Protein 7P4I (pdb70)

B-factor: mean 267.57, std 84.01, range [119.11, 592.54]

Solvent-accessible surface area: 69125 Å² total; per-residue (Å²): 120,50,134,127,217,164,124,35,105,83,112,86,34,73,44,14,46,116,42,0,43,41,124,15,78,60,142,187,28,141,73,103,42,173,66,74,63,90,123,105,32,53,21,3,66,24,14,39,35,29,48,69,25,16,25,51,32,47,22,57,6,40,33,6,18,43,10,9,89,110,83,65,91,60,125,35,192,97,32,45,91,9,101,61,32,44,39,92,17,9,89,48,2,0,43,35,3,28,48,50,3,114,119,63,119,4,7,58,77,98,189,141,83,33,134,88,28,100,49,17,56,28,25,34,56,59,10,31,23,57,40,29,4,12,17,58,23,45,38,26,57,63,94,82,62,81,74,61,16,105,102,70,53,98,127,89,8,71,26,68,80,18,67,90,85,100,34,45,16,22,23,0,34,31,38,54,5,77,63,47,0,65,2,4,93,146,62,28,90,134,3,70,67,14,28,121,70,49,51,9,54,32,95,1,16,114,42,22,26,47,97,33,101,195,70,33,21,80,0,20,53,86,22,34,6,35,43,57,50,83,98,150,90,134,125,64,62,84,77,13,50,23,81,9,31,130,12,1,48,93,4,2,100,70,14,12,57,85,36,10,32,111,55,10,112,73,104,5,174,117,73,39,143,169,25,85,96,36,6,128,62,16,38,62,59,2,98,68,50,31,25,30,64,67,18,48,57,25,13,20,129,16,15,70,128,67,26,58,28,44,113,203,34,0,110,108,53,12,62,112,9,44,80,75,8,11,8,1,25,1,3,20,3,9,9,0,12,22,5,11,38,25,74,48,116,64,91,104,58,48,14,52,55,115,16,26,34,69,17,2,28,46,20,11,90,44,49,34,46,101,85,47,14,14,27,57,10,4,16,37,2,12,25,29,45,60,29,70,23,74,19,30,26,45,5,67,66,26,30,161,66,8,24,83,20,14,20,32,22,30,18,39,11,11,18,11,2,3,2,20,23,1,26,67,48,104,118,129,120,50,135,129,217,166,125,34,106,82,110,84,34,74,42,14,46,117,42,0,43,43,125,15,79,61,145,188,29,142,73,103,42,172,61,71,62,88,127,104,32,52,23,2,65,25,15,39,38,30,48,71,27,16,26,54,36,48,22,58,5,40,32,5,18,42,10,9,88,112,82,64,91,60,124,36,195,98,33,47,90,8,102,62,31,43,38,92,16,10,89,48,1,0,44,35,3,29,49,50,3,112,118,65,119,4,7,58,78,100,190,140,84,34,134,88,27,97,45,16,57,28,23,34,57,56,9,30,16,52,39,28,4,14,17,55,25,41,39,25,56,63,94,83,60,82,72,59,16,105,102,69,52,97,127,89,7,72,25,65,80,17,68,88,86,104,34,47,15,23,22,0,35,31,37,52,5,77,60,42,0,64,1,3,94,148,65,29,90,134,2,70,67,12,29,124,70,49,51,11,58,32,97,2,18,112,45,24,25,47,97,34,100,196,72,34,20,80,0,22,53,86,20,35,6,33,42,57,50,85,96,153,89,133,126,62,61,85,78,13,50,22,81,9,31,131,13,0,46,94,3,2,101,72,13,12,56,84,36,8,32,110,57,11,111,73,104,4,172,116,73,39,142,169,24,84,97,36,5,128,61,16,39,62,59,2,98,67,49,32,26,29,62,69,19,49,58,24,12,18,130,15,15,72,127,69,25,58,29,44,114,201,34,1,110,106,54,12,62,112,9,45,80,75,9,11,9,1,23,2,3,21,3,9,9,1,13,21,5,11,37,26,75,48,116,65,93,105,56,48,14,52,55,115,17,25,31,70,18,2,28,44,20,11,88,42,49,34,47,101,85,47,14,13,28,56,9,4,16,38,4,12,25,29,47,61,31,70,25,74,19,29,26,48,6,67,67,25,31,165,67,8,24,84,20,15,20,33,23,30,18,40,12,11,19,12,2,3,3,20,21,1,26,68,47,104,118,130,120,50,138,129,216,166,124,32,106,83,110,86,35,73,42,14,46,116,42,0,43,42,125,14,79,61,144,185,30,142,74,103,39,169,60,73,64,85,121,106,33,50,22,2,65,24,14,39,36,28,47,69,24,16,24,50,33,50,21,57,5,40,32,5,18,44,9,9,89,113,83,63,92,61,123,35,194,95,34,46,90,10,100,60,32,44,40,93,15,10,88,48,1,0,43,35,3,28,48,49,3,112,118,65,122,4,7,58,76,99,190,141,85,32,135,89,27,98,49,16,57,26,24,33,55,54,10,33,17,52,38,27,4,12,15,55,23,44,38,26,56,63,94,80,62,82,74,62,15,105,103,69,52,97,128,90,8,73,26,68,80,18,68,90,88,100,35,47,16,23,23,0,34,31,38,52,4,76,61,41,0,63,1,3,95,144,58,29,91,131,2,69,66,12,28,124,69,48,50,12,55,32,97,1,16,113,41,20,28,47,94,34,103,195,71,34,20,78,0,21,54,84,21,35,6,32,45,55,49,84,96,151,88,132,124,64,62,86,78,13,50,22,83,10,32,132,13,1,48,95,4,2,102,72,13,12,57,85,36,10,33,110,56,10,112,72,104,4,175,120,73,39,141,170,24,83,99,37,5,127,62,16,39,61,59,1,98,67,48,32,24,30,65,69,18,48,58,24,12,20,128,15,14,69,128,66,26,57,28,45,112,202,34,1,110,110,52,13,62,114,10,43,79,75,9,11,9,1,24,2,3,19,3,8,10,0,14,23,5,12,37,26,74,48,116,66,94,105,56,47,14,50,57,113,17,24,32,69,18,2,27,46,19,12,90,43,51,34,46,101,83,46,14,13,28,57,10,4,16,38,3,12,26,29,46,60,31,70,23,76,21,30,27,47,5,67,66,25,30,162,67,8,24,83,20,16,21,32,23,30,18,40,13,12,17,11,2,3,2,20,21,1,25,70,50,102,117,129

Foldseek 3Di:
DVVCPPPVLVVLQVVLQVVLVVVLVPPQFPDDPVVVLVVLQVVLVVLVVVLVVCLPLQLLQVLLLLLLPPPVVCPPVCVVVLVVVLLVLQLVLLVLLLVLCVVLLFQLPPVDDDPPQLVVVVVLLADPDDVLLPWKGKGKDFDDDCPCLVPPQNPDDRDIDMDIDTAHASSNRSVVSSVVSVVLNVVHCVSVVVSVVRVVVNVVPVVVVVVSSVCNSVNNSSVVSSVCSVVVDDVSVVVSVVSLVVSLLVSLCCSLVPDVVVVLCVLVVDDVVLVCPQVPVLLVVLLVVLFVVVSLVVLLVRCVPSPPFDDCLSPPCLVVLQQQRFHSLLSLLSSVVVNVCSNVVDDDPVSLVVVLSVLSSSCSRDDDRDQPRCLSVNVSSCSNVPDDCSVSPVSPVPSVNSSSSRSSSRSSVVSSVSVSVRSVVVVD/DVVCPPPVLVVLQVVLQVVLVVVLVPPQFPDDPVVVLVVLQVVLVVLVVVLVVCLPLQLLQVLLLLLLPPPVVCPPVCVVVLVVVLLVLQLVLLVLLLVLCVVLLFQLPPVDDDPPQLVVVVVLLADPDDVLLPWKGKGKDFDDDCPCLVPPQNPDDRDIDMDIDTAHASSNRSVVSSVVSVVLNVVHCVSVVVSVVRVVVNVVPVVVVVVSSVCNSVNNSSVVSSVCSVVVDDVSVVVSVVSLVVSLLVSLCCSLVPDVVVVLCVLVVDDVVLVCPQVPVLLVVLLVVLFVVVSLVVLLVRCVPSPPFDDCLSPPCLVVLQQQRFHSLLSLLSSVVVNVCSNVVDDDPVSLVVVLSVLSSSCSRDDDRDQPRCLSSNVSSCSNVPDDCSVSPVSPVPSVNSSSSRSSSRSSVVSSVSVSVRSVVVVD/DVVCPPPVLVVLQVVLQVVLVVVLVPPQFPDDPVVVLVVLQVVLVVLVVVLVVCLPLQLLQVLLLLLLPPPVVCPPVCVVVLVVVLLVLQLVLLVLLLVLCVVLLFQLPPVDDDPPQLVVVVVLLADPDDVLLPWKGKGKDFDDDCPCLVPPQNPDDRDIDMDIDTAHASSNRSVVSSVVSVVLNVVHCVSVVVSVVRVVVNVVPVVVVVVSSVCNSVNNSSVVSSVCSVVVDDVSVVVSVVSLVVSLLVSLCCSLVPDVVVVLCVLVVDDVVLVCPQVPVLLVVLLVVLFVVVSLVVLLVRCVPSPPFDDCLSPPCLVVLQQQRFHSLLSLLSSVVVNVCSNVVDDDPVSLVVVLSVLSSSCSRDDDRDQPRCLSSNVSSCSNVPDDCSVSPVSPVPSVNSSSSRSSSRSSVVSSVSVSVRSVVVVD

GO terms:
  GO:0016020 membrane (C, IDA)
  GO:0005886 plasma membrane (C, IMP)
  GO:1903812 L-serine import across plasma membrane (P, IMP)
  GO:0015180 L-alanine transmembrane transporter activity (F, IMP)
  GO:0015194 L-serine transmembrane transporter activity (F, IMP)
  GO:1904273 L-alanine import across plasma membrane (P, IMP)
  GO:0033162 melanosome membrane (C, EXP)
  GO:0005886 plasma membrane (C, TAS)
  GO:0015171 amino acid transmembrane transporter activity (F, TAS)
  GO:0006865 amino acid transport (P, TAS)
  GO:0005515 protein binding (F, IPI)
  GO:0005313 L-glutamate transmembrane transporter activity (F, TAS)
  GO:0090461 intracellular glutamate homeostasis (P, TAS)
  GO:0098712 L-glutamate import across plasma membrane (P, TAS)
  GO:0005813 centrosome (C, IDA)
  GO:0005254 chloride channel activity (F, IDA)
  GO:0034589 hydroxyproline transport (P, IDA)
  GO:0034590 L-hydroxyproline transmembrane transporter activity (F, IDA)
  GO:0015808 L-alanine transport (P, IDA)
  GO:0015811 L-cystine transport (P, IDA)

Radius of gyration: 36.61 Å; Cα contacts (8 Å, |Δi|>4): 1399; chains: 3; bounding box: 102×101×70 Å

Nearest PDB structures (foldseek):
  7p4i-assembly1_C  TM=1.002E+00  e=1.380E-57  Homo sapiens
  6gct-assembly1_A  TM=9.381E-01  e=8.057E-36  Homo sapiens
  6rvx-assembly1_A  TM=9.464E-01  e=3.150E-34  Homo sapiens
  8oud-assembly1_C  TM=9.391E-01  e=3.369E-33  Homo sapiens
  7xr4-assembly1_A  TM=9.338E-01  e=6.296E-27  Homo sapiens

Secondary structure (DSSP, 8-state):
-TGGGTSHHHHHHHHHHHHHHHHHTSSS-----HHHHHGGGHHHHHHHHHHHHTHHHHHHHHHHHHHHH-S-TT--TTHHHHHHHHHHHHHHHHHHHHHHHHHH-TT-------GGGHHHHHHHHS-S-TTGGGTEEEEEEEE---SSTTTT-TT---EEEEEEEES--SHHHHHHHHHHHHHHHHT-GGGHHHHHHHHHHHHHHHHHHHHHHHHHHHHHHHHHHHHHHHH---HHHHHHHHHHHHHHHHHHHHIIIIIHHHHHHHHH-S-SHHHHGGGHHHHHHHHHHS-TTTTHHHHHHHHHHHS---STGGGTTHHHHHHH--SHHHHHHHHHHHHHHHHHT----HHHHHHHHHHHHHGGGSS-SSTTTTHHHHHHHHHHHT--GGG-HHHHSSHHHHHHHHHHHHHHHHHHHHHHHHHHHHT-/-TGGGTSHHHHHHHHHHHHHHHHHTSSS-----HHHHHGGGHHHHHHHHHHHHTHHHHHHHHHHHHHHH-S-TT--TTHHHHHHHHHHHHHHHHHHHHHHHHHH-TT-------GGGHHHHHHHHS-S-TTGGGTEEEEEEEE---SSTTTT-TT---EEEEEEEES--SHHHHHHHHHHHHHHHHT-GGGHHHHHHHHHHHHHHHHHHHHHHHHHHHHHHHHHHHHHHHH---HHHHHHHHHHHHHHHHHHHHIIIIIHHHHHHHHH-S-SHHHHGGGHHHHHHHHHHS-TTTTHHHHHHHHHHHS---STGGGTTHHHHHHH--SHHHHHHHHHHHHHHHHHT----HHHHHHHHHHHHHGGGSS-SSTTTTHHHHHHHHHHHT--GGG-HHHHSSHHHHHHHHHHHHHHHHHHHHHHHHHHHHT-/-TGGGTSHHHHHHHHHHHHHHHHHTSSS-----HHHHHGGGHHHHHHHHHHHHTHHHHHHHHHHHHHHH-S-TT--TTHHHHHHHHHHHHHHHHHHHHHHHHHH-TT-------GGGHHHHHHHHS-S-TTGGGTEEEEEEEE---SSTTTT-TT---EEEEEEEES--SHHHHHHHHHHHHHHHHT-GGGHHHHHHHHHHHHHHHHHHHHHHHHHHHHHHHHHHHHHHHH---HHHHHHHHHHHHHHHHHHHHIIIIIHHHHHHHHH-S-SHHHHGGGHHHHHHHHHHS-TTTTHHHHHHHHHHHS---STGGGTTHHHHHHH--SHHHHHHHHHHHHHHHHHT----HHHHHHHHHHHHHGGGSS-SSTTTTHHHHHHHHHHHT--GGG-HHHHSSHHHHHHHHHHHHHHHHHHHHHHHHHHHHT-

Sequence (1284 aa):
AGFLRRQALVLLTVSGVLAGAGLGAALRGLSLSRTQVTYLAFPGEMLLRMLRMIILPLVVCSLVSGAASLDASCLGRLGGIAVAYFGLTTLSASALAVALAFIIKPGSGAPKETVDSFLDLARNLFPSNLVVAAFRTYATDYKVVTQNSSSGNVTHEKIPIGTEIEGMNILGLVLFALVLGVALKKLGSEGEDLIRFFNSLNEATMVLVSWIMWYVPVGIMFLVGSKIVEMKDIIVLVTSLGKYIFASILGHVIHGGIVLPLIYFVFTRKNPFRFLLGLLAPFATAFATCSSSATLPSMMKCIEENNGVDKRISRFILPIGATVNMDGAAIFQCVAAVFIAQLNNVELNAGQIFTILVTATASSVGAAGVPAGGVLTIAIILEAIGLPTHDLPLILAVDWIVDRTTTVVNVEGDALGAGILHHLNQKAAGFLRRQALVLLTVSGVLAGAGLGAALRGLSLSRTQVTYLAFPGEMLLRMLRMIILPLVVCSLVSGAASLDASCLGRLGGIAVAYFGLTTLSASALAVALAFIIKPGSGAPKETVDSFLDLARNLFPSNLVVAAFRTYATDYKVVTQNSSSGNVTHEKIPIGTEIEGMNILGLVLFALVLGVALKKLGSEGEDLIRFFNSLNEATMVLVSWIMWYVPVGIMFLVGSKIVEMKDIIVLVTSLGKYIFASILGHVIHGGIVLPLIYFVFTRKNPFRFLLGLLAPFATAFATCSSSATLPSMMKCIEENNGVDKRISRFILPIGATVNMDGAAIFQCVAAVFIAQLNNVELNAGQIFTILVTATASSVGAAGVPAGGVLTIAIILEAIGLPTHDLPLILAVDWIVDRTTTVVNVEGDALGAGILHHLNQKAAGFLRRQALVLLTVSGVLAGAGLGAALRGLSLSRTQVTYLAFPGEMLLRMLRMIILPLVVCSLVSGAASLDASCLGRLGGIAVAYFGLTTLSASALAVALAFIIKPGSGAPKETVDSFLDLARNLFPSNLVVAAFRTYATDYKVVTQNSSSGNVTHEKIPIGTEIEGMNILGLVLFALVLGVALKKLGSEGEDLIRFFNSLNEATMVLVSWIMWYVPVGIMFLVGSKIVEMKDIIVLVTSLGKYIFASILGHVIHGGIVLPLIYFVFTRKNPFRFLLGLLAPFATAFATCSSSATLPSMMKCIEENNGVDKRISRFILPIGATVNMDGAAIFQCVAAVFIAQLNNVELNAGQIFTILVTATASSVGAAGVPAGGVLTIAIILEAIGLPTHDLPLILAVDWIVDRTTTVVNVEGDALGAGILHHLNQKA

InterPro domains:
  IPR001991 Sodium:dicarboxylate symporter [PF00375] (44-476)
  IPR018107 Sodium:dicarboxylate symporter, conserved site [PS00713] (78-92)
  IPR018107 Sodium:dicarboxylate symporter, conserved site [PS00714] (372-395)
  IPR036458 Sodium:dicarboxylate symporter superfamily [G3DSA:1.10.3860.10] (34-486)
  IPR036458 Sodium:dicarboxylate symporter superfamily [SSF118215] (44-476)
  IPR050746 Dicarboxylate/Amino Acid:Cation Symporter [PTHR11958] (30-504)

Structure (mmCIF, N/CA/C/O backbone):
data_7P4I
#
_entry.id   7P4I
#
_cell.length_a   1.00
_cell.length_b   1.00
_cell.length_c   1.00
_cell.angle_alpha   90.00
_cell.angle_beta   90.00
_cell.angle_gamma   90.00
#
_symmetry.space_group_name_H-M   'P 1'
#
loop_
_atom_site.group_PDB
_atom_site.id
_atom_site.type_symbol
_atom_site.label_atom_id
_atom_site.label_alt_id
_atom_site.label_comp_id
_atom_site.label_asym_id
_atom_site.label_entity_id
_atom_site.label_seq_id
_atom_site.pdbx_PDB_ins_code
_atom_site.Cartn_x
_atom_site.Cartn_y
_atom_site.Cartn_z
_atom_site.occupancy
_atom_site.B_iso_or_equiv
_atom_site.auth_seq_id
_atom_site.auth_comp_id
_atom_site.auth_asym_id
_atom_site.auth_atom_id
_atom_site.pdbx_PDB_model_num
ATOM 1 N N . ALA A 1 36 ? 89.622 133.795 116.303 1.00 228.77 36 ALA A N 1
ATOM 2 C CA . ALA A 1 36 ? 90.831 132.980 116.299 1.00 228.77 36 ALA A CA 1
ATOM 3 C C . ALA A 1 36 ? 92.056 133.820 115.953 1.00 228.77 36 ALA A C 1
ATOM 4 O O . ALA A 1 36 ? 93.136 133.615 116.506 1.00 228.77 36 ALA A O 1
ATOM 6 N N . GLY A 1 37 ? 91.879 134.767 115.035 1.00 236.52 37 GLY A N 1
ATOM 7 C CA . GLY A 1 37 ? 92.962 135.643 114.633 1.00 236.52 37 GLY A CA 1
ATOM 8 C C . GLY A 1 37 ? 93.387 136.586 115.739 1.00 236.52 37 GLY A C 1
ATOM 9 O O . GLY A 1 37 ? 94.577 136.873 115.900 1.00 236.52 37 GLY A O 1
ATOM 10 N N . PHE A 1 38 ? 92.415 137.076 116.511 1.00 224.58 38 PHE A N 1
ATOM 11 C CA . PHE A 1 38 ? 92.715 137.943 117.644 1.00 224.58 38 PHE A CA 1
ATOM 12 C C . PHE A 1 38 ? 93.363 137.191 118.799 1.00 224.58 38 PHE A C 1
ATOM 13 O O . PHE A 1 38 ? 93.926 137.829 119.696 1.00 224.58 38 PHE A O 1
ATOM 21 N N . LEU A 1 39 ? 93.308 135.858 118.791 1.00 226.28 39 LEU A N 1
ATOM 22 C CA . LEU A 1 39 ? 93.868 135.077 119.889 1.00 226.28 39 LEU A CA 1
ATOM 23 C C . LEU A 1 39 ? 95.374 135.281 120.004 1.00 226.28 39 LEU A C 1
ATOM 24 O O . LEU A 1 39 ? 95.913 135.399 121.108 1.00 226.28 39 LEU A O 1
ATOM 29 N N . ARG A 1 40 ? 96.069 135.329 118.869 1.00 241.81 40 ARG A N 1
ATOM 30 C CA . ARG A 1 40 ? 97.522 135.423 118.846 1.00 241.81 40 ARG A CA 1
ATOM 31 C C . ARG A 1 40 ? 98.026 136.847 118.656 1.00 241.81 40 ARG A C 1
ATOM 32 O O . ARG A 1 40 ? 99.231 137.044 118.466 1.00 241.81 40 ARG A O 1
ATOM 40 N N . ARG A 1 41 ? 97.143 137.844 118.704 1.00 218.20 41 ARG A N 1
ATOM 41 C CA . ARG A 1 41 ? 97.579 139.218 118.475 1.00 218.20 41 ARG A CA 1
ATOM 42 C C . ARG A 1 41 ? 98.226 139.814 119.719 1.00 218.20 41 ARG A C 1
ATOM 43 O O . ARG A 1 41 ? 99.401 140.196 119.693 1.00 218.20 41 ARG A O 1
ATOM 51 N N . GLN A 1 42 ? 97.478 139.899 120.817 1.00 230.83 42 GLN A N 1
ATOM 52 C CA . GLN A 1 42 ? 98.005 140.465 122.053 1.00 230.83 42 GLN A CA 1
ATOM 53 C C . GLN A 1 42 ? 97.720 139.537 123.225 1.00 230.83 42 GLN A C 1
ATOM 54 O O . GLN A 1 42 ? 97.245 139.979 124.277 1.00 230.83 42 GLN A O 1
ATOM 60 N N . ALA A 1 43 ? 98.008 138.246 123.050 1.00 217.56 43 ALA A N 1
ATOM 61 C CA . ALA A 1 43 ? 97.688 137.266 124.079 1.00 217.56 43 ALA A CA 1
ATOM 62 C C . ALA A 1 43 ? 98.561 137.406 125.317 1.00 217.56 43 ALA A C 1
ATOM 63 O O . ALA A 1 43 ? 98.078 137.157 126.425 1.00 217.56 43 ALA A O 1
ATOM 65 N N . LEU A 1 44 ? 99.829 137.791 125.159 1.00 231.38 44 LEU A N 1
ATOM 66 C CA . LEU A 1 44 ? 100.746 137.801 126.295 1.00 231.38 44 LEU A CA 1
ATOM 67 C C . LEU A 1 44 ? 100.312 138.812 127.352 1.00 231.38 44 LEU A C 1
ATOM 68 O O . LEU A 1 44 ? 100.337 138.519 128.553 1.00 231.38 44 LEU A O 1
ATOM 73 N N . VAL A 1 45 ? 99.900 140.007 126.923 1.00 240.93 45 VAL A N 1
ATOM 74 C CA . VAL A 1 45 ? 99.466 141.021 127.878 1.00 240.93 45 VAL A CA 1
ATOM 75 C C . VAL A 1 45 ? 98.197 140.575 128.589 1.00 240.93 45 VAL A C 1
ATOM 76 O O . VAL A 1 45 ? 98.044 140.788 129.800 1.00 240.93 45 VAL A O 1
ATOM 80 N N . LEU A 1 46 ? 97.271 139.954 127.855 1.00 245.51 46 LEU A N 1
ATOM 81 C CA . LEU A 1 46 ? 96.060 139.433 128.475 1.00 245.51 46 LEU A CA 1
ATOM 82 C C . LEU A 1 46 ? 96.392 138.368 129.509 1.00 245.51 46 LEU A C 1
ATOM 83 O O . LEU A 1 46 ? 95.807 138.344 130.597 1.00 245.51 46 LEU A O 1
ATOM 88 N N . LEU A 1 47 ? 97.333 137.478 129.189 1.00 241.87 47 LEU A N 1
ATOM 89 C CA . LEU A 1 47 ? 97.728 136.452 130.146 1.00 241.87 47 LEU A CA 1
ATOM 90 C C . LEU A 1 47 ? 98.358 137.069 131.387 1.00 241.87 47 LEU A C 1
ATOM 91 O O . LEU A 1 47 ? 98.071 136.642 132.509 1.00 241.87 47 LEU A O 1
ATOM 96 N N . THR A 1 48 ? 99.213 138.078 131.208 1.00 243.31 48 THR A N 1
ATOM 97 C CA . THR A 1 48 ? 99.846 138.717 132.359 1.00 243.31 48 THR A CA 1
ATOM 98 C C . THR A 1 48 ? 98.819 139.398 133.256 1.00 243.31 48 THR A C 1
ATOM 99 O O . THR A 1 48 ? 98.861 139.260 134.486 1.00 243.31 48 THR A O 1
ATOM 103 N N . VAL A 1 49 ? 97.884 140.140 132.660 1.00 258.89 49 VAL A N 1
ATOM 104 C CA . VAL A 1 49 ? 96.902 140.833 133.488 1.00 258.89 49 VAL A CA 1
ATOM 105 C C . VAL A 1 49 ? 95.948 139.841 134.150 1.00 258.89 49 VAL A C 1
ATOM 106 O O . VAL A 1 49 ? 95.570 140.022 135.315 1.00 258.89 49 VAL A O 1
ATOM 110 N N . SER A 1 50 ? 95.561 138.774 133.445 1.00 267.94 50 SER A N 1
ATOM 111 C CA . SER A 1 50 ? 94.732 137.749 134.065 1.00 267.94 50 SER A CA 1
ATOM 112 C C . SER A 1 50 ? 95.464 137.090 135.223 1.00 267.94 50 SER A C 1
ATOM 113 O O . SER A 1 50 ? 94.873 136.839 136.278 1.00 267.94 50 SER A O 1
ATOM 116 N N . GLY A 1 51 ? 96.758 136.820 135.051 1.00 278.50 51 GLY A N 1
ATOM 117 C CA . GLY A 1 51 ? 97.528 136.226 136.128 1.00 278.50 51 GLY A CA 1
ATOM 118 C C . GLY A 1 51 ? 97.622 137.130 137.340 1.00 278.50 51 GLY A C 1
ATOM 119 O O . GLY A 1 51 ? 97.468 136.679 138.476 1.00 278.50 51 GLY A O 1
ATOM 120 N N . VAL A 1 52 ? 97.870 138.422 137.118 1.00 287.08 52 VAL A N 1
ATOM 121 C CA . VAL A 1 52 ? 98.024 139.320 138.259 1.00 287.08 52 VAL A CA 1
ATOM 122 C C . VAL A 1 52 ? 96.691 139.507 138.979 1.00 287.08 52 VAL A C 1
ATOM 123 O O . VAL A 1 52 ? 96.644 139.552 140.216 1.00 287.08 52 VAL A O 1
ATOM 127 N N . LEU A 1 53 ? 95.582 139.579 138.234 1.00 312.40 53 LEU A N 1
ATOM 128 C CA . LEU A 1 53 ? 94.291 139.708 138.905 1.00 312.40 53 LEU A CA 1
ATOM 129 C C . LEU A 1 53 ? 93.916 138.419 139.626 1.00 312.40 53 LEU A C 1
ATOM 130 O O . LEU A 1 53 ? 93.297 138.458 140.694 1.00 312.40 53 LEU A O 1
ATOM 135 N N . ALA A 1 54 ? 94.293 137.265 139.069 1.00 336.60 54 ALA A N 1
ATOM 136 C CA . ALA A 1 54 ? 94.052 136.002 139.758 1.00 336.60 54 ALA A CA 1
ATOM 137 C C . ALA A 1 54 ? 94.871 135.909 141.037 1.00 336.60 54 ALA A C 1
ATOM 138 O O . ALA A 1 54 ? 94.386 135.407 142.056 1.00 336.60 54 ALA A O 1
ATOM 140 N N . GLY A 1 55 ? 96.119 136.377 141.001 1.00 338.49 55 GLY A N 1
ATOM 141 C CA . GLY A 1 55 ? 96.918 136.415 142.214 1.00 338.49 55 GLY A CA 1
ATOM 142 C C . GLY A 1 55 ? 96.329 137.341 143.259 1.00 338.49 55 GLY A C 1
ATOM 143 O O . GLY A 1 55 ? 96.335 137.032 144.453 1.00 338.49 55 GLY A O 1
ATOM 144 N N . ALA A 1 56 ? 95.808 138.490 142.821 1.00 352.93 56 ALA A N 1
ATOM 145 C CA . ALA A 1 56 ? 95.124 139.387 143.746 1.00 352.93 56 ALA A CA 1
ATOM 146 C C . ALA A 1 56 ? 93.899 138.715 144.356 1.00 352.93 56 ALA A C 1
ATOM 147 O O . ALA A 1 56 ? 93.646 138.841 145.560 1.00 352.93 56 ALA A O 1
ATOM 149 N N . GLY A 1 57 ? 93.127 137.995 143.538 1.00 360.64 57 GLY A N 1
ATOM 150 C CA . GLY A 1 57 ? 91.965 137.290 144.052 1.00 360.64 57 GLY A CA 1
ATOM 151 C C . GLY A 1 57 ? 92.321 136.185 145.026 1.00 360.64 57 GLY A C 1
ATOM 152 O O . GLY A 1 57 ? 91.614 135.972 146.015 1.00 360.64 57 GLY A O 1
ATOM 153 N N . LEU A 1 58 ? 93.407 135.462 144.761 1.00 345.84 58 LEU A N 1
ATOM 154 C CA . LEU A 1 58 ? 93.910 134.469 145.699 1.00 345.84 58 LEU A CA 1
ATOM 155 C C . LEU A 1 58 ? 94.394 135.090 146.998 1.00 345.84 58 LEU A C 1
ATOM 156 O O . LEU A 1 58 ? 94.195 134.498 148.065 1.00 345.84 58 LEU A O 1
ATOM 161 N N . GLY A 1 59 ? 95.020 136.266 146.934 1.00 341.16 59 GLY A N 1
ATOM 162 C CA . GLY A 1 59 ? 95.297 137.013 148.145 1.00 341.16 59 GLY A CA 1
ATOM 163 C C . GLY A 1 59 ? 94.059 137.616 148.771 1.00 341.16 59 GLY A C 1
ATOM 164 O O . GLY A 1 59 ? 94.082 137.968 149.955 1.00 341.16 59 GLY A O 1
ATOM 165 N N . ALA A 1 60 ? 92.975 137.736 148.002 1.00 365.88 60 ALA A N 1
ATOM 166 C CA . ALA A 1 60 ? 91.705 138.239 148.511 1.00 365.88 60 ALA A CA 1
ATOM 167 C C . ALA A 1 60 ? 90.915 137.188 149.277 1.00 365.88 60 ALA A C 1
ATOM 168 O O . ALA A 1 60 ? 89.740 137.424 149.577 1.00 365.88 60 ALA A O 1
ATOM 170 N N . ALA A 1 61 ? 91.519 136.042 149.592 1.00 341.70 61 ALA A N 1
ATOM 171 C CA . ALA A 1 61 ? 90.873 135.036 150.424 1.00 341.70 61 ALA A CA 1
ATOM 172 C C . ALA A 1 61 ? 90.696 135.563 151.842 1.00 341.70 61 ALA A C 1
ATOM 173 O O . ALA A 1 61 ? 91.066 136.705 152.132 1.00 341.70 61 ALA A O 1
ATOM 175 N N . LEU A 1 62 ? 90.126 134.748 152.728 1.00 303.45 62 LEU A N 1
ATOM 176 C CA . LEU A 1 62 ? 89.962 135.161 154.115 1.00 303.45 62 LEU A CA 1
ATOM 177 C C . LEU A 1 62 ? 91.324 135.518 154.706 1.00 303.45 62 LEU A C 1
ATOM 178 O O . LEU A 1 62 ? 92.366 135.031 154.258 1.00 303.45 62 LEU A O 1
ATOM 183 N N . ARG A 1 63 ? 91.299 136.366 155.737 1.00 293.64 63 ARG A N 1
ATOM 184 C CA . ARG A 1 63 ? 92.389 137.285 156.056 1.00 293.64 63 ARG A CA 1
ATOM 185 C C . ARG A 1 63 ? 93.793 136.694 155.961 1.00 293.64 63 ARG A C 1
ATOM 186 O O . ARG A 1 63 ? 94.571 137.112 155.097 1.00 293.64 63 ARG A O 1
ATOM 194 N N . GLY A 1 64 ? 94.145 135.736 156.816 1.00 279.28 64 GLY A N 1
ATOM 195 C CA . GLY A 1 64 ? 95.490 135.205 156.699 1.00 279.28 64 GLY A CA 1
ATOM 196 C C . GLY A 1 64 ? 95.643 133.724 156.420 1.00 279.28 64 GLY A C 1
ATOM 197 O O . GLY A 1 64 ? 96.496 133.343 155.611 1.00 279.28 64 GLY A O 1
ATOM 198 N N . LEU A 1 65 ? 94.803 132.889 157.039 1.00 279.69 65 LEU A N 1
ATOM 199 C CA . LEU A 1 65 ? 94.873 131.434 156.904 1.00 279.69 65 LEU A CA 1
ATOM 200 C C . LEU A 1 65 ? 96.304 130.909 156.895 1.00 279.69 65 LEU A C 1
ATOM 201 O O . LEU A 1 65 ? 96.616 129.971 156.156 1.00 279.69 65 LEU A O 1
ATOM 206 N N . SER A 1 66 ? 97.178 131.497 157.703 1.00 268.75 66 SER A N 1
ATOM 207 C CA . SER A 1 66 ? 98.607 131.259 157.582 1.00 268.75 66 SER A CA 1
ATOM 208 C C . SER A 1 66 ? 99.202 130.781 158.898 1.00 268.75 66 SER A C 1
ATOM 209 O O . SER A 1 66 ? 98.743 131.125 159.991 1.00 268.75 66 SER A O 1
ATOM 212 N N . LEU A 1 67 ? 100.247 129.971 158.767 1.00 249.42 67 LEU A N 1
ATOM 213 C CA . LEU A 1 67 ? 101.059 129.541 159.894 1.00 249.42 67 LEU A CA 1
ATOM 214 C C . LEU A 1 67 ? 102.211 130.541 160.034 1.00 249.42 67 LEU A C 1
ATOM 215 O O . LEU A 1 67 ? 102.190 131.627 159.448 1.00 249.42 67 LEU A O 1
ATOM 220 N N . SER A 1 68 ? 103.230 130.194 160.813 1.00 238.28 68 SER A N 1
ATOM 221 C CA . SER A 1 68 ? 104.358 131.083 161.037 1.00 238.28 68 SER A CA 1
ATOM 222 C C . SER A 1 68 ? 105.165 131.258 159.749 1.00 238.28 68 SER A C 1
ATOM 223 O O . SER A 1 68 ? 104.827 130.729 158.686 1.00 238.28 68 SER A O 1
ATOM 226 N N . ARG A 1 69 ? 106.254 132.018 159.858 1.00 230.62 69 ARG A N 1
ATOM 227 C CA . ARG A 1 69 ? 107.075 132.388 158.711 1.00 230.62 69 ARG A CA 1
ATOM 228 C C . ARG A 1 69 ? 107.628 131.167 157.989 1.00 230.62 69 ARG A C 1
ATOM 229 O O . ARG A 1 69 ? 107.980 131.249 156.809 1.00 230.62 69 ARG A O 1
ATOM 237 N N . THR A 1 70 ? 107.711 130.036 158.686 1.00 241.99 70 THR A N 1
ATOM 238 C CA . THR A 1 70 ? 108.216 128.806 158.090 1.00 241.99 70 THR A CA 1
ATOM 239 C C . THR A 1 70 ? 107.389 128.423 156.871 1.00 241.99 70 THR A C 1
ATOM 240 O O . THR A 1 70 ? 107.934 127.966 155.861 1.00 241.99 70 THR A O 1
ATOM 244 N N . GLN A 1 71 ? 106.073 128.613 156.954 1.00 233.61 71 GLN A N 1
ATOM 245 C CA . GLN A 1 71 ? 105.210 128.299 155.822 1.00 233.61 71 GLN A CA 1
ATOM 246 C C . GLN A 1 71 ? 105.190 129.429 154.802 1.00 233.61 71 GLN A C 1
ATOM 247 O O . GLN A 1 71 ? 105.104 129.179 153.595 1.00 233.61 71 GLN A O 1
ATOM 253 N N . VAL A 1 72 ? 105.269 130.676 155.269 1.00 227.21 72 VAL A N 1
ATOM 254 C CA . VAL A 1 72 ? 105.139 131.818 154.369 1.00 227.21 72 VAL A CA 1
ATOM 255 C C . VAL A 1 72 ? 106.348 131.922 153.449 1.00 227.21 72 VAL A C 1
ATOM 256 O O . VAL A 1 72 ? 106.213 132.196 152.250 1.00 227.21 72 VAL A O 1
ATOM 260 N N . THR A 1 73 ? 107.546 131.701 153.992 1.00 215.29 73 THR A N 1
ATOM 261 C CA . THR A 1 73 ? 108.774 131.942 153.242 1.00 215.29 73 THR A CA 1
ATOM 262 C C . THR A 1 73 ? 108.870 131.047 152.013 1.00 215.29 73 THR A C 1
ATOM 263 O O . THR A 1 73 ? 109.215 131.505 150.919 1.00 215.29 73 THR A O 1
ATOM 267 N N . TYR A 1 74 ? 108.561 129.760 152.172 1.00 226.11 74 TYR A N 1
ATOM 268 C CA . TYR A 1 74 ? 108.710 128.848 151.046 1.00 226.11 74 TYR A CA 1
ATOM 269 C C . TYR A 1 74 ? 107.527 128.899 150.090 1.00 226.11 74 TYR A C 1
ATOM 270 O O . TYR A 1 74 ? 107.558 128.221 149.058 1.00 226.11 74 TYR A O 1
ATOM 279 N N . LEU A 1 75 ? 106.498 129.687 150.396 1.00 198.74 75 LEU A N 1
ATOM 280 C CA . LEU A 1 75 ? 105.371 129.882 149.497 1.00 198.74 75 LEU A CA 1
ATOM 281 C C . LEU A 1 75 ? 105.587 131.044 148.536 1.00 198.74 75 LEU A C 1
ATOM 282 O O . LEU A 1 75 ? 104.716 131.319 147.705 1.00 198.74 75 LEU A O 1
ATOM 287 N N . ALA A 1 76 ? 106.723 131.730 148.634 1.00 179.72 76 ALA A N 1
ATOM 288 C CA . ALA A 1 76 ? 107.076 132.803 147.716 1.00 179.72 76 ALA A CA 1
ATOM 289 C C . ALA A 1 76 ? 108.300 132.472 146.877 1.00 179.72 76 ALA A C 1
ATOM 290 O O . ALA A 1 76 ? 108.965 133.388 146.382 1.00 179.72 76 ALA A O 1
ATOM 292 N N . PHE A 1 77 ? 108.611 131.192 146.707 1.00 160.05 77 PHE A N 1
ATOM 293 C CA . PHE A 1 77 ? 109.809 130.716 146.026 1.00 160.05 77 PHE A CA 1
ATOM 294 C C . PHE A 1 77 ? 109.935 131.220 144.587 1.00 160.05 77 PHE A C 1
ATOM 295 O O . PHE A 1 77 ? 111.008 131.713 144.211 1.00 160.05 77 PHE A O 1
ATOM 303 N N . PRO A 1 78 ? 108.887 131.119 143.737 1.00 151.87 78 PRO A N 1
ATOM 304 C CA . PRO A 1 78 ? 109.059 131.528 142.334 1.00 151.87 78 PRO A CA 1
ATOM 305 C C . PRO A 1 78 ? 109.366 133.007 142.156 1.00 151.87 78 PRO A C 1
ATOM 306 O O . PRO A 1 78 ? 109.979 133.394 141.155 1.00 151.87 78 PRO A O 1
ATOM 310 N N . GLY A 1 79 ? 108.946 133.843 143.103 1.00 182.78 79 GLY A N 1
ATOM 311 C CA . GLY A 1 79 ? 109.267 135.256 143.036 1.00 182.78 79 GLY A CA 1
ATOM 312 C C . GLY A 1 79 ? 110.758 135.489 143.155 1.00 182.78 79 GLY A C 1
ATOM 313 O O . GLY A 1 79 ? 111.352 136.247 142.377 1.00 182.78 79 GLY A O 1
ATOM 314 N N . GLU A 1 80 ? 111.376 134.817 144.127 1.00 186.55 80 GLU A N 1
ATOM 315 C CA . GLU A 1 80 ? 112.830 134.832 144.218 1.00 186.55 80 GLU A CA 1
ATOM 316 C C . GLU A 1 80 ? 113.444 134.220 142.968 1.00 186.55 80 GLU A C 1
ATOM 317 O O . GLU A 1 80 ? 114.470 134.698 142.470 1.00 186.55 80 GLU A O 1
ATOM 323 N N . MET A 1 81 ? 112.814 133.172 142.433 1.00 168.09 81 MET A N 1
ATOM 324 C CA . MET A 1 81 ? 113.262 132.602 141.169 1.00 168.09 81 MET A CA 1
ATOM 325 C C . MET A 1 81 ? 113.188 133.597 140.019 1.00 168.09 81 MET A C 1
ATOM 326 O O . MET A 1 81 ? 114.140 133.682 139.236 1.00 168.09 81 MET A O 1
ATOM 331 N N . LEU A 1 82 ? 112.100 134.359 139.905 1.00 171.45 82 LEU A N 1
ATOM 332 C CA . LEU A 1 82 ? 111.976 135.361 138.852 1.00 171.45 82 LEU A CA 1
ATOM 333 C C . LEU A 1 82 ? 113.019 136.462 138.996 1.00 171.45 82 LEU A C 1
ATOM 334 O O . LEU A 1 82 ? 113.621 136.889 138.003 1.00 171.45 82 LEU A O 1
ATOM 339 N N . LEU A 1 83 ? 113.253 136.920 140.226 1.00 183.11 83 LEU A N 1
ATOM 340 C CA . LEU A 1 83 ? 114.295 137.918 140.438 1.00 183.11 83 LEU A CA 1
ATOM 341 C C . LEU A 1 83 ? 115.671 137.366 140.087 1.00 183.11 83 LEU A C 1
ATOM 342 O O . LEU A 1 83 ? 116.514 138.092 139.545 1.00 183.11 83 LEU A O 1
ATOM 347 N N . ARG A 1 84 ? 115.915 136.089 140.380 1.00 158.07 84 ARG A N 1
ATOM 348 C CA . ARG A 1 84 ? 117.193 135.477 140.040 1.00 158.07 84 ARG A CA 1
ATOM 349 C C . ARG A 1 84 ? 117.400 135.447 138.531 1.00 158.07 84 ARG A C 1
ATOM 350 O O . ARG A 1 84 ? 118.478 135.781 138.027 1.00 158.07 84 ARG A O 1
ATOM 358 N N . MET A 1 85 ? 116.369 135.046 137.788 1.00 181.90 85 MET A N 1
ATOM 359 C CA . MET A 1 85 ? 116.471 135.027 136.336 1.00 181.90 85 MET A CA 1
ATOM 360 C C . MET A 1 85 ? 116.573 136.423 135.740 1.00 181.90 85 MET A C 1
ATOM 361 O O . MET A 1 85 ? 117.145 136.572 134.657 1.00 181.90 85 MET A O 1
ATOM 366 N N . LEU A 1 86 ? 116.026 137.441 136.407 1.00 180.56 86 LEU A N 1
ATOM 367 C CA . LEU A 1 86 ? 116.231 138.807 135.937 1.00 180.56 86 LEU A CA 1
ATOM 368 C C . LEU A 1 86 ? 117.662 139.266 136.192 1.00 180.56 86 LEU A C 1
ATOM 369 O O . LEU A 1 86 ? 118.253 139.974 135.370 1.00 180.56 86 LEU A O 1
ATOM 374 N N . ARG A 1 87 ? 118.232 138.869 137.332 1.00 166.59 87 ARG A N 1
ATOM 375 C CA . ARG A 1 87 ? 119.617 139.222 137.629 1.00 166.59 87 ARG A CA 1
ATOM 376 C C . ARG A 1 87 ? 120.589 138.415 136.774 1.00 166.59 87 ARG A C 1
ATOM 377 O O . ARG A 1 87 ? 121.761 138.787 136.644 1.00 166.59 87 ARG A O 1
ATOM 385 N N . MET A 1 88 ? 120.113 137.310 136.191 1.00 173.37 88 MET A N 1
ATOM 386 C CA . MET A 1 88 ? 120.935 136.479 135.311 1.00 173.37 88 MET A CA 1
ATOM 387 C C . MET A 1 88 ? 121.753 137.303 134.323 1.00 173.37 88 MET A C 1
ATOM 388 O O . MET A 1 88 ? 122.985 137.210 134.298 1.00 173.37 88 MET A O 1
ATOM 393 N N . ILE A 1 89 ? 121.089 138.116 133.504 1.00 190.45 89 ILE A N 1
ATOM 394 C CA . ILE A 1 89 ? 121.716 138.726 132.337 1.00 190.45 89 ILE A CA 1
ATOM 395 C C . ILE A 1 89 ? 121.980 140.210 132.512 1.00 190.45 89 ILE A C 1
ATOM 396 O O . ILE A 1 89 ? 122.056 140.931 131.506 1.00 190.45 89 ILE A O 1
ATOM 401 N N . ILE A 1 90 ? 122.118 140.699 133.745 1.00 213.92 90 ILE A N 1
ATOM 402 C CA . ILE A 1 90 ? 122.416 142.116 133.923 1.00 213.92 90 ILE A CA 1
ATOM 403 C C . ILE A 1 90 ? 123.811 142.446 133.408 1.00 213.92 90 ILE A C 1
ATOM 404 O O . ILE A 1 90 ? 124.022 143.502 132.801 1.00 213.92 90 ILE A O 1
ATOM 409 N N . LEU A 1 91 ? 124.782 141.558 133.632 1.00 220.58 91 LEU A N 1
ATOM 410 C CA . LEU A 1 91 ? 126.162 141.846 133.242 1.00 220.58 91 LEU A CA 1
ATOM 411 C C . LEU A 1 91 ? 126.380 141.784 131.734 1.00 220.58 91 LEU A C 1
ATOM 412 O O . LEU A 1 91 ? 126.865 142.775 131.159 1.00 220.58 91 LEU A O 1
ATOM 417 N N . PRO A 1 92 ? 126.082 140.676 131.041 1.00 220.68 92 PRO A N 1
ATOM 418 C CA . PRO A 1 92 ? 126.416 140.616 129.607 1.00 220.68 92 PRO A CA 1
ATOM 419 C C . PRO A 1 92 ? 125.755 141.704 128.785 1.00 220.68 92 PRO A C 1
ATOM 420 O O . PRO A 1 92 ? 126.396 142.265 127.887 1.00 220.68 92 PRO A O 1
ATOM 424 N N . LEU A 1 93 ? 124.499 142.040 129.080 1.00 223.05 93 LEU A N 1
ATOM 425 C CA . LEU A 1 93 ? 123.815 143.081 128.324 1.00 223.05 93 LEU A CA 1
ATOM 426 C C . LEU A 1 93 ? 124.517 144.422 128.495 1.00 223.05 93 LEU A C 1
ATOM 427 O O . LEU A 1 93 ? 124.855 145.094 127.513 1.00 223.05 93 LEU A O 1
ATOM 432 N N . VAL A 1 94 ? 124.764 144.819 129.745 1.00 227.01 94 VAL A N 1
ATOM 433 C CA . VAL A 1 94 ? 125.353 146.129 130.003 1.00 227.01 94 VAL A CA 1
ATOM 434 C C . VAL A 1 94 ? 126.782 146.199 129.487 1.00 227.01 94 VAL A C 1
ATOM 435 O O . VAL A 1 94 ? 127.276 147.283 129.154 1.00 227.01 94 VAL A O 1
ATOM 439 N N . VAL A 1 95 ? 127.468 145.062 129.401 1.00 222.49 95 VAL A N 1
ATOM 440 C CA . VAL A 1 95 ? 128.859 145.091 128.959 1.00 222.49 95 VAL A CA 1
ATOM 441 C C . VAL A 1 95 ? 128.967 144.973 127.443 1.00 222.49 95 VAL A C 1
ATOM 442 O O . VAL A 1 95 ? 129.988 145.343 126.860 1.00 222.49 95 VAL A O 1
ATOM 446 N N . CYS A 1 96 ? 127.930 144.472 126.771 1.00 211.90 96 CYS A N 1
ATOM 447 C CA . CYS A 1 96 ? 128.030 144.284 125.329 1.00 211.90 96 CYS A CA 1
ATOM 448 C C . CYS A 1 96 ? 127.260 145.338 124.540 1.00 211.90 96 CYS A C 1
ATOM 449 O O . CYS A 1 96 ? 127.812 145.945 123.614 1.00 211.90 96 CYS A O 1
ATOM 452 N N . SER A 1 97 ? 125.983 145.546 124.872 1.00 206.87 97 SER A N 1
ATOM 453 C CA . SER A 1 97 ? 125.163 146.471 124.100 1.00 206.87 97 SER A CA 1
ATOM 454 C C . SER A 1 97 ? 125.688 147.895 124.190 1.00 206.87 97 SER A C 1
ATOM 455 O O . SER A 1 97 ? 125.649 148.632 123.200 1.00 206.87 97 SER A O 1
ATOM 458 N N . LEU A 1 98 ? 126.171 148.303 125.365 1.00 192.72 98 LEU A N 1
ATOM 459 C CA . LEU A 1 98 ? 126.708 149.650 125.516 1.00 192.72 98 LEU A CA 1
ATOM 460 C C . LEU A 1 98 ? 127.921 149.859 124.618 1.00 192.72 98 LEU A C 1
ATOM 461 O O . LEU A 1 98 ? 128.040 150.891 123.948 1.00 192.72 98 LEU A O 1
ATOM 466 N N . VAL A 1 99 ? 128.833 148.885 124.591 1.00 168.66 99 VAL A N 1
ATOM 467 C CA . VAL A 1 99 ? 130.009 148.994 123.733 1.00 168.66 99 VAL A CA 1
ATOM 468 C C . VAL A 1 99 ? 129.600 149.020 122.267 1.00 168.66 99 VAL A C 1
ATOM 469 O O . VAL A 1 99 ? 130.120 149.817 121.476 1.00 168.66 99 VAL A O 1
ATOM 473 N N . SER A 1 100 ? 128.657 148.156 121.883 1.00 178.57 100 SER A N 1
ATOM 474 C CA . SER A 1 100 ? 128.209 148.131 120.495 1.00 178.57 100 SER A CA 1
ATOM 475 C C . SER A 1 100 ? 127.587 149.459 120.086 1.00 178.57 100 SER A C 1
ATOM 476 O O . SER A 1 100 ? 127.839 149.947 118.979 1.00 178.57 100 SER A O 1
ATOM 479 N N . GLY A 1 101 ? 126.780 150.056 120.959 1.00 169.13 101 GLY A N 1
ATOM 480 C CA . GLY A 1 101 ? 126.190 151.349 120.685 1.00 169.13 101 GLY A CA 1
ATOM 481 C C . GLY A 1 101 ? 127.222 152.452 120.589 1.00 169.13 101 GLY A C 1
ATOM 482 O O . GLY A 1 101 ? 127.139 153.314 119.709 1.00 169.13 101 GLY A O 1
ATOM 483 N N . ALA A 1 102 ? 128.206 152.433 121.489 1.00 163.36 102 ALA A N 1
ATOM 484 C CA . ALA A 1 102 ? 129.272 153.424 121.445 1.00 163.36 102 ALA A CA 1
ATOM 485 C C . ALA A 1 102 ? 130.166 153.270 120.226 1.00 163.36 102 ALA A C 1
ATOM 486 O O . ALA A 1 102 ? 130.806 154.248 119.824 1.00 163.36 102 ALA A O 1
ATOM 488 N N . ALA A 1 103 ? 130.225 152.080 119.630 1.00 165.12 103 ALA A N 1
ATOM 489 C CA . ALA A 1 103 ? 131.010 151.883 118.419 1.00 165.12 103 ALA A CA 1
ATOM 490 C C . ALA A 1 103 ? 130.452 152.665 117.236 1.00 165.12 103 ALA A C 1
ATOM 491 O O . ALA A 1 103 ? 131.221 153.211 116.438 1.00 165.12 103 ALA A O 1
ATOM 493 N N . SER A 1 104 ? 129.128 152.733 117.108 1.00 170.16 104 SER A N 1
ATOM 494 C CA . SER A 1 104 ? 128.496 153.446 116.006 1.00 170.16 104 SER A CA 1
ATOM 495 C C . SER A 1 104 ? 128.362 154.940 116.262 1.00 170.16 104 SER A C 1
ATOM 496 O O . SER A 1 104 ? 127.956 155.674 115.355 1.00 170.16 104 SER A O 1
ATOM 499 N N . LEU A 1 105 ? 128.690 155.405 117.463 1.00 167.93 105 LEU A N 1
ATOM 500 C CA . LEU A 1 105 ? 128.582 156.815 117.795 1.00 167.93 105 LEU A CA 1
ATOM 501 C C . LEU A 1 105 ? 129.686 157.607 117.097 1.00 167.93 105 LEU A C 1
ATOM 502 O O . LEU A 1 105 ? 130.723 157.063 116.707 1.00 167.93 105 LEU A O 1
ATOM 507 N N . ASP A 1 106 ? 129.440 158.909 116.933 1.00 166.38 106 ASP A N 1
ATOM 508 C CA . ASP A 1 106 ? 130.389 159.838 116.317 1.00 166.38 106 ASP A CA 1
ATOM 509 C C . ASP A 1 106 ? 130.719 159.406 114.885 1.00 166.38 106 ASP A C 1
ATOM 510 O O . ASP A 1 106 ? 131.840 159.013 114.555 1.00 166.38 106 ASP A O 1
ATOM 515 N N . ALA A 1 107 ? 129.695 159.491 114.038 1.00 162.42 107 ALA A N 1
ATOM 516 C CA . ALA A 1 107 ? 129.825 159.080 112.646 1.00 162.42 107 ALA A CA 1
ATOM 517 C C . ALA A 1 107 ? 130.662 160.082 111.862 1.00 162.42 107 ALA A C 1
ATOM 518 O O . ALA A 1 107 ? 130.138 160.819 111.020 1.00 162.42 107 ALA A O 1
ATOM 520 N N . SER A 1 108 ? 131.964 160.123 112.153 1.00 156.94 108 SER A N 1
ATOM 521 C CA . SER A 1 108 ? 132.944 160.962 111.463 1.00 156.94 108 SER A CA 1
ATOM 522 C C . SER A 1 108 ? 132.657 162.453 111.612 1.00 156.94 108 SER A C 1
ATOM 523 O O . SER A 1 108 ? 133.301 163.274 110.950 1.00 156.94 108 SER A O 1
ATOM 526 N N . CYS A 1 109 ? 131.713 162.818 112.480 1.00 169.54 109 CYS A N 1
ATOM 527 C CA . CYS A 1 109 ? 131.316 164.211 112.684 1.00 169.54 109 CYS A CA 1
ATOM 528 C C . CYS A 1 109 ? 130.987 164.884 111.353 1.00 169.54 109 CYS A C 1
ATOM 529 O O . CYS A 1 109 ? 131.429 165.997 111.061 1.00 169.54 109 CYS A O 1
ATOM 532 N N . LEU A 1 110 ? 130.203 164.179 110.531 1.00 178.64 110 LEU A N 1
ATOM 533 C CA . LEU A 1 110 ? 129.852 164.698 109.213 1.00 178.64 110 LEU A CA 1
ATOM 534 C C . LEU A 1 110 ? 129.086 166.009 109.314 1.00 178.64 110 LEU A C 1
ATOM 535 O O . LEU A 1 110 ? 129.190 166.859 108.422 1.00 178.64 110 LEU A O 1
ATOM 540 N N . GLY A 1 111 ? 128.318 166.192 110.383 1.00 178.59 111 GLY A N 1
ATOM 541 C CA . GLY A 1 111 ? 127.702 167.474 110.655 1.00 178.59 111 GLY A CA 1
ATOM 542 C C . GLY A 1 111 ? 128.413 168.186 111.786 1.00 178.59 111 GLY A C 1
ATOM 543 O O . GLY A 1 111 ? 128.249 167.821 112.954 1.00 178.59 111 GLY A O 1
ATOM 544 N N . ARG A 1 112 ? 129.213 169.202 111.450 1.00 202.60 112 ARG A N 1
ATOM 545 C CA . ARG A 1 112 ? 129.974 169.911 112.474 1.00 202.60 112 ARG A CA 1
ATOM 546 C C . ARG A 1 112 ? 129.058 170.614 113.466 1.00 202.60 112 ARG A C 1
ATOM 547 O O . ARG A 1 112 ? 129.448 170.849 114.615 1.00 202.60 112 ARG A O 1
ATOM 555 N N . LEU A 1 113 ? 127.838 170.946 113.048 1.00 234.63 113 LEU A N 1
ATOM 556 C CA . LEU A 1 113 ? 126.835 171.514 113.935 1.00 234.63 113 LEU A CA 1
ATOM 557 C C . LEU A 1 113 ? 125.964 170.446 114.584 1.00 234.63 113 LEU A C 1
ATOM 558 O O . LEU A 1 113 ? 124.997 170.781 115.278 1.00 234.63 113 LEU A O 1
ATOM 563 N N . GLY A 1 114 ? 126.288 169.171 114.378 1.00 235.61 114 GLY A N 1
ATOM 564 C CA . GLY A 1 114 ? 125.498 168.083 114.918 1.00 235.61 114 GLY A CA 1
ATOM 565 C C . GLY A 1 114 ? 125.816 167.759 116.363 1.00 235.61 114 GLY A C 1
ATOM 566 O O . GLY A 1 114 ? 124.933 167.341 117.118 1.00 235.61 114 GLY A O 1
ATOM 567 N N . GLY A 1 115 ? 127.077 167.942 116.760 1.00 246.17 115 GLY A N 1
ATOM 568 C CA . GLY A 1 115 ? 127.439 167.724 118.150 1.00 246.17 115 GLY A CA 1
ATOM 569 C C . GLY A 1 115 ? 126.730 168.674 119.092 1.00 246.17 115 GLY A C 1
ATOM 570 O O . GLY A 1 115 ? 126.522 168.355 120.268 1.00 246.17 115 GLY A O 1
ATOM 571 N N . ILE A 1 116 ? 126.347 169.851 118.592 1.00 259.73 116 ILE A N 1
ATOM 572 C CA . ILE A 1 116 ? 125.535 170.769 119.381 1.00 259.73 116 ILE A CA 1
ATOM 573 C C . ILE A 1 116 ? 124.214 170.112 119.755 1.00 259.73 116 ILE A C 1
ATOM 574 O O . ILE A 1 116 ? 123.728 170.259 120.881 1.00 259.73 116 ILE A O 1
ATOM 579 N N . ALA A 1 117 ? 123.617 169.370 118.819 1.00 277.36 117 ALA A N 1
ATOM 580 C CA . ALA A 1 117 ? 122.390 168.642 119.123 1.00 277.36 117 ALA A CA 1
ATOM 581 C C . ALA A 1 117 ? 122.620 167.558 120.168 1.00 277.36 117 ALA A C 1
ATOM 582 O O . ALA A 1 117 ? 121.757 167.333 121.024 1.00 277.36 117 ALA A O 1
ATOM 584 N N . VAL A 1 118 ? 123.764 166.873 120.111 1.00 267.38 118 VAL A N 1
ATOM 585 C CA . VAL A 1 118 ? 124.071 165.857 121.113 1.00 267.38 118 VAL A CA 1
ATOM 586 C C . VAL A 1 118 ? 124.191 166.490 122.494 1.00 267.38 118 VAL A C 1
ATOM 587 O O . VAL A 1 118 ? 123.652 165.972 123.482 1.00 267.38 118 VAL A O 1
ATOM 591 N N . ALA A 1 119 ? 124.899 167.619 122.584 1.00 280.70 119 ALA A N 1
ATOM 592 C CA . ALA A 1 119 ? 124.999 168.326 123.856 1.00 280.70 119 ALA A CA 1
ATOM 593 C C . ALA A 1 119 ? 123.637 168.814 124.327 1.00 280.70 119 ALA A C 1
ATOM 594 O O . ALA A 1 119 ? 123.349 168.787 125.529 1.00 280.70 119 ALA A O 1
ATOM 596 N N . TYR A 1 120 ? 122.793 169.267 123.398 1.00 301.53 120 TYR A N 1
ATOM 597 C CA . TYR A 1 120 ? 121.443 169.690 123.750 1.00 301.53 120 TYR A CA 1
ATOM 598 C C . TYR A 1 120 ? 120.643 168.540 124.343 1.00 301.53 120 TYR A C 1
ATOM 599 O O . TYR A 1 120 ? 119.956 168.708 125.357 1.00 301.53 120 TYR A O 1
ATOM 608 N N . PHE A 1 121 ? 120.718 167.363 123.720 1.00 302.54 121 PHE A N 1
ATOM 609 C CA . PHE A 1 121 ? 120.018 166.197 124.247 1.00 302.54 121 PHE A CA 1
ATOM 610 C C . PHE A 1 121 ? 120.535 165.834 125.632 1.00 302.54 121 PHE A C 1
ATOM 611 O O . PHE A 1 121 ? 119.750 165.557 126.549 1.00 302.54 121 PHE A O 1
ATOM 619 N N . GLY A 1 122 ? 121.857 165.841 125.803 1.00 303.42 122 GLY A N 1
ATOM 620 C CA . GLY A 1 122 ? 122.420 165.537 127.109 1.00 303.42 122 GLY A CA 1
ATOM 621 C C . GLY A 1 122 ? 121.949 166.497 128.181 1.00 303.42 122 GLY A C 1
ATOM 622 O O . GLY A 1 122 ? 121.526 166.085 129.264 1.00 303.42 122 GLY A O 1
ATOM 623 N N . LEU A 1 123 ? 121.990 167.798 127.883 1.00 308.72 123 LEU A N 1
ATOM 624 C CA . LEU A 1 123 ? 121.620 168.788 128.888 1.00 308.72 123 LEU A CA 1
ATOM 625 C C . LEU A 1 123 ? 120.128 168.745 129.190 1.00 308.72 123 LEU A C 1
ATOM 626 O O . LEU A 1 123 ? 119.724 168.921 130.345 1.00 308.72 123 LEU A O 1
ATOM 631 N N . THR A 1 124 ? 119.286 168.513 128.178 1.00 327.27 124 THR A N 1
ATOM 632 C CA . THR A 1 124 ? 117.854 168.461 128.449 1.00 327.27 124 THR A CA 1
ATOM 633 C C . THR A 1 124 ? 117.498 167.215 129.252 1.00 327.27 124 THR A C 1
ATOM 634 O O . THR A 1 124 ? 116.644 167.272 130.143 1.00 327.27 124 THR A O 1
ATOM 638 N N . THR A 1 125 ? 118.165 166.089 128.982 1.00 315.26 125 THR A N 1
ATOM 639 C CA . THR A 1 125 ? 117.948 164.900 129.800 1.00 315.26 125 THR A CA 1
ATOM 640 C C . THR A 1 125 ? 118.405 165.139 131.235 1.00 315.26 125 THR A C 1
ATOM 641 O O . THR A 1 125 ? 117.733 164.733 132.193 1.00 315.26 125 THR A O 1
ATOM 645 N N . LEU A 1 126 ? 119.550 165.806 131.398 1.00 314.28 126 LEU A N 1
ATOM 646 C CA . LEU A 1 126 ? 120.051 166.119 132.731 1.00 314.28 126 LEU A CA 1
ATOM 647 C C . LEU A 1 126 ? 119.065 166.994 133.496 1.00 314.28 126 LEU A C 1
ATOM 648 O O . LEU A 1 126 ? 118.740 166.720 134.659 1.00 314.28 126 LEU A O 1
ATOM 653 N N . SER A 1 127 ? 118.575 168.053 132.848 1.00 315.54 127 SER A N 1
ATOM 654 C CA . SER A 1 127 ? 117.626 168.954 133.492 1.00 315.54 127 SER A CA 1
ATOM 655 C C . SER A 1 127 ? 116.330 168.231 133.827 1.00 315.54 127 SER A C 1
ATOM 656 O O . SER A 1 127 ? 115.740 168.449 134.892 1.00 315.54 127 SER A O 1
ATOM 659 N N . ALA A 1 128 ? 115.865 167.372 132.917 1.00 323.63 128 ALA A N 1
ATOM 660 C CA . ALA A 1 128 ? 114.658 166.596 133.166 1.00 323.63 128 ALA A CA 1
ATOM 661 C C . ALA A 1 128 ? 114.813 165.731 134.408 1.00 323.63 128 ALA A C 1
ATOM 662 O O . ALA A 1 128 ? 113.951 165.730 135.293 1.00 323.63 128 ALA A O 1
ATOM 664 N N . SER A 1 129 ? 115.924 164.995 134.492 1.00 310.57 129 SER A N 1
ATOM 665 C CA . SER A 1 129 ? 116.155 164.142 135.652 1.00 310.57 129 SER A CA 1
ATOM 666 C C . SER A 1 129 ? 116.234 164.962 136.932 1.00 310.57 129 SER A C 1
ATOM 667 O O . SER A 1 129 ? 115.665 164.579 137.964 1.00 310.57 129 SER A O 1
ATOM 670 N N . ALA A 1 130 ? 116.930 166.100 136.881 1.00 300.44 130 ALA A N 1
ATOM 671 C CA . ALA A 1 130 ? 117.085 166.932 138.069 1.00 300.44 130 ALA A CA 1
ATOM 672 C C . ALA A 1 130 ? 115.737 167.447 138.560 1.00 300.44 130 ALA A C 1
ATOM 673 O O . ALA A 1 130 ? 115.410 167.341 139.748 1.00 300.44 130 ALA A O 1
ATOM 675 N N . LEU A 1 131 ? 114.934 168.008 137.652 1.00 295.95 131 LEU A N 1
ATOM 676 C CA . LEU A 1 131 ? 113.637 168.530 138.064 1.00 295.95 131 LEU A CA 1
ATOM 677 C C . LEU A 1 131 ? 112.722 167.415 138.547 1.00 295.95 131 LEU A C 1
ATOM 678 O O . LEU A 1 131 ? 111.973 167.605 139.512 1.00 295.95 131 LEU A O 1
ATOM 683 N N . ALA A 1 132 ? 112.778 166.246 137.907 1.00 295.54 132 ALA A N 1
ATOM 684 C CA . ALA A 1 132 ? 111.938 165.132 138.325 1.00 295.54 132 ALA A CA 1
ATOM 685 C C . ALA A 1 132 ? 112.275 164.697 139.744 1.00 295.54 132 ALA A C 1
ATOM 686 O O . ALA A 1 132 ? 111.385 164.540 140.589 1.00 295.54 132 ALA A O 1
ATOM 688 N N . VAL A 1 133 ? 113.566 164.503 140.030 1.00 271.63 133 VAL A N 1
ATOM 689 C CA . VAL A 1 133 ? 113.940 164.045 141.364 1.00 271.63 133 VAL A CA 1
ATOM 690 C C . VAL A 1 133 ? 113.650 165.122 142.402 1.00 271.63 133 VAL A C 1
ATOM 691 O O . VAL A 1 133 ? 113.219 164.813 143.520 1.00 271.63 133 VAL A O 1
ATOM 695 N N . ALA A 1 134 ? 113.849 166.397 142.052 1.00 266.88 134 ALA A N 1
ATOM 696 C CA . ALA A 1 134 ? 113.554 167.470 142.995 1.00 266.88 134 ALA A CA 1
ATOM 697 C C . ALA A 1 134 ? 112.069 167.511 143.334 1.00 266.88 134 ALA A C 1
ATOM 698 O O . ALA A 1 134 ? 111.689 167.595 144.508 1.00 266.88 134 ALA A O 1
ATOM 700 N N . LEU A 1 135 ? 111.210 167.441 142.314 1.00 253.54 135 LEU A N 1
ATOM 701 C CA . LEU A 1 135 ? 109.774 167.457 142.563 1.00 253.54 135 LEU A CA 1
ATOM 702 C C . LEU A 1 135 ? 109.326 166.230 143.343 1.00 253.54 135 LEU A C 1
ATOM 703 O O . LEU A 1 135 ? 108.466 166.338 144.224 1.00 253.54 135 LEU A O 1
ATOM 708 N N . ALA A 1 136 ? 109.891 165.061 143.035 1.00 247.65 136 ALA A N 1
ATOM 709 C CA . ALA A 1 136 ? 109.534 163.854 143.770 1.00 247.65 136 ALA A CA 1
ATOM 710 C C . ALA A 1 136 ? 109.925 163.972 145.237 1.00 247.65 136 ALA A C 1
ATOM 711 O O . ALA A 1 136 ? 109.160 163.587 146.129 1.00 247.65 136 ALA A O 1
ATOM 713 N N . PHE A 1 137 ? 111.117 164.508 145.507 1.00 221.03 137 PHE A N 1
ATOM 714 C CA . PHE A 1 137 ? 111.526 164.718 146.891 1.00 221.03 137 PHE A CA 1
ATOM 715 C C . PHE A 1 137 ? 110.640 165.746 147.581 1.00 221.03 137 PHE A C 1
ATOM 716 O O . PHE A 1 137 ? 110.400 165.646 148.789 1.00 221.03 137 PHE A O 1
ATOM 724 N N . ILE A 1 138 ? 110.158 166.741 146.838 1.00 230.79 138 ILE A N 1
ATOM 725 C CA . ILE A 1 138 ? 109.264 167.738 147.419 1.00 230.79 138 ILE A CA 1
ATOM 726 C C . ILE A 1 138 ? 107.934 167.107 147.812 1.00 230.79 138 ILE A C 1
ATOM 727 O O . ILE A 1 138 ? 107.438 167.312 148.926 1.00 230.79 138 ILE A O 1
ATOM 732 N N . ILE A 1 139 ? 107.342 166.324 146.909 1.00 238.42 139 ILE A N 1
ATOM 733 C CA . ILE A 1 139 ? 106.030 165.741 147.175 1.00 238.42 139 ILE A CA 1
ATOM 734 C C . ILE A 1 139 ? 106.102 164.569 148.147 1.00 238.42 139 ILE A C 1
ATOM 735 O O . ILE A 1 139 ? 105.142 164.334 148.894 1.00 238.42 139 ILE A O 1
ATOM 740 N N . LYS A 1 140 ? 107.220 163.841 148.173 1.00 237.92 140 LYS A N 1
ATOM 741 C CA . LYS A 1 140 ? 107.448 162.705 149.063 1.00 237.92 140 LYS A CA 1
ATOM 742 C C . LYS A 1 140 ? 106.388 161.621 148.890 1.00 237.92 140 LYS A C 1
ATOM 743 O O . LYS A 1 140 ? 105.577 161.400 149.799 1.00 237.92 140 LYS A O 1
ATOM 749 N N . PRO A 1 141 ? 106.357 160.922 147.750 1.00 250.16 141 PRO A N 1
ATOM 750 C CA . PRO A 1 141 ? 105.395 159.823 147.593 1.00 250.16 141 PRO A CA 1
ATOM 751 C C . PRO A 1 141 ? 105.874 158.540 148.251 1.00 250.16 141 PRO A C 1
ATOM 752 O O . PRO A 1 141 ? 107.050 158.182 148.139 1.00 250.16 141 PRO A O 1
ATOM 756 N N . GLY A 1 142 ? 104.971 157.836 148.935 1.00 240.12 142 GLY A N 1
ATOM 757 C CA . GLY A 1 142 ? 105.267 156.567 149.551 1.00 240.12 142 GLY A CA 1
ATOM 758 C C . GLY A 1 142 ? 105.825 156.669 150.956 1.00 240.12 142 GLY A C 1
ATOM 759 O O . GLY A 1 142 ? 106.066 155.638 151.594 1.00 240.12 142 GLY A O 1
ATOM 760 N N . SER A 1 143 ? 106.038 157.886 151.451 1.00 223.64 143 SER A N 1
ATOM 761 C CA . SER A 1 143 ? 106.579 158.101 152.785 1.00 223.64 143 SER A CA 1
ATOM 762 C C . SER A 1 143 ? 105.498 158.223 153.851 1.00 223.64 143 SER A C 1
ATOM 763 O O . SER A 1 143 ? 105.820 158.490 155.015 1.00 223.64 143 SER A O 1
ATOM 766 N N . GLY A 1 144 ? 104.232 158.038 153.483 1.00 204.45 144 GLY A N 1
ATOM 767 C CA . GLY A 1 144 ? 103.140 158.152 154.429 1.00 204.45 144 GLY A CA 1
ATOM 768 C C . GLY A 1 144 ? 103.201 157.135 155.550 1.00 204.45 144 GLY A C 1
ATOM 769 O O . GLY A 1 144 ? 102.991 157.476 156.718 1.00 204.45 144 GLY A O 1
ATOM 770 N N . ALA A 1 145 ? 103.489 155.884 155.208 1.00 177.64 145 ALA A N 1
ATOM 771 C CA . ALA A 1 145 ? 103.579 154.822 156.203 1.00 177.64 145 ALA A CA 1
ATOM 772 C C . ALA A 1 145 ? 104.966 154.190 156.205 1.00 177.64 145 ALA A C 1
ATOM 773 O O . ALA A 1 145 ? 105.163 153.100 155.669 1.00 177.64 145 ALA A O 1
ATOM 775 N N . PRO A 1 164 ? 128.129 155.271 162.558 1.00 200.30 164 PRO A N 1
ATOM 776 C CA . PRO A 1 164 ? 127.612 154.675 161.323 1.00 200.30 164 PRO A CA 1
ATOM 777 C C . PRO A 1 164 ? 127.298 155.709 160.243 1.00 200.30 164 PRO A C 1
ATOM 778 O O . PRO A 1 164 ? 127.221 155.360 159.065 1.00 200.30 164 PRO A O 1
ATOM 782 N N . LYS A 1 165 ? 127.122 156.964 160.643 1.00 205.08 165 LYS A N 1
ATOM 783 C CA . LYS A 1 165 ? 126.840 158.028 159.693 1.00 205.08 165 LYS A CA 1
ATOM 784 C C . LYS A 1 165 ? 128.093 158.384 158.902 1.00 205.08 165 LYS A C 1
ATOM 785 O O . LYS A 1 165 ? 129.221 158.143 159.339 1.00 205.08 165 LYS A O 1
ATOM 791 N N . GLU A 1 166 ? 127.882 158.964 157.725 1.00 215.36 166 GLU A N 1
ATOM 792 C CA . GLU A 1 166 ? 128.960 159.323 156.817 1.00 215.36 166 GLU A CA 1
ATOM 793 C C . GLU A 1 166 ? 129.030 160.834 156.653 1.00 215.36 166 GLU A C 1
ATOM 794 O O . GLU A 1 166 ? 127.999 161.506 156.551 1.00 215.36 166 GLU A O 1
ATOM 800 N N . THR A 1 167 ? 130.250 161.362 156.628 1.00 206.76 167 THR A N 1
ATOM 801 C CA . THR A 1 167 ? 130.468 162.785 156.428 1.00 206.76 167 THR A CA 1
ATOM 802 C C . THR A 1 167 ? 130.285 163.147 154.959 1.00 206.76 167 THR A C 1
ATOM 803 O O . THR A 1 167 ? 130.221 162.278 154.087 1.00 206.76 167 THR A O 1
ATOM 807 N N . VAL A 1 168 ? 130.206 164.456 154.693 1.00 172.90 168 VAL A N 1
ATOM 808 C CA . VAL A 1 168 ? 129.988 164.946 153.333 1.00 172.90 168 VAL A CA 1
ATOM 809 C C . VAL A 1 168 ? 131.198 164.766 152.434 1.00 172.90 168 VAL A C 1
ATOM 810 O O . VAL A 1 168 ? 131.120 165.084 151.240 1.00 172.90 168 VAL A O 1
ATOM 814 N N . ASP A 1 169 ? 132.312 164.266 152.961 1.00 172.05 169 ASP A N 1
ATOM 815 C CA . ASP A 1 169 ? 133.526 164.080 152.181 1.00 172.05 169 ASP A CA 1
ATOM 816 C C . ASP A 1 169 ? 133.578 162.727 151.483 1.00 172.05 169 ASP A C 1
ATOM 817 O O . ASP A 1 169 ? 134.663 162.287 151.088 1.00 172.05 169 ASP A O 1
ATOM 822 N N . SER A 1 170 ? 132.437 162.060 151.321 1.00 164.25 170 SER A N 1
ATOM 823 C CA . SER A 1 170 ? 132.409 160.749 150.686 1.00 164.25 170 SER A CA 1
ATOM 824 C C . SER A 1 170 ? 132.448 160.821 149.167 1.00 164.25 170 SER A C 1
ATOM 825 O O . SER A 1 170 ? 132.548 159.769 148.524 1.00 164.25 170 SER A O 1
ATOM 828 N N . PHE A 1 171 ? 132.382 162.021 148.584 1.00 179.50 171 PHE A N 1
ATOM 829 C CA . PHE A 1 171 ? 132.341 162.141 147.129 1.00 179.50 171 PHE A CA 1
ATOM 830 C C . PHE A 1 171 ? 133.560 161.499 146.485 1.00 179.50 171 PHE A C 1
ATOM 831 O O . PHE A 1 171 ? 133.443 160.817 145.460 1.00 179.50 171 PHE A O 1
ATOM 839 N N . LEU A 1 172 ? 134.740 161.699 147.078 1.00 168.30 172 LEU A N 1
ATOM 840 C CA . LEU A 1 172 ? 135.953 161.102 146.533 1.00 168.30 172 LEU A CA 1
ATOM 841 C C . LEU A 1 172 ? 135.834 159.588 146.435 1.00 168.30 172 LEU A C 1
ATOM 842 O O . LEU A 1 172 ? 136.386 158.982 145.508 1.00 168.30 172 LEU A O 1
ATOM 847 N N . ASP A 1 173 ? 135.100 158.965 147.361 1.00 174.28 173 ASP A N 1
ATOM 848 C CA . ASP A 1 173 ? 134.886 157.524 147.283 1.00 174.28 173 ASP A CA 1
ATOM 849 C C . ASP A 1 173 ? 134.243 157.146 145.958 1.00 174.28 173 ASP A C 1
ATOM 850 O O . ASP A 1 173 ? 134.665 156.182 145.307 1.00 174.28 173 ASP A O 1
ATOM 855 N N . LEU A 1 174 ? 133.236 157.911 145.534 1.00 172.89 174 LEU A N 1
ATOM 856 C CA . LEU A 1 174 ? 132.659 157.708 144.211 1.00 172.89 174 LEU A CA 1
ATOM 857 C C . LEU A 1 174 ? 133.743 157.768 143.144 1.00 172.89 174 LEU A C 1
ATOM 858 O O . LEU A 1 174 ? 133.843 156.878 142.291 1.00 172.89 174 LEU A O 1
ATOM 863 N N . ALA A 1 175 ? 134.590 158.798 143.203 1.00 170.31 175 ALA A N 1
ATOM 864 C CA . ALA A 1 175 ? 135.690 158.897 142.253 1.00 170.31 175 ALA A CA 1
ATOM 865 C C . ALA A 1 175 ? 136.609 157.689 142.346 1.00 170.31 175 ALA A C 1
ATOM 866 O O . ALA A 1 175 ? 137.139 157.233 141.328 1.00 170.31 175 ALA A O 1
ATOM 868 N N . ARG A 1 176 ? 136.799 157.149 143.549 1.00 172.90 176 ARG A N 1
ATOM 869 C CA . ARG A 1 176 ? 137.614 155.949 143.682 1.00 172.90 176 ARG A CA 1
ATOM 870 C C . ARG A 1 176 ? 136.899 154.746 143.082 1.00 172.90 176 ARG A C 1
ATOM 871 O O . ARG A 1 176 ? 137.533 153.866 142.488 1.00 172.90 176 ARG A O 1
ATOM 879 N N . ASN A 1 177 ? 135.572 154.697 143.217 1.00 170.40 177 ASN A N 1
ATOM 880 C CA . ASN A 1 177 ? 134.814 153.631 142.578 1.00 170.40 177 ASN A CA 1
ATOM 881 C C . ASN A 1 177 ? 134.638 153.881 141.090 1.00 170.40 177 ASN A C 1
ATOM 882 O O . ASN A 1 177 ? 134.246 152.967 140.358 1.00 170.40 177 ASN A O 1
ATOM 887 N N . LEU A 1 178 ? 134.917 155.103 140.630 1.00 160.38 178 LEU A N 1
ATOM 888 C CA . LEU A 1 178 ? 134.909 155.383 139.199 1.00 160.38 178 LEU A CA 1
ATOM 889 C C . LEU A 1 178 ? 135.953 154.559 138.459 1.00 160.38 178 LEU A C 1
ATOM 890 O O . LEU A 1 178 ? 135.775 154.252 137.276 1.00 160.38 178 LEU A O 1
ATOM 895 N N . PHE A 1 179 ? 137.041 154.191 139.130 1.00 162.89 179 PHE A N 1
ATOM 896 C CA . PHE A 1 179 ? 138.126 153.451 138.499 1.00 162.89 179 PHE A CA 1
ATOM 897 C C . PHE A 1 179 ? 138.496 152.249 139.355 1.00 162.89 179 PHE A C 1
ATOM 898 O O . PHE A 1 179 ? 139.203 152.410 140.365 1.00 162.89 179 PHE A O 1
ATOM 906 N N . PRO A 1 180 ? 138.054 151.044 139.010 1.00 161.82 180 PRO A N 1
ATOM 907 C CA . PRO A 1 180 ? 138.415 149.861 139.793 1.00 161.82 180 PRO A CA 1
ATOM 908 C C . PRO A 1 180 ? 139.877 149.483 139.627 1.00 161.82 180 PRO A C 1
ATOM 909 O O . PRO A 1 180 ? 140.535 149.831 138.646 1.00 161.82 180 PRO A O 1
ATOM 913 N N . SER A 1 181 ? 140.389 148.761 140.624 1.00 151.36 181 SER A N 1
ATOM 914 C CA . SER A 1 181 ? 141.768 148.289 140.562 1.00 151.36 181 SER A CA 1
ATOM 915 C C . SER A 1 181 ? 141.959 147.320 139.401 1.00 151.36 181 SER A C 1
ATOM 916 O O . SER A 1 181 ? 142.899 147.452 138.609 1.00 151.36 181 SER A O 1
ATOM 919 N N . ASN A 1 182 ? 141.068 146.338 139.283 1.00 132.56 182 ASN A N 1
ATOM 920 C CA . ASN A 1 182 ? 141.093 145.398 138.174 1.00 132.56 182 ASN A CA 1
ATOM 921 C C . ASN A 1 182 ? 139.663 144.997 137.847 1.00 132.56 182 ASN A C 1
ATOM 922 O O . ASN A 1 182 ? 138.774 145.101 138.696 1.00 132.56 182 ASN A O 1
ATOM 927 N N . LEU A 1 183 ? 139.452 144.539 136.612 1.00 136.13 183 LEU A N 1
ATOM 928 C CA . LEU A 1 183 ? 138.098 144.274 136.136 1.00 136.13 183 LEU A CA 1
ATOM 929 C C . LEU A 1 183 ? 137.441 143.143 136.917 1.00 136.13 183 LEU A C 1
ATOM 930 O O . LEU A 1 183 ? 136.251 143.213 137.249 1.00 136.13 183 LEU A O 1
ATOM 935 N N . VAL A 1 184 ? 138.199 142.086 137.218 1.00 137.08 184 VAL A N 1
ATOM 936 C CA . VAL A 1 184 ? 137.628 140.916 137.874 1.00 137.08 184 VAL A CA 1
ATOM 937 C C . VAL A 1 184 ? 137.084 141.247 139.256 1.00 137.08 184 VAL A C 1
ATOM 938 O O . VAL A 1 184 ? 135.998 140.784 139.619 1.00 137.08 184 VAL A O 1
ATOM 942 N N . VAL A 1 185 ? 137.813 142.041 140.041 1.00 127.13 185 VAL A N 1
ATOM 943 C CA . VAL A 1 185 ? 137.327 142.411 141.366 1.00 127.13 185 VAL A CA 1
ATOM 944 C C . VAL A 1 185 ? 136.055 143.246 141.269 1.00 127.13 185 VAL A C 1
ATOM 945 O O . VAL A 1 185 ? 135.144 143.095 142.091 1.00 127.13 185 VAL A O 1
ATOM 949 N N . ALA A 1 186 ? 135.952 144.104 140.260 1.00 144.23 186 ALA A N 1
ATOM 950 C CA . ALA A 1 186 ? 134.809 144.999 140.099 1.00 144.23 186 ALA A CA 1
ATOM 951 C C . ALA A 1 186 ? 133.530 144.281 139.716 1.00 144.23 186 ALA A C 1
ATOM 952 O O . ALA A 1 186 ? 132.540 144.962 139.424 1.00 144.23 186 ALA A O 1
ATOM 954 N N . ALA A 1 187 ? 133.491 142.951 139.698 1.00 131.57 187 ALA A N 1
ATOM 955 C CA . ALA A 1 187 ? 132.290 142.224 139.317 1.00 131.57 187 ALA A CA 1
ATOM 956 C C . ALA A 1 187 ? 131.378 141.902 140.493 1.00 131.57 187 ALA A C 1
ATOM 957 O O . ALA A 1 187 ? 130.182 141.680 140.280 1.00 131.57 187 ALA A O 1
ATOM 959 N N . PHE A 1 188 ? 131.903 141.861 141.717 1.00 125.34 188 PHE A N 1
ATOM 960 C CA . PHE A 1 188 ? 131.079 141.497 142.867 1.00 125.34 188 PHE A CA 1
ATOM 961 C C . PHE A 1 188 ? 131.253 142.380 144.093 1.00 125.34 188 PHE A C 1
ATOM 962 O O . PHE A 1 188 ? 130.336 142.422 144.920 1.00 125.34 188 PHE A O 1
ATOM 970 N N . ARG A 1 189 ? 132.371 143.081 144.262 1.00 123.50 189 ARG A N 1
ATOM 971 C CA . ARG A 1 189 ? 132.566 143.905 145.446 1.00 123.50 189 ARG A CA 1
ATOM 972 C C . ARG A 1 189 ? 133.378 145.137 145.077 1.00 123.50 189 ARG A C 1
ATOM 973 O O . ARG A 1 189 ? 134.133 145.133 144.102 1.00 123.50 189 ARG A O 1
ATOM 981 N N . THR A 1 190 ? 133.205 146.198 145.866 1.00 151.31 190 THR A N 1
ATOM 982 C CA . THR A 1 190 ? 133.808 147.492 145.586 1.00 151.31 190 THR A CA 1
ATOM 983 C C . THR A 1 190 ? 134.390 148.078 146.866 1.00 151.31 190 THR A C 1
ATOM 984 O O . THR A 1 190 ? 134.453 147.423 147.912 1.00 151.31 190 THR A O 1
ATOM 988 N N . TYR A 1 191 ? 134.791 149.342 146.767 1.00 149.74 191 TYR A N 1
ATOM 989 C CA . TYR A 1 191 ? 135.511 150.070 147.799 1.00 149.74 191 TYR A CA 1
ATOM 990 C C . TYR A 1 191 ? 134.580 151.023 148.537 1.00 149.74 191 TYR A C 1
ATOM 991 O O . TYR A 1 191 ? 133.708 151.654 147.935 1.00 149.74 191 TYR A O 1
ATOM 1000 N N . ALA A 1 192 ? 134.777 151.129 149.852 1.00 171.76 192 ALA A N 1
ATOM 1001 C CA . ALA A 1 192 ? 134.050 152.126 150.631 1.00 171.76 192 ALA A CA 1
ATOM 1002 C C . ALA A 1 192 ? 134.795 152.460 151.915 1.00 171.76 192 ALA A C 1
ATOM 1003 O O . ALA A 1 192 ? 135.277 151.561 152.609 1.00 171.76 192 ALA A O 1
ATOM 1005 N N . THR A 1 193 ? 134.898 153.742 152.240 1.00 194.33 193 THR A N 1
ATOM 1006 C CA . THR A 1 193 ? 135.647 154.172 153.410 1.00 194.33 193 THR A CA 1
ATOM 1007 C C . THR A 1 193 ? 134.791 154.085 154.671 1.00 194.33 193 THR A C 1
ATOM 1008 O O . THR A 1 193 ? 133.559 154.084 154.626 1.00 194.33 193 THR A O 1
ATOM 1012 N N . ASP A 1 194 ? 135.471 154.009 155.812 1.00 220.90 194 ASP A N 1
ATOM 1013 C CA . ASP A 1 194 ? 134.823 154.008 157.115 1.00 220.90 194 ASP A CA 1
ATOM 1014 C C . ASP A 1 194 ? 135.735 154.720 158.100 1.00 220.90 194 ASP A C 1
ATOM 1015 O O . ASP A 1 194 ? 136.962 154.656 157.970 1.00 220.90 194 ASP A O 1
ATOM 1020 N N . TYR A 1 195 ? 135.136 155.392 159.077 1.00 253.77 195 TYR A N 1
ATOM 1021 C CA . TYR A 1 195 ? 135.889 156.142 160.070 1.00 253.77 195 TYR A CA 1
ATOM 1022 C C . TYR A 1 195 ? 136.075 155.304 161.325 1.00 253.77 195 TYR A C 1
ATOM 1023 O O . TYR A 1 195 ? 135.115 154.740 161.858 1.00 253.77 195 TYR A O 1
ATOM 1032 N N . LYS A 1 196 ? 137.317 155.221 161.793 1.00 283.81 196 LYS A N 1
ATOM 1033 C CA . LYS A 1 196 ? 137.608 154.567 163.059 1.00 283.81 196 LYS A CA 1
ATOM 1034 C C . LYS A 1 196 ? 138.579 155.430 163.848 1.00 283.81 196 LYS A C 1
ATOM 1035 O O . LYS A 1 196 ? 139.291 156.270 163.293 1.00 283.81 196 LYS A O 1
ATOM 1041 N N . VAL A 1 197 ? 138.605 155.208 165.158 1.00 356.86 197 VAL A N 1
ATOM 1042 C CA . VAL A 1 197 ? 139.454 155.961 166.071 1.00 356.86 197 VAL A CA 1
ATOM 1043 C C . VAL A 1 197 ? 140.699 155.137 166.371 1.00 356.86 197 VAL A C 1
ATOM 1044 O O . VAL A 1 197 ? 140.619 153.927 166.616 1.00 356.86 197 VAL A O 1
ATOM 1048 N N . VAL A 1 198 ? 141.856 155.791 166.306 1.00 411.48 198 VAL A N 1
ATOM 1049 C CA . VAL A 1 198 ? 143.127 155.136 166.584 1.00 411.48 198 VAL A CA 1
ATOM 1050 C C . VAL A 1 198 ? 143.730 155.604 167.906 1.00 411.48 198 VAL A C 1
ATOM 1051 O O . VAL A 1 198 ? 144.557 154.882 168.484 1.00 411.48 198 VAL A O 1
ATOM 1055 N N . THR A 1 199 ? 143.307 156.761 168.420 1.00 435.74 199 THR A N 1
ATOM 1056 C CA . THR A 1 199 ? 143.876 157.361 169.629 1.00 435.74 199 THR A CA 1
ATOM 1057 C C . THR A 1 199 ? 145.386 157.542 169.495 1.00 435.74 199 THR A C 1
ATOM 1058 O O . THR A 1 199 ? 146.143 157.341 170.447 1.00 435.74 199 THR A O 1
ATOM 1062 N N . GLN A 1 200 ? 145.825 157.928 168.300 1.00 427.47 200 GLN A N 1
ATOM 1063 C CA . GLN A 1 200 ? 147.223 158.249 168.039 1.00 427.47 200 GLN A CA 1
ATOM 1064 C C . GLN A 1 200 ? 147.568 159.692 168.364 1.00 427.47 200 GLN A C 1
ATOM 1065 O O . GLN A 1 200 ? 148.610 159.951 168.969 1.00 427.47 200 GLN A O 1
ATOM 1071 N N . ASN A 1 201 ? 146.716 160.640 167.977 1.00 432.66 201 ASN A N 1
ATOM 1072 C CA . ASN A 1 201 ? 146.844 162.025 168.400 1.00 432.66 201 ASN A CA 1
ATOM 1073 C C . ASN A 1 201 ? 146.051 162.324 169.663 1.00 432.66 201 ASN A C 1
ATOM 1074 O O . ASN A 1 201 ? 146.135 163.443 170.180 1.00 432.66 201 ASN A O 1
ATOM 1079 N N . SER A 1 202 ? 145.285 161.353 170.167 1.00 431.35 202 SER A N 1
ATOM 1080 C CA . SER A 1 202 ? 144.547 161.553 171.409 1.00 431.35 202 SER A CA 1
ATOM 1081 C C . SER A 1 202 ? 145.482 161.648 172.605 1.00 431.35 202 SER A C 1
ATOM 1082 O O . SER A 1 202 ? 145.078 162.123 173.672 1.00 431.35 202 SER A O 1
ATOM 1085 N N . SER A 1 203 ? 146.727 161.195 172.452 1.00 407.84 203 SER A N 1
ATOM 1086 C CA . SER A 1 203 ? 147.678 161.257 173.556 1.00 407.84 203 SER A CA 1
ATOM 1087 C C . SER A 1 203 ? 148.022 162.696 173.917 1.00 407.84 203 SER A C 1
ATOM 1088 O O . SER A 1 203 ? 148.392 162.986 175.060 1.00 407.84 203 SER A O 1
ATOM 1091 N N . SER A 1 204 ? 147.908 163.615 172.957 1.00 412.77 204 SER A N 1
ATOM 1092 C CA . SER A 1 204 ? 148.314 164.999 173.168 1.00 412.77 204 SER A CA 1
ATOM 1093 C C . SER A 1 204 ? 147.141 165.971 173.143 1.00 412.77 204 SER A C 1
ATOM 1094 O O . SER A 1 204 ? 146.912 166.682 174.126 1.00 412.77 204 SER A O 1
ATOM 1097 N N . GLY A 1 205 ? 146.384 166.027 172.048 1.00 435.73 205 GLY A N 1
ATOM 1098 C CA . GLY A 1 205 ? 145.339 167.028 171.940 1.00 435.73 205 GLY A CA 1
ATOM 1099 C C . GLY A 1 205 ? 144.069 166.607 171.229 1.00 435.73 205 GLY A C 1
ATOM 1100 O O . GLY A 1 205 ? 143.152 167.419 171.071 1.00 435.73 205 GLY A O 1
ATOM 1101 N N . ASN A 1 206 ? 143.991 165.351 170.797 1.00 448.63 206 ASN A N 1
ATOM 1102 C CA . ASN A 1 206 ? 142.849 164.858 170.027 1.00 448.63 206 ASN A CA 1
ATOM 1103 C C . ASN A 1 206 ? 142.091 163.771 170.777 1.00 448.63 206 ASN A C 1
ATOM 1104 O O . ASN A 1 206 ? 141.741 162.736 170.202 1.00 448.63 206 ASN A O 1
ATOM 1109 N N . VAL A 1 207 ? 141.833 163.991 172.069 1.00 464.56 207 VAL A N 1
ATOM 1110 C CA . VAL A 1 207 ? 141.273 162.947 172.918 1.00 464.56 207 VAL A CA 1
ATOM 1111 C C . VAL A 1 207 ? 139.904 162.513 172.414 1.00 464.56 207 VAL A C 1
ATOM 1112 O O . VAL A 1 207 ? 139.125 163.315 171.880 1.00 464.56 207 VAL A O 1
ATOM 1116 N N . THR A 1 208 ? 139.616 161.219 172.568 1.00 474.71 208 THR A N 1
ATOM 1117 C CA . THR A 1 208 ? 138.319 160.583 172.352 1.00 474.71 208 THR A CA 1
ATOM 1118 C C . THR A 1 208 ? 137.828 160.650 170.911 1.00 474.71 208 THR A C 1
ATOM 1119 O O . THR A 1 208 ? 136.703 160.210 170.642 1.00 474.71 208 THR A O 1
ATOM 1123 N N . HIS A 1 209 ? 138.618 161.174 169.974 1.00 434.82 209 HIS A N 1
ATOM 1124 C CA . HIS A 1 209 ? 138.144 161.298 168.602 1.00 434.82 209 HIS A CA 1
ATOM 1125 C C . HIS A 1 209 ? 139.288 161.408 167.603 1.00 434.82 209 HIS A C 1
ATOM 1126 O O . HIS A 1 209 ? 140.107 162.328 167.685 1.00 434.82 209 HIS A O 1
ATOM 1133 N N . GLU A 1 210 ? 139.354 160.468 166.658 1.00 393.66 210 GLU A N 1
ATOM 1134 C CA . GLU A 1 210 ? 140.326 160.571 165.577 1.00 393.66 210 GLU A CA 1
ATOM 1135 C C . GLU A 1 210 ? 139.662 160.727 164.216 1.00 393.66 210 GLU A C 1
ATOM 1136 O O . GLU A 1 210 ? 140.164 161.489 163.383 1.00 393.66 210 GLU A O 1
ATOM 1142 N N . LYS A 1 211 ? 138.549 160.030 163.979 1.00 335.52 211 LYS A N 1
ATOM 1143 C CA . LYS A 1 211 ? 137.865 160.019 162.684 1.00 335.52 211 LYS A CA 1
ATOM 1144 C C . LYS A 1 211 ? 138.824 159.675 161.547 1.00 335.52 211 LYS A C 1
ATOM 1145 O O . LYS A 1 211 ? 138.808 160.310 160.489 1.00 335.52 211 LYS A O 1
ATOM 1151 N N . ILE A 1 212 ? 139.684 158.684 161.757 1.00 299.88 212 ILE A N 1
ATOM 1152 C CA . ILE A 1 212 ? 140.632 158.266 160.730 1.00 299.88 212 ILE A CA 1
ATOM 1153 C C . ILE A 1 212 ? 139.874 157.474 159.672 1.00 299.88 212 ILE A C 1
ATOM 1154 O O . ILE A 1 212 ? 139.238 156.460 159.995 1.00 299.88 212 ILE A O 1
ATOM 1159 N N . PRO A 1 213 ? 139.892 157.907 158.414 1.00 256.02 213 PRO A N 1
ATOM 1160 C CA . PRO A 1 213 ? 139.182 157.164 157.367 1.00 256.02 213 PRO A CA 1
ATOM 1161 C C . PRO A 1 213 ? 140.051 156.107 156.706 1.00 256.02 213 PRO A C 1
ATOM 1162 O O . PRO A 1 213 ? 141.161 156.400 156.250 1.00 256.02 213 PRO A O 1
ATOM 1166 N N . ILE A 1 214 ? 139.559 154.872 156.652 1.00 214.40 214 ILE A N 1
ATOM 1167 C CA . ILE A 1 214 ? 140.230 153.782 155.954 1.00 214.40 214 ILE A CA 1
ATOM 1168 C C . ILE A 1 214 ? 139.189 153.016 155.151 1.00 214.40 214 ILE A C 1
ATOM 1169 O O . ILE A 1 214 ? 138.070 152.794 155.624 1.00 214.40 214 ILE A O 1
ATOM 1174 N N . GLY A 1 215 ? 139.546 152.640 153.925 1.00 176.87 215 GLY A N 1
ATOM 1175 C CA . GLY A 1 215 ? 138.624 151.997 153.019 1.00 176.87 215 GLY A CA 1
ATOM 1176 C C . GLY A 1 215 ? 138.700 150.487 153.086 1.00 176.87 215 GLY A C 1
ATOM 1177 O O . GLY A 1 215 ? 139.786 149.910 153.171 1.00 176.87 215 GLY A O 1
ATOM 1178 N N . THR A 1 216 ? 137.535 149.850 153.051 1.00 170.14 216 THR A N 1
ATOM 1179 C CA . THR A 1 216 ? 137.410 148.403 153.044 1.00 170.14 216 THR A CA 1
ATOM 1180 C C . THR A 1 216 ? 136.601 147.952 151.834 1.00 170.14 216 THR A C 1
ATOM 1181 O O . THR A 1 216 ? 136.062 148.769 151.078 1.00 170.14 216 THR A O 1
ATOM 1185 N N . GLU A 1 217 ? 136.536 146.636 151.654 1.00 153.21 217 GLU A N 1
ATOM 1186 C CA . GLU A 1 217 ? 135.804 146.055 150.542 1.00 153.21 217 GLU A CA 1
ATOM 1187 C C . GLU A 1 217 ? 134.427 145.584 150.991 1.00 153.21 217 GLU A C 1
ATOM 1188 O O . GLU A 1 217 ? 134.280 144.893 152.003 1.00 153.21 217 GLU A O 1
ATOM 1194 N N . ILE A 1 218 ? 133.409 145.971 150.223 1.00 155.29 218 ILE A N 1
ATOM 1195 C CA . ILE A 1 218 ? 132.024 145.629 150.519 1.00 155.29 218 ILE A CA 1
ATOM 1196 C C . ILE A 1 218 ? 131.376 145.076 149.258 1.00 155.29 218 ILE A C 1
ATOM 1197 O O . ILE A 1 218 ? 131.569 145.590 148.155 1.00 155.29 218 ILE A O 1
ATOM 1202 N N . GLU A 1 219 ? 130.601 144.007 149.436 1.00 156.17 219 GLU A N 1
ATOM 1203 C CA . GLU A 1 219 ? 129.999 143.296 148.320 1.00 156.17 219 GLU A CA 1
ATOM 1204 C C . GLU A 1 219 ? 129.072 144.212 147.520 1.00 156.17 219 GLU A C 1
ATOM 1205 O O . GLU A 1 219 ? 128.663 145.286 147.970 1.00 156.17 219 GLU A O 1
ATOM 1211 N N . GLY A 1 220 ? 128.737 143.762 146.314 1.00 148.71 220 GLY A N 1
ATOM 1212 C CA . GLY A 1 220 ? 127.968 144.564 145.384 1.00 148.71 220 GLY A CA 1
ATOM 1213 C C . GLY A 1 220 ? 128.851 145.160 144.309 1.00 148.71 220 GLY A C 1
ATOM 1214 O O . GLY A 1 220 ? 129.850 145.815 144.615 1.00 148.71 220 GLY A O 1
ATOM 1215 N N . MET A 1 221 ? 128.497 144.939 143.046 1.00 159.84 221 MET A N 1
ATOM 1216 C CA . MET A 1 221 ? 129.323 145.406 141.944 1.00 159.84 221 MET A CA 1
ATOM 1217 C C . MET A 1 221 ? 129.137 146.908 141.742 1.00 159.84 221 MET A C 1
ATOM 1218 O O . MET A 1 221 ? 128.329 147.563 142.407 1.00 159.84 221 MET A O 1
ATOM 1223 N N . ASN A 1 222 ? 129.907 147.462 140.806 1.00 161.42 222 ASN A N 1
ATOM 1224 C CA . ASN A 1 222 ? 129.843 148.882 140.457 1.00 161.42 222 ASN A CA 1
ATOM 1225 C C . ASN A 1 222 ? 129.600 149.008 138.956 1.00 161.42 222 ASN A C 1
ATOM 1226 O O . ASN A 1 222 ? 130.541 149.032 138.158 1.00 161.42 222 ASN A O 1
ATOM 1231 N N . ILE A 1 223 ? 128.325 149.096 138.574 1.00 184.70 223 ILE A N 1
ATOM 1232 C CA . ILE A 1 223 ? 127.987 149.389 137.189 1.00 184.70 223 ILE A CA 1
ATOM 1233 C C . ILE A 1 223 ? 128.557 150.738 136.781 1.00 184.70 223 ILE A C 1
ATOM 1234 O O . ILE A 1 223 ? 129.006 150.907 135.642 1.00 184.70 223 ILE A O 1
ATOM 1239 N N . LEU A 1 224 ? 128.563 151.704 137.701 1.00 168.99 224 LEU A N 1
ATOM 1240 C CA . LEU A 1 224 ? 129.235 152.974 137.455 1.00 168.99 224 LEU A CA 1
ATOM 1241 C C . LEU A 1 224 ? 130.717 152.763 137.174 1.00 168.99 224 LEU A C 1
ATOM 1242 O O . LEU A 1 224 ? 131.309 153.448 136.333 1.00 168.99 224 LEU A O 1
ATOM 1247 N N . GLY A 1 225 ? 131.333 151.811 137.867 1.00 162.60 225 GLY A N 1
ATOM 1248 C CA . GLY A 1 225 ? 132.752 151.567 137.702 1.00 162.60 225 GLY A CA 1
ATOM 1249 C C . GLY A 1 225 ? 133.088 150.792 136.445 1.00 162.60 225 GLY A C 1
ATOM 1250 O O . GLY A 1 225 ? 134.252 150.459 136.208 1.00 162.60 225 GLY A O 1
ATOM 1251 N N . LEU A 1 226 ? 132.078 150.499 135.631 1.00 148.29 226 LEU A N 1
ATOM 1252 C CA . LEU A 1 226 ? 132.249 149.698 134.425 1.00 148.29 226 LEU A CA 1
ATOM 1253 C C . LEU A 1 226 ? 131.841 150.419 133.151 1.00 148.29 226 LEU A C 1
ATOM 1254 O O . LEU A 1 226 ? 132.410 150.153 132.088 1.00 148.29 226 LEU A O 1
ATOM 1259 N N . VAL A 1 227 ? 130.864 151.325 133.231 1.00 166.49 227 VAL A N 1
ATOM 1260 C CA . VAL A 1 227 ? 130.315 151.943 132.027 1.00 166.49 227 VAL A CA 1
ATOM 1261 C C . VAL A 1 227 ? 131.349 152.842 131.358 1.00 166.49 227 VAL A C 1
ATOM 1262 O O . VAL A 1 227 ? 131.454 152.886 130.127 1.00 166.49 227 VAL A O 1
ATOM 1266 N N . LEU A 1 228 ? 132.123 153.583 132.157 1.00 161.80 228 LEU A N 1
ATOM 1267 C CA . LEU A 1 228 ? 133.141 154.451 131.575 1.00 161.80 228 LEU A CA 1
ATOM 1268 C C . LEU A 1 228 ? 134.225 153.641 130.878 1.00 161.80 228 LEU A C 1
ATOM 1269 O O . LEU A 1 228 ? 134.675 154.014 129.788 1.00 161.80 228 LEU A O 1
ATOM 1274 N N . PHE A 1 229 ? 134.646 152.529 131.483 1.00 155.92 229 PHE A N 1
ATOM 1275 C CA . PHE A 1 229 ? 135.624 151.664 130.838 1.00 155.92 229 PHE A CA 1
ATOM 1276 C C . PHE A 1 229 ? 135.063 151.079 129.551 1.00 155.92 229 PHE A C 1
ATOM 1277 O O . PHE A 1 229 ? 135.772 150.980 128.541 1.00 155.92 229 PHE A O 1
ATOM 1285 N N . ALA A 1 230 ? 133.786 150.692 129.568 1.00 158.36 230 ALA A N 1
ATOM 1286 C CA . ALA A 1 230 ? 133.159 150.171 128.360 1.00 158.36 230 ALA A CA 1
ATOM 1287 C C . ALA A 1 230 ? 133.137 151.219 127.256 1.00 158.36 230 ALA A C 1
ATOM 1288 O O . ALA A 1 230 ? 133.428 150.912 126.096 1.00 158.36 230 ALA A O 1
ATOM 1290 N N . LEU A 1 231 ? 132.804 152.465 127.599 1.00 154.51 231 LEU A N 1
ATOM 1291 C CA . LEU A 1 231 ? 132.779 153.532 126.602 1.00 154.51 231 LEU A CA 1
ATOM 1292 C C . LEU A 1 231 ? 134.172 153.807 126.048 1.00 154.51 231 LEU A C 1
ATOM 1293 O O . LEU A 1 231 ? 134.342 154.035 124.841 1.00 154.51 231 LEU A O 1
ATOM 1298 N N . VAL A 1 232 ? 135.182 153.809 126.921 1.00 158.06 232 VAL A N 1
ATOM 1299 C CA . VAL A 1 232 ? 136.551 154.047 126.470 1.00 158.06 232 VAL A CA 1
ATOM 1300 C C . VAL A 1 232 ? 136.981 152.952 125.505 1.00 158.06 232 VAL A C 1
ATOM 1301 O O . VAL A 1 232 ? 137.535 153.223 124.434 1.00 158.06 232 VAL A O 1
ATOM 1305 N N . LEU A 1 233 ? 136.705 151.697 125.860 1.00 159.04 233 LEU A N 1
ATOM 1306 C CA . LEU A 1 233 ? 137.037 150.597 124.961 1.00 159.04 233 LEU A CA 1
ATOM 1307 C C . LEU A 1 233 ? 136.264 150.708 123.653 1.00 159.04 233 LEU A C 1
ATOM 1308 O O . LEU A 1 233 ? 136.796 150.386 122.582 1.00 159.04 233 LEU A O 1
ATOM 1313 N N . GLY A 1 234 ? 135.010 151.160 123.724 1.00 163.62 234 GLY A N 1
ATOM 1314 C CA . GLY A 1 234 ? 134.201 151.284 122.525 1.00 163.62 234 GLY A CA 1
ATOM 1315 C C . GLY A 1 234 ? 134.745 152.307 121.549 1.00 163.62 234 GLY A C 1
ATOM 1316 O O . GLY A 1 234 ? 134.787 152.064 120.340 1.00 163.62 234 GLY A O 1
ATOM 1317 N N . VAL A 1 235 ? 135.161 153.468 122.054 1.00 152.15 235 VAL A N 1
ATOM 1318 C CA . VAL A 1 235 ? 135.775 154.449 121.164 1.00 152.15 235 VAL A CA 1
ATOM 1319 C C . VAL A 1 235 ? 137.146 153.963 120.708 1.00 152.15 235 VAL A C 1
ATOM 1320 O O . VAL A 1 235 ? 137.596 154.278 119.597 1.00 152.15 235 VAL A O 1
ATOM 1324 N N . ALA A 1 236 ? 137.819 153.166 121.542 1.00 165.82 236 ALA A N 1
ATOM 1325 C CA . ALA A 1 236 ? 139.164 152.713 121.212 1.00 165.82 236 ALA A CA 1
ATOM 1326 C C . ALA A 1 236 ? 139.158 151.744 120.036 1.00 165.82 236 ALA A C 1
ATOM 1327 O O . ALA A 1 236 ? 139.944 151.897 119.094 1.00 165.82 236 ALA A O 1
ATOM 1329 N N . LEU A 1 237 ? 138.274 150.742 120.060 1.00 162.02 237 LEU A N 1
ATOM 1330 C CA . LEU A 1 237 ? 138.387 149.756 118.986 1.00 162.02 237 LEU A CA 1
ATOM 1331 C C . LEU A 1 237 ? 137.839 150.279 117.669 1.00 162.02 237 LEU A C 1
ATOM 1332 O O . LEU A 1 237 ? 137.931 149.578 116.656 1.00 162.02 237 LEU A O 1
ATOM 1337 N N . LYS A 1 238 ? 137.257 151.475 117.662 1.00 140.49 238 LYS A N 1
ATOM 1338 C CA . LYS A 1 238 ? 136.809 152.126 116.440 1.00 140.49 238 LYS A CA 1
ATOM 1339 C C . LYS A 1 238 ? 137.794 153.169 115.936 1.00 140.49 238 LYS A C 1
ATOM 1340 O O . LYS A 1 238 ? 137.899 153.378 114.724 1.00 140.49 238 LYS A O 1
ATOM 1346 N N . LYS A 1 239 ? 138.527 153.827 116.837 1.00 157.17 239 LYS A N 1
ATOM 1347 C CA . LYS A 1 239 ? 139.402 154.912 116.407 1.00 157.17 239 LYS A CA 1
ATOM 1348 C C . LYS A 1 239 ? 140.589 154.411 115.590 1.00 157.17 239 LYS A C 1
ATOM 1349 O O . LYS A 1 239 ? 141.023 155.095 114.657 1.00 157.17 239 LYS A O 1
ATOM 1355 N N . LEU A 1 240 ? 141.125 153.231 115.914 1.00 154.46 240 LEU A N 1
ATOM 1356 C CA . LEU A 1 240 ? 142.366 152.799 115.276 1.00 154.46 240 LEU A CA 1
ATOM 1357 C C . LEU A 1 240 ? 142.181 152.451 113.805 1.00 154.46 240 LEU A C 1
ATOM 1358 O O . LEU A 1 240 ? 143.167 152.434 113.061 1.00 154.46 240 LEU A O 1
ATOM 1363 N N . GLY A 1 241 ? 140.961 152.173 113.369 1.00 178.04 241 GLY A N 1
ATOM 1364 C CA . GLY A 1 241 ? 140.691 151.897 111.972 1.00 178.04 241 GLY A CA 1
ATOM 1365 C C . GLY A 1 241 ? 139.971 150.573 111.779 1.00 178.04 241 GLY A C 1
ATOM 1366 O O . GLY A 1 241 ? 139.585 149.887 112.727 1.00 178.04 241 GLY A O 1
ATOM 1367 N N . SER A 1 242 ? 139.807 150.223 110.501 1.00 191.28 242 SER A N 1
ATOM 1368 C CA . SER A 1 242 ? 139.053 149.032 110.130 1.00 191.28 242 SER A CA 1
ATOM 1369 C C . SER A 1 242 ? 139.781 147.741 110.476 1.00 191.28 242 SER A C 1
ATOM 1370 O O . SER A 1 242 ? 139.171 146.668 110.416 1.00 191.28 242 SER A O 1
ATOM 1373 N N . GLU A 1 243 ? 141.067 147.814 110.822 1.00 215.67 243 GLU A N 1
ATOM 1374 C CA . GLU A 1 243 ? 141.822 146.616 111.165 1.00 215.67 243 GLU A CA 1
ATOM 1375 C C . GLU A 1 243 ? 141.302 145.936 112.423 1.00 215.67 243 GLU A C 1
ATOM 1376 O O . GLU A 1 243 ? 141.460 144.718 112.557 1.00 215.67 243 GLU A O 1
ATOM 1382 N N . GLY A 1 244 ? 140.694 146.684 113.339 1.00 206.70 244 GLY A N 1
ATOM 1383 C CA . GLY A 1 244 ? 140.050 146.095 114.494 1.00 206.70 244 GLY A CA 1
ATOM 1384 C C . GLY A 1 244 ? 138.549 146.037 114.311 1.00 206.70 244 GLY A C 1
ATOM 1385 O O . GLY A 1 244 ? 137.797 145.870 115.275 1.00 206.70 244 GLY A O 1
ATOM 1386 N N . GLU A 1 245 ? 138.108 146.174 113.059 1.00 194.61 245 GLU A N 1
ATOM 1387 C CA . GLU A 1 245 ? 136.680 146.224 112.764 1.00 194.61 245 GLU A CA 1
ATOM 1388 C C . GLU A 1 245 ? 135.993 144.916 113.134 1.00 194.61 245 GLU A C 1
ATOM 1389 O O . GLU A 1 245 ? 134.848 144.914 113.601 1.00 194.61 245 GLU A O 1
ATOM 1395 N N . ASP A 1 246 ? 136.683 143.790 112.928 1.00 188.86 246 ASP A N 1
ATOM 1396 C CA . ASP A 1 246 ? 136.075 142.484 113.173 1.00 188.86 246 ASP A CA 1
ATOM 1397 C C . ASP A 1 246 ? 135.547 142.373 114.596 1.00 188.86 246 ASP A C 1
ATOM 1398 O O . ASP A 1 246 ? 134.478 141.794 114.826 1.00 188.86 246 ASP A O 1
ATOM 1403 N N . LEU A 1 247 ? 136.275 142.939 115.562 1.00 180.87 247 LEU A N 1
ATOM 1404 C CA . LEU A 1 247 ? 135.831 142.890 116.950 1.00 180.87 247 LEU A CA 1
ATOM 1405 C C . LEU A 1 247 ? 134.443 143.494 117.105 1.00 180.87 247 LEU A C 1
ATOM 1406 O O . LEU A 1 247 ? 133.601 142.952 117.831 1.00 180.87 247 LEU A O 1
ATOM 1411 N N . ILE A 1 248 ? 134.181 144.610 116.419 1.00 187.08 248 ILE A N 1
ATOM 1412 C CA . ILE A 1 248 ? 132.840 145.191 116.434 1.00 187.08 248 ILE A CA 1
ATOM 1413 C C . ILE A 1 248 ? 131.832 144.172 115.922 1.00 187.08 248 ILE A C 1
ATOM 1414 O O . ILE A 1 248 ? 130.812 143.898 116.566 1.00 187.08 248 ILE A O 1
ATOM 1419 N N . ARG A 1 249 ? 132.140 143.554 114.777 1.00 184.39 249 ARG A N 1
ATOM 1420 C CA . ARG A 1 249 ? 131.253 142.539 114.219 1.00 184.39 249 ARG A CA 1
ATOM 1421 C C . ARG A 1 249 ? 131.065 141.385 115.189 1.00 184.39 249 ARG A C 1
ATOM 1422 O O . ARG A 1 249 ? 130.077 140.647 115.101 1.00 184.39 249 ARG A O 1
ATOM 1430 N N . PHE A 1 250 ? 132.002 141.213 116.119 1.00 169.18 250 PHE A N 1
ATOM 1431 C CA . PHE A 1 250 ? 131.800 140.281 117.218 1.00 169.18 250 PHE A CA 1
ATOM 1432 C C . PHE A 1 250 ? 130.748 140.813 118.185 1.00 169.18 250 PHE A C 1
ATOM 1433 O O . PHE A 1 250 ? 129.688 140.201 118.372 1.00 169.18 250 PHE A O 1
ATOM 1441 N N . PHE A 1 251 ? 131.009 141.982 118.776 1.00 175.27 251 PHE A N 1
ATOM 1442 C CA . PHE A 1 251 ? 130.173 142.470 119.868 1.00 175.27 251 PHE A CA 1
ATOM 1443 C C . PHE A 1 251 ? 128.741 142.712 119.410 1.00 175.27 251 PHE A C 1
ATOM 1444 O O . PHE A 1 251 ? 127.785 142.300 120.079 1.00 175.27 251 PHE A O 1
ATOM 1452 N N . ASN A 1 252 ? 128.571 143.346 118.249 1.00 201.01 252 ASN A N 1
ATOM 1453 C CA . ASN A 1 252 ? 127.238 143.682 117.763 1.00 201.01 252 ASN A CA 1
ATOM 1454 C C . ASN A 1 252 ? 126.444 142.428 117.424 1.00 201.01 252 ASN A C 1
ATOM 1455 O O . ASN A 1 252 ? 125.276 142.514 117.032 1.00 201.01 252 ASN A O 1
ATOM 1460 N N . SER A 1 253 ? 127.074 141.260 117.547 1.00 189.29 253 SER A N 1
ATOM 1461 C CA . SER A 1 253 ? 126.349 140.004 117.428 1.00 189.29 253 SER A CA 1
ATOM 1462 C C . SER A 1 253 ? 125.830 139.531 118.780 1.00 189.29 253 SER A C 1
ATOM 1463 O O . SER A 1 253 ? 124.664 139.137 118.898 1.00 189.29 253 SER A O 1
ATOM 1466 N N . LEU A 1 254 ? 126.675 139.605 119.814 1.00 189.27 254 LEU A N 1
ATOM 1467 C CA . LEU A 1 254 ? 126.339 138.988 121.093 1.00 189.27 254 LEU A CA 1
ATOM 1468 C C . LEU A 1 254 ? 125.065 139.576 121.681 1.00 189.27 254 LEU A C 1
ATOM 1469 O O . LEU A 1 254 ? 124.245 138.847 122.251 1.00 189.27 254 LEU A O 1
ATOM 1474 N N . ASN A 1 255 ? 124.880 140.892 121.556 1.00 194.93 255 ASN A N 1
ATOM 1475 C CA . ASN A 1 255 ? 123.647 141.507 122.032 1.00 194.93 255 ASN A CA 1
ATOM 1476 C C . ASN A 1 255 ? 122.435 140.867 121.364 1.00 194.93 255 ASN A C 1
ATOM 1477 O O . ASN A 1 255 ? 121.485 140.449 122.036 1.00 194.93 255 ASN A O 1
ATOM 1482 N N . GLU A 1 256 ? 122.477 140.739 120.034 1.00 196.68 256 GLU A N 1
ATOM 1483 C CA . GLU A 1 256 ? 121.390 140.065 119.334 1.00 196.68 256 GLU A CA 1
ATOM 1484 C C . GLU A 1 256 ? 121.271 138.615 119.774 1.00 196.68 256 GLU A C 1
ATOM 1485 O O . GLU A 1 256 ? 120.174 138.045 119.753 1.00 196.68 256 GLU A O 1
ATOM 1491 N N . ALA A 1 257 ? 122.384 138.006 120.178 1.00 178.59 257 ALA A N 1
ATOM 1492 C CA . ALA A 1 257 ? 122.346 136.658 120.719 1.00 178.59 257 ALA A CA 1
ATOM 1493 C C . ALA A 1 257 ? 121.823 136.615 122.147 1.00 178.59 257 ALA A C 1
ATOM 1494 O O . ALA A 1 257 ? 121.257 135.595 122.553 1.00 178.59 257 ALA A O 1
ATOM 1496 N N . THR A 1 258 ? 121.989 137.691 122.917 1.00 178.27 258 THR A N 1
ATOM 1497 C CA . THR A 1 258 ? 121.607 137.644 124.322 1.00 178.27 258 THR A CA 1
ATOM 1498 C C . THR A 1 258 ? 120.269 138.310 124.596 1.00 178.27 258 THR A C 1
ATOM 1499 O O . THR A 1 258 ? 119.683 138.084 125.660 1.00 178.27 258 THR A O 1
ATOM 1503 N N . MET A 1 259 ? 119.770 139.130 123.673 1.00 173.41 259 MET A N 1
ATOM 1504 C CA . MET A 1 259 ? 118.476 139.760 123.900 1.00 173.41 259 MET A CA 1
ATOM 1505 C C . MET A 1 259 ? 117.339 138.769 123.677 1.00 173.41 259 MET A C 1
ATOM 1506 O O . MET A 1 259 ? 116.366 138.753 124.437 1.00 173.41 259 MET A O 1
ATOM 1511 N N . VAL A 1 260 ? 117.470 137.894 122.678 1.00 165.75 260 VAL A N 1
ATOM 1512 C CA . VAL A 1 260 ? 116.361 137.018 122.314 1.00 165.75 260 VAL A CA 1
ATOM 1513 C C . VAL A 1 260 ? 115.901 136.195 123.509 1.00 165.75 260 VAL A C 1
ATOM 1514 O O . VAL A 1 260 ? 114.694 136.049 123.745 1.00 165.75 260 VAL A O 1
ATOM 1518 N N . LEU A 1 261 ? 116.841 135.697 124.312 1.00 151.59 261 LEU A N 1
ATOM 1519 C CA . LEU A 1 261 ? 116.475 134.816 125.411 1.00 151.59 261 LEU A CA 1
ATOM 1520 C C . LEU A 1 261 ? 115.562 135.508 126.417 1.00 151.59 261 LEU A C 1
ATOM 1521 O O . LEU A 1 261 ? 114.699 134.852 127.012 1.00 151.59 261 LEU A O 1
ATOM 1526 N N . VAL A 1 262 ? 115.709 136.825 126.618 1.00 148.56 262 VAL A N 1
ATOM 1527 C CA . VAL A 1 262 ? 114.887 137.440 127.658 1.00 148.56 262 VAL A CA 1
ATOM 1528 C C . VAL A 1 262 ? 113.429 137.423 127.227 1.00 148.56 262 VAL A C 1
ATOM 1529 O O . VAL A 1 262 ? 112.522 137.444 128.070 1.00 148.56 262 VAL A O 1
ATOM 1533 N N . SER A 1 263 ? 113.176 137.349 125.917 1.00 146.86 263 SER A N 1
ATOM 1534 C CA . SER A 1 263 ? 111.803 137.201 125.449 1.00 146.86 263 SER A CA 1
ATOM 1535 C C . SER A 1 263 ? 111.188 135.929 126.011 1.00 146.86 263 SER A C 1
ATOM 1536 O O . SER A 1 263 ? 110.039 135.928 126.469 1.00 146.86 263 SER A O 1
ATOM 1539 N N . TRP A 1 264 ? 111.957 134.837 126.011 1.00 139.93 264 TRP A N 1
ATOM 1540 C CA . TRP A 1 264 ? 111.498 133.611 126.654 1.00 139.93 264 TRP A CA 1
ATOM 1541 C C . TRP A 1 264 ? 111.213 133.836 128.130 1.00 139.93 264 TRP A C 1
ATOM 1542 O O . TRP A 1 264 ? 110.251 133.277 128.669 1.00 139.93 264 TRP A O 1
ATOM 1553 N N . ILE A 1 265 ? 112.024 134.663 128.793 1.00 127.71 265 ILE A N 1
ATOM 1554 C CA . ILE A 1 265 ? 111.765 134.995 130.191 1.00 127.71 265 ILE A CA 1
ATOM 1555 C C . ILE A 1 265 ? 110.394 135.639 130.327 1.00 127.71 265 ILE A C 1
ATOM 1556 O O . ILE A 1 265 ? 109.664 135.394 131.296 1.00 127.71 265 ILE A O 1
ATOM 1561 N N . MET A 1 266 ? 110.017 136.459 129.343 1.00 159.32 266 MET A N 1
ATOM 1562 C CA . MET A 1 266 ? 108.688 137.060 129.346 1.00 159.32 266 MET A CA 1
ATOM 1563 C C . MET A 1 266 ? 107.607 135.992 129.439 1.00 159.32 266 MET A C 1
ATOM 1564 O O . MET A 1 266 ? 106.617 136.160 130.162 1.00 159.32 266 MET A O 1
ATOM 1569 N N . TRP A 1 267 ? 107.804 134.865 128.749 1.00 149.55 267 TRP A N 1
ATOM 1570 C CA . TRP A 1 267 ? 106.811 133.797 128.759 1.00 149.55 267 TRP A CA 1
ATOM 1571 C C . TRP A 1 267 ? 106.574 133.233 130.151 1.00 149.55 267 TRP A C 1
ATOM 1572 O O . TRP A 1 267 ? 105.540 132.598 130.384 1.00 149.55 267 TRP A O 1
ATOM 1583 N N . TYR A 1 268 ? 107.502 133.445 131.082 1.00 175.12 268 TYR A N 1
ATOM 1584 C CA . TYR A 1 268 ? 107.333 133.000 132.458 1.00 175.12 268 TYR A CA 1
ATOM 1585 C C . TYR A 1 268 ? 106.791 134.075 133.385 1.00 175.12 268 TYR A C 1
ATOM 1586 O O . TYR A 1 268 ? 106.323 133.748 134.477 1.00 175.12 268 TYR A O 1
ATOM 1595 N N . VAL A 1 269 ? 106.826 135.339 132.973 1.00 190.96 269 VAL A N 1
ATOM 1596 C CA . VAL A 1 269 ? 106.459 136.453 133.847 1.00 190.96 269 VAL A CA 1
ATOM 1597 C C . VAL A 1 269 ? 105.034 136.330 134.383 1.00 190.96 269 VAL A C 1
ATOM 1598 O O . VAL A 1 269 ? 104.833 136.505 135.594 1.00 190.96 269 VAL A O 1
ATOM 1602 N N . PRO A 1 270 ? 104.016 136.046 133.559 1.00 214.68 270 PRO A N 1
ATOM 1603 C CA . PRO A 1 270 ? 102.655 135.955 134.117 1.00 214.68 270 PRO A CA 1
ATOM 1604 C C . PRO A 1 270 ? 102.503 134.887 135.185 1.00 214.68 270 PRO A C 1
ATOM 1605 O O . PRO A 1 270 ? 101.691 135.055 136.103 1.00 214.68 270 PRO A O 1
ATOM 1609 N N . VAL A 1 271 ? 103.256 133.790 135.096 1.00 221.62 271 VAL A N 1
ATOM 1610 C CA . VAL A 1 271 ? 103.137 132.733 136.094 1.00 221.62 271 VAL A CA 1
ATOM 1611 C C . VAL A 1 271 ? 103.672 133.200 137.442 1.00 221.62 271 VAL A C 1
ATOM 1612 O O . VAL A 1 271 ? 103.026 133.013 138.480 1.00 221.62 271 VAL A O 1
ATOM 1616 N N . GLY A 1 272 ? 104.852 133.812 137.451 1.00 222.41 272 GLY A N 1
ATOM 1617 C CA . GLY A 1 272 ? 105.500 134.191 138.690 1.00 222.41 272 GLY A CA 1
ATOM 1618 C C . GLY A 1 272 ? 104.815 135.295 139.469 1.00 222.41 272 GLY A C 1
ATOM 1619 O O . GLY A 1 272 ? 104.721 135.223 140.699 1.00 222.41 272 GLY A O 1
ATOM 1620 N N . ILE A 1 273 ? 104.316 136.312 138.761 1.00 233.03 273 ILE A N 1
ATOM 1621 C CA . ILE A 1 273 ? 103.829 137.517 139.428 1.00 233.03 273 ILE A CA 1
ATOM 1622 C C . ILE A 1 273 ? 102.713 137.193 140.411 1.00 233.03 273 ILE A C 1
ATOM 1623 O O . ILE A 1 273 ? 102.753 137.626 141.572 1.00 233.03 273 ILE A O 1
ATOM 1628 N N . MET A 1 274 ? 101.741 136.378 139.993 1.00 258.30 274 MET A N 1
ATOM 1629 C CA . MET A 1 274 ? 100.601 136.078 140.851 1.00 258.30 274 MET A CA 1
ATOM 1630 C C . MET A 1 274 ? 101.036 135.432 142.156 1.00 258.30 274 MET A C 1
ATOM 1631 O O . MET A 1 274 ? 100.298 135.474 143.146 1.00 258.30 274 MET A O 1
ATOM 1636 N N . PHE A 1 275 ? 102.227 134.834 142.180 1.00 252.33 275 PHE A N 1
ATOM 1637 C CA . PHE A 1 275 ? 102.713 134.246 143.418 1.00 252.33 275 PHE A CA 1
ATOM 1638 C C . PHE A 1 275 ? 103.116 135.297 144.442 1.00 252.33 275 PHE A C 1
ATOM 1639 O O . PHE A 1 275 ? 102.777 135.159 145.622 1.00 252.33 275 PHE A O 1
ATOM 1647 N N . LEU A 1 276 ? 103.822 136.350 144.030 1.00 234.59 276 LEU A N 1
ATOM 1648 C CA . LEU A 1 276 ? 104.379 137.251 145.030 1.00 234.59 276 LEU A CA 1
ATOM 1649 C C . LEU A 1 276 ? 103.527 138.485 145.276 1.00 234.59 276 LEU A C 1
ATOM 1650 O O . LEU A 1 276 ? 103.707 139.140 146.309 1.00 234.59 276 LEU A O 1
ATOM 1655 N N . VAL A 1 277 ? 102.610 138.825 144.370 1.00 255.14 277 VAL A N 1
ATOM 1656 C CA . VAL A 1 277 ? 101.700 139.932 144.646 1.00 255.14 277 VAL A CA 1
ATOM 1657 C C . VAL A 1 277 ? 100.794 139.591 145.826 1.00 255.14 277 VAL A C 1
ATOM 1658 O O . VAL A 1 277 ? 100.721 140.342 146.807 1.00 255.14 277 VAL A O 1
ATOM 1662 N N . GLY A 1 278 ? 100.147 138.424 145.784 1.00 253.01 278 GLY A N 1
ATOM 1663 C CA . GLY A 1 278 ? 99.359 137.990 146.924 1.00 253.01 278 GLY A CA 1
ATOM 1664 C C . GLY A 1 278 ? 100.218 137.781 148.153 1.00 253.01 278 GLY A C 1
ATOM 1665 O O . GLY A 1 278 ? 99.837 138.160 149.264 1.00 253.01 278 GLY A O 1
ATOM 1666 N N . SER A 1 279 ? 101.411 137.214 147.961 1.00 244.83 279 SER A N 1
ATOM 1667 C CA . SER A 1 279 ? 102.336 137.029 149.071 1.00 244.83 279 SER A CA 1
ATOM 1668 C C . SER A 1 279 ? 102.731 138.359 149.691 1.00 244.83 279 SER A C 1
ATOM 1669 O O . SER A 1 279 ? 103.235 138.391 150.818 1.00 244.83 279 SER A O 1
ATOM 1672 N N . LYS A 1 280 ? 102.520 139.465 148.975 1.00 245.80 280 LYS A N 1
ATOM 1673 C CA . LYS A 1 280 ? 102.807 140.767 149.560 1.00 245.80 280 LYS A CA 1
ATOM 1674 C C . LYS A 1 280 ? 101.605 141.331 150.305 1.00 245.80 280 LYS A C 1
ATOM 1675 O O . LYS A 1 280 ? 101.779 142.085 151.269 1.00 245.80 280 LYS A O 1
ATOM 1681 N N . ILE A 1 281 ? 100.387 140.965 149.901 1.00 257.28 281 ILE A N 1
ATOM 1682 C CA . ILE A 1 281 ? 99.202 141.608 150.456 1.00 257.28 281 ILE A CA 1
ATOM 1683 C C . ILE A 1 281 ? 98.576 140.833 151.609 1.00 257.28 281 ILE A C 1
ATOM 1684 O O . ILE A 1 281 ? 97.741 141.392 152.334 1.00 257.28 281 ILE A O 1
ATOM 1689 N N . VAL A 1 282 ? 98.946 139.566 151.797 1.00 239.86 282 VAL A N 1
ATOM 1690 C CA . VAL A 1 282 ? 98.339 138.773 152.860 1.00 239.86 282 VAL A CA 1
ATOM 1691 C C . VAL A 1 282 ? 98.728 139.317 154.229 1.00 239.86 282 VAL A C 1
ATOM 1692 O O . VAL A 1 282 ? 97.883 139.449 155.124 1.00 239.86 282 VAL A O 1
ATOM 1696 N N . GLU A 1 283 ? 100.002 139.656 154.412 1.00 224.12 283 GLU A N 1
ATOM 1697 C CA . GLU A 1 283 ? 100.521 140.037 155.719 1.00 224.12 283 GLU A CA 1
ATOM 1698 C C . GLU A 1 283 ? 100.371 141.523 156.025 1.00 224.12 283 GLU A C 1
ATOM 1699 O O . GLU A 1 283 ? 100.426 141.901 157.200 1.00 224.12 283 GLU A O 1
ATOM 1705 N N . MET A 1 284 ? 100.185 142.372 155.016 1.00 234.76 284 MET A N 1
ATOM 1706 C CA . MET A 1 284 ? 99.971 143.797 155.240 1.00 234.76 284 MET A CA 1
ATOM 1707 C C . MET A 1 284 ? 98.611 144.120 155.836 1.00 234.76 284 MET A C 1
ATOM 1708 O O . MET A 1 284 ? 98.529 144.969 156.730 1.00 234.76 284 MET A O 1
ATOM 1713 N N . LYS A 1 285 ? 97.546 143.476 155.359 1.00 242.35 285 LYS A N 1
ATOM 1714 C CA . LYS A 1 285 ? 96.165 143.658 155.801 1.00 242.35 285 LYS A CA 1
ATOM 1715 C C . LYS A 1 285 ? 95.645 145.071 155.561 1.00 242.35 285 LYS A C 1
ATOM 1716 O O . LYS A 1 285 ? 94.525 145.381 155.985 1.00 242.35 285 LYS A O 1
ATOM 1722 N N . ASP A 1 286 ? 96.410 145.935 154.900 1.00 246.25 286 ASP A N 1
ATOM 1723 C CA . ASP A 1 286 ? 96.005 147.306 154.624 1.00 246.25 286 ASP A CA 1
ATOM 1724 C C . ASP A 1 286 ? 96.000 147.528 153.120 1.00 246.25 286 ASP A C 1
ATOM 1725 O O . ASP A 1 286 ? 96.946 147.138 152.427 1.00 246.25 286 ASP A O 1
ATOM 1730 N N . ILE A 1 287 ? 94.938 148.154 152.620 1.00 262.57 287 ILE A N 1
ATOM 1731 C CA . ILE A 1 287 ? 94.766 148.388 151.196 1.00 262.57 287 ILE A CA 1
ATOM 1732 C C . ILE A 1 287 ? 94.772 149.875 150.864 1.00 262.57 287 ILE A C 1
ATOM 1733 O O . ILE A 1 287 ? 95.158 150.264 149.759 1.00 262.57 287 ILE A O 1
ATOM 1738 N N . ILE A 1 288 ? 94.364 150.722 151.812 1.00 281.09 288 ILE A N 1
ATOM 1739 C CA . ILE A 1 288 ? 94.285 152.157 151.551 1.00 281.09 288 ILE A CA 1
ATOM 1740 C C . ILE A 1 288 ? 95.669 152.748 151.327 1.00 281.09 288 ILE A C 1
ATOM 1741 O O . ILE A 1 288 ? 95.860 153.586 150.436 1.00 281.09 288 ILE A O 1
ATOM 1746 N N . VAL A 1 289 ? 96.652 152.327 152.125 1.00 277.32 289 VAL A N 1
ATOM 1747 C CA . VAL A 1 289 ? 97.986 152.916 152.043 1.00 277.32 289 VAL A CA 1
ATOM 1748 C C . VAL A 1 289 ? 98.585 152.690 150.661 1.00 277.32 289 VAL A C 1
ATOM 1749 O O . VAL A 1 289 ? 99.119 153.615 150.036 1.00 277.32 289 VAL A O 1
ATOM 1753 N N . LEU A 1 290 ? 98.494 151.458 150.159 1.00 278.90 290 LEU A N 1
ATOM 1754 C CA . LEU A 1 290 ? 99.109 151.124 148.880 1.00 278.90 290 LEU A CA 1
ATOM 1755 C C . LEU A 1 290 ? 98.481 151.917 147.741 1.00 278.90 290 LEU A C 1
ATOM 1756 O O . LEU A 1 290 ? 99.186 152.494 146.904 1.00 278.90 290 LEU A O 1
ATOM 1761 N N . VAL A 1 291 ? 97.148 151.964 147.697 1.00 296.31 291 VAL A N 1
ATOM 1762 C CA . VAL A 1 291 ? 96.476 152.641 146.593 1.00 296.31 291 VAL A CA 1
ATOM 1763 C C . VAL A 1 291 ? 96.706 154.145 146.667 1.00 296.31 291 VAL A C 1
ATOM 1764 O O . VAL A 1 291 ? 96.898 154.806 145.640 1.00 296.31 291 VAL A O 1
ATOM 1768 N N . THR A 1 292 ? 96.708 154.710 147.878 1.00 306.61 292 THR A N 1
ATOM 1769 C CA . THR A 1 292 ? 96.970 156.139 148.019 1.00 306.61 292 THR A CA 1
ATOM 1770 C C . THR A 1 292 ? 98.387 156.480 147.575 1.00 306.61 292 THR A C 1
ATOM 1771 O O . THR A 1 292 ? 98.609 157.471 146.868 1.00 306.61 292 THR A O 1
ATOM 1775 N N . SER A 1 293 ? 99.362 155.659 147.975 1.00 301.37 293 SER A N 1
ATOM 1776 C CA . SER A 1 293 ? 100.743 155.897 147.569 1.00 301.37 293 SER A CA 1
ATOM 1777 C C . SER A 1 293 ? 100.894 155.791 146.058 1.00 301.37 293 SER A C 1
ATOM 1778 O O . SER A 1 293 ? 101.570 156.614 145.430 1.00 301.37 293 SER A O 1
ATOM 1781 N N . LEU A 1 294 ? 100.264 154.781 145.455 1.00 320.93 294 LEU A N 1
ATOM 1782 C CA . LEU A 1 294 ? 100.358 154.610 144.009 1.00 320.93 294 LEU A CA 1
ATOM 1783 C C . LEU A 1 294 ? 99.719 155.782 143.275 1.00 320.93 294 LEU A C 1
ATOM 1784 O O . LEU A 1 294 ? 100.266 156.282 142.285 1.00 320.93 294 LEU A O 1
ATOM 1789 N N . GLY A 1 295 ? 98.556 156.235 143.749 1.00 312.67 295 GLY A N 1
ATOM 1790 C CA . GLY A 1 295 ? 97.909 157.374 143.120 1.00 312.67 295 GLY A CA 1
ATOM 1791 C C . GLY A 1 295 ? 98.737 158.637 143.230 1.00 312.67 295 GLY A C 1
ATOM 1792 O O . GLY A 1 295 ? 98.851 159.407 142.272 1.00 312.67 295 GLY A O 1
ATOM 1793 N N . LYS A 1 296 ? 99.336 158.863 144.402 1.00 292.55 296 LYS A N 1
ATOM 1794 C CA . LYS A 1 296 ? 100.207 160.020 144.576 1.00 292.55 296 LYS A CA 1
ATOM 1795 C C . LYS A 1 296 ? 101.407 159.939 143.642 1.00 292.55 296 LYS A C 1
ATOM 1796 O O . LYS A 1 296 ? 101.810 160.939 143.038 1.00 292.55 296 LYS A O 1
ATOM 1802 N N . TYR A 1 297 ? 101.985 158.744 143.508 1.00 324.03 297 TYR A N 1
ATOM 1803 C CA . TYR A 1 297 ? 103.125 158.554 142.618 1.00 324.03 297 TYR A CA 1
ATOM 1804 C C . TYR A 1 297 ? 102.754 158.857 141.171 1.00 324.03 297 TYR A C 1
ATOM 1805 O O . TYR A 1 297 ? 103.486 159.555 140.459 1.00 324.03 297 TYR A O 1
ATOM 1814 N N . ILE A 1 298 ? 101.608 158.341 140.723 1.00 319.58 298 ILE A N 1
ATOM 1815 C CA . ILE A 1 298 ? 101.177 158.577 139.349 1.00 319.58 298 ILE A CA 1
ATOM 1816 C C . ILE A 1 298 ? 100.906 160.058 139.119 1.00 319.58 298 ILE A C 1
ATOM 1817 O O . ILE A 1 298 ? 101.291 160.621 138.085 1.00 319.58 298 ILE A O 1
ATOM 1822 N N . PHE A 1 299 ? 100.237 160.711 140.072 1.00 315.20 299 PHE A N 1
ATOM 1823 C CA . PHE A 1 299 ? 99.942 162.132 139.929 1.00 315.20 299 PHE A CA 1
ATOM 1824 C C . PHE A 1 299 ? 101.226 162.947 139.856 1.00 315.20 299 PHE A C 1
ATOM 1825 O O . PHE A 1 299 ? 101.357 163.850 139.022 1.00 315.20 299 PHE A O 1
ATOM 1833 N N . ALA A 1 300 ? 102.196 162.630 140.716 1.00 345.20 300 ALA A N 1
ATOM 1834 C CA . ALA A 1 300 ? 103.466 163.345 140.689 1.00 345.20 300 ALA A CA 1
ATOM 1835 C C . ALA A 1 300 ? 104.185 163.141 139.363 1.00 345.20 300 ALA A C 1
ATOM 1836 O O . ALA A 1 300 ? 104.720 164.095 138.786 1.00 345.20 300 ALA A O 1
ATOM 1838 N N . SER A 1 301 ? 104.201 161.904 138.860 1.00 355.30 301 SER A N 1
ATOM 1839 C CA . SER A 1 301 ? 104.895 161.629 137.607 1.00 355.30 301 SER A CA 1
ATOM 1840 C C . SER A 1 301 ? 104.258 162.382 136.446 1.00 355.30 301 SER A C 1
ATOM 1841 O O . SER A 1 301 ? 104.957 162.990 135.625 1.00 355.30 301 SER A O 1
ATOM 1844 N N . ILE A 1 302 ? 102.925 162.360 136.361 1.00 357.15 302 ILE A N 1
ATOM 1845 C CA . ILE A 1 302 ? 102.264 163.023 135.239 1.00 357.15 302 ILE A CA 1
ATOM 1846 C C . ILE A 1 302 ? 102.418 164.535 135.349 1.00 357.15 302 ILE A C 1
ATOM 1847 O O . ILE A 1 302 ? 102.602 165.228 134.339 1.00 357.15 302 ILE A O 1
ATOM 1852 N N . LEU A 1 303 ? 102.362 165.073 136.572 1.00 349.07 303 LEU A N 1
ATOM 1853 C CA . LEU A 1 303 ? 102.579 166.503 136.755 1.00 349.07 303 LEU A CA 1
ATOM 1854 C C . LEU A 1 303 ? 103.983 166.898 136.324 1.00 349.07 303 LEU A C 1
ATOM 1855 O O . LEU A 1 303 ? 104.175 167.920 135.657 1.00 349.07 303 LEU A O 1
ATOM 1860 N N . GLY A 1 304 ? 104.981 166.091 136.690 1.00 359.39 304 GLY A N 1
ATOM 1861 C CA . GLY A 1 304 ? 106.340 166.380 136.262 1.00 359.39 304 GLY A CA 1
ATOM 1862 C C . GLY A 1 304 ? 106.496 166.331 134.755 1.00 359.39 304 GLY A C 1
ATOM 1863 O O . GLY A 1 304 ? 107.142 167.198 134.160 1.00 359.39 304 GLY A O 1
ATOM 1864 N N . HIS A 1 305 ? 105.897 165.322 134.117 1.00 380.36 305 HIS A N 1
ATOM 1865 C CA . HIS A 1 305 ? 105.972 165.221 132.663 1.00 380.36 305 HIS A CA 1
ATOM 1866 C C . HIS A 1 305 ? 105.354 166.444 131.999 1.00 380.36 305 HIS A C 1
ATOM 1867 O O . HIS A 1 305 ? 105.941 167.032 131.082 1.00 380.36 305 HIS A O 1
ATOM 1874 N N . VAL A 1 306 ? 104.166 166.845 132.458 1.00 349.83 306 VAL A N 1
ATOM 1875 C CA . VAL A 1 306 ? 103.484 167.988 131.858 1.00 349.83 306 VAL A CA 1
ATOM 1876 C C . VAL A 1 306 ? 104.289 169.262 132.077 1.00 349.83 306 VAL A C 1
ATOM 1877 O O . VAL A 1 306 ? 104.451 170.082 131.164 1.00 349.83 306 VAL A O 1
ATOM 1881 N N . ILE A 1 307 ? 104.809 169.447 133.294 1.00 347.75 307 ILE A N 1
ATOM 1882 C CA . ILE A 1 307 ? 105.553 170.662 133.615 1.00 347.75 307 ILE A CA 1
ATOM 1883 C C . ILE A 1 307 ? 106.804 170.757 132.756 1.00 347.75 307 ILE A C 1
ATOM 1884 O O . ILE A 1 307 ? 107.133 171.822 132.222 1.00 347.75 307 ILE A O 1
ATOM 1889 N N . HIS A 1 308 ? 107.520 169.642 132.603 1.00 347.85 308 HIS A N 1
ATOM 1890 C CA . HIS A 1 308 ? 108.687 169.640 131.729 1.00 347.85 308 HIS A CA 1
ATOM 1891 C C . HIS A 1 308 ? 108.293 169.982 130.298 1.00 347.85 308 HIS A C 1
ATOM 1892 O O . HIS A 1 308 ? 108.802 170.948 129.713 1.00 347.85 308 HIS A O 1
ATOM 1899 N N . GLY A 1 309 ? 107.333 169.236 129.745 1.00 367.51 309 GLY A N 1
ATOM 1900 C CA . GLY A 1 309 ? 107.025 169.366 128.330 1.00 367.51 309 GLY A CA 1
ATOM 1901 C C . GLY A 1 309 ? 106.505 170.740 127.959 1.00 367.51 309 GLY A C 1
ATOM 1902 O O . GLY A 1 309 ? 106.883 171.304 126.930 1.00 367.51 309 GLY A O 1
ATOM 1903 N N . GLY A 1 310 ? 105.628 171.300 128.791 1.00 363.56 310 GLY A N 1
ATOM 1904 C CA . GLY A 1 310 ? 105.045 172.583 128.458 1.00 363.56 310 GLY A CA 1
ATOM 1905 C C . GLY A 1 310 ? 105.888 173.791 128.794 1.00 363.56 310 GLY A C 1
ATOM 1906 O O . GLY A 1 310 ? 105.484 174.911 128.468 1.00 363.56 310 GLY A O 1
ATOM 1907 N N . ILE A 1 311 ? 107.042 173.606 129.436 1.00 344.37 311 ILE A N 1
ATOM 1908 C CA . ILE A 1 311 ? 107.803 174.750 129.924 1.00 344.37 311 ILE A CA 1
ATOM 1909 C C . ILE A 1 311 ? 109.248 174.747 129.441 1.00 344.37 311 ILE A C 1
ATOM 1910 O O . ILE A 1 311 ? 109.701 175.724 128.835 1.00 344.37 311 ILE A O 1
ATOM 1915 N N . VAL A 1 312 ? 109.987 173.664 129.703 1.00 338.95 312 VAL A N 1
ATOM 1916 C CA . VAL A 1 312 ? 111.448 173.768 129.703 1.00 338.95 312 VAL A CA 1
ATOM 1917 C C . VAL A 1 312 ? 111.980 174.083 128.305 1.00 338.95 312 VAL A C 1
ATOM 1918 O O . VAL A 1 312 ? 112.800 174.991 128.130 1.00 338.95 312 VAL A O 1
ATOM 1922 N N . LEU A 1 313 ? 111.526 173.350 127.295 1.00 349.96 313 LEU A N 1
ATOM 1923 C CA . LEU A 1 313 ? 112.016 173.544 125.934 1.00 349.96 313 LEU A CA 1
ATOM 1924 C C . LEU A 1 313 ? 111.379 174.725 125.193 1.00 349.96 313 LEU A C 1
ATOM 1925 O O . LEU A 1 313 ? 112.066 175.347 124.370 1.00 349.96 313 LEU A O 1
ATOM 1930 N N . PRO A 1 314 ? 110.094 175.063 125.407 1.00 352.06 314 PRO A N 1
ATOM 1931 C CA . PRO A 1 314 ? 109.553 176.251 124.721 1.00 352.06 314 PRO A CA 1
ATOM 1932 C C . PRO A 1 314 ? 110.325 177.531 124.995 1.00 352.06 314 PRO A C 1
ATOM 1933 O O . PRO A 1 314 ? 110.446 178.371 124.096 1.00 352.06 314 PRO A O 1
ATOM 1937 N N . LEU A 1 315 ? 110.845 177.712 126.211 1.00 330.71 315 LEU A N 1
ATOM 1938 C CA . LEU A 1 315 ? 111.635 178.906 126.500 1.00 330.71 315 LEU A CA 1
ATOM 1939 C C . LEU A 1 315 ? 112.903 178.940 125.655 1.00 330.71 315 LEU A C 1
ATOM 1940 O O . LEU A 1 315 ? 113.265 179.983 125.097 1.00 330.71 315 LEU A O 1
ATOM 1945 N N . ILE A 1 316 ? 113.588 177.801 125.545 1.00 305.16 316 ILE A N 1
ATOM 1946 C CA . ILE A 1 316 ? 114.790 177.735 124.719 1.00 305.16 316 ILE A CA 1
ATOM 1947 C C . ILE A 1 316 ? 114.446 178.001 123.261 1.00 305.16 316 ILE A C 1
ATOM 1948 O O . ILE A 1 316 ? 115.195 178.673 122.542 1.00 305.16 316 ILE A O 1
ATOM 1953 N N . TYR A 1 317 ? 113.308 177.475 122.802 1.00 317.15 317 TYR A N 1
ATOM 1954 C CA . TYR A 1 317 ? 112.872 177.724 121.432 1.00 317.15 317 TYR A CA 1
ATOM 1955 C C . TYR A 1 317 ? 112.617 179.208 121.197 1.00 317.15 317 TYR A C 1
ATOM 1956 O O . TYR A 1 317 ? 113.017 179.766 120.170 1.00 317.15 317 TYR A O 1
ATOM 1965 N N . PHE A 1 318 ? 111.954 179.865 122.151 1.00 289.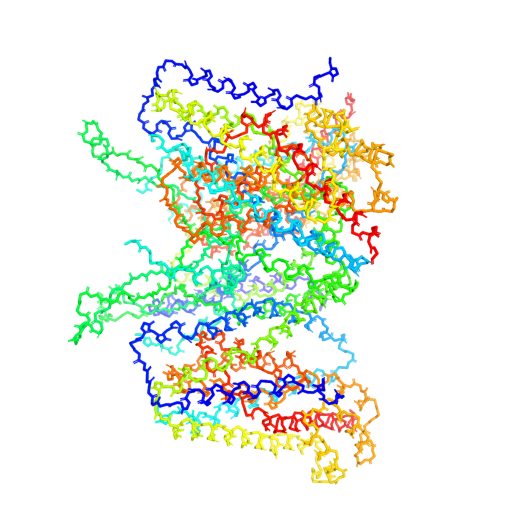42 318 PHE A N 1
ATOM 1966 C CA . PHE A 1 318 ? 111.664 181.288 122.014 1.00 289.42 318 PHE A CA 1
ATOM 1967 C C . PHE A 1 318 ? 112.927 182.131 122.100 1.00 289.42 318 PHE A C 1
ATOM 1968 O O . PHE A 1 318 ? 112.976 183.234 121.542 1.00 289.42 318 PHE A O 1
ATOM 1976 N N . VAL A 1 319 ? 113.950 181.638 122.800 1.00 266.36 319 VAL A N 1
ATOM 1977 C CA . VAL A 1 319 ? 115.193 182.395 122.937 1.00 266.36 319 VAL A CA 1
ATOM 1978 C C . VAL A 1 319 ? 115.820 182.648 121.573 1.00 266.36 319 VAL A C 1
ATOM 1979 O O . VAL A 1 319 ? 116.249 183.767 121.267 1.00 266.36 319 VAL A O 1
ATOM 1983 N N . PHE A 1 320 ? 115.871 181.621 120.726 1.00 271.50 320 PHE A N 1
ATOM 1984 C CA . PHE A 1 320 ? 116.539 181.735 119.438 1.00 271.50 320 PHE A CA 1
ATOM 1985 C C . PHE A 1 320 ? 115.583 181.888 118.264 1.00 271.50 320 PHE A C 1
ATOM 1986 O O . PHE A 1 320 ? 116.042 182.142 117.145 1.00 271.50 320 PHE A O 1
ATOM 1994 N N . THR A 1 321 ? 114.276 181.746 118.484 1.00 288.83 321 THR A N 1
ATOM 1995 C CA . THR A 1 321 ? 113.329 181.849 117.379 1.00 288.83 321 THR A CA 1
ATOM 1996 C C . THR A 1 321 ? 112.819 183.274 117.207 1.00 288.83 321 THR A C 1
ATOM 1997 O O . THR A 1 321 ? 112.605 183.725 116.075 1.00 288.83 321 THR A O 1
ATOM 2001 N N . ARG A 1 322 ? 112.623 183.992 118.315 1.00 271.46 322 ARG A N 1
ATOM 2002 C CA . ARG A 1 322 ? 112.118 185.366 118.294 1.00 271.46 322 ARG A CA 1
ATOM 2003 C C . ARG A 1 322 ? 110.766 185.450 117.587 1.00 271.46 322 ARG A C 1
ATOM 2004 O O . ARG A 1 322 ? 110.472 186.416 116.881 1.00 271.46 322 ARG A O 1
ATOM 2012 N N . LYS A 1 323 ? 109.935 184.430 117.780 1.00 283.39 323 LYS A N 1
ATOM 2013 C CA . LYS A 1 323 ? 108.624 184.372 117.146 1.00 283.39 323 LYS A CA 1
ATOM 2014 C C . LYS A 1 323 ? 107.646 183.720 118.118 1.00 283.39 323 LYS A C 1
ATOM 2015 O O . LYS A 1 323 ? 107.959 183.509 119.293 1.00 283.39 323 LYS A O 1
ATOM 2021 N N . ASN A 1 324 ? 106.452 183.397 117.621 1.00 296.57 324 ASN A N 1
ATOM 2022 C CA . ASN A 1 324 ? 105.391 182.866 118.462 1.00 296.57 324 ASN A CA 1
ATOM 2023 C C . ASN A 1 324 ? 105.428 181.348 118.454 1.00 296.57 324 ASN A C 1
ATOM 2024 O O . ASN A 1 324 ? 105.218 180.740 117.392 1.00 296.57 324 ASN A O 1
ATOM 2029 N N . PRO A 1 325 ? 105.687 180.696 119.590 1.00 291.88 325 PRO A N 1
ATOM 2030 C CA . PRO A 1 325 ? 105.562 179.231 119.636 1.00 291.88 325 PRO A CA 1
ATOM 2031 C C . PRO A 1 325 ? 104.131 178.747 119.497 1.00 291.88 325 PRO A C 1
ATOM 2032 O O . PRO A 1 325 ? 103.923 177.571 119.176 1.00 291.88 325 PRO A O 1
ATOM 2036 N N . PHE A 1 326 ? 103.141 179.612 119.737 1.00 284.65 326 PHE A N 1
ATOM 2037 C CA . PHE A 1 326 ? 101.748 179.210 119.571 1.00 284.65 326 PHE A CA 1
ATOM 2038 C C . PHE A 1 326 ? 101.445 178.869 118.118 1.00 284.65 326 PHE A C 1
ATOM 2039 O O . PHE A 1 326 ? 100.722 177.906 117.837 1.00 284.65 326 PHE A O 1
ATOM 2047 N N . ARG A 1 327 ? 101.994 179.645 117.180 1.00 295.86 327 ARG A N 1
ATOM 2048 C CA . ARG A 1 327 ? 101.787 179.373 115.763 1.00 295.86 327 ARG A CA 1
ATOM 2049 C C . ARG A 1 327 ? 102.385 178.038 115.340 1.00 295.86 327 ARG A C 1
ATOM 2050 O O . ARG A 1 327 ? 101.997 177.500 114.298 1.00 295.86 327 ARG A O 1
ATOM 2058 N N . PHE A 1 328 ? 103.319 177.497 116.124 1.00 322.19 328 PHE A N 1
ATOM 2059 C CA . PHE A 1 328 ? 104.031 176.288 115.725 1.00 322.19 328 PHE A CA 1
ATOM 2060 C C . PHE A 1 328 ? 103.123 175.064 115.762 1.00 322.19 328 PHE A C 1
ATOM 2061 O O . PHE A 1 328 ? 103.077 174.285 114.804 1.00 322.19 328 PHE A O 1
ATOM 2069 N N . LEU A 1 329 ? 102.387 174.882 116.856 1.00 312.84 329 LEU A N 1
ATOM 2070 C CA . LEU A 1 329 ? 101.659 173.641 117.094 1.00 312.84 329 LEU A CA 1
ATOM 2071 C C . LEU A 1 329 ? 100.199 173.692 116.654 1.00 312.84 329 LEU A C 1
ATOM 2072 O O . LEU A 1 329 ? 99.486 172.700 116.842 1.00 312.84 329 LEU A O 1
ATOM 2077 N N . LEU A 1 330 ? 99.731 174.804 116.082 1.00 317.96 330 LEU A N 1
ATOM 2078 C CA . LEU A 1 330 ? 98.332 174.876 115.671 1.00 317.96 330 LEU A CA 1
ATOM 2079 C C . LEU A 1 330 ? 98.016 173.940 114.513 1.00 317.96 330 LEU A C 1
ATOM 2080 O O . LEU A 1 330 ? 96.906 173.400 114.454 1.00 317.96 330 LEU A O 1
ATOM 2085 N N . GLY A 1 331 ? 98.957 173.734 113.597 1.00 342.27 331 GLY A N 1
ATOM 2086 C CA . GLY A 1 331 ? 98.737 172.827 112.489 1.00 342.27 331 GLY A CA 1
ATOM 2087 C C . GLY A 1 331 ? 99.131 171.405 112.821 1.00 342.27 331 GLY A C 1
ATOM 2088 O O . GLY A 1 331 ? 98.959 170.495 112.004 1.00 342.27 331 GLY A O 1
ATOM 2089 N N . LEU A 1 332 ? 99.668 171.203 114.024 1.00 341.05 332 LEU A N 1
ATOM 2090 C CA . LEU A 1 332 ? 100.137 169.897 114.461 1.00 341.05 332 LEU A CA 1
ATOM 2091 C C . LEU A 1 332 ? 99.202 169.217 115.453 1.00 341.05 332 LEU A C 1
ATOM 2092 O O . LEU A 1 332 ? 99.608 168.237 116.084 1.00 341.05 332 LEU A O 1
ATOM 2097 N N . LEU A 1 333 ? 97.968 169.707 115.605 1.00 323.12 333 LEU A N 1
ATOM 2098 C CA . LEU A 1 333 ? 97.081 169.180 116.640 1.00 323.12 333 LEU A CA 1
ATOM 2099 C C . LEU A 1 333 ? 96.721 167.718 116.392 1.00 323.12 333 LEU A C 1
ATOM 2100 O O . LEU A 1 333 ? 96.612 166.930 117.339 1.00 323.12 333 LEU A O 1
ATOM 2105 N N . ALA A 1 334 ? 96.531 167.335 115.130 1.00 310.77 334 ALA A N 1
ATOM 2106 C CA . ALA A 1 334 ? 96.113 165.970 114.823 1.00 310.77 334 ALA A CA 1
ATOM 2107 C C . ALA A 1 334 ? 97.273 164.979 114.929 1.00 310.77 334 ALA A C 1
ATOM 2108 O O . ALA A 1 334 ? 97.074 163.865 115.433 1.00 310.77 334 ALA A O 1
ATOM 2110 N N . PRO A 1 335 ? 98.490 165.308 114.441 1.00 328.24 335 PRO A N 1
ATOM 2111 C CA . PRO A 1 335 ? 99.620 164.403 114.686 1.00 328.24 335 PRO A CA 1
ATOM 2112 C C . PRO A 1 335 ? 99.891 164.187 116.167 1.00 328.24 335 PRO A C 1
ATOM 2113 O O . PRO A 1 335 ? 100.227 163.074 116.582 1.00 328.24 335 PRO A O 1
ATOM 2117 N N . PHE A 1 336 ? 99.741 165.236 116.979 1.00 336.45 336 PHE A N 1
ATOM 2118 C CA . PHE A 1 336 ? 99.911 165.072 118.420 1.00 336.45 336 PHE A CA 1
ATOM 2119 C C . PHE A 1 336 ? 98.859 164.133 118.993 1.00 336.45 336 PHE A C 1
ATOM 2120 O O . PHE A 1 336 ? 99.168 163.274 119.827 1.00 336.45 336 PHE A O 1
ATOM 2128 N N . ALA A 1 337 ? 97.608 164.276 118.550 1.00 332.79 337 ALA A N 1
ATOM 2129 C CA . ALA A 1 337 ? 96.548 163.403 119.040 1.00 332.79 337 ALA A CA 1
ATOM 2130 C C . ALA A 1 337 ? 96.794 161.953 118.641 1.00 332.79 337 ALA A C 1
ATOM 2131 O O . ALA A 1 337 ? 96.602 161.039 119.453 1.00 332.79 337 ALA A O 1
ATOM 2133 N N . THR A 1 338 ? 97.222 161.720 117.398 1.00 329.14 338 THR A N 1
ATOM 2134 C CA . THR A 1 338 ? 97.460 160.345 116.969 1.00 329.14 338 THR A CA 1
ATOM 2135 C C . THR A 1 338 ? 98.697 159.758 117.638 1.00 329.14 338 THR A C 1
ATOM 2136 O O . THR A 1 338 ? 98.756 158.544 117.863 1.00 329.14 338 THR A O 1
ATOM 2140 N N . ALA A 1 339 ? 99.680 160.593 117.984 1.00 331.23 339 ALA A N 1
ATOM 2141 C CA . ALA A 1 339 ? 100.818 160.112 118.758 1.00 331.23 339 ALA A CA 1
ATOM 2142 C C . ALA A 1 339 ? 100.399 159.749 120.177 1.00 331.23 339 ALA A C 1
ATOM 2143 O O . ALA A 1 339 ? 100.881 158.762 120.743 1.00 331.23 339 ALA A O 1
ATOM 2145 N N . PHE A 1 340 ? 99.503 160.545 120.768 1.00 329.61 340 PHE A N 1
ATOM 2146 C CA . PHE A 1 340 ? 98.965 160.213 122.082 1.00 329.61 340 PHE A CA 1
ATOM 2147 C C . PHE A 1 340 ? 98.178 158.911 122.052 1.00 329.61 340 PHE A C 1
ATOM 2148 O O . PHE A 1 340 ? 98.286 158.095 122.975 1.00 329.61 340 PHE A O 1
ATOM 2156 N N . ALA A 1 341 ? 97.386 158.699 121.003 1.00 327.52 341 ALA A N 1
ATOM 2157 C CA . ALA A 1 341 ? 96.545 157.512 120.910 1.00 327.52 341 ALA A CA 1
ATOM 2158 C C . ALA A 1 341 ? 97.329 156.254 120.552 1.00 327.52 341 ALA A C 1
ATOM 2159 O O . ALA A 1 341 ? 96.967 155.157 120.990 1.00 327.52 341 ALA A O 1
ATOM 2161 N N . THR A 1 342 ? 98.400 156.386 119.764 1.00 318.24 342 THR A N 1
ATOM 2162 C CA . THR A 1 342 ? 99.088 155.204 119.254 1.00 318.24 342 THR A CA 1
ATOM 2163 C C . THR A 1 342 ? 99.924 154.514 120.326 1.00 318.24 342 THR A C 1
ATOM 2164 O O . THR A 1 342 ? 100.267 153.336 120.171 1.00 318.24 342 THR A O 1
ATOM 2168 N N . CYS A 1 343 ? 100.272 155.221 121.400 1.00 318.82 343 CYS A N 1
ATOM 2169 C CA . CYS A 1 343 ? 101.103 154.712 122.489 1.00 318.82 343 CYS A CA 1
ATOM 2170 C C . CYS A 1 343 ? 102.489 154.281 122.026 1.00 318.82 343 CYS A C 1
ATOM 2171 O O . CYS A 1 343 ? 103.201 153.599 122.771 1.00 318.82 343 CYS A O 1
ATOM 2174 N N . SER A 1 344 ? 102.892 154.658 120.810 1.00 290.94 344 SER A N 1
ATOM 2175 C CA . SER A 1 344 ? 104.204 154.278 120.290 1.00 290.94 344 SER A CA 1
ATOM 2176 C C . SER A 1 344 ? 104.625 155.355 119.290 1.00 290.94 344 SER A C 1
ATOM 2177 O O . SER A 1 344 ? 104.156 155.357 118.149 1.00 290.94 344 SER A O 1
ATOM 2180 N N . SER A 1 345 ? 105.508 156.254 119.730 1.00 288.58 345 SER A N 1
ATOM 2181 C CA . SER A 1 345 ? 105.941 157.360 118.884 1.00 288.58 345 SER A CA 1
ATOM 2182 C C . SER A 1 345 ? 106.669 156.891 117.632 1.00 288.58 345 SER A C 1
ATOM 2183 O O . SER A 1 345 ? 106.672 157.612 116.628 1.00 288.58 345 SER A O 1
ATOM 2186 N N . SER A 1 346 ? 107.284 155.707 117.667 1.00 266.56 346 SER A N 1
ATOM 2187 C CA . SER A 1 346 ? 107.990 155.206 116.493 1.00 266.56 346 SER A CA 1
ATOM 2188 C C . SER A 1 346 ? 107.040 154.966 115.328 1.00 266.56 346 SER A C 1
ATOM 2189 O O . SER A 1 346 ? 107.397 155.227 114.173 1.00 266.56 346 SER A O 1
ATOM 2192 N N . ALA A 1 347 ? 105.834 154.466 115.606 1.00 277.43 347 ALA A N 1
ATOM 2193 C CA . ALA A 1 347 ? 104.864 154.208 114.548 1.00 277.43 347 ALA A CA 1
ATOM 2194 C C . ALA A 1 347 ? 104.434 155.496 113.854 1.00 277.43 347 ALA A C 1
ATOM 2195 O O . ALA A 1 347 ? 104.304 155.534 112.625 1.00 277.43 347 ALA A O 1
ATOM 2197 N N . THR A 1 348 ? 104.213 156.561 114.623 1.00 298.74 348 THR A N 1
ATOM 2198 C CA . THR A 1 348 ? 103.757 157.833 114.077 1.00 298.74 348 THR A CA 1
ATOM 2199 C C . THR A 1 348 ? 104.901 158.738 113.636 1.00 298.74 348 THR A C 1
ATOM 2200 O O . THR A 1 348 ? 104.711 159.956 113.559 1.00 298.74 348 THR A O 1
ATOM 2204 N N . LEU A 1 349 ? 106.075 158.174 113.354 1.00 306.77 349 LEU A N 1
ATOM 2205 C CA . LEU A 1 349 ? 107.211 158.970 112.891 1.00 306.77 349 LEU A CA 1
ATOM 2206 C C . LEU A 1 349 ? 106.933 159.743 111.605 1.00 306.77 349 LEU A C 1
ATOM 2207 O O . LEU A 1 349 ? 107.228 160.949 111.568 1.00 306.77 349 LEU A O 1
ATOM 2212 N N . PRO A 1 350 ? 106.383 159.146 110.539 1.00 345.47 350 PRO A N 1
ATOM 2213 C CA . PRO A 1 350 ? 106.160 159.936 109.314 1.00 345.47 350 PRO A CA 1
ATOM 2214 C C . PRO A 1 350 ? 105.194 161.094 109.495 1.00 345.47 350 PRO A C 1
ATOM 2215 O O . PRO A 1 350 ? 105.234 162.044 108.705 1.00 345.47 350 PRO A O 1
ATOM 2219 N N . SER A 1 351 ? 104.316 161.037 110.500 1.00 381.56 351 SER A N 1
ATOM 2220 C CA . SER A 1 351 ? 103.322 162.093 110.667 1.00 381.56 351 SER A CA 1
ATOM 2221 C C . SER A 1 351 ? 103.978 163.428 110.995 1.00 381.56 351 SER A C 1
ATOM 2222 O O . SER A 1 351 ? 103.545 164.478 110.499 1.00 381.56 351 SER A O 1
ATOM 2225 N N . MET A 1 352 ? 105.026 163.407 111.822 1.00 414.75 352 MET A N 1
ATOM 2226 C CA . MET A 1 352 ? 105.708 164.639 112.201 1.00 414.75 352 MET A CA 1
ATOM 2227 C C . MET A 1 352 ? 106.227 165.366 110.970 1.00 414.75 352 MET A C 1
ATOM 2228 O O . MET A 1 352 ? 105.958 166.555 110.763 1.00 414.75 352 MET A O 1
ATOM 2233 N N . MET A 1 353 ? 106.985 164.650 110.140 1.00 407.46 353 MET A N 1
ATOM 2234 C CA . MET A 1 353 ? 107.540 165.261 108.939 1.00 407.46 353 MET A CA 1
ATOM 2235 C C . MET A 1 353 ? 106.443 165.637 107.952 1.00 407.46 353 MET A C 1
ATOM 2236 O O . MET A 1 353 ? 106.491 166.719 107.354 1.00 407.46 353 MET A O 1
ATOM 2241 N N . LYS A 1 354 ? 105.426 164.780 107.797 1.00 413.88 354 LYS A N 1
ATOM 2242 C CA . LYS A 1 354 ? 104.336 165.081 106.877 1.00 413.88 354 LYS A CA 1
ATOM 2243 C C . LYS A 1 354 ? 103.635 166.380 107.234 1.00 413.88 354 LYS A C 1
ATOM 2244 O O . LYS A 1 354 ? 103.209 167.116 106.338 1.00 413.88 354 LYS A O 1
ATOM 2250 N N . CYS A 1 355 ? 103.499 166.685 108.524 1.00 426.97 355 CYS A N 1
ATOM 2251 C CA . CYS A 1 355 ? 102.824 167.932 108.874 1.00 426.97 355 CYS A CA 1
ATOM 2252 C C . CYS A 1 355 ? 103.785 169.119 108.825 1.00 426.97 355 CYS A C 1
ATOM 2253 O O . CYS A 1 355 ? 103.473 170.154 108.224 1.00 426.97 355 CYS A O 1
ATOM 2256 N N . ILE A 1 356 ? 104.967 168.977 109.434 1.00 439.53 356 ILE A N 1
ATOM 2257 C CA . ILE A 1 356 ? 105.856 170.128 109.563 1.00 439.53 356 ILE A CA 1
ATOM 2258 C C . ILE A 1 356 ? 106.541 170.464 108.244 1.00 439.53 356 ILE A C 1
ATOM 2259 O O . ILE A 1 356 ? 107.203 171.504 108.137 1.00 439.53 356 ILE A O 1
ATOM 2264 N N . GLU A 1 357 ? 106.405 169.615 107.220 1.00 457.27 357 GLU A N 1
ATOM 2265 C CA . GLU A 1 357 ? 107.008 169.938 105.932 1.00 457.27 357 GLU A CA 1
ATOM 2266 C C . GLU A 1 357 ? 106.361 171.162 105.300 1.00 457.27 357 GLU A C 1
ATOM 2267 O O . GLU A 1 357 ? 107.035 171.929 104.603 1.00 457.27 357 GLU A O 1
ATOM 2273 N N . GLU A 1 358 ? 105.064 171.361 105.526 1.00 437.75 358 GLU A N 1
ATOM 2274 C CA . GLU A 1 358 ? 104.363 172.524 105.001 1.00 437.75 358 GLU A CA 1
ATOM 2275 C C . GLU A 1 358 ? 103.838 173.453 106.084 1.00 437.75 358 GLU A C 1
ATOM 2276 O O . GLU A 1 358 ? 103.717 174.658 105.834 1.00 437.75 358 GLU A O 1
ATOM 2282 N N . ASN A 1 359 ? 103.523 172.935 107.275 1.00 426.07 359 ASN A N 1
ATOM 2283 C CA . ASN A 1 359 ? 103.007 173.804 108.327 1.00 426.07 359 ASN A CA 1
ATOM 2284 C C . ASN A 1 359 ? 104.086 174.744 108.847 1.00 426.07 359 ASN A C 1
ATOM 2285 O O . ASN A 1 359 ? 103.809 175.911 109.146 1.00 426.07 359 ASN A O 1
ATOM 2290 N N . ASN A 1 360 ? 105.318 174.260 108.957 1.00 428.68 360 ASN A N 1
ATOM 2291 C CA . ASN A 1 360 ? 106.427 175.043 109.477 1.00 428.68 360 ASN A CA 1
ATOM 2292 C C . ASN A 1 360 ? 107.509 175.200 108.417 1.00 428.68 360 ASN A C 1
ATOM 2293 O O . ASN A 1 360 ? 107.699 174.338 107.555 1.00 428.68 360 ASN A O 1
ATOM 2298 N N . GLY A 1 361 ? 108.222 176.321 108.494 1.00 444.42 361 GLY A N 1
ATOM 2299 C CA . GLY A 1 361 ? 109.297 176.599 107.563 1.00 444.42 361 GLY A CA 1
ATOM 2300 C C . GLY A 1 361 ? 110.556 175.820 107.878 1.00 444.42 361 GLY A C 1
ATOM 2301 O O . GLY A 1 361 ? 111.558 176.391 108.318 1.00 444.42 361 GLY A O 1
ATOM 2302 N N . VAL A 1 362 ? 110.515 174.511 107.654 1.00 448.26 362 VAL A N 1
ATOM 2303 C CA . VAL A 1 362 ? 111.627 173.634 107.970 1.00 448.26 362 VAL A CA 1
ATOM 2304 C C . VAL A 1 362 ? 112.405 173.336 106.696 1.00 448.26 362 VAL A C 1
ATOM 2305 O O . VAL A 1 362 ? 111.930 173.543 105.576 1.00 448.26 362 VAL A O 1
ATOM 2309 N N . ASP A 1 363 ? 113.627 172.843 106.871 1.00 418.04 363 ASP A N 1
ATOM 2310 C CA . ASP A 1 363 ? 114.460 172.454 105.747 1.00 418.04 363 ASP A CA 1
ATOM 2311 C C . ASP A 1 363 ? 114.089 171.050 105.276 1.00 418.04 363 ASP A C 1
ATOM 2312 O O . ASP A 1 363 ? 113.317 170.330 105.915 1.00 418.04 363 ASP A O 1
ATOM 2317 N N . LYS A 1 364 ? 114.657 170.660 104.137 1.00 381.38 364 LYS A N 1
ATOM 2318 C CA . LYS A 1 364 ? 114.360 169.354 103.562 1.00 381.38 364 LYS A CA 1
ATOM 2319 C C . LYS A 1 364 ? 115.368 168.294 103.985 1.00 381.38 364 LYS A C 1
ATOM 2320 O O . LYS A 1 364 ? 114.987 167.148 104.246 1.00 381.38 364 LYS A O 1
ATOM 2326 N N . ARG A 1 365 ? 116.650 168.655 104.061 1.00 341.78 365 ARG A N 1
ATOM 2327 C CA . ARG A 1 365 ? 117.677 167.685 104.427 1.00 341.78 365 ARG A CA 1
ATOM 2328 C C . ARG A 1 365 ? 117.502 167.222 105.867 1.00 341.78 365 ARG A C 1
ATOM 2329 O O . ARG A 1 365 ? 117.331 166.028 106.135 1.00 341.78 365 ARG A O 1
ATOM 2337 N N . ILE A 1 366 ? 117.523 168.168 106.808 1.00 344.45 366 ILE A N 1
ATOM 2338 C CA . ILE A 1 366 ? 117.489 167.827 108.227 1.00 344.45 366 ILE A CA 1
ATOM 2339 C C . ILE A 1 366 ? 116.183 167.130 108.588 1.00 344.45 366 ILE A C 1
ATOM 2340 O O . ILE A 1 366 ? 116.147 166.303 109.509 1.00 344.45 366 ILE A O 1
ATOM 2345 N N . SER A 1 367 ? 115.099 167.433 107.870 1.00 364.88 367 SER A N 1
ATOM 2346 C CA . SER A 1 367 ? 113.808 166.821 108.160 1.00 364.88 367 SER A CA 1
ATOM 2347 C C . SER A 1 367 ? 113.834 165.305 108.008 1.00 364.88 367 SER A C 1
ATOM 2348 O O . SER A 1 367 ? 113.046 164.613 108.664 1.00 364.88 367 SER A O 1
ATOM 2351 N N . ARG A 1 368 ? 114.720 164.772 107.161 1.00 358.89 368 ARG A N 1
ATOM 2352 C CA . ARG A 1 368 ? 114.817 163.334 106.943 1.00 358.89 368 ARG A CA 1
ATOM 2353 C C . ARG A 1 368 ? 116.232 162.815 107.178 1.00 358.89 368 ARG A C 1
ATOM 2354 O O . ARG A 1 368 ? 116.592 161.760 106.647 1.00 358.89 368 ARG A O 1
ATOM 2362 N N . PHE A 1 369 ? 117.046 163.528 107.955 1.00 273.15 369 PHE A N 1
ATOM 2363 C CA . PHE A 1 369 ? 118.443 163.153 108.139 1.00 273.15 369 PHE A CA 1
ATOM 2364 C C . PHE A 1 369 ? 118.767 162.757 109.574 1.00 273.15 369 PHE A C 1
ATOM 2365 O O . PHE A 1 369 ? 119.323 161.680 109.810 1.00 273.15 369 PHE A O 1
ATOM 2373 N N . ILE A 1 370 ? 118.430 163.606 110.542 1.00 256.84 370 ILE A N 1
ATOM 2374 C CA . ILE A 1 370 ? 118.774 163.359 111.931 1.00 256.84 370 ILE A CA 1
ATOM 2375 C C . ILE A 1 370 ? 117.589 162.860 112.752 1.00 256.84 370 ILE A C 1
ATOM 2376 O O . ILE A 1 370 ? 117.800 162.252 113.807 1.00 256.84 370 ILE A O 1
ATOM 2381 N N . LEU A 1 371 ? 116.357 163.104 112.308 1.00 247.77 371 LEU A N 1
ATOM 2382 C CA . LEU A 1 371 ? 115.200 162.672 113.084 1.00 247.77 371 LEU A CA 1
ATOM 2383 C C . LEU A 1 371 ? 115.129 161.161 113.300 1.00 247.77 371 LEU A C 1
ATOM 2384 O O . LEU A 1 371 ? 114.843 160.755 114.439 1.00 247.77 371 LEU A O 1
ATOM 2389 N N . PRO A 1 372 ? 115.347 160.296 112.298 1.00 238.15 372 PRO A N 1
ATOM 2390 C CA . PRO A 1 372 ? 115.345 158.852 112.594 1.00 238.15 372 PRO A CA 1
ATOM 2391 C C . PRO A 1 372 ? 116.379 158.450 113.631 1.00 238.15 372 PRO A C 1
ATOM 2392 O O . PRO A 1 372 ? 116.118 157.557 114.447 1.00 238.15 372 PRO A O 1
ATOM 2396 N N . ILE A 1 373 ? 117.547 159.085 113.623 1.00 219.62 373 ILE A N 1
ATOM 2397 C CA . ILE A 1 373 ? 118.586 158.785 114.603 1.00 219.62 373 ILE A CA 1
ATOM 2398 C C . ILE A 1 373 ? 118.196 159.273 115.990 1.00 219.62 373 ILE A C 1
ATOM 2399 O O . ILE A 1 373 ? 118.381 158.566 116.985 1.00 219.62 373 ILE A O 1
ATOM 2404 N N . GLY A 1 374 ? 117.648 160.484 116.080 1.00 239.83 374 GLY A N 1
ATOM 2405 C CA . GLY A 1 374 ? 117.284 161.048 117.367 1.00 239.83 374 GLY A CA 1
ATOM 2406 C C . GLY A 1 374 ? 116.026 160.471 117.978 1.00 239.83 374 GLY A C 1
ATOM 2407 O O . GLY A 1 374 ? 115.790 160.679 119.173 1.00 239.83 374 GLY A O 1
ATOM 2408 N N . ALA A 1 375 ? 115.220 159.753 117.196 1.00 235.77 375 ALA A N 1
ATOM 2409 C CA . ALA A 1 375 ? 114.011 159.142 117.729 1.00 235.77 375 ALA A CA 1
ATOM 2410 C C . ALA A 1 375 ? 114.299 157.887 118.539 1.00 235.77 375 ALA A C 1
ATOM 2411 O O . ALA A 1 375 ? 113.400 157.385 119.220 1.00 235.77 375 ALA A O 1
ATOM 2413 N N . THR A 1 376 ? 115.528 157.373 118.482 1.00 241.95 376 THR A N 1
ATOM 2414 C CA . THR A 1 376 ? 115.901 156.167 119.202 1.00 241.95 376 THR A CA 1
ATOM 2415 C C . THR A 1 376 ? 116.820 156.426 120.386 1.00 241.95 376 THR A C 1
ATOM 2416 O O . THR A 1 376 ? 116.706 155.727 121.399 1.00 241.95 376 THR A O 1
ATOM 2420 N N . VAL A 1 377 ? 117.699 157.417 120.307 1.00 254.16 377 VAL A N 1
ATOM 2421 C CA . VAL A 1 377 ? 118.664 157.698 121.363 1.00 254.16 377 VAL A CA 1
ATOM 2422 C C . VAL A 1 377 ? 118.100 158.666 122.393 1.00 254.16 377 VAL A C 1
ATOM 2423 O O . VAL A 1 377 ? 118.317 158.504 123.594 1.00 254.16 377 VAL A O 1
ATOM 2427 N N . ASN A 1 378 ? 117.369 159.681 121.942 1.00 320.34 378 ASN A N 1
ATOM 2428 C CA . ASN A 1 378 ? 116.843 160.715 122.829 1.00 320.34 378 ASN A CA 1
ATOM 2429 C C . ASN A 1 378 ? 115.511 160.248 123.403 1.00 320.34 378 ASN A C 1
ATOM 2430 O O . ASN A 1 378 ? 114.489 160.246 122.714 1.00 320.34 378 ASN A O 1
ATOM 2435 N N . MET A 1 379 ? 115.522 159.840 124.670 1.00 342.82 379 MET A N 1
ATOM 2436 C CA . MET A 1 379 ? 114.301 159.533 125.414 1.00 342.82 379 MET A CA 1
ATOM 2437 C C . MET A 1 379 ? 114.171 160.560 126.537 1.00 342.82 379 MET A C 1
ATOM 2438 O O . MET A 1 379 ? 115.135 160.827 127.260 1.00 342.82 379 MET A O 1
ATOM 2443 N N . ASP A 1 380 ? 112.987 161.162 126.656 1.00 408.88 380 ASP A N 1
ATOM 2444 C CA . ASP A 1 380 ? 112.761 162.245 127.605 1.00 408.88 380 ASP A CA 1
ATOM 2445 C C . ASP A 1 380 ? 111.897 161.849 128.792 1.00 408.88 380 ASP A C 1
ATOM 2446 O O . ASP A 1 380 ? 112.366 161.917 129.933 1.00 408.88 380 ASP A O 1
ATOM 2451 N N . GLY A 1 381 ? 110.652 161.435 128.553 1.00 424.41 381 GLY A N 1
ATOM 2452 C CA . GLY A 1 381 ? 109.789 161.049 129.659 1.00 424.41 381 GLY A CA 1
ATOM 2453 C C . GLY A 1 381 ? 110.245 159.770 130.327 1.00 424.41 381 GLY A C 1
ATOM 2454 O O . GLY A 1 381 ? 109.938 159.515 131.495 1.00 424.41 381 GLY A O 1
ATOM 2455 N N . ALA A 1 382 ? 110.981 158.939 129.586 1.00 422.43 382 ALA A N 1
ATOM 2456 C CA . ALA A 1 382 ? 111.496 157.699 130.153 1.00 422.43 382 ALA A CA 1
ATOM 2457 C C . ALA A 1 382 ? 112.388 157.963 131.357 1.00 422.43 382 ALA A C 1
ATOM 2458 O O . ALA A 1 382 ? 112.219 157.321 132.400 1.00 422.43 382 ALA A O 1
ATOM 2460 N N . ALA A 1 383 ? 113.329 158.904 131.235 1.00 424.49 383 ALA A N 1
ATOM 2461 C CA . ALA A 1 383 ? 114.219 159.224 132.346 1.00 424.49 383 ALA A CA 1
ATOM 2462 C C . ALA A 1 383 ? 113.429 159.708 133.552 1.00 424.49 383 ALA A C 1
ATOM 2463 O O . ALA A 1 383 ? 113.741 159.355 134.697 1.00 424.49 383 ALA A O 1
ATOM 2465 N N . ILE A 1 384 ? 112.399 160.523 133.312 1.00 411.40 384 ILE A N 1
ATOM 2466 C CA . ILE A 1 384 ? 111.494 160.914 134.386 1.00 411.40 384 ILE A CA 1
ATOM 2467 C C . ILE A 1 384 ? 110.910 159.679 135.049 1.00 411.40 384 ILE A C 1
ATOM 2468 O O . ILE A 1 384 ? 110.808 159.603 136.280 1.00 411.40 384 ILE A O 1
ATOM 2473 N N . PHE A 1 385 ? 110.519 158.695 134.239 1.00 419.77 385 PHE A N 1
ATOM 2474 C CA . PHE A 1 385 ? 109.911 157.482 134.770 1.00 419.77 385 PHE A CA 1
ATOM 2475 C C . PHE A 1 385 ? 110.873 156.734 135.687 1.00 419.77 385 PHE A C 1
ATOM 2476 O O . PHE A 1 385 ? 110.517 156.373 136.817 1.00 419.77 385 PHE A O 1
ATOM 2484 N N . GLN A 1 386 ? 112.109 156.505 135.229 1.00 405.87 386 GLN A N 1
ATOM 2485 C CA . GLN A 1 386 ? 113.052 155.785 136.086 1.00 405.87 386 GLN A CA 1
ATOM 2486 C C . GLN A 1 386 ? 113.364 156.581 137.347 1.00 405.87 386 GLN A C 1
ATOM 2487 O O . GLN A 1 386 ? 113.495 156.010 138.434 1.00 405.87 386 GLN A O 1
ATOM 2493 N N . CYS A 1 387 ? 113.498 157.903 137.225 1.00 378.83 387 CYS A N 1
ATOM 2494 C CA . CYS A 1 387 ? 113.826 158.713 138.394 1.00 378.83 387 CYS A CA 1
ATOM 2495 C C . CYS A 1 387 ? 112.724 158.635 139.444 1.00 378.83 387 CYS A C 1
ATOM 2496 O O . CYS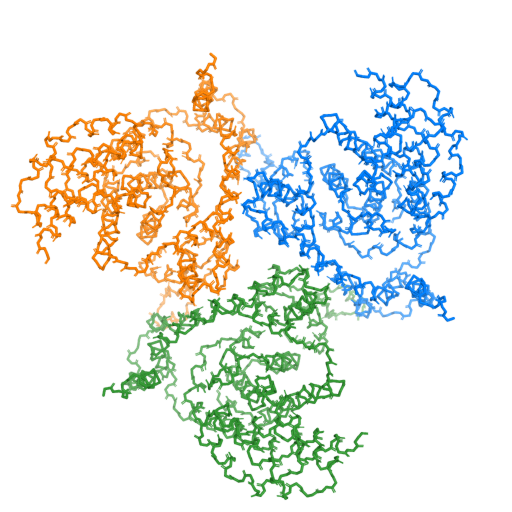 A 1 387 ? 112.986 158.390 140.631 1.00 378.83 387 CYS A O 1
ATOM 2499 N N . VAL A 1 388 ? 111.474 158.838 139.018 1.00 358.65 388 VAL A N 1
ATOM 2500 C CA . VAL A 1 388 ? 110.367 158.824 139.962 1.00 358.65 388 VAL A CA 1
ATOM 2501 C C . VAL A 1 388 ? 110.132 157.430 140.519 1.00 358.65 388 VAL A C 1
ATOM 2502 O O . VAL A 1 388 ? 109.639 157.294 141.642 1.00 358.65 388 VAL A O 1
ATOM 2506 N N . ALA A 1 389 ? 110.470 156.381 139.766 1.00 342.42 389 ALA A N 1
ATOM 2507 C CA . ALA A 1 389 ? 110.351 155.034 140.313 1.00 342.42 389 ALA A CA 1
ATOM 2508 C C . ALA A 1 389 ? 111.433 154.770 141.353 1.00 342.42 389 ALA A C 1
ATOM 2509 O O . ALA A 1 389 ? 111.161 154.231 142.434 1.00 342.42 389 ALA A O 1
ATOM 2511 N N . ALA A 1 390 ? 112.675 155.142 141.041 1.00 317.95 390 ALA A N 1
ATOM 2512 C CA . ALA A 1 390 ? 113.780 154.885 141.955 1.00 317.95 390 ALA A CA 1
ATOM 2513 C C . ALA A 1 390 ? 113.562 155.609 143.274 1.00 317.95 390 ALA A C 1
ATOM 2514 O O . ALA A 1 390 ? 113.706 155.022 144.353 1.00 317.95 390 ALA A O 1
ATOM 2516 N N . VAL A 1 391 ? 113.177 156.886 143.206 1.00 295.35 391 VAL A N 1
ATOM 2517 C CA . VAL A 1 391 ? 112.907 157.617 144.440 1.00 295.35 391 VAL A CA 1
ATOM 2518 C C . VAL A 1 391 ? 111.701 157.028 145.158 1.00 295.35 391 VAL A C 1
ATOM 2519 O O . VAL A 1 391 ? 111.623 157.068 146.390 1.00 295.35 391 VAL A O 1
ATOM 2523 N N . PHE A 1 392 ? 110.754 156.455 144.412 1.00 292.48 392 PHE A N 1
ATOM 2524 C CA . PHE A 1 392 ? 109.559 155.897 145.037 1.00 292.48 392 PHE A CA 1
ATOM 2525 C C . PHE A 1 392 ? 109.909 154.684 145.892 1.00 292.48 392 PHE A C 1
ATOM 2526 O O . PHE A 1 392 ? 109.533 154.606 147.067 1.00 292.48 392 PHE A O 1
ATOM 2534 N N . ILE A 1 393 ? 110.645 153.727 145.319 1.00 288.43 393 ILE A N 1
ATOM 2535 C CA . ILE A 1 393 ? 111.096 152.595 146.132 1.00 288.43 393 ILE A CA 1
ATOM 2536 C C . ILE A 1 393 ? 112.034 153.054 147.241 1.00 288.43 393 ILE A C 1
ATOM 2537 O O . ILE A 1 393 ? 112.016 152.495 148.347 1.00 288.43 393 ILE A O 1
ATOM 2542 N N . ALA A 1 394 ? 112.846 154.084 146.990 1.00 280.56 394 ALA A N 1
ATOM 2543 C CA . ALA A 1 394 ? 113.708 154.599 148.049 1.00 280.56 394 ALA A CA 1
ATOM 2544 C C . ALA A 1 394 ? 112.888 155.096 149.234 1.00 280.56 394 ALA A C 1
ATOM 2545 O O . ALA A 1 394 ? 113.238 154.840 150.392 1.00 280.56 394 ALA A O 1
ATOM 2547 N N . GLN A 1 395 ? 111.790 155.801 148.964 1.00 255.87 395 GLN A N 1
ATOM 2548 C CA . GLN A 1 395 ? 110.913 156.277 150.026 1.00 255.87 395 GLN A CA 1
ATOM 2549 C C . GLN A 1 395 ? 110.126 155.155 150.687 1.00 255.87 395 GLN A C 1
ATOM 2550 O O . GLN A 1 395 ? 109.839 155.251 151.884 1.00 255.87 395 GLN A O 1
ATOM 2556 N N . LEU A 1 396 ? 109.749 154.115 149.942 1.00 264.30 396 LEU A N 1
ATOM 2557 C CA . LEU A 1 396 ? 109.114 152.956 150.567 1.00 264.30 396 LEU A CA 1
ATOM 2558 C C . LEU A 1 396 ? 110.061 152.255 151.534 1.00 264.30 396 LEU A C 1
ATOM 2559 O O . LEU A 1 396 ? 109.657 151.840 152.626 1.00 264.30 396 LEU A O 1
ATOM 2564 N N . ASN A 1 397 ? 111.327 152.114 151.155 1.00 246.54 397 ASN A N 1
ATOM 2565 C CA . ASN A 1 397 ? 112.278 151.377 151.977 1.00 246.54 397 ASN A CA 1
ATOM 2566 C C . ASN A 1 397 ? 112.937 152.227 153.058 1.00 246.54 397 ASN A C 1
ATOM 2567 O O . ASN A 1 397 ? 113.601 151.668 153.936 1.00 246.54 397 ASN A O 1
ATOM 2572 N N . ASN A 1 398 ? 112.760 153.551 153.024 1.00 244.59 398 ASN A N 1
ATOM 2573 C CA . ASN A 1 398 ? 113.301 154.453 154.046 1.00 244.59 398 ASN A CA 1
ATOM 2574 C C . ASN A 1 398 ? 114.805 154.249 154.232 1.00 244.59 398 ASN A C 1
ATOM 2575 O O . ASN A 1 398 ? 115.297 154.084 155.350 1.00 244.59 398 ASN A O 1
ATOM 2580 N N . VAL A 1 399 ? 115.541 154.262 153.123 1.00 242.36 399 VAL A N 1
ATOM 2581 C CA . VAL A 1 399 ? 116.958 153.921 153.174 1.00 242.36 399 VAL A CA 1
ATOM 2582 C C . VAL A 1 399 ? 117.784 155.114 153.637 1.00 242.36 399 VAL A C 1
ATOM 2583 O O . VAL A 1 399 ? 118.368 155.087 154.726 1.00 242.36 399 VAL A O 1
ATOM 2587 N N . GLU A 1 400 ? 117.813 156.175 152.832 1.00 234.75 400 GLU A N 1
ATOM 2588 C CA . GLU A 1 400 ? 118.665 157.329 153.097 1.00 234.75 400 GLU A CA 1
ATOM 2589 C C . GLU A 1 400 ? 118.435 158.366 152.008 1.00 234.75 400 GLU A C 1
ATOM 2590 O O . GLU A 1 400 ? 117.860 158.075 150.956 1.00 234.75 400 GLU A O 1
ATOM 2596 N N . LEU A 1 401 ? 118.896 159.590 152.276 1.00 224.92 401 LEU A N 1
ATOM 2597 C CA . LEU A 1 401 ? 118.989 160.595 151.222 1.00 224.92 401 LEU A CA 1
ATOM 2598 C C . LEU A 1 401 ? 120.295 160.444 150.449 1.00 224.92 401 LEU A C 1
ATOM 2599 O O . LEU A 1 401 ? 120.288 160.117 149.257 1.00 224.92 401 LEU A O 1
ATOM 2604 N N . ASN A 1 402 ? 121.426 160.655 151.126 1.00 213.84 402 ASN A N 1
ATOM 2605 C CA . ASN A 1 402 ? 122.764 160.385 150.594 1.00 213.84 402 ASN A CA 1
ATOM 2606 C C . ASN A 1 402 ? 122.957 161.033 149.220 1.00 213.84 402 ASN A C 1
ATOM 2607 O O . ASN A 1 402 ? 122.991 160.367 148.186 1.00 213.84 402 ASN A O 1
ATOM 2612 N N . ALA A 1 403 ? 123.044 162.369 149.243 1.00 217.37 403 ALA A N 1
ATOM 2613 C CA . ALA A 1 403 ? 123.230 163.143 148.016 1.00 217.37 403 ALA A CA 1
ATOM 2614 C C . ALA A 1 403 ? 124.302 162.549 147.108 1.00 217.37 403 ALA A C 1
ATOM 2615 O O . ALA A 1 403 ? 124.204 162.654 145.878 1.00 217.37 403 ALA A O 1
ATOM 2617 N N . GLY A 1 404 ? 125.323 161.914 147.688 1.00 209.03 404 GLY A N 1
ATOM 2618 C CA . GLY A 1 404 ? 126.283 161.187 146.875 1.00 209.03 404 GLY A CA 1
ATOM 2619 C C . GLY A 1 404 ? 125.627 160.116 146.028 1.00 209.03 404 GLY A C 1
ATOM 2620 O O . GLY A 1 404 ? 125.981 159.927 144.862 1.00 209.03 404 GLY A O 1
ATOM 2621 N N . GLN A 1 405 ? 124.654 159.402 146.600 1.00 214.15 405 GLN A N 1
ATOM 2622 C CA . GLN A 1 405 ? 123.885 158.453 145.804 1.00 214.15 405 GLN A CA 1
ATOM 2623 C C . GLN A 1 405 ? 122.913 159.162 144.871 1.00 214.15 405 GLN A C 1
ATOM 2624 O O . GLN A 1 405 ? 122.540 158.609 143.830 1.00 214.15 405 GLN A O 1
ATOM 2630 N N . ILE A 1 406 ? 122.489 160.378 145.223 1.00 225.37 406 ILE A N 1
ATOM 2631 C CA . ILE A 1 406 ? 121.644 161.145 144.315 1.00 225.37 406 ILE A CA 1
ATOM 2632 C C . ILE A 1 406 ? 122.393 161.446 143.027 1.00 225.37 406 ILE A C 1
ATOM 2633 O O . ILE A 1 406 ? 121.812 161.402 141.935 1.00 225.37 406 ILE A O 1
ATOM 2638 N N . PHE A 1 407 ? 123.686 161.753 143.124 1.00 227.53 407 PHE A N 1
ATOM 2639 C CA . PHE A 1 407 ? 124.475 161.971 141.914 1.00 227.53 407 PHE A CA 1
ATOM 2640 C C . PHE A 1 407 ? 124.611 160.692 141.093 1.00 227.53 407 PHE A C 1
ATOM 2641 O O . PHE A 1 407 ? 124.496 160.721 139.862 1.00 227.53 407 PHE A O 1
ATOM 2649 N N . THR A 1 408 ? 124.859 159.555 141.751 1.00 225.58 408 THR A N 1
ATOM 2650 C CA . THR A 1 408 ? 125.108 158.331 140.992 1.00 225.58 408 THR A CA 1
ATOM 2651 C C . THR A 1 408 ? 123.837 157.827 140.317 1.00 225.58 408 THR A C 1
ATOM 2652 O O . THR A 1 408 ? 123.877 157.378 139.166 1.00 225.58 408 THR A O 1
ATOM 2656 N N . ILE A 1 409 ? 122.692 157.911 141.000 1.00 250.82 409 ILE A N 1
ATOM 2657 C CA . ILE A 1 409 ? 121.449 157.478 140.367 1.00 250.82 409 ILE A CA 1
ATOM 2658 C C . ILE A 1 409 ? 121.127 158.371 139.179 1.00 250.82 409 ILE A C 1
ATOM 2659 O O . ILE A 1 409 ? 120.708 157.888 138.120 1.00 250.82 409 ILE A O 1
ATOM 2664 N N . LEU A 1 410 ? 121.355 159.677 139.322 1.00 240.21 410 LEU A N 1
ATOM 2665 C CA . LEU A 1 410 ? 121.105 160.614 138.234 1.00 240.21 410 LEU A CA 1
ATOM 2666 C C . LEU A 1 410 ? 122.003 160.325 137.037 1.00 240.21 410 LEU A C 1
ATOM 2667 O O . LEU A 1 410 ? 121.541 160.300 135.890 1.00 240.21 410 LEU A O 1
ATOM 2672 N N . VAL A 1 411 ? 123.296 160.098 137.284 1.00 229.03 411 VAL A N 1
ATOM 2673 C CA . VAL A 1 411 ? 124.210 159.876 136.169 1.00 229.03 411 VAL A CA 1
ATOM 2674 C C . VAL A 1 411 ? 123.928 158.540 135.493 1.00 229.03 411 VAL A C 1
ATOM 2675 O O . VAL A 1 411 ? 124.018 158.432 134.265 1.00 229.03 411 VAL A O 1
ATOM 2679 N N . THR A 1 412 ? 123.570 157.509 136.264 1.00 241.85 412 THR A N 1
ATOM 2680 C CA . THR A 1 412 ? 123.207 156.232 135.657 1.00 241.85 412 THR A CA 1
ATOM 2681 C C . THR A 1 412 ? 121.943 156.366 134.818 1.00 241.85 412 THR A C 1
ATOM 2682 O O . THR A 1 412 ? 121.843 155.797 133.725 1.00 241.85 412 THR A O 1
ATOM 2686 N N . ALA A 1 413 ? 120.958 157.119 135.316 1.00 251.62 413 ALA A N 1
ATOM 2687 C CA . ALA A 1 413 ? 119.738 157.331 134.546 1.00 251.62 413 ALA A CA 1
ATOM 2688 C C . ALA A 1 413 ? 120.030 158.068 133.246 1.00 251.62 413 ALA A C 1
ATOM 2689 O O . ALA A 1 413 ? 119.496 157.713 132.188 1.00 251.62 413 ALA A O 1
ATOM 2691 N N . THR A 1 414 ? 120.875 159.100 133.304 1.00 242.75 414 THR A N 1
ATOM 2692 C CA . THR A 1 414 ? 121.222 159.836 132.092 1.00 242.75 414 THR A CA 1
ATOM 2693 C C . THR A 1 414 ? 121.988 158.963 131.105 1.00 242.75 414 THR A C 1
ATOM 2694 O O . THR A 1 414 ? 121.720 158.995 129.899 1.00 242.75 414 THR A O 1
ATOM 2698 N N . ALA A 1 415 ? 122.944 158.172 131.599 1.00 237.49 415 ALA A N 1
ATOM 2699 C CA . ALA A 1 415 ? 123.759 157.353 130.708 1.00 237.49 415 ALA A CA 1
ATOM 2700 C C . ALA A 1 415 ? 122.962 156.207 130.103 1.00 237.49 415 ALA A C 1
ATOM 2701 O O . ALA A 1 415 ? 123.227 155.804 128.965 1.00 237.49 415 ALA A O 1
ATOM 2703 N N . SER A 1 416 ? 121.986 155.677 130.835 1.00 247.67 416 SER A N 1
ATOM 2704 C CA . SER A 1 416 ? 121.161 154.584 130.346 1.00 247.67 416 SER A CA 1
ATOM 2705 C C . SER A 1 416 ? 120.085 155.046 129.377 1.00 247.67 416 SER A C 1
ATOM 2706 O O . SER A 1 416 ? 119.336 154.210 128.861 1.00 247.67 416 SER A O 1
ATOM 2709 N N . SER A 1 417 ? 119.993 156.352 129.117 1.00 257.88 417 SER A N 1
ATOM 2710 C CA . SER A 1 417 ? 119.026 156.867 128.158 1.00 257.88 417 SER A CA 1
ATOM 2711 C C . SER A 1 417 ? 119.377 156.492 126.723 1.00 257.88 417 SER A C 1
ATOM 2712 O O . SER A 1 417 ? 118.648 156.869 125.801 1.00 257.88 417 SER A O 1
ATOM 2715 N N . VAL A 1 418 ? 120.488 155.794 126.510 1.00 234.21 418 VAL A N 1
ATOM 2716 C CA . VAL A 1 418 ? 120.850 155.287 125.195 1.00 234.21 418 VAL A CA 1
ATOM 2717 C C . VAL A 1 418 ? 120.523 153.798 125.058 1.00 234.21 418 VAL A C 1
ATOM 2718 O O . VAL A 1 418 ? 120.968 153.153 124.110 1.00 234.21 418 VAL A O 1
ATOM 2722 N N . GLY A 1 419 ? 119.750 153.244 125.990 1.00 247.57 419 GLY A N 1
ATOM 2723 C CA . GLY A 1 419 ? 119.467 151.822 125.987 1.00 247.57 419 GLY A CA 1
ATOM 2724 C C . GLY A 1 419 ? 118.227 151.437 125.208 1.00 247.57 419 GLY A C 1
ATOM 2725 O O . GLY A 1 419 ? 118.074 151.817 124.043 1.00 247.57 419 GLY A O 1
ATOM 2726 N N . ALA A 1 420 ? 117.335 150.679 125.842 1.00 275.18 420 ALA A N 1
ATOM 2727 C CA . ALA A 1 420 ? 116.130 150.218 125.166 1.00 275.18 420 ALA A CA 1
ATOM 2728 C C . ALA A 1 420 ? 115.200 151.386 124.866 1.00 275.18 420 ALA A C 1
ATOM 2729 O O . ALA A 1 420 ? 115.004 152.276 125.697 1.00 275.18 420 ALA A O 1
ATOM 2731 N N . ALA A 1 421 ? 114.621 151.374 123.668 1.00 267.77 421 ALA A N 1
ATOM 2732 C CA . ALA A 1 421 ? 113.731 152.440 123.235 1.00 267.77 421 ALA A CA 1
ATOM 2733 C C . ALA A 1 421 ? 112.814 151.908 122.144 1.00 267.77 421 ALA A C 1
ATOM 2734 O O . ALA A 1 421 ? 113.043 150.837 121.576 1.00 267.77 421 ALA A O 1
ATOM 2736 N N . GLY A 1 422 ? 111.764 152.673 121.857 1.00 291.04 422 GLY A N 1
ATOM 2737 C CA . GLY A 1 422 ? 110.808 152.299 120.835 1.00 291.04 422 GLY A CA 1
ATOM 2738 C C . GLY A 1 422 ? 109.723 151.373 121.343 1.00 291.04 422 GLY A C 1
ATOM 2739 O O . GLY A 1 422 ? 108.535 151.702 121.272 1.00 291.04 422 GLY A O 1
ATOM 2740 N N . VAL A 1 423 ? 110.117 150.214 121.852 1.00 306.64 423 VAL A N 1
ATOM 2741 C CA . VAL A 1 423 ? 109.140 149.264 122.395 1.00 306.64 423 VAL A CA 1
ATOM 2742 C C . VAL A 1 423 ? 108.530 149.843 123.668 1.00 306.64 423 VAL A C 1
ATOM 2743 O O . VAL A 1 423 ? 109.251 150.463 124.471 1.00 306.64 423 VAL A O 1
ATOM 2747 N N . PRO A 1 424 ? 107.224 149.695 123.887 1.00 317.73 424 PRO A N 1
ATOM 2748 C CA . PRO A 1 424 ? 106.627 150.200 125.128 1.00 317.73 424 PRO A CA 1
ATOM 2749 C C . PRO A 1 424 ? 107.159 149.453 126.343 1.00 317.73 424 PRO A C 1
ATOM 2750 O O . PRO A 1 424 ? 107.486 148.266 126.277 1.00 317.73 424 PRO A O 1
ATOM 2754 N N . ALA A 1 425 ? 107.242 150.175 127.463 1.00 344.60 425 ALA A N 1
ATOM 2755 C CA . ALA A 1 425 ? 107.711 149.629 128.737 1.00 344.60 425 ALA A CA 1
ATOM 2756 C C . ALA A 1 425 ? 109.101 149.009 128.618 1.00 344.60 425 ALA A C 1
ATOM 2757 O O . ALA A 1 425 ? 109.390 147.981 129.234 1.00 344.60 425 ALA A O 1
ATOM 2759 N N . GLY A 1 426 ? 109.973 149.631 127.829 1.00 346.76 426 GLY A N 1
ATOM 2760 C CA . GLY A 1 426 ? 111.324 149.136 127.660 1.00 346.76 426 GLY A CA 1
ATOM 2761 C C . GLY A 1 426 ? 112.253 149.563 128.777 1.00 346.76 426 GLY A C 1
ATOM 2762 O O . GLY A 1 426 ? 113.367 149.046 128.902 1.00 346.76 426 GLY A O 1
ATOM 2763 N N . GLY A 1 427 ? 111.800 150.508 129.600 1.00 365.86 427 GLY A N 1
ATOM 2764 C CA . GLY A 1 427 ? 112.629 151.046 130.664 1.00 365.86 427 GLY A CA 1
ATOM 2765 C C . GLY A 1 427 ? 112.697 150.183 131.907 1.00 365.86 427 GLY A C 1
ATOM 2766 O O . GLY A 1 427 ? 113.359 150.577 132.874 1.00 365.86 427 GLY A O 1
ATOM 2767 N N . VAL A 1 428 ? 112.030 149.027 131.912 1.00 346.80 428 VAL A N 1
ATOM 2768 C CA . VAL A 1 428 ? 112.054 148.166 133.091 1.00 346.80 428 VAL A CA 1
ATOM 2769 C C . VAL A 1 428 ? 113.469 147.667 133.361 1.00 346.80 428 VAL A C 1
ATOM 2770 O O . VAL A 1 428 ? 113.903 147.584 134.516 1.00 346.80 428 VAL A O 1
ATOM 2774 N N . LEU A 1 429 ? 114.216 147.343 132.304 1.00 346.29 429 LEU A N 1
ATOM 2775 C CA . LEU A 1 429 ? 115.608 146.950 132.485 1.00 346.29 429 LEU A CA 1
ATOM 2776 C C . LEU A 1 429 ? 116.450 148.112 132.992 1.00 346.29 429 LEU A C 1
ATOM 2777 O O . LEU A 1 429 ? 117.371 147.909 133.792 1.00 346.29 429 LEU A O 1
ATOM 2782 N N . THR A 1 430 ? 116.148 149.331 132.537 1.00 360.27 430 THR A N 1
ATOM 2783 C CA . THR A 1 430 ? 116.830 150.508 133.059 1.00 360.27 430 THR A CA 1
ATOM 2784 C C . THR A 1 430 ? 116.576 150.679 134.550 1.00 360.27 430 THR A C 1
ATOM 2785 O O . THR A 1 430 ? 117.495 151.021 135.302 1.00 360.27 430 THR A O 1
ATOM 2789 N N . ILE A 1 431 ? 115.341 150.450 134.992 1.00 366.37 431 ILE A N 1
ATOM 2790 C CA . ILE A 1 431 ? 115.041 150.508 136.419 1.00 366.37 431 ILE A CA 1
ATOM 2791 C C . ILE A 1 431 ? 115.799 149.417 137.164 1.00 366.37 431 ILE A C 1
ATOM 2792 O O . ILE A 1 431 ? 116.362 149.650 138.240 1.00 366.37 431 ILE A O 1
ATOM 2797 N N . ALA A 1 432 ? 115.824 148.208 136.601 1.00 355.73 432 ALA A N 1
ATOM 2798 C CA . ALA A 1 432 ? 116.480 147.091 137.273 1.00 355.73 432 ALA A CA 1
ATOM 2799 C C . ALA A 1 432 ? 117.970 147.346 137.459 1.00 355.73 432 ALA A C 1
ATOM 2800 O O . ALA A 1 432 ? 118.519 147.105 138.541 1.00 355.73 432 ALA A O 1
ATOM 2802 N N . ILE A 1 433 ? 118.641 147.846 136.420 1.00 333.10 433 ILE A N 1
ATOM 2803 C CA . ILE A 1 433 ? 120.087 148.029 136.511 1.00 333.10 433 ILE A CA 1
ATOM 2804 C C . ILE A 1 433 ? 120.431 149.149 137.487 1.00 333.10 433 ILE A C 1
ATOM 2805 O O . ILE A 1 433 ? 121.390 149.040 138.262 1.00 333.10 433 ILE A O 1
ATOM 2810 N N . ILE A 1 434 ? 119.656 150.237 137.484 1.00 319.91 434 ILE A N 1
ATOM 2811 C CA . ILE A 1 434 ? 119.938 151.318 138.420 1.00 319.91 434 ILE A CA 1
ATOM 2812 C C . ILE A 1 434 ? 119.610 150.917 139.852 1.00 319.91 434 ILE A C 1
ATOM 2813 O O . ILE A 1 434 ? 120.270 151.388 140.785 1.00 319.91 434 ILE A O 1
ATOM 2818 N N . LEU A 1 435 ? 118.608 150.059 140.060 1.00 317.41 435 LEU A N 1
ATOM 2819 C CA . LEU A 1 435 ? 118.367 149.528 141.397 1.00 317.41 435 LEU A CA 1
ATOM 2820 C C . LEU A 1 435 ? 119.511 148.625 141.840 1.00 317.41 435 LEU A C 1
ATOM 2821 O O . LEU A 1 435 ? 119.920 148.650 143.006 1.00 317.41 435 LEU A O 1
ATOM 2826 N N . GLU A 1 436 ? 120.040 147.817 140.918 1.00 280.88 436 GLU A N 1
ATOM 2827 C CA . GLU A 1 436 ? 121.184 146.972 141.247 1.00 280.88 436 GLU A CA 1
ATOM 2828 C C . GLU A 1 436 ? 122.410 147.814 141.573 1.00 280.88 436 GLU A C 1
ATOM 2829 O O . GLU A 1 436 ? 123.243 147.421 142.398 1.00 280.88 436 GLU A O 1
ATOM 2835 N N . ALA A 1 437 ? 122.539 148.975 140.927 1.00 251.08 437 ALA A N 1
ATOM 2836 C CA . ALA A 1 437 ? 123.658 149.869 141.203 1.00 251.08 437 ALA A CA 1
ATOM 2837 C C . ALA A 1 437 ? 123.688 150.333 142.652 1.00 251.08 437 ALA A C 1
ATOM 2838 O O . ALA A 1 437 ? 124.759 150.687 143.156 1.00 251.08 437 ALA A O 1
ATOM 2840 N N . ILE A 1 438 ? 122.540 150.344 143.333 1.00 236.75 438 ILE A N 1
ATOM 2841 C CA . ILE A 1 438 ? 122.487 150.725 144.742 1.00 236.75 438 ILE A CA 1
ATOM 2842 C C . ILE A 1 438 ? 122.293 149.523 145.658 1.00 236.75 438 ILE A C 1
ATOM 2843 O O . ILE A 1 438 ? 122.438 149.661 146.884 1.00 236.75 438 ILE A O 1
ATOM 2848 N N . GLY A 1 439 ? 121.990 148.349 145.109 1.00 251.87 439 GLY A N 1
ATOM 2849 C CA . GLY A 1 439 ? 121.843 147.158 145.924 1.00 251.87 439 GLY A CA 1
ATOM 2850 C C . GLY A 1 439 ? 120.541 147.063 146.684 1.00 251.87 439 GLY A C 1
ATOM 2851 O O . GLY A 1 439 ? 120.507 146.475 147.769 1.00 251.87 439 GLY A O 1
ATOM 2852 N N . LEU A 1 440 ? 119.464 147.626 146.146 1.00 238.05 440 LEU A N 1
ATOM 2853 C CA . LEU A 1 440 ? 118.189 147.539 146.845 1.00 238.05 440 LEU A CA 1
ATOM 2854 C C . LEU A 1 440 ? 117.407 146.317 146.367 1.00 238.05 440 LEU A C 1
ATOM 2855 O O . LEU A 1 440 ? 117.557 145.897 145.216 1.00 238.05 440 LEU A O 1
ATOM 2860 N N . PRO A 1 441 ? 116.572 145.722 147.224 1.00 244.27 441 PRO A N 1
ATOM 2861 C CA . PRO A 1 441 ? 115.771 144.570 146.788 1.00 244.27 441 PRO A CA 1
ATOM 2862 C C . PRO A 1 441 ? 114.739 144.949 145.739 1.00 244.27 441 PRO A C 1
ATOM 2863 O O . PRO A 1 441 ? 113.906 145.833 145.963 1.00 244.27 441 PRO A O 1
ATOM 2867 N N . THR A 1 442 ? 114.786 144.280 144.589 1.00 270.01 442 THR A N 1
ATOM 2868 C CA . THR A 1 442 ? 113.903 144.572 143.468 1.00 270.01 442 THR A CA 1
ATOM 2869 C C . THR A 1 442 ? 112.583 143.793 143.548 1.00 270.01 442 THR A C 1
ATOM 2870 O O . THR A 1 442 ? 111.883 143.635 142.540 1.00 270.01 442 THR A O 1
ATOM 2874 N N . HIS A 1 443 ? 112.222 143.310 144.735 1.00 267.84 443 HIS A N 1
ATOM 2875 C CA . HIS A 1 443 ? 111.025 142.494 144.900 1.00 267.84 443 HIS A CA 1
ATOM 2876 C C . HIS A 1 443 ? 109.755 143.322 144.751 1.00 267.84 443 HIS A C 1
ATOM 2877 O O . HIS A 1 443 ? 108.654 142.768 144.677 1.00 267.84 443 HIS A O 1
ATOM 2884 N N . ASP A 1 444 ? 109.894 144.646 144.706 1.00 294.81 444 ASP A N 1
ATOM 2885 C CA . ASP A 1 444 ? 108.757 145.550 144.579 1.00 294.81 444 ASP A CA 1
ATOM 2886 C C . ASP A 1 444 ? 108.593 146.034 143.142 1.00 294.81 444 ASP A C 1
ATOM 2887 O O . ASP A 1 444 ? 107.868 146.995 142.879 1.00 294.81 444 ASP A O 1
ATOM 2892 N N . LEU A 1 445 ? 109.272 145.376 142.208 1.00 287.23 445 LEU A N 1
ATOM 2893 C CA . LEU A 1 445 ? 109.197 145.767 140.803 1.00 287.23 445 LEU A CA 1
ATOM 2894 C C . LEU A 1 445 ? 107.804 145.674 140.186 1.00 287.23 445 LEU A C 1
ATOM 2895 O O . LEU A 1 445 ? 107.408 146.631 139.501 1.00 287.23 445 LEU A O 1
ATOM 2900 N N . PRO A 1 446 ? 107.028 144.592 140.356 1.00 293.94 446 PRO A N 1
ATOM 2901 C CA . PRO A 1 446 ? 105.793 144.456 139.556 1.00 293.94 446 PRO A CA 1
ATOM 2902 C C . PRO A 1 446 ? 104.812 145.609 139.694 1.00 293.94 446 PRO A C 1
ATOM 2903 O O . PRO A 1 446 ? 104.221 146.044 138.694 1.00 293.94 446 PRO A O 1
ATOM 2907 N N . LEU A 1 447 ? 104.651 146.148 140.904 1.00 309.85 447 LEU A N 1
ATOM 2908 C CA . LEU A 1 447 ? 103.633 147.165 141.141 1.00 309.85 447 LEU A CA 1
ATOM 2909 C C . LEU A 1 447 ? 103.847 148.421 140.306 1.00 309.85 447 LEU A C 1
ATOM 2910 O O . LEU A 1 447 ? 102.982 149.304 140.301 1.00 309.85 447 LEU A O 1
ATOM 2915 N N . ILE A 1 448 ? 104.973 148.525 139.599 1.00 326.92 448 ILE A N 1
ATOM 2916 C CA . ILE A 1 448 ? 105.227 149.720 138.805 1.00 326.92 448 ILE A CA 1
ATOM 2917 C C . ILE A 1 448 ? 104.715 149.550 137.379 1.00 326.92 448 ILE A C 1
ATOM 2918 O O . ILE A 1 448 ? 104.347 150.531 136.725 1.00 326.92 448 ILE A O 1
ATOM 2923 N N . LEU A 1 449 ? 104.673 148.318 136.865 1.00 294.84 449 LEU A N 1
ATOM 2924 C CA . LEU A 1 449 ? 104.188 148.139 135.500 1.00 294.84 449 LEU A CA 1
ATOM 2925 C C . LEU A 1 449 ? 102.760 147.620 135.441 1.00 294.84 449 LEU A C 1
ATOM 2926 O O . LEU A 1 449 ? 102.307 147.218 134.364 1.00 294.84 449 LEU A O 1
ATOM 2931 N N . ALA A 1 450 ? 102.044 147.615 136.565 1.00 314.22 450 ALA A N 1
ATOM 2932 C CA . ALA A 1 450 ? 100.616 147.329 136.517 1.00 314.22 450 ALA A CA 1
ATOM 2933 C C . ALA A 1 450 ? 99.826 148.540 136.037 1.00 314.22 450 ALA A C 1
ATOM 2934 O O . ALA A 1 450 ? 98.649 148.413 135.683 1.00 314.22 450 ALA A O 1
ATOM 2936 N N . VAL A 1 451 ? 100.455 149.713 136.017 1.00 332.58 451 VAL A N 1
ATOM 2937 C CA . VAL A 1 451 ? 99.801 150.944 135.590 1.00 332.58 451 VAL A CA 1
ATOM 2938 C C . VAL A 1 451 ? 100.539 151.630 134.447 1.00 332.58 451 VAL A C 1
ATOM 2939 O O . VAL A 1 451 ? 100.163 152.749 134.065 1.00 332.58 451 VAL A O 1
ATOM 2943 N N . ASP A 1 452 ? 101.555 150.990 133.867 1.00 341.72 452 ASP A N 1
ATOM 2944 C CA . ASP A 1 452 ? 102.388 151.599 132.837 1.00 341.72 452 ASP A CA 1
ATOM 2945 C C . ASP A 1 452 ? 101.593 151.970 131.591 1.00 341.72 452 ASP A C 1
ATOM 2946 O O . ASP A 1 452 ? 102.043 152.788 130.781 1.00 341.72 452 ASP A O 1
ATOM 2951 N N . TRP A 1 453 ? 100.411 151.374 131.427 1.00 344.68 453 TRP A N 1
ATOM 2952 C CA . TRP A 1 453 ? 99.567 151.627 130.265 1.00 344.68 453 TRP A CA 1
ATOM 2953 C C . TRP A 1 453 ? 99.058 153.061 130.193 1.00 344.68 453 TRP A C 1
ATOM 2954 O O . TRP A 1 453 ? 98.386 153.409 129.216 1.00 344.68 453 TRP A O 1
ATOM 2965 N N . ILE A 1 454 ? 99.350 153.893 131.190 1.00 362.31 454 ILE A N 1
ATOM 2966 C CA . ILE A 1 454 ? 99.032 155.310 131.153 1.00 362.31 454 ILE A CA 1
ATOM 2967 C C . ILE A 1 454 ? 100.293 156.162 131.076 1.00 362.31 454 ILE A C 1
ATOM 2968 O O . ILE A 1 454 ? 100.341 157.150 130.336 1.00 362.31 454 ILE A O 1
ATOM 2973 N N . VAL A 1 455 ? 101.331 155.784 131.826 1.00 398.50 455 VAL A N 1
ATOM 2974 C CA . VAL A 1 455 ? 102.586 156.520 131.764 1.00 398.50 455 VAL A CA 1
ATOM 2975 C C . VAL A 1 455 ? 103.214 156.391 130.384 1.00 398.50 455 VAL A C 1
ATOM 2976 O O . VAL A 1 455 ? 103.996 157.252 129.973 1.00 398.50 455 VAL A O 1
ATOM 2980 N N . ASP A 1 456 ? 102.881 155.334 129.639 1.00 402.56 456 ASP A N 1
ATOM 2981 C CA . ASP A 1 456 ? 103.371 155.227 128.268 1.00 402.56 456 ASP A CA 1
ATOM 2982 C C . ASP A 1 456 ? 102.842 156.366 127.404 1.00 402.56 456 ASP A C 1
ATOM 2983 O O . ASP A 1 456 ? 103.613 157.030 126.700 1.00 402.56 456 ASP A O 1
ATOM 2988 N N . ARG A 1 457 ? 101.528 156.609 127.448 1.00 401.08 457 ARG A N 1
ATOM 2989 C CA . ARG A 1 457 ? 100.965 157.750 126.734 1.00 401.08 457 ARG A CA 1
ATOM 2990 C C . ARG A 1 457 ? 101.517 159.057 127.280 1.00 401.08 457 ARG A C 1
ATOM 2991 O O . ARG A 1 457 ? 101.782 159.996 126.520 1.00 401.08 457 ARG A O 1
ATOM 2999 N N . THR A 1 458 ? 101.689 159.138 128.601 1.00 428.21 458 THR A N 1
ATOM 3000 C CA . THR A 1 458 ? 102.203 160.365 129.201 1.00 428.21 458 THR A CA 1
ATOM 3001 C C . THR A 1 458 ? 103.617 160.684 128.725 1.00 428.21 458 THR A C 1
ATOM 3002 O O . THR A 1 458 ? 103.952 161.857 128.523 1.00 428.21 458 THR A O 1
ATOM 3006 N N . THR A 1 459 ? 104.450 159.663 128.527 1.00 426.46 459 THR A N 1
ATOM 3007 C CA . THR A 1 459 ? 105.863 159.872 128.243 1.00 426.46 459 THR A CA 1
ATOM 3008 C C . THR A 1 459 ? 106.185 159.928 126.757 1.00 426.46 459 THR A C 1
ATOM 3009 O O . THR A 1 459 ? 107.079 160.684 126.362 1.00 426.46 459 THR A O 1
ATOM 3013 N N . THR A 1 460 ? 105.502 159.141 125.921 1.00 422.39 460 THR A N 1
ATOM 3014 C CA . THR A 1 460 ? 105.845 159.129 124.502 1.00 422.39 460 THR A CA 1
ATOM 3015 C C . THR A 1 460 ? 105.579 160.476 123.841 1.00 422.39 460 THR A C 1
ATOM 3016 O O . THR A 1 460 ? 106.354 160.905 122.976 1.00 422.39 460 THR A O 1
ATOM 3020 N N . VAL A 1 461 ? 104.497 161.154 124.228 1.00 454.61 461 VAL A N 1
ATOM 3021 C CA . VAL A 1 461 ? 104.155 162.426 123.597 1.00 454.61 461 VAL A CA 1
ATOM 3022 C C . VAL A 1 461 ? 105.228 163.473 123.883 1.00 454.61 461 VAL A C 1
ATOM 3023 O O . VAL A 1 461 ? 105.676 164.188 122.979 1.00 454.61 461 VAL A O 1
ATOM 3027 N N . VAL A 1 462 ? 105.679 163.563 125.135 1.00 465.46 462 VAL A N 1
ATOM 3028 C CA . VAL A 1 462 ? 106.721 164.532 125.455 1.00 465.46 462 VAL A CA 1
ATOM 3029 C C . VAL A 1 462 ? 108.051 164.098 124.852 1.00 465.46 462 VAL A C 1
ATOM 3030 O O . VAL A 1 462 ? 108.854 164.937 124.426 1.00 465.46 462 VAL A O 1
ATOM 3034 N N . ASN A 1 463 ? 108.294 162.786 124.774 1.00 429.95 463 ASN A N 1
ATOM 3035 C CA . ASN A 1 463 ? 109.532 162.300 124.176 1.00 429.95 463 ASN A CA 1
ATOM 3036 C C . ASN A 1 463 ? 109.631 162.696 122.710 1.00 429.95 463 ASN A C 1
ATOM 3037 O O . ASN A 1 463 ? 110.691 163.133 122.247 1.00 429.95 463 ASN A O 1
ATOM 3042 N N . VAL A 1 464 ? 108.540 162.552 121.963 1.00 448.89 464 VAL A N 1
ATOM 3043 C CA . VAL A 1 464 ? 108.562 162.951 120.561 1.00 448.89 464 VAL A CA 1
ATOM 3044 C C . VAL A 1 464 ? 108.541 164.473 120.407 1.00 448.89 464 VAL A C 1
ATOM 3045 O O . VAL A 1 464 ? 109.202 165.010 119.511 1.00 448.89 464 VAL A O 1
ATOM 3049 N N . GLU A 1 465 ? 107.817 165.188 121.273 1.00 462.96 465 GLU A N 1
ATOM 3050 C CA . GLU A 1 465 ? 107.809 166.643 121.192 1.00 462.96 465 GLU A CA 1
ATOM 3051 C C . GLU A 1 465 ? 109.195 167.223 121.441 1.00 462.96 465 GLU A C 1
ATOM 3052 O O . GLU A 1 465 ? 109.562 168.232 120.826 1.00 462.96 465 GLU A O 1
ATOM 3058 N N . GLY A 1 466 ? 109.974 166.600 122.322 1.00 455.18 466 GLY A N 1
ATOM 3059 C CA . GLY A 1 466 ? 111.325 167.045 122.592 1.00 455.18 466 GLY A CA 1
ATOM 3060 C C . GLY A 1 466 ? 112.191 167.125 121.353 1.00 455.18 466 GLY A C 1
ATOM 3061 O O . GLY A 1 466 ? 112.643 168.211 120.976 1.00 455.18 466 GLY A O 1
ATOM 3062 N N . ASP A 1 467 ? 112.420 165.988 120.694 1.00 417.30 467 ASP A N 1
ATOM 3063 C CA . ASP A 1 467 ? 113.285 166.015 119.521 1.00 417.30 467 ASP A CA 1
ATOM 3064 C C . ASP A 1 467 ? 112.598 166.673 118.330 1.00 417.30 467 ASP A C 1
ATOM 3065 O O . ASP A 1 467 ? 113.280 167.154 117.419 1.00 417.30 467 ASP A O 1
ATOM 3070 N N . ALA A 1 468 ? 111.263 166.763 118.333 1.00 446.42 468 ALA A N 1
ATOM 3071 C CA . ALA A 1 468 ? 110.587 167.535 117.295 1.00 446.42 468 ALA A CA 1
ATOM 3072 C C . ALA A 1 468 ? 110.955 169.012 117.390 1.00 446.42 468 ALA A C 1
ATOM 3073 O O . ALA A 1 468 ? 111.362 169.636 116.401 1.00 446.42 468 ALA A O 1
ATOM 3075 N N . LEU A 1 469 ? 110.833 169.589 118.588 1.00 431.04 469 LEU A N 1
ATOM 3076 C CA . LEU A 1 469 ? 111.218 170.984 118.757 1.00 431.04 469 LEU A CA 1
ATOM 3077 C C . LEU A 1 469 ? 112.725 171.162 118.633 1.00 431.04 469 LEU A C 1
ATOM 3078 O O . LEU A 1 469 ? 113.188 172.238 118.242 1.00 431.04 469 LEU A O 1
ATOM 3083 N N . GLY A 1 470 ? 113.503 170.125 118.950 1.00 423.71 470 GLY A N 1
ATOM 3084 C CA . GLY A 1 470 ? 114.933 170.192 118.694 1.00 423.71 470 GLY A CA 1
ATOM 3085 C C . GLY A 1 470 ? 115.244 170.318 117.215 1.00 423.71 470 GLY A C 1
ATOM 3086 O O . GLY A 1 470 ? 116.068 171.139 116.804 1.00 423.71 470 GLY A O 1
ATOM 3087 N N . ALA A 1 471 ? 114.576 169.511 116.390 1.00 431.29 471 ALA A N 1
ATOM 3088 C CA . ALA A 1 471 ? 114.734 169.638 114.947 1.00 431.29 471 ALA A CA 1
ATOM 3089 C C . ALA A 1 471 ? 114.269 171.007 114.470 1.00 431.29 471 ALA A C 1
ATOM 3090 O O . ALA A 1 471 ? 114.890 171.610 113.588 1.00 431.29 471 ALA A O 1
ATOM 3092 N N . GLY A 1 472 ? 113.181 171.516 115.049 1.00 431.25 472 GLY A N 1
ATOM 3093 C CA . GLY A 1 472 ? 112.712 172.842 114.676 1.00 431.25 472 GLY A CA 1
ATOM 3094 C C . GLY A 1 472 ? 113.720 173.935 114.985 1.00 431.25 472 GLY A C 1
ATOM 3095 O O . GLY A 1 472 ? 113.975 174.813 114.155 1.00 431.25 472 GLY A O 1
ATOM 3096 N N . ILE A 1 473 ? 114.313 173.895 116.180 1.00 407.08 473 ILE A N 1
ATOM 3097 C CA . ILE A 1 473 ? 115.272 174.929 116.553 1.00 407.08 473 ILE A CA 1
ATOM 3098 C C . ILE A 1 473 ? 116.562 174.784 115.752 1.00 407.08 473 ILE A C 1
ATOM 3099 O O . ILE A 1 473 ? 117.208 175.785 115.423 1.00 407.08 473 ILE A O 1
ATOM 3104 N N . LEU A 1 474 ? 116.957 173.554 115.407 1.00 393.58 474 LEU A N 1
ATOM 3105 C CA . LEU A 1 474 ? 118.088 173.388 114.497 1.00 393.58 474 LEU A CA 1
ATOM 3106 C C . LEU A 1 474 ? 117.780 173.953 113.117 1.00 393.58 474 LEU A C 1
ATOM 3107 O O . LEU A 1 474 ? 118.655 174.553 112.482 1.00 393.58 474 LEU A O 1
ATOM 3112 N N . HIS A 1 475 ? 116.550 173.770 112.635 1.00 416.46 475 HIS A N 1
ATOM 3113 C CA . HIS A 1 475 ? 116.156 174.368 111.364 1.00 416.46 475 HIS A CA 1
ATOM 3114 C C . HIS A 1 475 ? 116.235 175.887 111.433 1.00 416.46 475 HIS A C 1
ATOM 3115 O O . HIS A 1 475 ? 116.710 176.540 110.498 1.00 416.46 475 HIS A O 1
ATOM 3122 N N . HIS A 1 476 ? 115.772 176.467 112.543 1.00 387.52 476 HIS A N 1
ATOM 3123 C CA . HIS A 1 476 ? 115.893 177.911 112.723 1.00 387.52 476 HIS A CA 1
ATOM 3124 C C . HIS A 1 476 ? 117.350 178.352 112.749 1.00 387.52 476 HIS A C 1
ATOM 3125 O O . HIS A 1 476 ? 117.693 179.397 112.185 1.00 387.52 476 HIS A O 1
ATOM 3132 N N . LEU A 1 477 ? 118.216 177.577 113.406 1.00 369.12 477 LEU A N 1
ATOM 3133 C CA . LEU A 1 477 ? 119.639 177.902 113.427 1.00 369.12 477 LEU A CA 1
ATOM 3134 C C . LEU A 1 477 ? 120.225 177.885 112.022 1.00 369.12 477 LEU A C 1
ATOM 3135 O O . LEU A 1 477 ? 120.995 178.778 111.650 1.00 369.12 477 LEU A O 1
ATOM 3140 N N . ASN A 1 478 ? 119.875 176.874 111.229 1.00 375.18 478 ASN A N 1
ATOM 3141 C CA . ASN A 1 478 ? 120.312 176.813 109.841 1.00 375.18 478 ASN A CA 1
ATOM 3142 C C . ASN A 1 478 ? 119.749 177.952 109.006 1.00 375.18 478 ASN A C 1
ATOM 3143 O O . ASN A 1 478 ? 120.393 178.381 108.041 1.00 375.18 478 ASN A O 1
ATOM 3148 N N . GLN A 1 479 ? 118.561 178.450 109.357 1.00 371.84 479 GLN A N 1
ATOM 3149 C CA . GLN A 1 479 ? 118.021 179.623 108.680 1.00 371.84 479 GLN A CA 1
ATOM 3150 C C . GLN A 1 479 ? 118.885 180.852 108.929 1.00 371.84 479 GLN A C 1
ATOM 3151 O O . GLN A 1 479 ? 118.918 181.767 108.099 1.00 371.84 479 GLN A O 1
ATOM 3157 N N . LYS A 1 480 ? 119.588 180.889 110.059 1.00 332.72 480 LYS A N 1
ATOM 3158 C CA . LYS A 1 480 ? 120.485 181.990 110.379 1.00 332.72 480 LYS A CA 1
ATOM 3159 C C . LYS A 1 480 ? 121.871 181.819 109.773 1.00 332.72 480 LYS A C 1
ATOM 3160 O O . LYS A 1 480 ? 122.713 182.708 109.944 1.00 332.72 480 LYS A O 1
ATOM 3166 N N . ALA A 1 481 ? 122.121 180.710 109.081 1.00 309.36 481 ALA A N 1
ATOM 3167 C CA . ALA A 1 481 ? 123.410 180.432 108.449 1.00 309.36 481 ALA A CA 1
ATOM 3168 C C . ALA A 1 481 ? 124.560 180.510 109.450 1.00 309.36 481 ALA A C 1
ATOM 3169 O O . ALA A 1 481 ? 125.368 181.438 109.411 1.00 309.36 481 ALA A O 1
ATOM 3171 N N . ALA B 1 36 ? 157.568 177.888 116.217 1.00 216.26 36 ALA B N 1
ATOM 3172 C CA . ALA B 1 36 ? 156.257 177.249 116.213 1.00 216.26 36 ALA B CA 1
ATOM 3173 C C . ALA B 1 36 ? 156.372 175.768 115.868 1.00 216.26 36 ALA B C 1
ATOM 3174 O O . ALA B 1 36 ? 155.654 174.936 116.421 1.00 216.26 36 ALA B O 1
ATOM 3176 N N . GLY B 1 37 ? 157.280 175.446 114.950 1.00 225.27 37 GLY B N 1
ATOM 3177 C CA . GLY B 1 37 ? 157.497 174.070 114.550 1.00 225.27 37 GLY B CA 1
ATOM 3178 C C . GLY B 1 37 ? 158.100 173.232 115.657 1.00 225.27 37 GLY B C 1
ATOM 3179 O O . GLY B 1 37 ? 157.753 172.058 115.819 1.00 225.27 37 GLY B O 1
ATOM 3180 N N . PHE B 1 38 ? 159.011 173.828 116.428 1.00 218.30 38 PHE B N 1
ATOM 3181 C CA . PHE B 1 38 ? 159.611 173.136 117.562 1.00 218.30 38 PHE B CA 1
ATOM 3182 C C . PHE B 1 38 ? 158.636 172.952 118.717 1.00 218.30 38 PHE B C 1
ATOM 3183 O O . PHE B 1 38 ? 158.907 172.147 119.615 1.00 218.30 38 PHE B O 1
ATOM 3191 N N . LEU B 1 39 ? 157.509 173.667 118.708 1.00 204.36 39 LEU B N 1
ATOM 3192 C CA . LEU B 1 39 ? 156.552 173.574 119.806 1.00 204.36 39 LEU B CA 1
ATOM 3193 C C . LEU B 1 39 ? 155.976 172.169 119.922 1.00 204.36 39 LEU B C 1
ATOM 3194 O O . LEU B 1 39 ? 155.807 171.644 121.027 1.00 204.36 39 LEU B O 1
ATOM 3199 N N . ARG B 1 40 ? 155.670 171.542 118.788 1.00 221.61 40 ARG B N 1
ATOM 3200 C CA . ARG B 1 40 ? 155.024 170.237 118.766 1.00 221.61 40 ARG B CA 1
ATOM 3201 C C . ARG B 1 40 ? 156.005 169.087 118.577 1.00 221.61 40 ARG B C 1
ATOM 3202 O O . ARG B 1 40 ? 155.573 167.946 118.388 1.00 221.61 40 ARG B O 1
ATOM 3210 N N . ARG B 1 41 ? 157.310 169.353 118.625 1.00 216.37 41 ARG B N 1
ATOM 3211 C CA . ARG B 1 41 ? 158.281 168.288 118.397 1.00 216.37 41 ARG B CA 1
ATOM 3212 C C . ARG B 1 41 ? 158.473 167.431 119.643 1.00 216.37 41 ARG B C 1
ATOM 3213 O O . ARG B 1 41 ? 158.216 166.222 119.617 1.00 216.37 41 ARG B O 1
ATOM 3221 N N . GLN B 1 42 ? 158.920 168.037 120.740 1.00 233.88 42 GLN B N 1
ATOM 3222 C CA . GLN B 1 42 ? 159.147 167.298 121.976 1.00 233.88 42 GLN B CA 1
ATOM 3223 C C . GLN B 1 42 ? 158.486 168.011 123.148 1.00 233.88 42 GLN B C 1
ATOM 3224 O O . GLN B 1 42 ? 159.106 168.202 124.199 1.00 233.88 42 GLN B O 1
ATOM 3230 N N . ALA B 1 43 ? 157.224 168.407 122.972 1.00 225.47 43 ALA B N 1
ATOM 3231 C CA . ALA B 1 43 ? 156.536 169.175 124.001 1.00 225.47 43 ALA B CA 1
ATOM 3232 C C . ALA B 1 43 ? 156.220 168.351 125.239 1.00 225.47 43 ALA B C 1
ATOM 3233 O O . ALA B 1 43 ? 156.246 168.894 126.347 1.00 225.47 43 ALA B O 1
ATOM 3235 N N . LEU B 1 44 ? 155.919 167.061 125.082 1.00 249.36 44 LEU B N 1
ATOM 3236 C CA . LEU B 1 44 ? 155.468 166.262 126.219 1.00 249.36 44 LEU B CA 1
ATOM 3237 C C . LEU B 1 44 ? 156.561 166.133 127.276 1.00 249.36 44 LEU B C 1
ATOM 3238 O O . LEU B 1 44 ? 156.294 166.259 128.477 1.00 249.36 44 LEU B O 1
ATOM 3243 N N . VAL B 1 45 ? 157.802 165.891 126.847 1.00 265.85 45 VAL B N 1
ATOM 3244 C CA . VAL B 1 45 ? 158.897 165.761 127.803 1.00 265.85 45 VAL B CA 1
ATOM 3245 C C . VAL B 1 45 ? 159.145 167.083 128.513 1.00 265.85 45 VAL B C 1
ATOM 3246 O O . VAL B 1 45 ? 159.406 167.110 129.724 1.00 265.85 45 VAL B O 1
ATOM 3250 N N . LEU B 1 46 ? 159.071 168.195 127.777 1.00 260.58 46 LEU B N 1
ATOM 3251 C CA . LEU B 1 46 ? 159.226 169.505 128.397 1.00 260.58 46 LEU B CA 1
ATOM 3252 C C . LEU B 1 46 ? 158.137 169.751 129.430 1.00 260.58 46 LEU B C 1
ATOM 3253 O O . LEU B 1 46 ? 158.409 170.271 130.518 1.00 260.58 46 LEU B O 1
ATOM 3258 N N . LEU B 1 47 ? 156.896 169.382 129.110 1.00 265.41 47 LEU B N 1
ATOM 3259 C CA . LEU B 1 47 ? 155.810 169.554 130.067 1.00 265.41 47 LEU B CA 1
ATOM 3260 C C . LEU B 1 47 ? 156.028 168.701 131.308 1.00 265.41 47 LEU B C 1
ATOM 3261 O O . LEU B 1 47 ? 155.803 169.164 132.430 1.00 265.41 47 LEU B O 1
ATOM 3266 N N . THR B 1 48 ? 156.474 167.456 131.131 1.00 270.03 48 THR B N 1
ATOM 3267 C CA . THR B 1 48 ? 156.710 166.589 132.282 1.00 270.03 48 THR B CA 1
ATOM 3268 C C . THR B 1 48 ? 157.814 167.138 133.179 1.00 270.03 48 THR B C 1
ATOM 3269 O O . THR B 1 48 ? 157.674 167.172 134.409 1.00 270.03 48 THR B O 1
ATOM 3273 N N . VAL B 1 49 ? 158.925 167.576 132.583 1.00 279.07 49 VAL B N 1
ATOM 3274 C CA . VAL B 1 49 ? 160.016 168.080 133.411 1.00 279.07 49 VAL B CA 1
ATOM 3275 C C . VAL B 1 49 ? 159.634 169.403 134.071 1.00 279.07 49 VAL B C 1
ATOM 3276 O O . VAL B 1 49 ? 159.980 169.640 135.237 1.00 279.07 49 VAL B O 1
ATOM 3280 N N . SER B 1 50 ? 158.903 170.271 133.366 1.00 275.66 50 SER B N 1
ATOM 3281 C CA . SER B 1 50 ? 158.431 171.502 133.984 1.00 275.66 50 SER B CA 1
ATOM 3282 C C . SER B 1 50 ? 157.495 171.199 135.143 1.00 275.66 50 SER B C 1
ATOM 3283 O O . SER B 1 50 ? 157.573 171.838 136.197 1.00 275.66 50 SER B O 1
ATOM 3286 N N . GLY B 1 51 ? 156.613 170.214 134.971 1.00 293.02 51 GLY B N 1
ATOM 3287 C CA . GLY B 1 51 ? 155.714 169.846 136.049 1.00 293.02 51 GLY B CA 1
ATOM 3288 C C . GLY B 1 51 ? 156.449 169.313 137.261 1.00 293.02 51 GLY B C 1
ATOM 3289 O O . GLY B 1 51 ? 156.136 169.673 138.397 1.00 293.02 51 GLY B O 1
ATOM 3290 N N . VAL B 1 52 ? 157.443 168.451 137.040 1.00 291.58 52 VAL B N 1
ATOM 3291 C CA . VAL B 1 52 ? 158.144 167.870 138.181 1.00 291.58 52 VAL B CA 1
ATOM 3292 C C . VAL B 1 52 ? 158.972 168.931 138.901 1.00 291.58 52 VAL B C 1
ATOM 3293 O O . VAL B 1 52 ? 159.035 168.951 140.138 1.00 291.58 52 VAL B O 1
ATOM 3297 N N . LEU B 1 53 ? 159.590 169.855 138.155 1.00 299.03 53 LEU B N 1
ATOM 3298 C CA . LEU B 1 53 ? 160.347 170.908 138.825 1.00 299.03 53 LEU B CA 1
ATOM 3299 C C . LEU B 1 53 ? 159.418 171.879 139.545 1.00 299.03 53 LEU B C 1
ATOM 3300 O O . LEU B 1 53 ? 159.763 172.397 140.613 1.00 299.03 53 LEU B O 1
ATOM 3305 N N . ALA B 1 54 ? 158.231 172.129 138.987 1.00 327.73 54 ALA B N 1
ATOM 3306 C CA . ALA B 1 54 ? 157.259 172.971 139.676 1.00 327.73 54 ALA B CA 1
ATOM 3307 C C . ALA B 1 54 ? 156.768 172.309 140.956 1.00 327.73 54 ALA B C 1
ATOM 3308 O O . ALA B 1 54 ? 156.576 172.981 141.974 1.00 327.73 54 ALA B O 1
ATOM 3310 N N . GLY B 1 55 ? 156.548 170.995 140.920 1.00 328.37 55 GLY B N 1
ATOM 3311 C CA . GLY B 1 55 ? 156.181 170.286 142.134 1.00 328.37 55 GLY B CA 1
ATOM 3312 C C . GLY B 1 55 ? 157.278 170.332 143.179 1.00 328.37 55 GLY B C 1
ATOM 3313 O O . GLY B 1 55 ? 157.007 170.483 144.374 1.00 328.37 55 GLY B O 1
ATOM 3314 N N . ALA B 1 56 ? 158.533 170.208 142.741 1.00 344.45 56 ALA B N 1
ATOM 3315 C CA . ALA B 1 56 ? 159.652 170.353 143.667 1.00 344.45 56 ALA B CA 1
ATOM 3316 C C . ALA B 1 56 ? 159.683 171.750 144.275 1.00 344.45 56 ALA B C 1
ATOM 3317 O O . ALA B 1 56 ? 159.918 171.907 145.479 1.00 344.45 56 ALA B O 1
ATOM 3319 N N . GLY B 1 57 ? 159.446 172.777 143.456 1.00 350.87 57 GLY B N 1
ATOM 3320 C CA . GLY B 1 57 ? 159.416 174.137 143.969 1.00 350.87 57 GLY B CA 1
ATOM 3321 C C . GLY B 1 57 ? 158.282 174.383 144.943 1.00 350.87 57 GLY B C 1
ATOM 3322 O O . GLY B 1 57 ? 158.451 175.103 145.931 1.00 350.87 57 GLY B O 1
ATOM 3323 N N . LEU B 1 58 ? 157.113 173.804 144.677 1.00 341.51 58 LEU B N 1
ATOM 3324 C CA . LEU B 1 58 ? 156.001 173.866 145.616 1.00 341.51 58 LEU B CA 1
ATOM 3325 C C . LEU B 1 58 ? 156.296 173.138 146.916 1.00 341.51 58 LEU B C 1
ATOM 3326 O O . LEU B 1 58 ? 155.882 173.607 147.982 1.00 341.51 58 LEU B O 1
ATOM 3331 N N . GLY B 1 59 ? 157.001 172.007 146.853 1.00 341.73 59 GLY B N 1
ATOM 3332 C CA . GLY B 1 59 ? 157.509 171.395 148.064 1.00 341.73 59 GLY B CA 1
ATOM 3333 C C . GLY B 1 59 ? 158.651 172.166 148.690 1.00 341.73 59 GLY B C 1
ATOM 3334 O O . GLY B 1 59 ? 158.944 171.970 149.874 1.00 341.73 59 GLY B O 1
ATOM 3335 N N . ALA B 1 60 ? 159.297 173.043 147.920 1.00 359.00 60 ALA B N 1
ATOM 3336 C CA . ALA B 1 60 ? 160.368 173.891 148.428 1.00 359.00 60 ALA B CA 1
ATOM 3337 C C . ALA B 1 60 ? 159.853 175.102 149.193 1.00 359.00 60 ALA B C 1
ATOM 3338 O O . ALA B 1 60 ? 160.645 176.002 149.493 1.00 359.00 60 ALA B O 1
ATOM 3340 N N . ALA B 1 61 ? 158.559 175.153 149.508 1.00 322.51 61 ALA B N 1
ATOM 3341 C CA . ALA B 1 61 ? 158.010 176.216 150.339 1.00 322.51 61 ALA B CA 1
ATOM 3342 C C . ALA B 1 61 ? 158.555 176.108 151.757 1.00 322.51 61 ALA B C 1
ATOM 3343 O O . ALA B 1 61 ? 159.359 175.216 152.048 1.00 322.51 61 ALA B O 1
ATOM 3345 N N . LEU B 1 62 ? 158.134 177.010 152.642 1.00 284.21 62 LEU B N 1
ATOM 3346 C CA . LEU B 1 62 ? 158.574 176.946 154.029 1.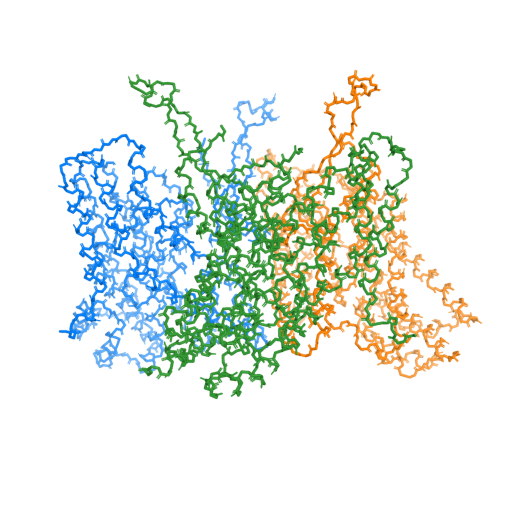00 284.21 62 LEU B CA 1
ATOM 3347 C C . LEU B 1 62 ? 158.202 175.589 154.622 1.00 284.21 62 LEU B C 1
ATOM 3348 O O . LEU B 1 62 ? 157.259 174.930 154.174 1.00 284.21 62 LEU B O 1
ATOM 3353 N N . ARG B 1 63 ? 158.948 175.187 155.653 1.00 284.64 63 ARG B N 1
ATOM 3354 C CA . ARG B 1 63 ? 159.198 173.784 155.973 1.00 284.64 63 ARG B CA 1
ATOM 3355 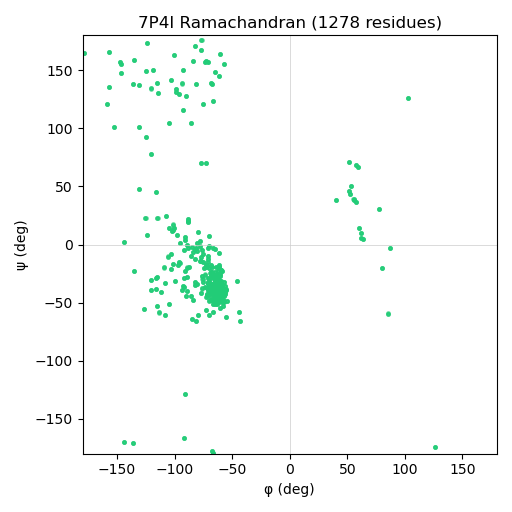C C . ARG B 1 63 ? 157.985 172.864 155.879 1.00 284.64 63 ARG B C 1
ATOM 3356 O O . ARG B 1 63 ? 157.957 171.980 155.016 1.00 284.64 63 ARG B O 1
ATOM 3364 N N . GLY B 1 64 ? 156.978 173.039 156.734 1.00 261.55 64 GLY B N 1
ATOM 3365 C CA . GLY B 1 64 ? 155.846 172.140 156.617 1.00 261.55 64 GLY B CA 1
ATOM 3366 C C . GLY B 1 64 ? 154.487 172.748 156.337 1.00 261.55 64 GLY B C 1
ATOM 3367 O O . GLY B 1 64 ? 153.731 172.200 155.529 1.00 261.55 64 GLY B O 1
ATOM 3368 N N . LEU B 1 65 ? 154.185 173.894 156.955 1.00 253.99 65 LEU B N 1
ATOM 3369 C CA . LEU B 1 65 ? 152.890 174.562 156.819 1.00 253.99 65 LEU B CA 1
ATOM 3370 C C . LEU B 1 65 ? 151.719 173.585 156.812 1.00 253.99 65 LEU B C 1
ATOM 3371 O O . LEU B 1 65 ? 150.751 173.784 156.072 1.00 253.99 65 LEU B O 1
ATOM 3376 N N . SER B 1 66 ? 151.791 172.536 157.621 1.00 240.14 66 SER B N 1
ATOM 3377 C CA . SER B 1 66 ? 150.869 171.417 157.500 1.00 240.14 66 SER B CA 1
ATOM 3378 C C . SER B 1 66 ? 150.157 171.142 158.817 1.00 240.14 66 SER B C 1
ATOM 3379 O O . SER B 1 66 ? 150.685 171.369 159.909 1.00 240.14 66 SER B O 1
ATOM 3382 N N . LEU B 1 67 ? 148.934 170.643 158.685 1.00 216.34 67 LEU B N 1
ATOM 3383 C CA . LEU B 1 67 ? 148.155 170.156 159.813 1.00 216.34 67 LEU B CA 1
ATOM 3384 C C . LEU B 1 67 ? 148.444 168.659 159.955 1.00 216.34 67 LEU B C 1
ATOM 3385 O O . LEU B 1 67 ? 149.395 168.133 159.369 1.00 216.34 67 LEU B O 1
ATOM 3390 N N . SER B 1 68 ? 147.634 167.950 160.734 1.00 206.27 68 SER B N 1
ATOM 3391 C CA . SER B 1 68 ? 147.839 166.529 160.959 1.00 206.27 68 SER B CA 1
ATOM 3392 C C . SER B 1 68 ? 147.587 165.742 159.672 1.00 206.27 68 SER B C 1
ATOM 3393 O O . SER B 1 68 ? 147.298 166.298 158.608 1.00 206.27 68 SER B O 1
ATOM 3396 N N . ARG B 1 69 ? 147.700 164.418 159.783 1.00 196.08 69 ARG B N 1
ATOM 3397 C CA . ARG B 1 69 ? 147.610 163.522 158.636 1.00 196.08 69 ARG B CA 1
ATOM 3398 C C . ARG B 1 69 ? 146.276 163.653 157.914 1.00 196.08 69 ARG B C 1
ATOM 3399 O O . ARG B 1 69 ? 146.171 163.306 156.734 1.00 196.08 69 ARG B O 1
ATOM 3407 N N . THR B 1 70 ? 145.255 164.148 158.610 1.00 210.70 70 THR B N 1
ATOM 3408 C CA . THR B 1 70 ? 143.937 164.325 158.014 1.00 210.70 70 THR B CA 1
ATOM 3409 C C . THR B 1 70 ? 144.020 165.232 156.794 1.00 210.70 70 THR B C 1
ATOM 3410 O O . THR B 1 70 ? 143.352 164.988 155.784 1.00 210.70 70 THR B O 1
ATOM 3414 N N . GLN B 1 71 ? 144.843 166.277 156.876 1.00 198.22 71 GLN B N 1
ATOM 3415 C CA . GLN B 1 71 ? 145.002 167.179 155.744 1.00 198.22 71 GLN B CA 1
ATOM 3416 C C . GLN B 1 71 ? 145.992 166.631 154.724 1.00 198.22 71 GLN B C 1
ATOM 3417 O O . GLN B 1 71 ? 145.818 166.829 153.517 1.00 198.22 71 GLN B O 1
ATOM 3423 N N . VAL B 1 72 ? 147.032 165.938 155.192 1.00 194.49 72 VAL B N 1
ATOM 3424 C CA . VAL B 1 72 ? 148.086 165.479 154.293 1.00 194.49 72 VAL B CA 1
ATOM 3425 C C . VAL B 1 72 ? 147.571 164.379 153.373 1.00 194.49 72 VAL B C 1
ATOM 3426 O O . VAL B 1 72 ? 147.876 164.358 152.174 1.00 194.49 72 VAL B O 1
ATOM 3430 N N . THR B 1 73 ? 146.779 163.453 153.917 1.00 192.14 73 THR B N 1
ATOM 3431 C CA . THR B 1 73 ? 146.374 162.268 153.168 1.00 192.14 73 THR B CA 1
ATOM 3432 C C . THR B 1 73 ? 145.551 162.632 151.938 1.00 192.14 73 THR B C 1
ATOM 3433 O O . THR B 1 73 ? 145.776 162.103 150.845 1.00 192.14 73 THR B O 1
ATOM 3437 N N . TYR B 1 74 ? 144.592 163.544 152.096 1.00 197.11 74 TYR B N 1
ATOM 3438 C CA . TYR B 1 74 ? 143.727 163.870 150.970 1.00 197.11 74 TYR B CA 1
ATOM 3439 C C . TYR B 1 74 ? 144.364 164.868 150.013 1.00 197.11 74 TYR B C 1
ATOM 3440 O O . TYR B 1 74 ? 143.762 165.179 148.981 1.00 197.11 74 TYR B O 1
ATOM 3449 N N . LEU B 1 75 ? 145.561 165.365 150.319 1.00 181.53 75 LEU B N 1
ATOM 3450 C CA . LEU B 1 75 ? 146.294 166.242 149.419 1.00 181.53 75 LEU B CA 1
ATOM 3451 C C . LEU B 1 75 ? 147.192 165.473 148.459 1.00 181.53 75 LEU B C 1
ATOM 3452 O O . LEU B 1 75 ? 147.866 166.088 147.628 1.00 181.53 75 LEU B O 1
ATOM 3457 N N . ALA B 1 76 ? 147.218 164.146 148.558 1.00 183.65 76 ALA B N 1
ATOM 3458 C CA . ALA B 1 76 ? 147.970 163.303 147.642 1.00 183.65 76 ALA B CA 1
ATOM 3459 C C . ALA B 1 76 ? 147.071 162.408 146.802 1.00 183.65 76 ALA B C 1
ATOM 3460 O O . ALA B 1 76 ? 147.532 161.373 146.309 1.00 183.65 76 ALA B O 1
ATOM 3462 N N . PHE B 1 77 ? 145.807 162.778 146.633 1.00 172.69 77 PHE B N 1
ATOM 3463 C CA . PHE B 1 77 ? 144.796 161.979 145.952 1.00 172.69 77 PHE B CA 1
ATOM 3464 C C . PHE B 1 77 ? 145.170 161.616 144.513 1.00 172.69 77 PHE B C 1
ATOM 3465 O O . PHE B 1 77 ? 145.060 160.440 144.138 1.00 172.69 77 PHE B O 1
ATOM 3473 N N . PRO B 1 78 ? 145.607 162.574 143.662 1.00 168.48 78 PRO B N 1
ATOM 3474 C CA . PRO B 1 78 ? 145.875 162.219 142.260 1.00 168.48 78 PRO B CA 1
ATOM 3475 C C . PRO B 1 78 ? 147.002 161.212 142.083 1.00 168.48 78 PRO B C 1
ATOM 3476 O O . PRO B 1 78 ? 147.031 160.488 141.083 1.00 168.48 78 PRO B O 1
ATOM 3480 N N . GLY B 1 79 ? 147.935 161.159 143.030 1.00 198.07 79 GLY B N 1
ATOM 3481 C CA . GLY B 1 79 ? 148.998 160.174 142.965 1.00 198.07 79 GLY B CA 1
ATOM 3482 C C . GLY B 1 79 ? 148.454 158.767 143.084 1.00 198.07 79 GLY B C 1
ATOM 3483 O O . GLY B 1 79 ? 148.813 157.872 142.308 1.00 198.07 79 GLY B O 1
ATOM 3484 N N . GLU B 1 80 ? 147.563 158.568 144.057 1.00 195.25 80 GLU B N 1
ATOM 3485 C CA . GLU B 1 80 ? 146.848 157.303 144.148 1.00 195.25 80 GLU B CA 1
ATOM 3486 C C . GLU B 1 80 ? 146.011 157.076 142.899 1.00 195.25 80 GLU B C 1
ATOM 3487 O O . GLU B 1 80 ? 145.912 155.948 142.402 1.00 195.25 80 GLU B O 1
ATOM 3493 N N . MET B 1 81 ? 145.419 158.145 142.363 1.00 186.46 81 MET B N 1
ATOM 3494 C CA . MET B 1 81 ? 144.702 158.041 141.099 1.00 186.46 81 MET B CA 1
ATOM 3495 C C . MET B 1 81 ? 145.601 157.607 139.949 1.00 186.46 81 MET B C 1
ATOM 3496 O O . MET B 1 81 ? 145.197 156.739 139.167 1.00 186.46 81 MET B O 1
ATOM 3501 N N . LEU B 1 82 ? 146.805 158.167 139.835 1.00 190.22 82 LEU B N 1
ATOM 3502 C CA . LEU B 1 82 ? 147.734 157.772 138.782 1.00 190.22 82 LEU B CA 1
ATOM 3503 C C . LEU B 1 82 ? 148.166 156.318 138.928 1.00 190.22 82 LEU B C 1
ATOM 3504 O O . LEU B 1 82 ? 148.235 155.583 137.935 1.00 190.22 82 LEU B O 1
ATOM 3509 N N . LEU B 1 83 ? 148.445 155.887 140.158 1.00 192.64 83 LEU B N 1
ATOM 3510 C CA . LEU B 1 83 ? 148.787 154.486 140.371 1.00 192.64 83 LEU B CA 1
ATOM 3511 C C . LEU B 1 83 ? 147.622 153.571 140.021 1.00 192.64 83 LEU B C 1
ATOM 3512 O O . LEU B 1 83 ? 147.829 152.477 139.481 1.00 192.64 83 LEU B O 1
ATOM 3517 N N . ARG B 1 84 ? 146.393 153.999 140.314 1.00 165.47 84 ARG B N 1
ATOM 3518 C CA . ARG B 1 84 ? 145.224 153.198 139.974 1.00 165.47 84 ARG B CA 1
ATOM 3519 C C . ARG B 1 84 ? 145.095 153.033 138.465 1.00 165.47 84 ARG B C 1
ATOM 3520 O O . ARG B 1 84 ? 144.845 151.931 137.963 1.00 165.47 84 ARG B O 1
ATOM 3528 N N . MET B 1 85 ? 145.264 154.125 137.721 1.00 205.19 85 MET B N 1
ATOM 3529 C CA . MET B 1 85 ? 145.196 154.045 136.269 1.00 205.19 85 MET B CA 1
ATOM 3530 C C . MET B 1 85 ? 146.354 153.257 135.675 1.00 205.19 85 MET B C 1
ATOM 3531 O O . MET B 1 85 ? 146.197 152.686 134.592 1.00 205.19 85 MET B O 1
ATOM 3536 N N . LEU B 1 86 ? 147.509 153.222 136.341 1.00 199.47 86 LEU B N 1
ATOM 3537 C CA . LEU B 1 86 ? 148.589 152.361 135.872 1.00 199.47 86 LEU B CA 1
ATOM 3538 C C . LEU B 1 86 ? 148.270 150.893 136.129 1.00 199.47 86 LEU B C 1
ATOM 3539 O O . LEU B 1 86 ? 148.588 150.026 135.307 1.00 199.47 86 LEU B O 1
ATOM 3544 N N . ARG B 1 87 ? 147.641 150.598 137.269 1.00 171.94 87 ARG B N 1
ATOM 3545 C CA . ARG B 1 87 ? 147.254 149.223 137.567 1.00 171.94 87 ARG B CA 1
ATOM 3546 C C . ARG B 1 87 ? 146.069 148.785 136.712 1.00 171.94 87 ARG B C 1
ATOM 3547 O O . ARG B 1 87 ? 145.805 147.584 136.584 1.00 171.94 87 ARG B O 1
ATOM 3555 N N . MET B 1 88 ? 145.351 149.749 136.129 1.00 185.63 88 MET B N 1
ATOM 3556 C CA . MET B 1 88 ? 144.221 149.452 135.248 1.00 185.63 88 MET B CA 1
ATOM 3557 C C . MET B 1 88 ? 144.524 148.331 134.262 1.00 185.63 88 MET B C 1
ATOM 3558 O O . MET B 1 88 ? 143.828 147.310 134.238 1.00 185.63 88 MET B O 1
ATOM 3563 N N . ILE B 1 89 ? 145.561 148.498 133.443 1.00 208.63 89 ILE B N 1
ATOM 3564 C CA . ILE B 1 89 ? 145.775 147.649 132.277 1.00 208.63 89 ILE B CA 1
ATOM 3565 C C . ILE B 1 89 ? 146.928 146.679 132.452 1.00 208.63 89 ILE B C 1
ATOM 3566 O O . ILE B 1 89 ? 147.514 146.251 131.447 1.00 208.63 89 ILE B O 1
ATOM 3571 N N . ILE B 1 90 ? 147.282 146.315 133.686 1.00 217.97 90 ILE B N 1
ATOM 3572 C CA . ILE B 1 90 ? 148.360 145.348 133.865 1.00 217.97 90 ILE B CA 1
ATOM 3573 C C . ILE B 1 90 ? 147.948 143.975 133.352 1.00 217.97 90 ILE B C 1
ATOM 3574 O O . ILE B 1 90 ? 148.757 143.263 132.745 1.00 217.97 90 ILE B O 1
ATOM 3579 N N . LEU B 1 91 ? 146.693 143.579 133.575 1.00 210.82 91 LEU B N 1
ATOM 3580 C CA . LEU B 1 91 ? 146.252 142.240 133.187 1.00 210.82 91 LEU B CA 1
ATOM 3581 C C . LEU B 1 91 ? 146.089 142.081 131.679 1.00 210.82 91 LEU B C 1
ATOM 3582 O O . LEU B 1 91 ? 146.705 141.164 131.104 1.00 210.82 91 LEU B O 1
ATOM 3587 N N . PRO B 1 92 ? 145.279 142.892 130.984 1.00 209.24 92 PRO B N 1
ATOM 3588 C CA . PRO B 1 92 ? 145.061 142.632 129.551 1.00 209.24 92 PRO B CA 1
ATOM 3589 C C . PRO B 1 92 ? 146.333 142.659 128.729 1.00 209.24 92 PRO B C 1
ATOM 3590 O O . PRO B 1 92 ? 146.498 141.822 127.832 1.00 209.24 92 PRO B O 1
ATOM 3594 N N . LEU B 1 93 ? 147.252 143.578 129.024 1.00 215.44 93 LEU B N 1
ATOM 3595 C CA . LEU B 1 93 ? 148.496 143.648 128.268 1.00 215.44 93 LEU B CA 1
ATOM 3596 C C . LEU B 1 93 ? 149.306 142.370 128.440 1.00 215.44 93 LEU B C 1
ATOM 3597 O O . LEU B 1 93 ? 149.719 141.740 127.459 1.00 215.44 93 LEU B O 1
ATOM 3602 N N . VAL B 1 94 ? 149.525 141.959 129.691 1.00 215.72 94 VAL B N 1
ATOM 3603 C CA . VAL B 1 94 ? 150.366 140.794 129.949 1.00 215.72 94 VAL B CA 1
ATOM 3604 C C . VAL B 1 94 ? 149.711 139.521 129.435 1.00 215.72 94 VAL B C 1
ATOM 3605 O O . VAL B 1 94 ? 150.403 138.551 129.103 1.00 215.72 94 VAL B O 1
ATOM 3609 N N . VAL B 1 95 ? 148.383 139.496 129.348 1.00 211.63 95 VAL B N 1
ATOM 3610 C CA . VAL B 1 95 ? 147.712 138.277 128.907 1.00 211.63 95 VAL B CA 1
ATOM 3611 C C . VAL B 1 95 ? 147.557 138.241 127.391 1.00 211.63 95 VAL B C 1
ATOM 3612 O O . VAL B 1 95 ? 147.366 137.171 126.810 1.00 211.63 95 VAL B O 1
ATOM 3616 N N . CYS B 1 96 ? 147.642 139.389 126.719 1.00 199.53 96 CYS B N 1
ATOM 3617 C CA . CYS B 1 96 ? 147.430 139.395 125.277 1.00 199.53 96 CYS B CA 1
ATOM 3618 C C . CYS B 1 96 ? 148.727 139.533 124.487 1.00 199.53 96 CYS B C 1
ATOM 3619 O O . CYS B 1 96 ? 148.977 138.750 123.563 1.00 199.53 96 CYS B O 1
ATOM 3622 N N . SER B 1 97 ? 149.546 140.535 124.819 1.00 194.06 97 SER B N 1
ATOM 3623 C CA . SER B 1 97 ? 150.757 140.782 124.047 1.00 194.06 97 SER B CA 1
ATOM 3624 C C . SER B 1 97 ? 151.728 139.615 124.138 1.00 194.06 97 SER B C 1
ATOM 3625 O O . SER B 1 97 ? 152.385 139.278 123.148 1.00 194.06 97 SER B O 1
ATOM 3628 N N . LEU B 1 98 ? 151.838 138.993 125.313 1.00 183.95 98 LEU B N 1
ATOM 3629 C CA . LEU B 1 98 ? 152.737 137.855 125.466 1.00 183.95 98 LEU B CA 1
ATOM 3630 C C . LEU B 1 98 ? 152.311 136.699 124.569 1.00 183.95 98 LEU B C 1
ATOM 3631 O O . LEU B 1 98 ? 153.145 136.079 123.899 1.00 183.95 98 LEU B O 1
ATOM 3636 N N . VAL B 1 99 ? 151.011 136.396 124.541 1.00 166.23 99 VAL B N 1
ATOM 3637 C CA . VAL B 1 99 ? 150.517 135.323 123.685 1.00 166.23 99 VAL B CA 1
ATOM 3638 C C . VAL B 1 99 ? 150.745 135.663 122.219 1.00 166.23 99 VAL B C 1
ATOM 3639 O O . VAL B 1 99 ? 151.174 134.813 121.428 1.00 166.23 99 VAL B O 1
ATOM 3643 N N . SER B 1 100 ? 150.468 136.911 121.833 1.00 171.37 100 SER B N 1
ATOM 3644 C CA . SER B 1 100 ? 150.671 137.310 120.445 1.00 171.37 100 SER B CA 1
ATOM 3645 C C . SER B 1 100 ? 152.132 137.184 120.036 1.00 171.37 100 SER B C 1
ATOM 3646 O O . SER B 1 100 ? 152.429 136.721 118.930 1.00 171.37 100 SER B O 1
ATOM 3649 N N . GLY B 1 101 ? 153.053 137.585 120.909 1.00 163.42 101 GLY B N 1
ATOM 3650 C CA . GLY B 1 101 ? 154.468 137.448 120.635 1.00 163.42 101 GLY B CA 1
ATOM 3651 C C . GLY B 1 101 ? 154.906 136.003 120.541 1.00 163.42 101 GLY B C 1
ATOM 3652 O O . GLY B 1 101 ? 155.694 135.642 119.662 1.00 163.42 101 GLY B O 1
ATOM 3653 N N . ALA B 1 102 ? 154.398 135.161 121.441 1.00 164.41 102 ALA B N 1
ATOM 3654 C CA . ALA B 1 102 ? 154.721 133.742 121.399 1.00 164.41 102 ALA B CA 1
ATOM 3655 C C . ALA B 1 102 ? 154.142 133.044 120.180 1.00 164.41 102 ALA B C 1
ATOM 3656 O O . ALA B 1 102 ? 154.668 132.000 119.780 1.00 164.41 102 ALA B O 1
ATOM 3658 N N . ALA B 1 103 ? 153.082 133.588 119.584 1.00 166.48 103 ALA B N 1
ATOM 3659 C CA . ALA B 1 103 ? 152.518 133.006 118.373 1.00 166.48 103 ALA B CA 1
ATOM 3660 C C . ALA B 1 103 ? 153.475 133.097 117.190 1.00 166.48 103 ALA B C 1
ATOM 3661 O O . ALA B 1 103 ? 153.563 132.157 116.393 1.00 166.48 103 ALA B O 1
ATOM 3663 N N . SER B 1 104 ? 154.196 134.208 117.062 1.00 170.32 104 SER B N 1
ATOM 3664 C CA . SER B 1 104 ? 155.130 134.398 115.959 1.00 170.32 104 SER B CA 1
ATOM 3665 C C . SER B 1 104 ? 156.491 133.767 116.217 1.00 170.32 104 SER B C 1
ATOM 3666 O O . SER B 1 104 ? 157.329 133.750 115.309 1.00 170.32 104 SER B O 1
ATOM 3669 N N . LEU B 1 105 ? 156.729 133.251 117.417 1.00 183.04 105 LEU B N 1
ATOM 3670 C CA . LEU B 1 105 ? 158.004 132.639 117.750 1.00 183.04 105 LEU B CA 1
ATOM 3671 C C . LEU B 1 105 ? 158.137 131.287 117.054 1.00 183.04 105 LEU B C 1
ATOM 3672 O O . LEU B 1 105 ? 157.148 130.661 116.664 1.00 183.04 105 LEU B O 1
ATOM 3677 N N . ASP B 1 106 ? 159.387 130.848 116.890 1.00 186.72 106 ASP B N 1
ATOM 3678 C CA . ASP B 1 106 ? 159.717 129.561 116.276 1.00 186.72 106 ASP B CA 1
ATOM 3679 C C . ASP B 1 106 ? 159.178 129.490 114.844 1.00 186.72 106 ASP B C 1
ATOM 3680 O O . ASP B 1 106 ? 158.277 128.716 114.514 1.00 186.72 106 ASP B O 1
ATOM 3685 N N . ALA B 1 107 ? 159.765 130.334 113.996 1.00 184.26 107 ALA B N 1
ATOM 3686 C CA . ALA B 1 107 ? 159.344 130.425 112.604 1.00 184.26 107 ALA B CA 1
ATOM 3687 C C . ALA B 1 107 ? 159.793 129.198 111.821 1.00 184.26 107 ALA B C 1
ATOM 3688 O O . ALA B 1 107 ? 160.693 129.283 110.979 1.00 184.26 107 ALA B O 1
ATOM 3690 N N . SER B 1 108 ? 159.176 128.051 112.113 1.00 182.02 108 SER B N 1
ATOM 3691 C CA . SER B 1 108 ? 159.412 126.782 111.424 1.00 182.02 108 SER B CA 1
ATOM 3692 C C . SER B 1 108 ? 160.847 126.284 111.574 1.00 182.02 108 SER B C 1
ATOM 3693 O O . SER B 1 108 ? 161.235 125.315 110.913 1.00 182.02 108 SER B O 1
ATOM 3696 N N . CYS B 1 109 ? 161.635 126.920 112.442 1.00 193.64 109 CYS B N 1
ATOM 3697 C CA . CYS B 1 109 ? 163.039 126.567 112.646 1.00 193.64 109 CYS B CA 1
ATOM 3698 C C . CYS B 1 109 ? 163.787 126.514 111.315 1.00 193.64 109 CYS B C 1
ATOM 3699 O O . CYS B 1 109 ? 164.530 125.574 111.024 1.00 193.64 109 CYS B O 1
ATOM 3702 N N . LEU B 1 110 ? 163.569 127.544 110.492 1.00 201.79 110 LEU B N 1
ATOM 3703 C CA . LEU B 1 110 ? 164.194 127.587 109.174 1.00 201.79 110 LEU B CA 1
ATOM 3704 C C . LEU B 1 110 ? 165.713 127.595 109.275 1.00 201.79 110 LEU B C 1
ATOM 3705 O O . LEU B 1 110 ? 166.398 127.079 108.384 1.00 201.79 110 LEU B O 1
ATOM 3710 N N . GLY B 1 111 ? 166.256 128.169 110.344 1.00 207.57 111 GLY B N 1
ATOM 3711 C CA . GLY B 1 111 ? 167.674 128.062 110.617 1.00 207.57 111 GLY B CA 1
ATOM 3712 C C . GLY B 1 111 ? 167.934 127.091 111.748 1.00 207.57 111 GLY B C 1
ATOM 3713 O O . GLY B 1 111 ? 167.700 127.416 112.916 1.00 207.57 111 GLY B O 1
ATOM 3714 N N . ARG B 1 112 ? 168.413 125.889 111.414 1.00 234.46 112 ARG B N 1
ATOM 3715 C CA . ARG B 1 112 ? 168.646 124.876 112.439 1.00 234.46 112 ARG B CA 1
ATOM 3716 C C . ARG B 1 112 ? 169.714 125.319 113.430 1.00 234.46 112 ARG B C 1
ATOM 3717 O O . ARG B 1 112 ? 169.721 124.865 114.580 1.00 234.46 112 ARG B O 1
ATOM 3725 N N . LEU B 1 113 ? 170.611 126.209 113.012 1.00 263.07 113 LEU B N 1
ATOM 3726 C CA . LEU B 1 113 ? 171.605 126.793 113.898 1.00 263.07 113 LEU B CA 1
ATOM 3727 C C . LEU B 1 113 ? 171.116 128.083 114.546 1.00 263.07 113 LEU B C 1
ATOM 3728 O O . LEU B 1 113 ? 171.890 128.753 115.240 1.00 263.07 113 LEU B O 1
ATOM 3733 N N . GLY B 1 114 ? 169.850 128.440 114.340 1.00 266.28 114 GLY B N 1
ATOM 3734 C CA . GLY B 1 114 ? 169.303 129.669 114.878 1.00 266.28 114 GLY B CA 1
ATOM 3735 C C . GLY B 1 114 ? 168.863 129.557 116.323 1.00 266.28 114 GLY B C 1
ATOM 3736 O O . GLY B 1 114 ? 168.943 130.531 117.077 1.00 266.28 114 GLY B O 1
ATOM 3737 N N . GLY B 1 115 ? 168.391 128.374 116.721 1.00 270.07 115 GLY B N 1
ATOM 3738 C CA . GLY B 1 115 ? 168.021 128.171 118.111 1.00 270.07 115 GLY B CA 1
ATOM 3739 C C . GLY B 1 115 ? 169.198 128.311 119.053 1.00 270.07 115 GLY B C 1
ATOM 3740 O O . GLY B 1 115 ? 169.025 128.651 120.229 1.00 270.07 115 GLY B O 1
ATOM 3741 N N . ILE B 1 116 ? 170.408 128.052 118.554 1.00 284.13 116 ILE B N 1
ATOM 3742 C CA . ILE B 1 116 ? 171.610 128.297 119.343 1.00 284.13 116 ILE B CA 1
ATOM 3743 C C . ILE B 1 116 ? 171.702 129.769 119.715 1.00 284.13 116 ILE B C 1
ATOM 3744 O O . ILE B 1 116 ? 172.072 130.118 120.841 1.00 284.13 116 ILE B O 1
ATOM 3749 N N . ALA B 1 117 ? 171.359 130.657 118.778 1.00 297.65 117 ALA B N 1
ATOM 3750 C CA . ALA B 1 117 ? 171.342 132.084 119.081 1.00 297.65 117 ALA B CA 1
ATOM 3751 C C . ALA B 1 117 ? 170.288 132.428 120.126 1.00 297.65 117 ALA B C 1
ATOM 3752 O O . ALA B 1 117 ? 170.525 133.289 120.981 1.00 297.65 117 ALA B O 1
ATOM 3754 N N . VAL B 1 118 ? 169.123 131.781 120.069 1.00 291.93 118 VAL B N 1
ATOM 3755 C CA . VAL B 1 118 ? 168.089 132.023 121.071 1.00 291.93 118 VAL B CA 1
ATOM 3756 C C . VAL B 1 118 ? 168.577 131.604 122.452 1.00 291.93 118 VAL B C 1
ATOM 3757 O O . VAL B 1 118 ? 168.398 132.331 123.439 1.00 291.93 118 VAL B O 1
ATOM 3761 N N . ALA B 1 119 ? 169.200 130.427 122.544 1.00 304.05 119 ALA B N 1
ATOM 3762 C CA . ALA B 1 119 ? 169.762 129.988 123.816 1.00 304.05 119 ALA B CA 1
ATOM 3763 C C . ALA B 1 119 ? 170.866 130.923 124.287 1.00 304.05 119 ALA B C 1
ATOM 3764 O O . ALA B 1 119 ? 170.987 131.187 125.488 1.00 304.05 119 ALA B O 1
ATOM 3766 N N . TYR B 1 120 ? 171.681 131.426 123.357 1.00 321.54 120 TYR B N 1
ATOM 3767 C CA . TYR B 1 120 ? 172.722 132.384 123.708 1.00 321.54 120 TYR B CA 1
ATOM 3768 C C . TYR B 1 120 ? 172.127 133.653 124.300 1.00 321.54 120 TYR B C 1
ATOM 3769 O O . TYR B 1 120 ? 172.616 134.164 125.314 1.00 321.54 120 TYR B O 1
ATOM 3778 N N . PHE B 1 121 ? 171.070 134.176 123.676 1.00 313.27 121 PHE B N 1
ATOM 3779 C CA . PHE B 1 121 ? 170.411 135.366 124.202 1.00 313.27 121 PHE B CA 1
ATOM 3780 C C . PHE B 1 121 ? 169.838 135.101 125.587 1.00 313.27 121 PHE B C 1
ATOM 3781 O O . PHE B 1 121 ? 169.991 135.920 126.503 1.00 313.27 121 PHE B O 1
ATOM 3789 N N . GLY B 1 122 ? 169.182 133.953 125.760 1.00 313.29 122 GLY B N 1
ATOM 3790 C CA . GLY B 1 122 ? 168.637 133.619 127.065 1.00 313.29 122 GLY B CA 1
ATOM 3791 C C . GLY B 1 122 ? 169.704 133.547 128.137 1.00 313.29 122 GLY B C 1
ATOM 3792 O O . GLY B 1 122 ? 169.558 134.121 129.220 1.00 313.29 122 GLY B O 1
ATOM 3793 N N . LEU B 1 123 ? 170.810 132.860 127.840 1.00 322.34 123 LEU B N 1
ATOM 3794 C CA . LEU B 1 123 ? 171.852 132.686 128.845 1.00 322.34 123 LEU B CA 1
ATOM 3795 C C . LEU B 1 123 ? 172.562 134.000 129.147 1.00 322.34 123 LEU B C 1
ATOM 3796 O O . LEU B 1 123 ? 172.915 134.263 130.302 1.00 322.34 123 LEU B O 1
ATOM 3801 N N . THR B 1 124 ? 172.782 134.844 128.134 1.00 329.12 124 THR B N 1
ATOM 3802 C CA . THR B 1 124 ? 173.453 136.111 128.404 1.00 329.12 124 THR B CA 1
ATOM 3803 C C . THR B 1 124 ? 172.553 137.043 129.206 1.00 329.12 124 THR B C 1
ATOM 3804 O O . THR B 1 124 ? 173.029 137.755 130.096 1.00 329.12 124 THR B O 1
ATOM 3808 N N . THR B 1 125 ? 171.243 137.029 128.935 1.00 314.32 125 THR B N 1
ATOM 3809 C CA . THR B 1 125 ? 170.323 137.812 129.753 1.00 314.32 125 THR B CA 1
ATOM 3810 C C . THR B 1 125 ? 170.301 137.299 131.188 1.00 314.32 125 THR B C 1
ATOM 3811 O O . THR B 1 125 ? 170.286 138.084 132.146 1.00 314.32 125 THR B O 1
ATOM 3815 N N . LEU B 1 126 ? 170.306 135.974 131.352 1.00 308.91 126 LEU B N 1
ATOM 3816 C CA . LEU B 1 126 ? 170.326 135.384 132.686 1.00 308.91 126 LEU B CA 1
ATOM 3817 C C . LEU B 1 126 ? 171.576 135.801 133.450 1.00 308.91 126 LEU B C 1
ATOM 3818 O O . LEU B 1 126 ? 171.502 136.220 134.613 1.00 308.91 126 LEU B O 1
ATOM 3823 N N . SER B 1 127 ? 172.738 135.695 132.803 1.00 311.37 127 SER B N 1
ATOM 3824 C CA . SER B 1 127 ? 173.993 136.066 133.447 1.00 311.37 127 SER B CA 1
ATOM 3825 C C . SER B 1 127 ? 174.016 137.550 133.780 1.00 311.37 127 SER B C 1
ATOM 3826 O O . SER B 1 127 ? 174.500 137.953 134.845 1.00 311.37 127 SER B O 1
ATOM 3829 N N . ALA B 1 128 ? 173.505 138.382 132.870 1.00 321.96 128 ALA B N 1
ATOM 3830 C CA . ALA B 1 128 ? 173.437 139.815 133.118 1.00 321.96 128 ALA B CA 1
ATOM 3831 C C . ALA B 1 128 ? 172.610 140.114 134.359 1.00 321.96 128 ALA B C 1
ATOM 3832 O O . ALA B 1 128 ? 173.041 140.863 135.244 1.00 321.96 128 ALA B O 1
ATOM 3834 N N . SER B 1 129 ? 171.418 139.521 134.444 1.00 313.62 129 SER B N 1
ATOM 3835 C CA . SER B 1 129 ? 170.562 139.750 135.603 1.00 313.62 129 SER B CA 1
ATOM 3836 C C . SER B 1 129 ? 171.233 139.272 136.884 1.00 313.62 129 SER B C 1
ATOM 3837 O O . SER B 1 129 ? 171.186 139.957 137.915 1.00 313.62 129 SER B O 1
ATOM 3840 N N . ALA B 1 130 ? 171.870 138.100 136.834 1.00 296.41 130 ALA B N 1
ATOM 3841 C CA . ALA B 1 130 ? 172.513 137.551 138.022 1.00 296.41 130 ALA B CA 1
ATOM 3842 C C . ALA B 1 130 ? 173.633 138.460 138.512 1.00 296.41 130 ALA B C 1
ATOM 3843 O O . ALA B 1 130 ? 173.705 138.798 139.701 1.00 296.41 130 ALA B O 1
ATOM 3845 N N . LEU B 1 131 ? 174.520 138.874 137.604 1.00 298.13 131 LEU B N 1
ATOM 3846 C CA . LEU B 1 131 ? 175.622 139.736 138.016 1.00 298.13 131 LEU B CA 1
ATOM 3847 C C . LEU B 1 131 ? 175.114 141.086 138.498 1.00 298.13 131 LEU B C 1
ATOM 3848 O O . LEU B 1 131 ? 175.653 141.641 139.462 1.00 298.13 131 LEU B O 1
ATOM 3853 N N . ALA B 1 132 ? 174.073 141.622 137.857 1.00 309.54 132 ALA B N 1
ATOM 3854 C CA . ALA B 1 132 ? 173.530 142.908 138.274 1.00 309.54 132 ALA B CA 1
ATOM 3855 C C . ALA B 1 132 ? 172.983 142.835 139.693 1.00 309.54 132 ALA B C 1
ATOM 3856 O O . ALA B 1 132 ? 173.293 143.684 140.536 1.00 309.54 132 ALA B O 1
ATOM 3858 N N . VAL B 1 133 ? 172.170 141.814 139.979 1.00 278.95 133 VAL B N 1
ATOM 3859 C CA . VAL B 1 133 ? 171.586 141.721 141.313 1.00 278.95 133 VAL B CA 1
ATOM 3860 C C . VAL B 1 133 ? 172.663 141.434 142.351 1.00 278.95 133 VAL B C 1
ATOM 3861 O O . VAL B 1 133 ? 172.611 141.963 143.469 1.00 278.95 133 VAL B O 1
ATOM 3865 N N . ALA B 1 134 ? 173.667 140.623 142.002 1.00 275.19 134 ALA B N 1
ATOM 3866 C CA . ALA B 1 134 ? 174.744 140.343 142.947 1.00 275.19 134 ALA B CA 1
ATOM 3867 C C . ALA B 1 134 ? 175.523 141.608 143.284 1.00 275.19 134 ALA B C 1
ATOM 3868 O O . ALA B 1 134 ? 175.785 141.897 144.458 1.00 275.19 134 ALA B O 1
ATOM 3870 N N . LEU B 1 135 ? 175.892 142.386 142.263 1.00 270.95 135 LEU B N 1
ATOM 3871 C CA . LEU B 1 135 ? 176.625 143.622 142.512 1.00 270.95 135 LEU B CA 1
ATOM 3872 C C . LEU B 1 135 ? 175.786 144.624 143.290 1.00 270.95 135 LEU B C 1
ATOM 3873 O O . LEU B 1 135 ? 176.310 145.316 144.171 1.00 270.95 135 LEU B O 1
ATOM 3878 N N . ALA B 1 136 ? 174.491 144.720 142.982 1.00 273.82 136 ALA B N 1
ATOM 3879 C CA . ALA B 1 136 ? 173.625 145.634 143.716 1.00 273.82 136 ALA B CA 1
ATOM 3880 C C . ALA B 1 136 ? 173.531 145.237 145.183 1.00 273.82 136 ALA B C 1
ATOM 3881 O O . ALA B 1 136 ? 173.580 146.093 146.074 1.00 273.82 136 ALA B O 1
ATOM 3883 N N . PHE B 1 137 ? 173.399 143.937 145.455 1.00 249.00 137 PHE B N 1
ATOM 3884 C CA . PHE B 1 137 ? 173.376 143.479 146.839 1.00 249.00 137 PHE B CA 1
ATOM 3885 C C . PHE B 1 137 ? 174.709 143.733 147.529 1.00 249.00 137 PHE B C 1
ATOM 3886 O O . PHE B 1 137 ? 174.742 143.992 148.737 1.00 249.00 137 PHE B O 1
ATOM 3894 N N . ILE B 1 138 ? 175.812 143.652 146.786 1.00 262.24 138 ILE B N 1
ATOM 3895 C CA . ILE B 1 138 ? 177.122 143.927 147.367 1.00 262.24 138 ILE B CA 1
ATOM 3896 C C . ILE B 1 138 ? 177.242 145.395 147.759 1.00 262.24 138 ILE B C 1
ATOM 3897 O O . ILE B 1 138 ? 177.667 145.723 148.872 1.00 262.24 138 ILE B O 1
ATOM 3902 N N . ILE B 1 139 ? 176.860 146.299 146.855 1.00 275.59 139 ILE B N 1
ATOM 3903 C CA . ILE B 1 139 ? 177.012 147.727 147.120 1.00 275.59 139 ILE B CA 1
ATOM 3904 C C . ILE B 1 139 ? 175.961 148.251 148.091 1.00 275.59 139 ILE B C 1
ATOM 3905 O O . ILE B 1 139 ? 176.237 149.201 148.837 1.00 275.59 139 ILE B O 1
ATOM 3910 N N . LYS B 1 140 ? 174.771 147.647 148.117 1.00 280.79 140 LYS B N 1
ATOM 3911 C CA . LYS B 1 140 ? 173.674 148.019 149.007 1.00 280.79 140 LYS B CA 1
ATOM 3912 C C . LYS B 1 140 ? 173.265 149.479 148.833 1.00 280.79 140 LYS B C 1
ATOM 3913 O O . LYS B 1 140 ? 173.479 150.293 149.741 1.00 280.79 140 LYS B O 1
ATOM 3919 N N . PRO B 1 141 ? 172.675 149.856 147.692 1.00 301.39 141 PRO B N 1
ATOM 3920 C CA . PRO B 1 141 ? 172.205 151.238 147.533 1.00 301.39 141 PRO B CA 1
ATOM 3921 C C . PRO B 1 141 ? 170.855 151.466 148.191 1.00 301.39 141 PRO B C 1
ATOM 3922 O O . PRO B 1 141 ? 169.956 150.627 148.080 1.00 301.39 141 PRO B O 1
ATOM 3926 N N . GLY B 1 142 ? 170.697 152.600 148.874 1.00 283.89 142 GLY B N 1
ATOM 3927 C CA . GLY B 1 142 ? 169.450 152.980 149.489 1.00 283.89 142 GLY B CA 1
ATOM 3928 C C . GLY B 1 142 ? 169.259 152.447 150.895 1.00 283.89 142 GLY B C 1
ATOM 3929 O O . GLY B 1 142 ? 168.246 152.754 151.532 1.00 283.89 142 GLY B O 1
ATOM 3930 N N . SER B 1 143 ? 170.205 151.654 151.391 1.00 276.77 143 SER B N 1
ATOM 3931 C CA . SER B 1 143 ? 170.121 151.079 152.725 1.00 276.77 143 SER B CA 1
ATOM 3932 C C . SER B 1 143 ? 170.768 151.955 153.790 1.00 276.77 143 SER B C 1
ATOM 3933 O O . SER B 1 143 ? 170.837 151.544 154.955 1.00 276.77 143 SER B O 1
ATOM 3936 N N . GLY B 1 144 ? 171.241 153.143 153.421 1.00 265.91 144 GLY B N 1
ATOM 3937 C CA . GLY B 1 144 ? 171.885 154.033 154.367 1.00 265.91 144 GLY B CA 1
ATOM 3938 C C . GLY B 1 144 ? 170.974 154.489 155.487 1.00 265.91 144 GLY B C 1
ATOM 3939 O O . GLY B 1 144 ? 171.374 154.502 156.655 1.00 265.91 144 GLY B O 1
ATOM 3940 N N . ALA B 1 145 ? 169.747 154.866 155.145 1.00 245.79 145 ALA B N 1
ATOM 3941 C CA . ALA B 1 145 ? 168.783 155.321 156.140 1.00 245.79 145 ALA B CA 1
ATOM 3942 C C . ALA B 1 145 ? 167.542 154.435 156.142 1.00 245.79 145 ALA B C 1
ATOM 3943 O O . ALA B 1 145 ? 166.500 154.810 155.605 1.00 245.79 145 ALA B O 1
ATOM 3945 N N . PRO B 1 164 ? 156.886 133.846 162.512 1.00 209.40 164 PRO B N 1
ATOM 3946 C CA . PRO B 1 164 ? 156.629 134.590 161.276 1.00 209.40 164 PRO B CA 1
ATOM 3947 C C . PRO B 1 164 ? 157.681 134.344 160.197 1.00 209.40 164 PRO B C 1
ATOM 3948 O O . PRO B 1 164 ? 157.418 134.585 159.019 1.00 209.40 164 PRO B O 1
ATOM 3952 N N . LYS B 1 165 ? 158.856 133.869 160.597 1.00 218.08 165 LYS B N 1
ATOM 3953 C CA . LYS B 1 165 ? 159.919 133.580 159.648 1.00 218.08 165 LYS B CA 1
ATOM 3954 C C . LYS B 1 165 ? 159.600 132.317 158.858 1.00 218.08 165 LYS B C 1
ATOM 3955 O O . LYS B 1 165 ? 158.826 131.461 159.296 1.00 218.08 165 LYS B O 1
ATOM 3961 N N . GLU B 1 166 ? 160.208 132.208 157.682 1.00 221.25 166 GLU B N 1
ATOM 3962 C CA . GLU B 1 166 ? 159.979 131.094 156.774 1.00 221.25 166 GLU B CA 1
ATOM 3963 C C . GLU B 1 166 ? 161.253 130.277 156.611 1.00 221.25 166 GLU B C 1
ATOM 3964 O O . GLU B 1 166 ? 162.351 130.833 156.509 1.00 221.25 166 GLU B O 1
ATOM 3970 N N . THR B 1 167 ? 161.100 128.957 156.587 1.00 218.08 167 THR B N 1
ATOM 3971 C CA . THR B 1 167 ? 162.223 128.055 156.388 1.00 218.08 167 THR B CA 1
ATOM 3972 C C . THR B 1 167 ? 162.628 128.031 154.920 1.00 218.08 167 THR B C 1
ATOM 3973 O O . THR B 1 167 ? 161.907 128.521 154.047 1.00 218.08 167 THR B O 1
ATOM 3977 N N . VAL B 1 168 ? 163.800 127.445 154.655 1.00 191.46 168 VAL B N 1
ATOM 3978 C CA . VAL B 1 168 ? 164.334 127.387 153.295 1.00 191.46 168 VAL B CA 1
ATOM 3979 C C . VAL B 1 168 ? 163.573 126.429 152.396 1.00 191.46 168 VAL B C 1
ATOM 3980 O O . VAL B 1 168 ? 163.888 126.336 151.203 1.00 191.46 168 VAL B O 1
ATOM 3984 N N . ASP B 1 169 ? 162.583 125.714 152.923 1.00 185.08 169 ASP B N 1
ATOM 3985 C CA . ASP B 1 169 ? 161.814 124.756 152.144 1.00 185.08 169 ASP B CA 1
ATOM 3986 C C . ASP B 1 169 ? 160.617 125.387 151.446 1.00 185.08 169 ASP B C 1
ATOM 3987 O O . ASP B 1 169 ? 159.693 124.668 151.051 1.00 185.08 169 ASP B O 1
ATOM 3992 N N . SER B 1 170 ? 160.610 126.709 151.283 1.00 186.82 170 SER B N 1
ATOM 3993 C CA . SER B 1 170 ? 159.490 127.388 150.646 1.00 186.82 170 SER B CA 1
ATOM 3994 C C . SER B 1 170 ? 159.532 127.317 149.128 1.00 186.82 170 SER B C 1
ATOM 3995 O O . SER B 1 170 ? 158.571 127.756 148.485 1.00 186.82 170 SER B O 1
ATOM 3998 N N . PHE B 1 171 ? 160.605 126.774 148.545 1.00 194.45 171 PHE B N 1
ATOM 3999 C CA . PHE B 1 171 ? 160.730 126.747 147.091 1.00 194.45 171 PHE B CA 1
ATOM 4000 C C . PHE B 1 171 ? 159.563 126.012 146.447 1.00 194.45 171 PHE B C 1
ATOM 4001 O O . PHE B 1 171 ? 159.032 126.454 145.421 1.00 194.45 171 PHE B O 1
ATOM 4009 N N . LEU B 1 172 ? 159.146 124.891 147.041 1.00 198.67 172 LEU B N 1
ATOM 4010 C CA . LEU B 1 172 ? 158.022 124.139 146.496 1.00 198.67 172 LEU B CA 1
ATOM 4011 C C . LEU B 1 172 ? 156.771 125.000 146.397 1.00 198.67 172 LEU B C 1
ATOM 4012 O O . LEU B 1 172 ? 155.970 124.824 145.471 1.00 198.67 172 LEU B O 1
ATOM 4017 N N . ASP B 1 173 ? 156.599 125.949 147.323 1.00 207.50 173 ASP B N 1
ATOM 4018 C CA . ASP B 1 173 ? 155.459 126.854 147.243 1.00 207.50 173 ASP B CA 1
ATOM 4019 C C . ASP B 1 173 ? 155.453 127.599 145.918 1.00 207.50 173 ASP B C 1
ATOM 4020 O O . ASP B 1 173 ? 154.407 127.715 145.267 1.00 207.50 173 ASP B O 1
ATOM 4025 N N . LEU B 1 174 ? 156.619 128.088 145.493 1.00 204.20 174 LEU B N 1
ATOM 4026 C CA . LEU B 1 174 ? 156.733 128.687 144.170 1.00 204.20 174 LEU B CA 1
ATOM 4027 C C . LEU B 1 174 ? 156.243 127.718 143.104 1.00 204.20 174 LEU B C 1
ATOM 4028 O O . LEU B 1 174 ? 155.421 128.076 142.251 1.00 204.20 174 LEU B O 1
ATOM 4033 N N . ALA B 1 175 ? 156.710 126.469 143.164 1.00 203.98 175 ALA B N 1
ATOM 4034 C CA . ALA B 1 175 ? 156.245 125.466 142.215 1.00 203.98 175 ALA B CA 1
ATOM 4035 C C . ALA B 1 175 ? 154.740 125.275 142.308 1.00 203.98 175 ALA B C 1
ATOM 4036 O O . ALA B 1 175 ? 154.080 125.044 141.290 1.00 203.98 175 ALA B O 1
ATOM 4038 N N . ARG B 1 176 ? 154.177 125.382 143.511 1.00 208.25 176 ARG B N 1
ATOM 4039 C CA . ARG B 1 176 ? 152.730 125.277 143.644 1.00 208.25 176 ARG B CA 1
ATOM 4040 C C . ARG B 1 176 ? 152.047 126.497 143.042 1.00 208.25 176 ARG B C 1
ATOM 4041 O O . ARG B 1 176 ? 150.968 126.389 142.449 1.00 208.25 176 ARG B O 1
ATOM 4049 N N . ASN B 1 177 ? 152.668 127.671 143.176 1.00 201.32 177 ASN B N 1
ATOM 4050 C CA . ASN B 1 177 ? 152.125 128.861 142.537 1.00 201.32 177 ASN B CA 1
ATOM 4051 C C . ASN B 1 177 ? 152.429 128.886 141.048 1.00 201.32 177 ASN B C 1
ATOM 4052 O O . ASN B 1 177 ? 151.834 129.683 140.315 1.00 201.32 177 ASN B O 1
ATOM 4057 N N . LEU B 1 178 ? 153.348 128.033 140.589 1.00 192.63 178 LEU B N 1
ATOM 4058 C CA . LEU B 1 178 ? 153.595 127.898 139.158 1.00 192.63 178 LEU B CA 1
ATOM 4059 C C . LEU B 1 178 ? 152.359 127.406 138.419 1.00 192.63 178 LEU B C 1
ATOM 4060 O O . LEU B 1 178 ? 152.183 127.712 137.235 1.00 192.63 178 LEU B O 1
ATOM 4065 N N . PHE B 1 179 ? 151.495 126.649 139.090 1.00 188.93 179 PHE B N 1
ATOM 4066 C CA . PHE B 1 179 ? 150.312 126.079 138.460 1.00 188.93 179 PHE B CA 1
ATOM 4067 C C . PHE B 1 179 ? 149.086 126.360 139.315 1.00 188.93 179 PHE B C 1
ATOM 4068 O O . PHE B 1 179 ? 148.871 125.670 140.326 1.00 188.93 179 PHE B O 1
ATOM 4076 N N . PRO B 1 180 ? 148.264 127.346 138.969 1.00 183.57 180 PRO B N 1
ATOM 4077 C CA . PRO B 1 180 ? 147.059 127.626 139.752 1.00 183.57 180 PRO B CA 1
ATOM 4078 C C . PRO B 1 180 ? 146.000 126.549 139.586 1.00 183.57 180 PRO B C 1
ATOM 4079 O O . PRO B 1 180 ? 145.973 125.805 138.606 1.00 183.57 180 PRO B O 1
ATOM 4083 N N . SER B 1 181 ? 145.119 126.468 140.584 1.00 174.48 181 SER B N 1
ATOM 4084 C CA . SER B 1 181 ? 144.020 125.511 140.522 1.00 174.48 181 SER B CA 1
ATOM 4085 C C . SER B 1 181 ? 143.086 125.829 139.360 1.00 174.48 181 SER B C 1
ATOM 4086 O O . SER B 1 181 ? 142.730 124.948 138.569 1.00 174.48 181 SER B O 1
ATOM 4089 N N . ASN B 1 182 ? 142.682 127.091 139.242 1.00 159.22 182 ASN B N 1
ATOM 4090 C CA . ASN B 1 182 ? 141.855 127.539 138.131 1.00 159.22 182 ASN B CA 1
ATOM 4091 C C . ASN B 1 182 ? 142.224 128.978 137.803 1.00 159.22 182 ASN B C 1
ATOM 4092 O O . ASN B 1 182 ? 142.758 129.696 138.652 1.00 159.22 182 ASN B O 1
ATOM 4097 N N . LEU B 1 183 ? 141.933 129.388 136.568 1.00 146.06 183 LEU B N 1
ATOM 4098 C CA . LEU B 1 183 ? 142.381 130.693 136.091 1.00 146.06 183 LEU B CA 1
ATOM 4099 C C . LEU B 1 183 ? 141.730 131.829 136.871 1.00 146.06 183 LEU B C 1
ATOM 4100 O O . LEU B 1 183 ? 142.386 132.824 137.202 1.00 146.06 183 LEU B O 1
ATOM 4105 N N . VAL B 1 184 ? 140.436 131.701 137.171 1.00 135.21 184 VAL B N 1
ATOM 4106 C CA . VAL B 1 184 ? 139.709 132.782 137.827 1.00 135.21 184 VAL B CA 1
ATOM 4107 C C . VAL B 1 184 ? 140.267 133.088 139.208 1.00 135.21 184 VAL B C 1
ATOM 4108 O O . VAL B 1 184 ? 140.410 134.261 139.570 1.00 135.21 184 VAL B O 1
ATOM 4112 N N . VAL B 1 185 ? 140.590 132.061 139.994 1.00 128.01 185 VAL B N 1
ATOM 4113 C CA . VAL B 1 185 ? 141.153 132.297 141.319 1.00 128.01 185 VAL B CA 1
ATOM 4114 C C . VAL B 1 185 ? 142.512 132.980 141.222 1.00 128.01 185 VAL B C 1
ATOM 4115 O O . VAL B 1 185 ? 142.837 133.846 142.043 1.00 128.01 185 VAL B O 1
ATOM 4119 N N . ALA B 1 186 ? 143.307 132.640 140.214 1.00 152.74 186 ALA B N 1
ATOM 4120 C CA . ALA B 1 186 ? 144.654 133.182 140.052 1.00 152.74 186 ALA B CA 1
ATOM 4121 C C . ALA B 1 186 ? 144.672 134.647 139.668 1.00 152.74 186 ALA B C 1
ATOM 4122 O O . ALA B 1 186 ? 145.757 135.164 139.375 1.00 152.74 186 ALA B O 1
ATOM 4124 N N . ALA B 1 187 ? 143.540 135.348 139.649 1.00 136.64 187 ALA B N 1
ATOM 4125 C CA . ALA B 1 187 ? 143.511 136.750 139.266 1.00 136.64 187 ALA B CA 1
ATOM 4126 C C . ALA B 1 187 ? 143.689 137.702 140.441 1.00 136.64 187 ALA B C 1
ATOM 4127 O O . ALA B 1 187 ? 144.095 138.848 140.228 1.00 136.64 187 ALA B O 1
ATOM 4129 N N . PHE B 1 188 ? 143.391 137.269 141.666 1.00 131.71 188 PHE B N 1
ATOM 4130 C CA . PHE B 1 188 ? 143.488 138.166 142.815 1.00 131.71 188 PHE B CA 1
ATOM 4131 C C . PHE B 1 188 ? 144.165 137.574 144.042 1.00 131.71 188 PHE B C 1
ATOM 4132 O O . PHE B 1 188 ? 144.660 138.348 144.868 1.00 131.71 188 PHE B O 1
ATOM 4140 N N . ARG B 1 189 ? 144.213 136.255 144.212 1.00 130.96 189 ARG B N 1
ATOM 4141 C CA . ARG B 1 189 ? 144.828 135.675 145.396 1.00 130.96 189 ARG B CA 1
ATOM 4142 C C . ARG B 1 189 ? 145.489 134.356 145.029 1.00 130.96 189 ARG B C 1
ATOM 4143 O O . ARG B 1 189 ? 145.108 133.703 144.054 1.00 130.96 189 ARG B O 1
ATOM 4151 N N . THR B 1 190 ? 146.493 133.976 145.819 1.00 169.12 190 THR B N 1
ATOM 4152 C CA . THR B 1 190 ? 147.312 132.806 145.539 1.00 169.12 190 THR B CA 1
ATOM 4153 C C . THR B 1 190 ? 147.528 132.010 146.820 1.00 169.12 190 THR B C 1
ATOM 4154 O O . THR B 1 190 ? 146.930 132.284 147.866 1.00 169.12 190 THR B O 1
ATOM 4158 N N . TYR B 1 191 ? 148.422 131.031 146.723 1.00 179.78 191 TYR B N 1
ATOM 4159 C CA . TYR B 1 191 ? 148.692 130.043 147.755 1.00 179.78 191 TYR B CA 1
ATOM 4160 C C . TYR B 1 191 ? 149.983 130.373 148.493 1.00 179.78 191 TYR B C 1
ATOM 4161 O O . TYR B 1 191 ? 150.966 130.812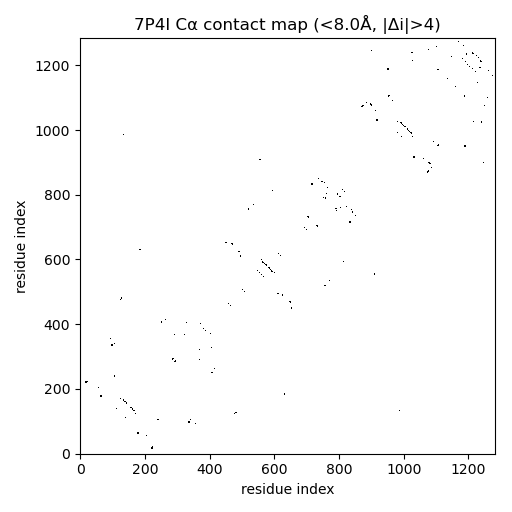 147.891 1.00 179.78 191 TYR B O 1
ATOM 4170 N N . ALA B 1 192 ? 149.976 130.151 149.809 1.00 204.23 192 ALA B N 1
ATOM 4171 C CA . ALA B 1 192 ? 151.202 130.283 150.588 1.00 204.23 192 ALA B CA 1
ATOM 4172 C C . ALA B 1 192 ? 151.118 129.471 151.873 1.00 204.23 192 ALA B C 1
ATOM 4173 O O . ALA B 1 192 ? 150.099 129.505 152.566 1.00 204.23 192 ALA B O 1
ATOM 4175 N N . THR B 1 193 ? 152.177 128.741 152.199 1.00 223.57 193 THR B N 1
ATOM 4176 C CA . THR B 1 193 ? 152.175 127.879 153.369 1.00 223.57 193 THR B CA 1
ATOM 4177 C C . THR B 1 193 ? 152.527 128.664 154.629 1.00 223.57 193 THR B C 1
ATOM 4178 O O . THR B 1 193 ? 153.142 129.731 154.584 1.00 223.57 193 THR B O 1
ATOM 4182 N N . ASP B 1 194 ? 152.121 128.114 155.771 1.00 250.69 194 ASP B N 1
ATOM 4183 C CA . ASP B 1 194 ? 152.444 128.678 157.073 1.00 250.69 194 ASP B CA 1
ATOM 4184 C C . ASP B 1 194 ? 152.604 127.532 158.059 1.00 250.69 194 ASP B C 1
ATOM 4185 O O . ASP B 1 194 ? 151.935 126.502 157.930 1.00 250.69 194 ASP B O 1
ATOM 4190 N N . TYR B 1 195 ? 153.486 127.716 159.036 1.00 281.55 195 TYR B N 1
ATOM 4191 C CA . TYR B 1 195 ? 153.758 126.690 160.030 1.00 281.55 195 TYR B CA 1
ATOM 4192 C C . TYR B 1 195 ? 152.939 126.949 161.285 1.00 281.55 195 TYR B C 1
ATOM 4193 O O . TYR B 1 195 ? 152.932 128.063 161.817 1.00 281.55 195 TYR B O 1
ATOM 4202 N N . LYS B 1 196 ? 152.246 125.916 161.754 1.00 333.72 196 LYS B N 1
ATOM 4203 C CA . LYS B 1 196 ? 151.534 125.992 163.019 1.00 333.72 196 LYS B CA 1
ATOM 4204 C C . LYS B 1 196 ? 151.795 124.720 163.810 1.00 333.72 196 LYS B C 1
ATOM 4205 O O . LYS B 1 196 ? 152.166 123.683 163.256 1.00 333.72 196 LYS B O 1
ATOM 4211 N N . VAL B 1 197 ? 151.589 124.810 165.120 1.00 439.45 197 VAL B N 1
ATOM 4212 C CA . VAL B 1 197 ? 151.816 123.699 166.034 1.00 439.45 197 VAL B CA 1
ATOM 4213 C C . VAL B 1 197 ? 150.480 123.033 166.334 1.00 439.45 197 VAL B C 1
ATOM 4214 O O . VAL B 1 197 ? 149.473 123.708 166.578 1.00 439.45 197 VAL B O 1
ATOM 4218 N N . VAL B 1 198 ? 150.467 121.704 166.271 1.00 512.97 198 VAL B N 1
ATOM 4219 C CA . VAL B 1 198 ? 149.264 120.932 166.549 1.00 512.97 198 VAL B CA 1
ATOM 4220 C C . VAL B 1 198 ? 149.368 120.177 167.872 1.00 512.97 198 VAL B C 1
ATOM 4221 O O . VAL B 1 198 ? 148.328 119.823 168.450 1.00 512.97 198 VAL B O 1
ATOM 4225 N N . THR B 1 199 ? 150.581 119.964 168.387 1.00 559.06 199 THR B N 1
ATOM 4226 C CA . THR B 1 199 ? 150.816 119.173 169.596 1.00 559.06 199 THR B CA 1
ATOM 4227 C C . THR B 1 199 ? 150.216 117.775 169.463 1.00 559.06 199 THR B C 1
ATOM 4228 O O . THR B 1 199 ? 149.663 117.221 170.415 1.00 559.06 199 THR B O 1
ATOM 4232 N N . GLN B 1 200 ? 150.331 117.200 168.269 1.00 550.73 200 GLN B N 1
ATOM 4233 C CA . GLN B 1 200 ? 149.910 115.830 168.009 1.00 550.73 200 GLN B CA 1
ATOM 4234 C C . GLN B 1 200 ? 150.986 114.809 168.335 1.00 550.73 200 GLN B C 1
ATOM 4235 O O . GLN B 1 200 ? 150.689 113.778 168.941 1.00 550.73 200 GLN B O 1
ATOM 4241 N N . ASN B 1 201 ? 152.234 115.072 167.948 1.00 577.22 201 ASN B N 1
ATOM 4242 C CA . ASN B 1 201 ? 153.368 114.268 168.372 1.00 577.22 201 ASN B CA 1
ATOM 4243 C C . ASN B 1 201 ? 154.024 114.806 169.635 1.00 577.22 201 ASN B C 1
ATOM 4244 O O . ASN B 1 201 ? 154.951 114.174 170.152 1.00 577.22 201 ASN B O 1
ATOM 4249 N N . SER B 1 202 ? 153.566 115.956 170.137 1.00 580.07 202 SER B N 1
ATOM 4250 C CA . SER B 1 202 ? 154.109 116.496 171.379 1.00 580.07 202 SER B CA 1
ATOM 4251 C C . SER B 1 202 ? 153.723 115.641 172.576 1.00 580.07 202 SER B C 1
ATOM 4252 O O . SER B 1 202 ? 154.336 115.753 173.643 1.00 580.07 202 SER B O 1
ATOM 4255 N N . SER B 1 203 ? 152.708 114.789 172.424 1.00 582.25 203 SER B N 1
ATOM 4256 C CA . SER B 1 203 ? 152.285 113.936 173.528 1.00 582.25 203 SER B CA 1
ATOM 4257 C C . SER B 1 203 ? 153.359 112.918 173.890 1.00 582.25 203 SER B C 1
ATOM 4258 O O . SER B 1 203 ? 153.425 112.454 175.034 1.00 582.25 203 SER B O 1
ATOM 4261 N N . SER B 1 204 ? 154.212 112.556 172.931 1.00 582.47 204 SER B N 1
ATOM 4262 C CA . SER B 1 204 ? 155.207 111.513 173.143 1.00 582.47 204 SER B CA 1
ATOM 4263 C C . SER B 1 204 ? 156.636 112.041 173.118 1.00 582.47 204 SER B C 1
ATOM 4264 O O . SER B 1 204 ? 157.365 111.885 174.101 1.00 582.47 204 SER B O 1
ATOM 4267 N N . GLY B 1 205 ? 157.063 112.668 172.022 1.00 580.78 205 GLY B N 1
ATOM 4268 C CA . GLY B 1 205 ? 158.452 113.071 171.914 1.00 580.78 205 GLY B CA 1
ATOM 4269 C C . GLY B 1 205 ? 158.724 114.381 171.202 1.00 580.78 205 GLY B C 1
ATOM 4270 O O . GLY B 1 205 ? 159.885 114.769 171.044 1.00 580.78 205 GLY B O 1
ATOM 4271 N N . ASN B 1 206 ? 157.675 115.077 170.769 1.00 583.03 206 ASN B N 1
ATOM 4272 C CA . ASN B 1 206 ? 157.819 116.311 169.998 1.00 583.03 206 ASN B CA 1
ATOM 4273 C C . ASN B 1 206 ? 157.259 117.512 170.746 1.00 583.03 206 ASN B C 1
ATOM 4274 O O . ASN B 1 206 ? 156.538 118.333 170.171 1.00 583.03 206 ASN B O 1
ATOM 4279 N N . VAL B 1 207 ? 157.578 117.627 172.038 1.00 592.54 207 VAL B N 1
ATOM 4280 C CA . VAL B 1 207 ? 156.954 118.635 172.886 1.00 592.54 207 VAL B CA 1
ATOM 4281 C C . VAL B 1 207 ? 157.263 120.037 172.381 1.00 592.54 207 VAL B C 1
ATOM 4282 O O . VAL B 1 207 ? 158.347 120.309 171.847 1.00 592.54 207 VAL B O 1
ATOM 4286 N N . THR B 1 208 ? 156.287 120.933 172.534 1.00 580.64 208 THR B N 1
ATOM 4287 C CA . THR B 1 208 ? 156.385 122.375 172.317 1.00 580.64 208 THR B CA 1
ATOM 4288 C C . THR B 1 208 ? 156.689 122.765 170.875 1.00 580.64 208 THR B C 1
ATOM 4289 O O . THR B 1 208 ? 156.870 123.959 170.605 1.00 580.64 208 THR B O 1
ATOM 4293 N N . HIS B 1 209 ? 156.747 121.818 169.940 1.00 524.83 209 HIS B N 1
ATOM 4294 C CA . HIS B 1 209 ? 157.093 122.165 168.567 1.00 524.83 209 HIS B CA 1
ATOM 4295 C C . HIS B 1 209 ? 156.615 121.119 167.570 1.00 524.83 209 HIS B C 1
ATOM 4296 O O . HIS B 1 209 ? 157.002 119.949 167.652 1.00 524.83 209 HIS B O 1
ATOM 4303 N N . GLU B 1 210 ? 155.769 121.531 166.624 1.00 492.14 210 GLU B N 1
ATOM 4304 C CA . GLU B 1 210 ? 155.372 120.637 165.544 1.00 492.14 210 GLU B CA 1
ATOM 4305 C C . GLU B 1 210 ? 155.839 121.132 164.182 1.00 492.14 210 GLU B C 1
ATOM 4306 O O . GLU B 1 210 ? 156.248 120.316 163.350 1.00 492.14 210 GLU B O 1
ATOM 4312 N N . LYS B 1 211 ? 155.793 122.445 163.944 1.00 387.55 211 LYS B N 1
ATOM 4313 C CA . LYS B 1 211 ? 156.125 123.042 162.649 1.00 387.55 211 LYS B CA 1
ATOM 4314 C C . LYS B 1 211 ? 155.348 122.381 161.512 1.00 387.55 211 LYS B C 1
ATOM 4315 O O . LYS B 1 211 ? 155.906 122.076 160.454 1.00 387.55 211 LYS B O 1
ATOM 4321 N N . ILE B 1 212 ? 154.060 122.134 161.722 1.00 342.26 212 ILE B N 1
ATOM 4322 C CA . ILE B 1 212 ? 153.224 121.521 160.695 1.00 342.26 212 ILE B CA 1
ATOM 4323 C C . ILE B 1 212 ? 152.917 122.572 159.636 1.00 342.26 212 ILE B C 1
ATOM 4324 O O . ILE B 1 212 ? 152.357 123.631 159.958 1.00 342.26 212 ILE B O 1
ATOM 4329 N N . PRO B 1 213 ? 153.284 122.339 158.378 1.00 278.70 213 PRO B N 1
ATOM 4330 C CA . PRO B 1 213 ? 152.995 123.325 157.331 1.00 278.70 213 PRO B CA 1
ATOM 4331 C C . PRO B 1 213 ? 151.645 123.100 156.669 1.00 278.70 213 PRO B C 1
ATOM 4332 O O . PRO B 1 213 ? 151.343 121.992 156.214 1.00 278.70 213 PRO B O 1
ATOM 4336 N N . ILE B 1 214 ? 150.822 124.144 156.614 1.00 245.66 214 ILE B N 1
ATOM 4337 C CA . ILE B 1 214 ? 149.543 124.108 155.916 1.00 245.66 214 ILE B CA 1
ATOM 4338 C C . ILE B 1 214 ? 149.401 125.391 155.112 1.00 245.66 214 ILE B C 1
ATOM 4339 O O . ILE B 1 214 ? 149.769 126.472 155.584 1.00 245.66 214 ILE B O 1
ATOM 4344 N N . GLY B 1 215 ? 148.897 125.270 153.886 1.00 211.62 215 GLY B N 1
ATOM 4345 C CA . GLY B 1 215 ? 148.802 126.388 152.979 1.00 211.62 215 GLY B CA 1
ATOM 4346 C C . GLY B 1 215 ? 147.456 127.079 153.045 1.00 211.62 215 GLY B C 1
ATOM 4347 O O . GLY B 1 215 ? 146.413 126.427 153.130 1.00 211.62 215 GLY B O 1
ATOM 4348 N N . THR B 1 216 ? 147.488 128.406 153.008 1.00 199.39 216 THR B N 1
ATOM 4349 C CA . THR B 1 216 ? 146.298 129.238 153.001 1.00 199.39 216 THR B CA 1
ATOM 4350 C C . THR B 1 216 ? 146.312 130.163 151.790 1.00 199.39 216 THR B C 1
ATOM 4351 O O . THR B 1 216 ? 147.289 130.220 151.034 1.00 199.39 216 THR B O 1
ATOM 4355 N N . GLU B 1 217 ? 145.205 130.878 151.609 1.00 171.58 217 GLU B N 1
ATOM 4356 C CA . GLU B 1 217 ? 145.068 131.802 150.496 1.00 171.58 217 GLU B CA 1
ATOM 4357 C C . GLU B 1 217 ? 145.350 133.230 150.944 1.00 171.58 217 GLU B C 1
ATOM 4358 O O . GLU B 1 217 ? 144.825 133.704 151.955 1.00 171.58 217 GLU B O 1
ATOM 4364 N N . ILE B 1 218 ? 146.195 133.916 150.175 1.00 160.45 218 ILE B N 1
ATOM 4365 C CA . ILE B 1 218 ? 146.591 135.287 150.470 1.00 160.45 218 ILE B CA 1
ATOM 4366 C C . ILE B 1 218 ? 146.437 136.124 149.208 1.00 160.45 218 ILE B C 1
ATOM 4367 O O . ILE B 1 218 ? 146.786 135.699 148.106 1.00 160.45 218 ILE B O 1
ATOM 4372 N N . GLU B 1 219 ? 145.899 137.330 149.385 1.00 159.53 219 GLU B N 1
ATOM 4373 C CA . GLU B 1 219 ? 145.585 138.206 148.268 1.00 159.53 219 GLU B CA 1
ATOM 4374 C C . GLU B 1 219 ? 146.842 138.549 147.469 1.00 159.53 219 GLU B C 1
ATOM 4375 O O . GLU B 1 219 ? 147.977 138.367 147.919 1.00 159.53 219 GLU B O 1
ATOM 4381 N N . GLY B 1 220 ? 146.620 139.063 146.262 1.00 154.83 220 GLY B N 1
ATOM 4382 C CA . GLY B 1 220 ? 147.699 139.327 145.332 1.00 154.83 220 GLY B CA 1
ATOM 4383 C C . GLY B 1 220 ? 147.774 138.264 144.257 1.00 154.83 220 GLY B C 1
ATOM 4384 O O . GLY B 1 220 ? 147.841 137.071 144.564 1.00 154.83 220 GLY B O 1
ATOM 4385 N N . MET B 1 221 ? 147.759 138.679 142.994 1.00 164.17 221 MET B N 1
ATOM 4386 C CA . MET B 1 221 ? 147.751 137.730 141.893 1.00 164.17 221 MET B CA 1
ATOM 4387 C C . MET B 1 221 ? 149.145 137.138 141.692 1.00 164.17 221 MET B C 1
ATOM 4388 O O . MET B 1 221 ? 150.115 137.511 142.357 1.00 164.17 221 MET B O 1
ATOM 4393 N N . ASN B 1 222 ? 149.239 136.194 140.757 1.00 170.52 222 ASN B N 1
ATOM 4394 C CA . ASN B 1 222 ? 150.501 135.539 140.409 1.00 170.52 222 ASN B CA 1
ATOM 4395 C C . ASN B 1 222 ? 150.732 135.684 138.908 1.00 170.52 222 ASN B C 1
ATOM 4396 O O . ASN B 1 222 ? 150.282 134.857 138.110 1.00 170.52 222 ASN B O 1
ATOM 4401 N N . ILE B 1 223 ? 151.445 136.744 138.524 1.00 197.80 223 ILE B N 1
ATOM 4402 C CA . ILE B 1 223 ? 151.869 136.888 137.139 1.00 197.80 223 ILE B CA 1
ATOM 4403 C C . ILE B 1 223 ? 152.752 135.720 136.733 1.00 197.80 223 ILE B C 1
ATOM 4404 O O . ILE B 1 223 ? 152.673 135.246 135.595 1.00 197.80 223 ILE B O 1
ATOM 4409 N N . LEU B 1 224 ? 153.584 135.232 137.653 1.00 190.22 224 LEU B N 1
ATOM 4410 C CA . LEU B 1 224 ? 154.349 134.015 137.408 1.00 190.22 224 LEU B CA 1
ATOM 4411 C C . LEU B 1 224 ? 153.424 132.837 137.128 1.00 190.22 224 LEU B C 1
ATOM 4412 O O . LEU B 1 224 ? 153.721 131.981 136.289 1.00 190.22 224 LEU B O 1
ATOM 4417 N N . GLY B 1 225 ? 152.291 132.780 137.821 1.00 179.35 225 GLY B N 1
ATOM 4418 C CA . GLY B 1 225 ? 151.370 131.674 137.657 1.00 179.35 225 GLY B CA 1
ATOM 4419 C C . GLY B 1 225 ? 150.531 131.769 136.400 1.00 179.35 225 GLY B C 1
ATOM 4420 O O . GLY B 1 225 ? 149.660 130.928 136.163 1.00 179.35 225 GLY B O 1
ATOM 4421 N N . LEU B 1 226 ? 150.783 132.790 135.585 1.00 164.65 226 LEU B N 1
ATOM 4422 C CA . LEU B 1 226 ? 150.005 133.041 134.379 1.00 164.65 226 LEU B CA 1
ATOM 4423 C C . LEU B 1 226 ? 150.833 133.033 133.105 1.00 164.65 226 LEU B C 1
ATOM 4424 O O . LEU B 1 226 ? 150.318 132.672 132.043 1.00 164.65 226 LEU B O 1
ATOM 4429 N N . VAL B 1 227 ? 152.106 133.425 133.185 1.00 188.72 227 VAL B N 1
ATOM 4430 C CA . VAL B 1 227 ? 152.916 133.590 131.980 1.00 188.72 227 VAL B CA 1
ATOM 4431 C C . VAL B 1 227 ? 153.177 132.244 131.314 1.00 188.72 227 VAL B C 1
ATOM 4432 O O . VAL B 1 227 ? 153.162 132.131 130.082 1.00 188.72 227 VAL B O 1
ATOM 4436 N N . LEU B 1 228 ? 153.431 131.205 132.113 1.00 182.34 228 LEU B N 1
ATOM 4437 C CA . LEU B 1 228 ? 153.674 129.888 131.533 1.00 182.34 228 LEU B CA 1
ATOM 4438 C C . LEU B 1 228 ? 152.430 129.354 130.836 1.00 182.34 228 LEU B C 1
ATOM 4439 O O . LEU B 1 228 ? 152.527 128.777 129.747 1.00 182.34 228 LEU B O 1
ATOM 4444 N N . PHE B 1 229 ? 151.256 129.546 131.441 1.00 176.21 229 PHE B N 1
ATOM 4445 C CA . PHE B 1 229 ? 150.018 129.132 130.795 1.00 176.21 229 PHE B CA 1
ATOM 4446 C C . PHE B 1 229 ? 149.792 129.909 129.508 1.00 176.21 229 PHE B C 1
ATOM 4447 O O . PHE B 1 229 ? 149.352 129.345 128.498 1.00 176.21 229 PHE B O 1
ATOM 4455 N N . ALA B 1 230 ? 150.096 131.209 129.524 1.00 171.75 230 ALA B N 1
ATOM 4456 C CA . ALA B 1 230 ? 149.959 132.012 128.315 1.00 171.75 230 ALA B CA 1
ATOM 4457 C C . ALA B 1 230 ? 150.878 131.505 127.211 1.00 171.75 230 ALA B C 1
ATOM 4458 O O . ALA B 1 230 ? 150.467 131.405 126.052 1.00 171.75 230 ALA B O 1
ATOM 4460 N N . LEU B 1 231 ? 152.123 131.170 127.555 1.00 166.89 231 LEU B N 1
ATOM 4461 C CA . LEU B 1 231 ? 153.060 130.657 126.558 1.00 166.89 231 LEU B CA 1
ATOM 4462 C C . LEU B 1 231 ? 152.601 129.312 126.005 1.00 166.89 231 LEU B C 1
ATOM 4463 O O . LEU B 1 231 ? 152.713 129.050 124.799 1.00 166.89 231 LEU B O 1
ATOM 4468 N N . VAL B 1 232 ? 152.097 128.438 126.880 1.00 164.64 232 VAL B N 1
ATOM 4469 C CA . VAL B 1 232 ? 151.618 127.133 126.430 1.00 164.64 232 VAL B CA 1
ATOM 4470 C C . VAL B 1 232 ? 150.456 127.308 125.464 1.00 164.64 232 VAL B C 1
ATOM 4471 O O . VAL B 1 232 ? 150.413 126.691 124.394 1.00 164.64 232 VAL B O 1
ATOM 4475 N N . LEU B 1 233 ? 149.506 128.175 125.818 1.00 174.66 233 LEU B N 1
ATOM 4476 C CA . LEU B 1 233 ? 148.388 128.437 124.919 1.00 174.66 233 LEU B CA 1
ATOM 4477 C C . LEU B 1 233 ? 148.871 129.050 123.610 1.00 174.66 233 LEU B C 1
ATOM 4478 O O . LEU B 1 233 ? 148.327 128.749 122.539 1.00 174.66 233 LEU B O 1
ATOM 4483 N N . GLY B 1 234 ? 149.890 129.909 123.681 1.00 173.01 234 GLY B N 1
ATOM 4484 C CA . GLY B 1 234 ? 150.402 130.547 122.481 1.00 173.01 234 GLY B CA 1
ATOM 4485 C C . GLY B 1 234 ? 151.016 129.563 121.507 1.00 173.01 234 GLY B C 1
ATOM 4486 O O . GLY B 1 234 ? 150.785 129.647 120.298 1.00 173.01 234 GLY B O 1
ATOM 4487 N N . VAL B 1 235 ? 151.813 128.622 122.012 1.00 159.08 235 VAL B N 1
ATOM 4488 C CA . VAL B 1 235 ? 152.356 127.599 121.124 1.00 159.08 235 VAL B CA 1
ATOM 4489 C C . VAL B 1 235 ? 151.249 126.654 120.668 1.00 159.08 235 VAL B C 1
ATOM 4490 O O . VAL B 1 235 ? 151.296 126.106 119.558 1.00 159.08 235 VAL B O 1
ATOM 4494 N N . ALA B 1 236 ? 150.221 126.472 121.502 1.00 171.32 236 ALA B N 1
ATOM 4495 C CA . ALA B 1 236 ? 149.156 125.533 121.172 1.00 171.32 236 ALA B CA 1
ATOM 4496 C C . ALA B 1 236 ? 148.321 126.023 119.996 1.00 171.32 236 ALA B C 1
ATOM 4497 O O . ALA B 1 236 ? 148.060 125.264 119.055 1.00 171.32 236 ALA B O 1
ATOM 4499 N N . LEU B 1 237 ? 147.896 127.289 120.019 1.00 168.59 237 LEU B N 1
ATOM 4500 C CA . LEU B 1 237 ? 146.985 127.683 118.945 1.00 168.59 237 LEU B CA 1
ATOM 4501 C C . LEU B 1 237 ? 147.713 127.895 117.627 1.00 168.59 237 LEU B C 1
ATOM 4502 O O . LEU B 1 237 ? 147.060 128.165 116.614 1.00 168.59 237 LEU B O 1
ATOM 4507 N N . LYS B 1 238 ? 149.040 127.801 117.621 1.00 145.21 238 LYS B N 1
ATOM 4508 C CA . LYS B 1 238 ? 149.827 127.862 116.398 1.00 145.21 238 LYS B CA 1
ATOM 4509 C C . LYS B 1 238 ? 150.238 126.486 115.896 1.00 145.21 238 LYS B C 1
ATOM 4510 O O . LYS B 1 238 ? 150.366 126.290 114.684 1.00 145.21 238 LYS B O 1
ATOM 4516 N N . LYS B 1 239 ? 150.441 125.523 116.798 1.00 156.79 239 LYS B N 1
ATOM 4517 C CA . LYS B 1 239 ? 150.942 124.222 116.369 1.00 156.79 239 LYS B CA 1
ATOM 4518 C C . LYS B 1 239 ? 149.915 123.445 115.553 1.00 156.79 239 LYS B C 1
ATOM 4519 O O . LYS B 1 239 ? 150.289 122.725 114.620 1.00 156.79 239 LYS B O 1
ATOM 4525 N N . LEU B 1 240 ? 148.625 123.571 115.876 1.00 157.51 240 LEU B N 1
ATOM 4526 C CA . LEU B 1 240 ? 147.630 122.713 115.239 1.00 157.51 240 LEU B CA 1
ATOM 4527 C C . LEU B 1 240 ? 147.422 123.045 113.768 1.00 157.51 240 LEU B C 1
ATOM 4528 O O . LEU B 1 240 ? 146.913 122.200 113.024 1.00 157.51 240 LEU B O 1
ATOM 4533 N N . GLY B 1 241 ? 147.791 124.240 113.331 1.00 179.78 241 GLY B N 1
ATOM 4534 C CA . GLY B 1 241 ? 147.688 124.611 111.934 1.00 179.78 241 GLY B CA 1
ATOM 4535 C C . GLY B 1 241 ? 146.901 125.897 111.739 1.00 179.78 241 GLY B C 1
ATOM 4536 O O . GLY B 1 241 ? 146.501 126.575 112.687 1.00 179.78 241 GLY B O 1
ATOM 4537 N N . SER B 1 242 ? 146.681 126.212 110.460 1.00 197.32 242 SER B N 1
ATOM 4538 C CA . SER B 1 242 ? 146.027 127.461 110.088 1.00 197.32 242 SER B CA 1
ATOM 4539 C C . SER B 1 242 ? 144.545 127.477 110.434 1.00 197.32 242 SER B C 1
ATOM 4540 O O . SER B 1 242 ? 143.921 128.541 110.373 1.00 197.32 242 SER B O 1
ATOM 4543 N N . GLU B 1 243 ? 143.965 126.328 110.781 1.00 219.61 243 GLU B N 1
ATOM 4544 C CA . GLU B 1 243 ? 142.550 126.274 111.124 1.00 219.61 243 GLU B CA 1
ATOM 4545 C C . GLU B 1 243 ? 142.220 127.065 112.381 1.00 219.61 243 GLU B C 1
ATOM 4546 O O . GLU B 1 243 ? 141.087 127.538 112.515 1.00 219.61 243 GLU B O 1
ATOM 4552 N N . GLY B 1 244 ? 143.172 127.218 113.297 1.00 203.50 244 GLY B N 1
ATOM 4553 C CA . GLY B 1 244 ? 142.985 128.072 114.452 1.00 203.50 244 GLY B CA 1
ATOM 4554 C C . GLY B 1 244 ? 143.685 129.400 114.267 1.00 203.50 244 GLY B C 1
ATOM 4555 O O . GLY B 1 244 ? 143.917 130.136 115.231 1.00 203.50 244 GLY B O 1
ATOM 4556 N N . GLU B 1 245 ? 144.025 129.712 113.015 1.00 184.64 245 GLU B N 1
ATOM 4557 C CA . GLU B 1 245 ? 144.783 130.923 112.719 1.00 184.64 245 GLU B CA 1
ATOM 4558 C C . GLU B 1 245 ? 143.993 132.172 113.088 1.00 184.64 245 GLU B C 1
ATOM 4559 O O . GLU B 1 245 ? 144.565 133.166 113.554 1.00 184.64 245 GLU B O 1
ATOM 4565 N N . ASP B 1 246 ? 142.674 132.139 112.882 1.00 180.16 246 ASP B N 1
ATOM 4566 C CA . ASP B 1 246 ? 141.847 133.318 113.125 1.00 180.16 246 ASP B CA 1
ATOM 4567 C C . ASP B 1 246 ? 142.015 133.832 114.548 1.00 180.16 246 ASP B C 1
ATOM 4568 O O . ASP B 1 246 ? 142.049 135.048 114.776 1.00 180.16 246 ASP B O 1
ATOM 4573 N N . LEU B 1 247 ? 142.141 132.920 115.515 1.00 169.26 247 LEU B N 1
ATOM 4574 C CA . LEU B 1 247 ? 142.320 133.330 116.903 1.00 169.26 247 LEU B CA 1
ATOM 4575 C C . LEU B 1 247 ? 143.538 134.230 117.057 1.00 169.26 247 LEU B C 1
ATOM 4576 O O . LEU B 1 247 ? 143.490 135.231 117.782 1.00 169.26 247 LEU B O 1
ATOM 4581 N N . ILE B 1 248 ? 144.635 133.898 116.372 1.00 173.81 248 ILE B N 1
ATOM 4582 C CA . ILE B 1 248 ? 145.810 134.768 116.385 1.00 173.81 248 ILE B CA 1
ATOM 4583 C C . ILE B 1 248 ? 145.431 136.150 115.873 1.00 173.81 248 ILE B C 1
ATOM 4584 O O . ILE B 1 248 ? 145.705 137.171 116.515 1.00 173.81 248 ILE B O 1
ATOM 4589 N N . ARG B 1 249 ? 144.743 136.192 114.727 1.00 166.01 249 ARG B N 1
ATOM 4590 C CA . ARG B 1 249 ? 144.307 137.467 114.168 1.00 166.01 249 ARG B CA 1
ATOM 4591 C C . ARG B 1 249 ? 143.402 138.209 115.137 1.00 166.01 249 ARG B C 1
ATOM 4592 O O . ARG B 1 249 ? 143.258 139.433 115.048 1.00 166.01 249 ARG B O 1
ATOM 4600 N N . PHE B 1 250 ? 142.784 137.484 116.067 1.00 149.20 250 PHE B N 1
ATOM 4601 C CA . PHE B 1 250 ? 142.079 138.126 117.166 1.00 149.20 250 PHE B CA 1
ATOM 4602 C C . PHE B 1 250 ? 143.065 138.772 118.132 1.00 149.20 250 PHE B C 1
ATOM 4603 O O . PHE B 1 250 ? 143.066 139.995 118.319 1.00 149.20 250 PHE B O 1
ATOM 4611 N N . PHE B 1 251 ? 143.947 137.962 118.724 1.00 156.76 251 PHE B N 1
ATOM 4612 C CA . PHE B 1 251 ? 144.787 138.442 119.816 1.00 156.76 251 PHE B CA 1
ATOM 4613 C C . PHE B 1 251 ? 145.714 139.560 119.357 1.00 156.76 251 PHE B C 1
ATOM 4614 O O . PHE B 1 251 ? 145.835 140.595 120.025 1.00 156.76 251 PHE B O 1
ATOM 4622 N N . ASN B 1 252 ? 146.347 139.389 118.197 1.00 184.70 252 ASN B N 1
ATOM 4623 C CA . ASN B 1 252 ? 147.306 140.374 117.710 1.00 184.70 252 ASN B CA 1
ATOM 4624 C C . ASN B 1 252 ? 146.617 141.690 117.369 1.00 184.70 252 ASN B C 1
ATOM 4625 O O . ASN B 1 252 ? 147.276 142.657 116.976 1.00 184.70 252 ASN B O 1
ATOM 4630 N N . SER B 1 253 ? 145.291 141.728 117.492 1.00 170.27 253 SER B N 1
ATOM 4631 C CA . SER B 1 253 ? 144.566 142.984 117.371 1.00 170.27 253 SER B CA 1
ATOM 4632 C C . SER B 1 253 ? 144.416 143.672 118.723 1.00 170.27 253 SER B C 1
ATOM 4633 O O . SER B 1 253 ? 144.658 144.879 118.840 1.00 170.27 253 SER B O 1
ATOM 4636 N N . LEU B 1 254 ? 144.057 142.905 119.757 1.00 172.32 254 LEU B N 1
ATOM 4637 C CA . LEU B 1 254 ? 143.691 143.505 121.037 1.00 172.32 254 LEU B CA 1
ATOM 4638 C C . LEU B 1 254 ? 144.838 144.314 121.623 1.00 172.32 254 LEU B C 1
ATOM 4639 O O . LEU B 1 254 ? 144.616 145.390 122.192 1.00 172.32 254 LEU B O 1
ATOM 4644 N N . ASN B 1 255 ? 146.069 143.816 121.500 1.00 181.16 255 ASN B N 1
ATOM 4645 C CA . ASN B 1 255 ? 147.219 144.576 121.975 1.00 181.16 255 ASN B CA 1
ATOM 4646 C C . ASN B 1 255 ? 147.271 145.944 121.305 1.00 181.16 255 ASN B C 1
ATOM 4647 O O . ASN B 1 255 ? 147.384 146.977 121.976 1.00 181.16 255 ASN B O 1
ATOM 4652 N N . GLU B 1 256 ? 147.140 145.971 119.975 1.00 180.40 256 GLU B N 1
ATOM 4653 C CA . GLU B 1 256 ? 147.100 147.249 119.274 1.00 180.40 256 GLU B CA 1
ATOM 4654 C C . GLU B 1 256 ? 145.904 148.078 119.713 1.00 180.40 256 GLU B C 1
ATOM 4655 O O . GLU B 1 256 ? 145.960 149.313 119.691 1.00 180.40 256 GLU B O 1
ATOM 4661 N N . ALA B 1 257 ? 144.819 147.420 120.117 1.00 178.43 257 ALA B N 1
ATOM 4662 C CA . ALA B 1 257 ? 143.671 148.128 120.658 1.00 178.43 257 ALA B CA 1
ATOM 4663 C C . ALA B 1 257 ? 143.896 148.603 122.086 1.00 178.43 257 ALA B C 1
ATOM 4664 O O . ALA B 1 257 ? 143.295 149.604 122.490 1.00 178.43 257 ALA B O 1
ATOM 4666 N N . THR B 1 258 ? 144.744 147.921 122.856 1.00 182.11 258 THR B N 1
ATOM 4667 C CA . THR B 1 258 ? 144.895 148.277 124.261 1.00 182.11 258 THR B CA 1
ATOM 4668 C C . THR B 1 258 ? 146.140 149.103 124.534 1.00 182.11 258 THR B C 1
ATOM 4669 O O . THR B 1 258 ? 146.237 149.724 125.598 1.00 182.11 258 THR B O 1
ATOM 4673 N N . MET B 1 259 ? 147.100 149.124 123.611 1.00 192.25 259 MET B N 1
ATOM 4674 C CA . MET B 1 259 ? 148.293 149.930 123.838 1.00 192.25 259 MET B CA 1
ATOM 4675 C C . MET B 1 259 ? 148.004 151.409 123.613 1.00 192.25 259 MET B C 1
ATOM 4676 O O . MET B 1 259 ? 148.477 152.260 124.373 1.00 192.25 259 MET B O 1
ATOM 4681 N N . VAL B 1 260 ? 147.180 151.732 122.614 1.00 197.47 260 VAL B N 1
ATOM 4682 C CA . VAL B 1 260 ? 146.978 153.131 122.249 1.00 197.47 260 VAL B CA 1
ATOM 4683 C C . VAL B 1 260 ? 146.495 153.942 123.443 1.00 197.47 260 VAL B C 1
ATOM 4684 O O . VAL B 1 260 ? 146.973 155.060 123.678 1.00 197.47 260 VAL B O 1
ATOM 4688 N N . LEU B 1 261 ? 145.593 153.378 124.246 1.00 192.42 261 LEU B N 1
ATOM 4689 C CA . LEU B 1 261 ? 145.014 154.137 125.345 1.00 192.42 261 LEU B CA 1
ATOM 4690 C C . LEU B 1 261 ? 146.070 154.582 126.350 1.00 192.42 261 LEU B C 1
ATOM 4691 O O . LEU B 1 261 ? 145.933 155.658 126.945 1.00 192.42 261 LEU B O 1
ATOM 4696 N N . VAL B 1 262 ? 147.136 153.796 126.552 1.00 193.94 262 VAL B N 1
ATOM 4697 C CA . VAL B 1 262 ? 148.080 154.201 127.592 1.00 193.94 262 VAL B CA 1
ATOM 4698 C C . VAL B 1 262 ? 148.795 155.471 127.160 1.00 193.94 262 VAL B C 1
ATOM 4699 O O . VAL B 1 262 ? 149.266 156.247 128.002 1.00 193.94 262 VAL B O 1
ATOM 4703 N N . SER B 1 263 ? 148.858 155.726 125.849 1.00 191.73 263 SER B N 1
ATOM 4704 C CA . SER B 1 263 ? 149.416 156.988 125.380 1.00 191.73 263 SER B CA 1
ATOM 4705 C C . SER B 1 263 ? 148.622 158.158 125.942 1.00 191.73 263 SER B C 1
ATOM 4706 O O . SER B 1 263 ? 149.196 159.154 126.398 1.00 191.73 263 SER B O 1
ATOM 4709 N N . TRP B 1 264 ? 147.292 158.039 125.942 1.00 181.17 264 TRP B N 1
ATOM 4710 C CA . TRP B 1 264 ? 146.460 159.050 126.583 1.00 181.17 264 TRP B CA 1
ATOM 4711 C C . TRP B 1 264 ? 146.798 159.185 128.059 1.00 181.17 264 TRP B C 1
ATOM 4712 O O . TRP B 1 264 ? 146.795 160.299 128.597 1.00 181.17 264 TRP B O 1
ATOM 4723 N N . ILE B 1 265 ? 147.108 158.070 128.723 1.00 175.44 265 ILE B N 1
ATOM 4724 C CA . ILE B 1 265 ? 147.524 158.130 130.121 1.00 175.44 265 ILE B CA 1
ATOM 4725 C C . ILE B 1 265 ? 148.768 158.995 130.257 1.00 175.44 265 ILE B C 1
ATOM 4726 O O . ILE B 1 265 ? 148.921 159.750 131.225 1.00 175.44 265 ILE B O 1
ATOM 4731 N N . MET B 1 266 ? 149.668 158.910 129.272 1.00 208.20 266 MET B N 1
ATOM 4732 C CA . MET B 1 266 ? 150.852 159.760 129.275 1.00 208.20 266 MET B CA 1
ATOM 4733 C C . MET B 1 266 ? 150.469 161.230 129.367 1.00 208.20 266 MET B C 1
ATOM 4734 O O . MET B 1 266 ? 151.109 162.004 130.089 1.00 208.20 266 MET B O 1
ATOM 4739 N N . TRP B 1 267 ? 149.395 161.623 128.676 1.00 182.70 267 TRP B N 1
ATOM 4740 C CA . TRP B 1 267 ? 148.967 163.017 128.684 1.00 182.70 267 TRP B CA 1
ATOM 4741 C C . TRP B 1 267 ? 148.596 163.506 130.076 1.00 182.70 267 TRP B C 1
ATOM 4742 O O . TRP B 1 267 ? 148.564 164.719 130.308 1.00 182.70 267 TRP B O 1
ATOM 4753 N N . TYR B 1 268 ? 148.316 162.597 131.008 1.00 208.45 268 TYR B N 1
ATOM 4754 C CA . TYR B 1 268 ? 148.015 162.967 132.383 1.00 208.45 268 TYR B CA 1
ATOM 4755 C C . TYR B 1 268 ? 149.217 162.899 133.310 1.00 208.45 268 TYR B C 1
ATOM 4756 O O . TYR B 1 268 ? 149.167 163.469 134.402 1.00 208.45 268 TYR B O 1
ATOM 4765 N N . VAL B 1 269 ? 150.293 162.236 132.899 1.00 229.30 269 VAL B N 1
ATOM 4766 C CA . VAL B 1 269 ? 151.442 161.997 133.774 1.00 229.30 269 VAL B CA 1
ATOM 4767 C C . VAL B 1 269 ? 152.048 163.294 134.309 1.00 229.30 269 VAL B C 1
ATOM 4768 O O . VAL B 1 269 ? 152.300 163.381 135.520 1.00 229.30 269 VAL B O 1
ATOM 4772 N N . PRO B 1 270 ? 152.311 164.316 133.484 1.00 249.80 270 PRO B N 1
ATOM 4773 C CA . PRO B 1 270 ? 152.913 165.540 134.041 1.00 249.80 270 PRO B CA 1
ATOM 4774 C C . PRO B 1 270 ? 152.064 166.207 135.108 1.00 249.80 270 PRO B C 1
ATOM 4775 O O . PRO B 1 270 ? 152.616 166.827 136.026 1.00 249.80 270 PRO B O 1
ATOM 4779 N N . VAL B 1 271 ? 150.738 166.104 135.019 1.00 253.42 271 VAL B N 1
ATOM 4780 C CA . VAL B 1 271 ? 149.882 166.737 136.016 1.00 253.42 271 VAL B CA 1
ATOM 4781 C C . VAL B 1 271 ? 150.019 166.042 137.365 1.00 253.42 271 VAL B C 1
ATOM 4782 O O . VAL B 1 271 ? 150.180 166.695 138.402 1.00 253.42 271 VAL B O 1
ATOM 4786 N N . GLY B 1 272 ? 149.958 164.714 137.375 1.00 257.31 272 GLY B N 1
ATOM 4787 C CA . GLY B 1 272 ? 149.962 163.964 138.615 1.00 257.31 272 GLY B CA 1
ATOM 4788 C C . GLY B 1 272 ? 151.260 164.006 139.394 1.00 257.31 272 GLY B C 1
ATOM 4789 O O . GLY B 1 272 ? 151.245 164.124 140.624 1.00 257.31 272 GLY B O 1
ATOM 4790 N N . ILE B 1 273 ? 152.391 163.928 138.686 1.00 272.74 273 ILE B N 1
ATOM 4791 C CA . ILE B 1 273 ? 153.678 163.747 139.354 1.00 272.74 273 ILE B CA 1
ATOM 4792 C C . ILE B 1 273 ? 153.955 164.877 140.336 1.00 272.74 273 ILE B C 1
ATOM 4793 O O . ILE B 1 273 ? 154.310 164.627 141.497 1.00 272.74 273 ILE B O 1
ATOM 4798 N N . MET B 1 274 ? 153.736 166.126 139.917 1.00 286.60 274 MET B N 1
ATOM 4799 C CA . MET B 1 274 ? 154.047 167.264 140.773 1.00 286.60 274 MET B CA 1
ATOM 4800 C C . MET B 1 274 ? 153.270 167.211 142.078 1.00 286.60 274 MET B C 1
ATOM 4801 O O . MET B 1 274 ? 153.675 167.830 143.068 1.00 286.60 274 MET B O 1
ATOM 4806 N N . PHE B 1 275 ? 152.156 166.479 142.103 1.00 281.45 275 PHE B N 1
ATOM 4807 C CA . PHE B 1 275 ? 151.403 166.354 143.341 1.00 281.45 275 PHE B CA 1
ATOM 4808 C C . PHE B 1 275 ? 152.111 165.480 144.366 1.00 281.45 275 PHE B C 1
ATOM 4809 O O . PHE B 1 275 ? 152.161 165.844 145.545 1.00 281.45 275 PHE B O 1
ATOM 4817 N N . LEU B 1 276 ? 152.670 164.342 143.955 1.00 274.74 276 LEU B N 1
ATOM 4818 C CA . LEU B 1 276 ? 153.171 163.409 144.956 1.00 274.74 276 LEU B CA 1
ATOM 4819 C C . LEU B 1 276 ? 154.666 163.530 145.202 1.00 274.74 276 LEU B C 1
ATOM 4820 O O . LEU B 1 276 ? 155.143 163.048 146.236 1.00 274.74 276 LEU B O 1
ATOM 4825 N N . VAL B 1 277 ? 155.419 164.153 144.296 1.00 297.94 277 VAL B N 1
ATOM 4826 C CA . VAL B 1 277 ? 156.833 164.387 144.571 1.00 297.94 277 VAL B CA 1
ATOM 4827 C C . VAL B 1 277 ? 156.991 165.343 145.751 1.00 297.94 277 VAL B C 1
ATOM 4828 O O . VAL B 1 277 ? 157.678 165.032 146.732 1.00 297.94 277 VAL B O 1
ATOM 4832 N N . GLY B 1 278 ? 156.305 166.488 145.707 1.00 296.57 278 GLY B N 1
ATOM 4833 C CA . GLY B 1 278 ? 156.322 167.388 146.847 1.00 296.57 278 GLY B CA 1
ATOM 4834 C C . GLY B 1 278 ? 155.712 166.750 148.076 1.00 296.57 278 GLY B C 1
ATOM 4835 O O . GLY B 1 278 ? 156.230 166.891 149.188 1.00 296.57 278 GLY B O 1
ATOM 4836 N N . SER B 1 279 ? 154.624 166.000 147.885 1.00 288.80 279 SER B N 1
ATOM 4837 C CA . SER B 1 279 ? 154.001 165.293 148.995 1.00 288.80 279 SER B CA 1
ATOM 4838 C C . SER B 1 279 ? 154.955 164.286 149.617 1.00 288.80 279 SER B C 1
ATOM 4839 O O . SER B 1 279 ? 154.729 163.835 150.744 1.00 288.80 279 SER B O 1
ATOM 4842 N N . LYS B 1 280 ? 156.018 163.914 148.901 1.00 289.49 280 LYS B N 1
ATOM 4843 C CA . LYS B 1 280 ? 157.001 163.016 149.487 1.00 289.49 280 LYS B CA 1
ATOM 4844 C C . LYS B 1 280 ? 158.091 163.775 150.232 1.00 289.49 280 LYS B C 1
ATOM 4845 O O . LYS B 1 280 ? 158.657 163.248 151.196 1.00 289.49 280 LYS B O 1
ATOM 4851 N N . ILE B 1 281 ? 158.383 165.012 149.826 1.00 310.84 281 ILE B N 1
ATOM 4852 C CA . ILE B 1 281 ? 159.534 165.717 150.381 1.00 310.84 281 ILE B CA 1
ATOM 4853 C C . ILE B 1 281 ? 159.175 166.648 151.533 1.00 310.84 281 ILE B C 1
ATOM 4854 O O . ILE B 1 281 ? 160.077 167.092 152.258 1.00 310.84 281 ILE B O 1
ATOM 4859 N N . VAL B 1 282 ? 157.893 166.961 151.721 1.00 283.80 282 VAL B N 1
ATOM 4860 C CA . VAL B 1 282 ? 157.510 167.885 152.783 1.00 283.80 282 VAL B CA 1
ATOM 4861 C C . VAL B 1 282 ? 157.787 167.277 154.153 1.00 283.80 282 VAL B C 1
ATOM 4862 O O . VAL B 1 282 ? 158.323 167.943 155.046 1.00 283.80 282 VAL B O 1
ATOM 4866 N N . GLU B 1 283 ? 157.442 166.005 154.336 1.00 276.16 283 GLU B N 1
ATOM 4867 C CA . GLU B 1 283 ? 157.512 165.366 155.644 1.00 276.16 283 GLU B CA 1
ATOM 4868 C C . GLU B 1 283 ? 158.874 164.753 155.951 1.00 276.16 283 GLU B C 1
ATOM 4869 O O . GLU B 1 283 ? 159.173 164.517 157.126 1.00 276.16 283 GLU B O 1
ATOM 4875 N N . MET B 1 284 ? 159.702 164.488 154.942 1.00 286.10 284 MET B N 1
ATOM 4876 C CA . MET B 1 284 ? 161.043 163.960 155.167 1.00 286.10 284 MET B CA 1
ATOM 4877 C C . MET B 1 284 ? 162.003 164.976 155.762 1.00 286.10 284 MET B C 1
ATOM 4878 O O . MET B 1 284 ? 162.779 164.624 156.657 1.00 286.10 284 MET B O 1
ATOM 4883 N N . LYS B 1 285 ? 161.978 166.221 155.283 1.00 300.26 285 LYS B N 1
ATOM 4884 C CA . LYS B 1 285 ? 162.827 167.325 155.725 1.00 300.26 285 LYS B CA 1
ATOM 4885 C C . LYS B 1 285 ? 164.310 167.068 155.485 1.00 300.26 285 LYS B C 1
ATOM 4886 O O . LYS B 1 285 ? 165.139 167.883 155.909 1.00 300.26 285 LYS B O 1
ATOM 4892 N N . ASP B 1 286 ? 164.676 165.973 154.825 1.00 312.42 286 ASP B N 1
ATOM 4893 C CA . ASP B 1 286 ? 166.066 165.637 154.550 1.00 312.42 286 ASP B CA 1
ATOM 4894 C C . ASP B 1 286 ? 166.261 165.529 153.046 1.00 312.42 286 ASP B C 1
ATOM 4895 O O . ASP B 1 286 ? 165.450 164.905 152.354 1.00 312.42 286 ASP B O 1
ATOM 4900 N N . ILE B 1 287 ? 167.334 166.135 152.546 1.00 333.39 287 ILE B N 1
ATOM 4901 C CA . ILE B 1 287 ? 167.623 166.166 151.122 1.00 333.39 287 ILE B CA 1
ATOM 4902 C C . ILE B 1 287 ? 168.907 165.416 150.790 1.00 333.39 287 ILE B C 1
ATOM 4903 O O . ILE B 1 287 ? 169.051 164.886 149.687 1.00 333.39 287 ILE B O 1
ATOM 4908 N N . ILE B 1 288 ? 169.845 165.346 151.739 1.00 349.04 288 ILE B N 1
ATOM 4909 C CA . ILE B 1 288 ? 171.126 164.696 151.479 1.00 349.04 288 ILE B CA 1
ATOM 4910 C C . ILE B 1 288 ? 170.946 163.202 151.256 1.00 349.04 288 ILE B C 1
ATOM 4911 O O . ILE B 1 288 ? 171.576 162.617 150.366 1.00 349.04 288 ILE B O 1
ATOM 4916 N N . VAL B 1 289 ? 170.090 162.562 152.054 1.00 356.75 289 VAL B N 1
ATOM 4917 C CA . VAL B 1 289 ? 169.931 161.112 151.974 1.00 356.75 289 VAL B CA 1
ATOM 4918 C C . VAL B 1 289 ? 169.437 160.706 150.592 1.00 356.75 289 VAL B C 1
ATOM 4919 O O . VAL B 1 289 ? 169.971 159.780 149.969 1.00 356.75 289 VAL B O 1
ATOM 4923 N N . LEU B 1 290 ? 168.416 161.401 150.090 1.00 360.97 290 LEU B N 1
ATOM 4924 C CA . LEU B 1 290 ? 167.819 161.034 148.810 1.00 360.97 290 LEU B CA 1
ATOM 4925 C C . LEU B 1 290 ? 168.820 161.180 147.672 1.00 360.97 290 LEU B C 1
ATOM 4926 O O . LEU B 1 290 ? 168.967 160.280 146.836 1.00 360.97 290 LEU B O 1
ATOM 4931 N N . VAL B 1 291 ? 169.528 162.311 147.627 1.00 368.69 291 VAL B N 1
ATOM 4932 C CA . VAL B 1 291 ? 170.450 162.553 146.522 1.00 368.69 291 VAL B CA 1
ATOM 4933 C C . VAL B 1 291 ? 171.637 161.601 146.598 1.00 368.69 291 VAL B C 1
ATOM 4934 O O . VAL B 1 291 ? 172.114 161.103 145.571 1.00 368.69 291 VAL B O 1
ATOM 4938 N N . THR B 1 292 ? 172.125 161.318 147.809 1.00 381.56 292 THR B N 1
ATOM 4939 C CA . THR B 1 292 ? 173.231 160.376 147.951 1.00 381.56 292 THR B CA 1
ATOM 4940 C C . THR B 1 292 ? 172.817 158.978 147.509 1.00 381.56 292 THR B C 1
ATOM 4941 O O . THR B 1 292 ? 173.565 158.289 146.802 1.00 381.56 292 THR B O 1
ATOM 4945 N N . SER B 1 293 ? 171.619 158.545 147.908 1.00 373.94 293 SER B N 1
ATOM 4946 C CA . SER B 1 293 ? 171.134 157.230 147.504 1.00 373.94 293 SER B CA 1
ATOM 4947 C C . SER B 1 293 ? 170.967 157.151 145.993 1.00 373.94 293 SER B C 1
ATOM 4948 O O . SER B 1 293 ? 171.341 156.153 145.366 1.00 373.94 293 SER B O 1
ATOM 4951 N N . LEU B 1 294 ? 170.408 158.201 145.388 1.00 383.55 294 LEU B N 1
ATOM 4952 C CA . LEU B 1 294 ? 170.213 158.204 143.943 1.00 383.55 294 LEU B CA 1
ATOM 4953 C C . LEU B 1 294 ? 171.547 158.170 143.209 1.00 383.55 294 LEU B C 1
ATOM 4954 O O . LEU B 1 294 ? 171.707 157.445 142.220 1.00 383.55 294 LEU B O 1
ATOM 4959 N N . GLY B 1 295 ? 172.521 158.951 143.682 1.00 374.19 295 GLY B N 1
ATOM 4960 C CA . GLY B 1 295 ? 173.831 158.941 143.053 1.00 374.19 295 GLY B CA 1
ATOM 4961 C C . GLY B 1 295 ? 174.511 157.591 143.165 1.00 374.19 295 GLY B C 1
ATOM 4962 O O . GLY B 1 295 ? 175.121 157.107 142.208 1.00 374.19 295 GLY B O 1
ATOM 4963 N N . LYS B 1 296 ? 174.407 156.961 144.337 1.00 362.89 296 LYS B N 1
ATOM 4964 C CA . LYS B 1 296 ? 174.972 155.629 144.513 1.00 362.89 296 LYS B CA 1
ATOM 4965 C C . LYS B 1 296 ? 174.302 154.629 143.580 1.00 362.89 296 LYS B C 1
ATOM 4966 O O . LYS B 1 296 ? 174.966 153.779 142.976 1.00 362.89 296 LYS B O 1
ATOM 4972 N N . TYR B 1 297 ? 172.978 154.726 143.446 1.00 391.07 297 TYR B N 1
ATOM 4973 C CA . TYR B 1 297 ? 172.243 153.834 142.556 1.00 391.07 297 TYR B CA 1
ATOM 4974 C C . TYR B 1 297 ? 172.692 154.002 141.109 1.00 391.07 297 TYR B C 1
ATOM 4975 O O . TYR B 1 297 ? 172.930 153.018 140.398 1.00 391.07 297 TYR B O 1
ATOM 4984 N N . ILE B 1 298 ? 172.818 155.252 140.660 1.00 385.32 298 ILE B N 1
ATOM 4985 C CA . ILE B 1 298 ? 173.239 155.505 139.286 1.00 385.32 298 ILE B CA 1
ATOM 4986 C C . ILE B 1 298 ? 174.657 154.999 139.056 1.00 385.32 298 ILE B C 1
ATOM 4987 O O . ILE B 1 298 ? 174.952 154.383 138.023 1.00 385.32 298 ILE B O 1
ATOM 4992 N N . PHE B 1 299 ? 175.557 155.253 140.010 1.00 376.48 299 PHE B N 1
ATOM 4993 C CA . PHE B 1 299 ? 176.934 154.796 139.867 1.00 376.48 299 PHE B CA 1
ATOM 4994 C C . PHE B 1 299 ? 176.998 153.277 139.796 1.00 376.48 299 PHE B C 1
ATOM 4995 O O . PHE B 1 299 ? 177.714 152.711 138.962 1.00 376.48 299 PHE B O 1
ATOM 5003 N N . ALA B 1 300 ? 176.237 152.597 140.656 1.00 404.40 300 ALA B N 1
ATOM 5004 C CA . ALA B 1 300 ? 176.222 151.139 140.630 1.00 404.40 300 ALA B CA 1
ATOM 5005 C C . ALA B 1 300 ? 175.685 150.618 139.305 1.00 404.40 300 ALA B C 1
ATOM 5006 O O . ALA B 1 300 ? 176.243 149.676 138.729 1.00 404.40 300 ALA B O 1
ATOM 5008 N N . SER B 1 301 ? 174.607 151.222 138.801 1.00 419.63 301 SER B N 1
ATOM 5009 C CA . SER B 1 301 ? 174.021 150.757 137.548 1.00 419.63 301 SER B CA 1
ATOM 5010 C C . SER B 1 301 ? 174.992 150.932 136.387 1.00 419.63 301 SER B C 1
ATOM 5011 O O . SER B 1 301 ? 175.168 150.021 135.567 1.00 419.63 301 SER B O 1
ATOM 5014 N N . ILE B 1 302 ? 175.640 152.097 136.301 1.00 414.37 302 ILE B N 1
ATOM 5015 C CA . ILE B 1 302 ? 176.545 152.336 135.179 1.00 414.37 302 ILE B CA 1
ATOM 5016 C C . ILE B 1 302 ? 177.777 151.446 135.290 1.00 414.37 302 ILE B C 1
ATOM 5017 O O . ILE B 1 302 ? 178.285 150.939 134.281 1.00 414.37 302 ILE B O 1
ATOM 5022 N N . LEU B 1 303 ? 178.270 151.227 136.513 1.00 414.34 303 LEU B N 1
ATOM 5023 C CA . LEU B 1 303 ? 179.400 150.323 136.697 1.00 414.34 303 LEU B CA 1
ATOM 5024 C C . LEU B 1 303 ? 179.039 148.909 136.267 1.00 414.34 303 LEU B C 1
ATOM 5025 O O . LEU B 1 303 ? 179.828 148.232 135.602 1.00 414.34 303 LEU B O 1
ATOM 5030 N N . GLY B 1 304 ? 177.841 148.449 136.634 1.00 426.85 304 GLY B N 1
ATOM 5031 C CA . GLY B 1 304 ? 177.412 147.129 136.207 1.00 426.85 304 GLY B CA 1
ATOM 5032 C C . GLY B 1 304 ? 177.291 147.016 134.701 1.00 426.85 304 GLY B C 1
ATOM 5033 O O . GLY B 1 304 ? 177.718 146.022 134.106 1.00 426.85 304 GLY B O 1
ATOM 5034 N N . HIS B 1 305 ? 176.718 148.039 134.062 1.00 427.84 305 HIS B N 1
ATOM 5035 C CA . HIS B 1 305 ? 176.593 148.023 132.607 1.00 427.84 305 HIS B CA 1
ATOM 5036 C C . HIS B 1 305 ? 177.961 147.946 131.943 1.00 427.84 305 HIS B C 1
ATOM 5037 O O . HIS B 1 305 ? 178.177 147.143 131.027 1.00 427.84 305 HIS B O 1
ATOM 5044 N N . VAL B 1 306 ? 178.902 148.774 132.402 1.00 409.00 306 VAL B N 1
ATOM 5045 C CA . VAL B 1 306 ? 180.234 148.792 131.803 1.00 409.00 306 VAL B CA 1
ATOM 5046 C C . VAL B 1 306 ? 180.934 147.457 132.023 1.00 409.00 306 VAL B C 1
ATOM 5047 O O . VAL B 1 306 ? 181.563 146.906 131.110 1.00 409.00 306 VAL B O 1
ATOM 5051 N N . ILE B 1 307 ? 180.833 146.916 133.240 1.00 403.22 307 ILE B N 1
ATOM 5052 C CA . ILE B 1 307 ? 181.513 145.665 133.562 1.00 403.22 307 ILE B CA 1
ATOM 5053 C C . ILE B 1 307 ? 180.969 144.532 132.704 1.00 403.22 307 ILE B C 1
ATOM 5054 O O . ILE B 1 307 ? 181.727 143.714 132.171 1.00 403.22 307 ILE B O 1
ATOM 5059 N N . HIS B 1 308 ? 179.646 144.470 132.551 1.00 369.78 308 HIS B N 1
ATOM 5060 C CA . HIS B 1 308 ? 179.061 143.460 131.678 1.00 369.78 308 HIS B CA 1
ATOM 5061 C C . HIS B 1 308 ? 179.554 143.629 130.247 1.00 369.78 308 HIS B C 1
ATOM 5062 O O . HIS B 1 308 ? 180.136 142.705 129.663 1.00 369.78 308 HIS B O 1
ATOM 5069 N N . GLY B 1 309 ? 179.388 144.833 129.693 1.00 388.73 309 GLY B N 1
ATOM 5070 C CA . GLY B 1 309 ? 179.655 145.033 128.277 1.00 388.73 309 GLY B CA 1
ATOM 5071 C C . GLY B 1 309 ? 181.105 144.796 127.907 1.00 388.73 309 GLY B C 1
ATOM 5072 O O . GLY B 1 309 ? 181.405 144.186 126.878 1.00 388.73 309 GLY B O 1
ATOM 5073 N N . GLY B 1 310 ? 182.028 145.276 128.738 1.00 386.67 310 GLY B N 1
ATOM 5074 C CA . GLY B 1 310 ? 183.431 145.138 128.406 1.00 386.67 310 GLY B CA 1
ATOM 5075 C C . GLY B 1 310 ? 184.056 143.804 128.744 1.00 386.67 310 GLY B C 1
ATOM 5076 O O . GLY B 1 310 ? 185.227 143.593 128.418 1.00 386.67 310 GLY B O 1
ATOM 5077 N N . ILE B 1 311 ? 183.318 142.899 129.386 1.00 350.91 311 ILE B N 1
ATOM 5078 C CA . ILE B 1 311 ? 183.928 141.667 129.876 1.00 350.91 311 ILE B CA 1
ATOM 5079 C C . ILE B 1 311 ? 183.202 140.417 129.393 1.00 350.91 311 ILE B C 1
ATOM 5080 O O . ILE B 1 311 ? 183.821 139.535 128.789 1.00 350.91 311 ILE B O 1
ATOM 5085 N N . VAL B 1 312 ? 181.894 140.319 129.655 1.00 329.17 312 VAL B N 1
ATOM 5086 C CA . VAL B 1 312 ? 181.253 139.003 129.656 1.00 329.17 312 VAL B CA 1
ATOM 5087 C C . VAL B 1 312 ? 181.260 138.384 128.259 1.00 329.17 312 VAL B C 1
ATOM 5088 O O . VAL B 1 312 ? 181.636 137.219 128.085 1.00 329.17 312 VAL B O 1
ATOM 5092 N N . LEU B 1 313 ? 180.853 139.142 127.248 1.00 318.21 313 LEU B N 1
ATOM 5093 C CA . LEU B 1 313 ? 180.776 138.619 125.888 1.00 318.21 313 LEU B CA 1
ATOM 5094 C C . LEU B 1 313 ? 182.117 138.579 125.147 1.00 318.21 313 LEU B C 1
ATOM 5095 O O . LEU B 1 313 ? 182.312 137.672 124.325 1.00 318.21 313 LEU B O 1
ATOM 5100 N N . PRO B 1 314 ? 183.053 139.523 125.360 1.00 319.12 314 PRO B N 1
ATOM 5101 C CA . PRO B 1 314 ? 184.352 139.397 124.675 1.00 319.12 314 PRO B CA 1
ATOM 5102 C C . PRO B 1 314 ? 185.073 138.087 124.949 1.00 319.12 314 PRO B C 1
ATOM 5103 O O . PRO B 1 314 ? 185.741 137.562 124.051 1.00 319.12 314 PRO B O 1
ATOM 5107 N N . LEU B 1 315 ? 184.971 137.548 126.166 1.00 300.79 315 LEU B N 1
ATOM 5108 C CA . LEU B 1 315 ? 185.608 136.266 126.457 1.00 300.79 315 LEU B CA 1
ATOM 5109 C C . LEU B 1 315 ? 185.004 135.151 125.613 1.00 300.79 315 LEU B C 1
ATOM 5110 O O . LEU B 1 315 ? 185.726 134.315 125.056 1.00 300.79 315 LEU B O 1
ATOM 5115 N N . ILE B 1 316 ? 183.675 135.128 125.502 1.00 286.74 316 ILE B N 1
ATOM 5116 C CA . ILE B 1 316 ? 183.016 134.119 124.678 1.00 286.74 316 ILE B CA 1
ATOM 5117 C C . ILE B 1 316 ? 183.420 134.283 123.220 1.00 286.74 316 ILE B C 1
ATOM 5118 O O . ILE B 1 316 ? 183.626 133.297 122.501 1.00 286.74 316 ILE B O 1
ATOM 5123 N N . TYR B 1 317 ? 183.533 135.530 122.759 1.00 288.05 317 TYR B N 1
ATOM 5124 C CA . TYR B 1 317 ? 183.967 135.783 121.389 1.00 288.05 317 TYR B CA 1
ATOM 5125 C C . TYR B 1 317 ? 185.380 135.260 121.155 1.00 288.05 317 TYR B C 1
ATOM 5126 O O . TYR B 1 317 ? 185.663 134.634 120.128 1.00 288.05 317 TYR B O 1
ATOM 5135 N N . PHE B 1 318 ? 186.280 135.507 122.109 1.00 276.91 318 PHE B N 1
ATOM 5136 C CA . PHE B 1 318 ? 187.658 135.046 121.972 1.00 276.91 318 PHE B CA 1
ATOM 5137 C C . PHE B 1 318 ? 187.756 133.530 122.060 1.00 276.91 318 PHE B C 1
ATOM 5138 O O . PHE B 1 318 ? 188.686 132.935 121.502 1.00 276.91 318 PHE B O 1
ATOM 5146 N N . VAL B 1 319 ? 186.816 132.892 122.760 1.00 249.26 319 VAL B N 1
ATOM 5147 C CA . VAL B 1 319 ? 186.850 131.438 122.898 1.00 249.26 319 VAL B CA 1
ATOM 5148 C C . VAL B 1 319 ? 186.755 130.766 121.535 1.00 249.26 319 VAL B C 1
ATOM 5149 O O . VAL B 1 319 ? 187.510 129.835 121.230 1.00 249.26 319 VAL B O 1
ATOM 5153 N N . PHE B 1 320 ? 185.841 131.235 120.688 1.00 258.09 320 PHE B N 1
ATOM 5154 C CA . PHE B 1 320 ? 185.605 130.599 119.400 1.00 258.09 320 PHE B CA 1
ATOM 5155 C C . PHE B 1 320 ? 186.216 131.348 118.225 1.00 258.09 320 PHE B C 1
ATOM 5156 O O . PHE B 1 320 ? 186.206 130.823 117.107 1.00 258.09 320 PHE B O 1
ATOM 5164 N N . THR B 1 321 ? 186.748 132.552 118.444 1.00 274.19 321 THR B N 1
ATOM 5165 C CA . THR B 1 321 ? 187.311 133.319 117.339 1.00 274.19 321 THR B CA 1
ATOM 5166 C C . THR B 1 321 ? 188.800 133.047 117.167 1.00 274.19 321 THR B C 1
ATOM 5167 O O . THR B 1 321 ? 189.297 133.006 116.035 1.00 274.19 321 THR B O 1
ATOM 5171 N N . ARG B 1 322 ? 189.519 132.858 118.275 1.00 268.55 322 ARG B N 1
ATOM 5172 C CA . ARG B 1 322 ? 190.962 132.608 118.254 1.00 268.55 322 ARG B CA 1
ATOM 5173 C C . ARG B 1 322 ? 191.711 133.736 117.547 1.00 268.55 322 ARG B C 1
ATOM 5174 O O . ARG B 1 322 ? 192.695 133.507 116.842 1.00 268.55 322 ARG B O 1
ATOM 5182 N N . LYS B 1 323 ? 191.243 134.966 117.739 1.00 268.46 323 LYS B N 1
ATOM 5183 C CA . LYS B 1 323 ? 191.849 136.130 117.104 1.00 268.46 323 LYS B CA 1
ATOM 5184 C C . LYS B 1 323 ? 191.774 137.303 118.075 1.00 268.46 323 LYS B C 1
ATOM 5185 O O . LYS B 1 323 ? 191.435 137.139 119.250 1.00 268.46 323 LYS B O 1
ATOM 5191 N N . ASN B 1 324 ? 192.091 138.499 117.576 1.00 276.18 324 ASN B N 1
ATOM 5192 C CA . ASN B 1 324 ? 192.163 139.684 118.417 1.00 276.18 324 ASN B CA 1
ATOM 5193 C C . ASN B 1 324 ? 190.830 140.412 118.407 1.00 276.18 324 ASN B C 1
ATOM 5194 O O . ASN B 1 324 ? 190.409 140.897 117.345 1.00 276.18 324 ASN B O 1
ATOM 5199 N N . PRO B 1 325 ? 190.135 140.515 119.544 1.00 269.33 325 PRO B N 1
ATOM 5200 C CA . PRO B 1 325 ? 188.930 141.356 119.589 1.00 269.33 325 PRO B CA 1
ATOM 5201 C C . PRO B 1 325 ? 189.227 142.837 119.449 1.00 269.33 325 PRO B C 1
ATOM 5202 O O . PRO B 1 325 ? 188.313 143.605 119.126 1.00 269.33 325 PRO B O 1
ATOM 5206 N N . PHE B 1 326 ? 190.471 143.261 119.688 1.00 260.46 326 PHE B N 1
ATOM 5207 C CA . PHE B 1 326 ? 190.820 144.668 119.521 1.00 260.46 326 PHE B CA 1
ATOM 5208 C C . PHE B 1 326 ? 190.677 145.100 118.068 1.00 260.46 326 PHE B C 1
ATOM 5209 O O . PHE B 1 326 ? 190.205 146.207 117.785 1.00 260.46 326 PHE B O 1
ATOM 5217 N N . ARG B 1 327 ? 191.074 144.236 117.131 1.00 267.75 327 ARG B N 1
ATOM 5218 C CA . ARG B 1 327 ? 190.942 144.550 115.713 1.00 267.75 327 ARG B CA 1
ATOM 5219 C C . ARG B 1 327 ? 189.487 144.700 115.289 1.00 267.75 327 ARG B C 1
ATOM 5220 O O . ARG B 1 327 ? 189.216 145.304 114.246 1.00 267.75 327 ARG B O 1
ATOM 5228 N N . PHE B 1 328 ? 188.552 144.162 116.074 1.00 265.11 328 PHE B N 1
ATOM 5229 C CA . PHE B 1 328 ? 187.149 144.150 115.674 1.00 265.11 328 PHE B CA 1
ATOM 5230 C C . PHE B 1 328 ? 186.543 145.549 115.711 1.00 265.11 328 PHE B C 1
ATOM 5231 O O . PHE B 1 328 ? 185.892 145.977 114.751 1.00 265.11 328 PHE B O 1
ATOM 5239 N N . LEU B 1 329 ? 186.753 146.278 116.804 1.00 264.81 329 LEU B N 1
ATOM 5240 C CA . LEU B 1 329 ? 186.043 147.530 117.040 1.00 264.81 329 LEU B CA 1
ATOM 5241 C C . LEU B 1 329 ? 186.819 148.768 116.600 1.00 264.81 329 LEU B C 1
ATOM 5242 O O . LEU B 1 329 ? 186.317 149.882 116.786 1.00 264.81 329 LEU B O 1
ATOM 5247 N N . LEU B 1 330 ? 188.015 148.616 116.028 1.00 272.73 330 LEU B N 1
ATOM 5248 C CA . LEU B 1 330 ? 188.778 149.791 115.616 1.00 272.73 330 LEU B CA 1
ATOM 5249 C C . LEU B 1 330 ? 188.126 150.532 114.457 1.00 272.73 330 LEU B C 1
ATOM 5250 O O . LEU B 1 330 ? 188.214 151.763 114.396 1.00 272.73 330 LEU B O 1
ATOM 5255 N N . GLY B 1 331 ? 187.477 149.819 113.541 1.00 268.49 331 GLY B N 1
ATOM 5256 C CA . GLY B 1 331 ? 186.802 150.463 112.433 1.00 268.49 331 GLY B CA 1
ATOM 5257 C C . GLY B 1 331 ? 185.373 150.833 112.764 1.00 268.49 331 GLY B C 1
ATOM 5258 O O . GLY B 1 331 ? 184.672 151.437 111.946 1.00 268.49 331 GLY B O 1
ATOM 5259 N N . LEU B 1 332 ? 184.930 150.471 113.967 1.00 258.49 332 LEU B N 1
ATOM 5260 C CA . LEU B 1 332 ? 183.564 150.719 114.404 1.00 258.49 332 LEU B CA 1
ATOM 5261 C C . LEU B 1 332 ? 183.443 151.869 115.395 1.00 258.49 332 LEU B C 1
ATOM 5262 O O . LEU B 1 332 ? 182.391 152.009 116.026 1.00 258.49 332 LEU B O 1
ATOM 5267 N N . LEU B 1 333 ? 184.484 152.692 115.546 1.00 252.93 333 LEU B N 1
ATOM 5268 C CA . LEU B 1 333 ? 184.472 153.725 116.580 1.00 252.93 333 LEU B CA 1
ATOM 5269 C C . LEU B 1 333 ? 183.386 154.768 116.331 1.00 252.93 333 LEU B C 1
ATOM 5270 O O . LEU B 1 333 ? 182.758 155.258 117.277 1.00 252.93 333 LEU B O 1
ATOM 5275 N N . ALA B 1 334 ? 183.149 155.123 115.068 1.00 241.01 334 ALA B N 1
ATOM 5276 C CA . ALA B 1 334 ? 182.177 156.167 114.761 1.00 241.01 334 ALA B CA 1
ATOM 5277 C C . ALA B 1 334 ? 180.739 155.659 114.867 1.00 241.01 334 ALA B C 1
ATOM 5278 O O . ALA B 1 334 ? 179.874 156.390 115.370 1.00 241.01 334 ALA B O 1
ATOM 5280 N N . PRO B 1 335 ? 180.415 154.441 114.380 1.00 243.93 335 PRO B N 1
ATOM 5281 C CA . PRO B 1 335 ? 179.065 153.915 114.625 1.00 243.93 335 PRO B CA 1
ATOM 5282 C C . PRO B 1 335 ? 178.743 153.790 116.106 1.00 243.93 335 PRO B C 1
ATOM 5283 O O . PRO B 1 335 ? 177.611 154.056 116.520 1.00 243.93 335 PRO B O 1
ATOM 5287 N N . PHE B 1 336 ? 179.726 153.395 116.919 1.00 264.16 336 PHE B N 1
ATOM 5288 C CA . PHE B 1 336 ? 179.499 153.332 118.360 1.00 264.16 336 PHE B CA 1
ATOM 5289 C C . PHE B 1 336 ? 179.212 154.714 118.931 1.00 264.16 336 PHE B C 1
ATOM 5290 O O . PHE B 1 336 ? 178.313 154.877 119.765 1.00 264.16 336 PHE B O 1
ATOM 5298 N N . ALA B 1 337 ? 179.962 155.724 118.488 1.00 262.71 337 ALA B N 1
ATOM 5299 C CA . ALA B 1 337 ? 179.736 157.080 118.976 1.00 262.71 337 ALA B CA 1
ATOM 5300 C C . ALA B 1 337 ? 178.358 157.591 118.577 1.00 262.71 337 ALA B C 1
ATOM 5301 O O . ALA B 1 337 ? 177.662 158.216 119.387 1.00 262.71 337 ALA B O 1
ATOM 5303 N N . THR B 1 338 ? 177.942 157.336 117.334 1.00 256.22 338 THR B N 1
ATOM 5304 C CA . THR B 1 338 ? 176.633 157.818 116.904 1.00 256.22 338 THR B CA 1
ATOM 5305 C C . THR B 1 338 ? 175.505 157.042 117.574 1.00 256.22 338 THR B C 1
ATOM 5306 O O . THR B 1 338 ? 174.425 157.598 117.798 1.00 256.22 338 THR B O 1
ATOM 5310 N N . ALA B 1 339 ? 175.737 155.773 117.921 1.00 261.28 339 ALA B N 1
ATOM 5311 C CA . ALA B 1 339 ? 174.750 155.029 118.695 1.00 261.28 339 ALA B CA 1
ATOM 5312 C C . ALA B 1 339 ? 174.646 155.575 120.114 1.00 261.28 339 ALA B C 1
ATOM 5313 O O . ALA B 1 339 ? 173.550 155.652 120.680 1.00 261.28 339 ALA B O 1
ATOM 5315 N N . PHE B 1 340 ? 175.783 155.953 120.704 1.00 280.12 340 PHE B N 1
ATOM 5316 C CA . PHE B 1 340 ? 175.764 156.586 122.018 1.00 280.12 340 PHE B CA 1
ATOM 5317 C C . PHE B 1 340 ? 175.031 157.919 121.987 1.00 280.12 340 PHE B C 1
ATOM 5318 O O . PHE B 1 340 ? 174.271 158.235 122.909 1.00 280.12 340 PHE B O 1
ATOM 5326 N N . ALA B 1 341 ? 175.244 158.710 120.937 1.00 269.85 341 ALA B N 1
ATOM 5327 C CA . ALA B 1 341 ? 174.638 160.032 120.842 1.00 269.85 341 ALA B CA 1
ATOM 5328 C C . ALA B 1 341 ? 173.156 159.982 120.484 1.00 269.85 341 ALA B C 1
ATOM 5329 O O . ALA B 1 341 ? 172.387 160.845 120.922 1.00 269.85 341 ALA B O 1
ATOM 5331 N N . THR B 1 342 ? 172.735 158.988 119.697 1.00 253.76 342 THR B N 1
ATOM 5332 C CA . THR B 1 342 ? 171.367 158.983 119.188 1.00 253.76 342 THR B CA 1
ATOM 5333 C C . THR B 1 342 ? 170.351 158.605 120.259 1.00 253.76 342 THR B C 1
ATOM 5334 O O . THR B 1 342 ? 169.159 158.898 120.103 1.00 253.76 342 THR B O 1
ATOM 5338 N N . CYS B 1 343 ? 170.789 157.952 121.334 1.00 262.74 343 CYS B N 1
ATOM 5339 C CA . CYS B 1 343 ? 169.933 157.488 122.424 1.00 262.74 343 CYS B CA 1
ATOM 5340 C C . CYS B 1 343 ? 168.866 156.503 121.961 1.00 262.74 343 CYS B C 1
ATOM 5341 O O . CYS B 1 343 ? 167.918 156.228 122.707 1.00 262.74 343 CYS B O 1
ATOM 5344 N N . SER B 1 344 ? 168.990 155.964 120.746 1.00 241.05 344 SER B N 1
ATOM 5345 C CA . SER B 1 344 ? 168.005 155.018 120.226 1.00 241.05 344 SER B CA 1
ATOM 5346 C C . SER B 1 344 ? 168.727 154.114 119.227 1.00 241.05 344 SER B C 1
ATOM 5347 O O . SER B 1 344 ? 168.964 154.518 118.085 1.00 241.05 344 SER B O 1
ATOM 5350 N N . SER B 1 345 ? 169.063 152.900 119.668 1.00 237.94 345 SER B N 1
ATOM 5351 C CA . SER B 1 345 ? 169.804 151.971 118.824 1.00 237.94 345 SER B CA 1
ATOM 5352 C C . SER B 1 345 ? 169.035 151.574 117.572 1.00 237.94 345 SER B C 1
ATOM 5353 O O . SER B 1 345 ? 169.657 151.210 116.568 1.00 237.94 345 SER B O 1
ATOM 5356 N N . SER B 1 346 ? 167.701 151.634 117.607 1.00 226.16 346 SER B N 1
ATOM 5357 C CA . SER B 1 346 ? 166.915 151.272 116.433 1.00 226.16 346 SER B CA 1
ATOM 5358 C C . SER B 1 346 ? 167.182 152.214 115.266 1.00 226.16 346 SER B C 1
ATOM 5359 O O . SER B 1 346 ? 167.230 151.773 114.112 1.00 226.16 346 SER B O 1
ATOM 5362 N N . ALA B 1 347 ? 167.353 153.508 115.543 1.00 223.25 347 ALA B N 1
ATOM 5363 C CA . ALA B 1 347 ? 167.616 154.476 114.484 1.00 223.25 347 ALA B CA 1
ATOM 5364 C C . ALA B 1 347 ? 168.946 154.203 113.791 1.00 223.25 347 ALA B C 1
ATOM 5365 O O . ALA B 1 347 ? 169.044 154.296 112.563 1.00 223.25 347 ALA B O 1
ATOM 5367 N N . THR B 1 348 ? 169.978 153.862 114.560 1.00 211.49 348 THR B N 1
ATOM 5368 C CA . THR B 1 348 ? 171.308 153.620 114.015 1.00 211.49 348 THR B CA 1
ATOM 5369 C C . THR B 1 348 ? 171.518 152.176 113.575 1.00 211.49 348 THR B C 1
ATOM 5370 O O . THR B 1 348 ? 172.668 151.731 113.499 1.00 211.49 348 THR B O 1
ATOM 5374 N N . LEU B 1 349 ? 170.443 151.442 113.294 1.00 207.94 349 LEU B N 1
ATOM 5375 C CA . LEU B 1 349 ? 170.564 150.060 112.832 1.00 207.94 349 LEU B CA 1
ATOM 5376 C C . LEU B 1 349 ? 171.372 149.912 111.547 1.00 207.94 349 LEU B C 1
ATOM 5377 O O . LEU B 1 349 ? 172.269 149.054 111.510 1.00 207.94 349 LEU B O 1
ATOM 5382 N N . PRO B 1 350 ? 171.131 150.686 110.479 1.00 215.17 350 PRO B N 1
ATOM 5383 C CA . PRO B 1 350 ? 171.927 150.483 109.256 1.00 215.17 350 PRO B CA 1
ATOM 5384 C C . PRO B 1 350 ? 173.412 150.740 109.436 1.00 215.17 350 PRO B C 1
ATOM 5385 O O . PRO B 1 350 ? 174.216 150.230 108.647 1.00 215.17 350 PRO B O 1
ATOM 5389 N N . SER B 1 351 ? 173.802 151.529 110.441 1.00 230.77 351 SER B N 1
ATOM 5390 C CA . SER B 1 351 ? 175.214 151.862 110.608 1.00 230.77 351 SER B CA 1
ATOM 5391 C C . SER B 1 351 ? 176.042 150.627 110.936 1.00 230.77 351 SER B C 1
ATOM 5392 O O . SER B 1 351 ? 177.168 150.475 110.441 1.00 230.77 351 SER B O 1
ATOM 5395 N N . MET B 1 352 ? 175.499 149.730 111.765 1.00 247.34 352 MET B N 1
ATOM 5396 C CA . MET B 1 352 ? 176.224 148.524 112.144 1.00 247.34 352 MET B CA 1
ATOM 5397 C C . MET B 1 352 ? 176.594 147.710 110.914 1.00 247.34 352 MET B C 1
ATOM 5398 O O . MET B 1 352 ? 177.758 147.347 110.708 1.00 247.34 352 MET B O 1
ATOM 5403 N N . MET B 1 353 ? 175.595 147.410 110.084 1.00 248.05 353 MET B N 1
ATOM 5404 C CA . MET B 1 353 ? 175.847 146.624 108.884 1.00 248.05 353 MET B CA 1
ATOM 5405 C C . MET B 1 353 ? 176.721 147.385 107.896 1.00 248.05 353 MET B C 1
ATOM 5406 O O . MET B 1 353 ? 177.634 146.801 107.299 1.00 248.05 353 MET B O 1
ATOM 5411 N N . LYS B 1 354 ? 176.488 148.694 107.741 1.00 241.53 354 LYS B N 1
ATOM 5412 C CA . LYS B 1 354 ? 177.294 149.486 106.820 1.00 241.53 354 LYS B CA 1
ATOM 5413 C C . LYS B 1 354 ? 178.770 149.443 107.177 1.00 241.53 354 LYS B C 1
ATOM 5414 O O . LYS B 1 354 ? 179.621 149.443 106.281 1.00 241.53 354 LYS B O 1
ATOM 5420 N N . CYS B 1 355 ? 179.101 149.409 108.468 1.00 261.89 355 CYS B N 1
ATOM 5421 C CA . CYS B 1 355 ? 180.519 149.370 108.818 1.00 261.89 355 CYS B CA 1
ATOM 5422 C C . CYS B 1 355 ? 181.065 147.944 108.770 1.00 261.89 355 CYS B C 1
ATOM 5423 O O . CYS B 1 355 ? 182.118 147.696 108.169 1.00 261.89 355 CYS B O 1
ATOM 5426 N N . ILE B 1 356 ? 180.352 146.992 109.380 1.00 260.44 356 ILE B N 1
ATOM 5427 C CA . ILE B 1 356 ? 180.903 145.647 109.510 1.00 260.44 356 ILE B CA 1
ATOM 5428 C C . ILE B 1 356 ? 180.851 144.884 108.192 1.00 260.44 356 ILE B C 1
ATOM 5429 O O . ILE B 1 356 ? 181.420 143.791 108.086 1.00 260.44 356 ILE B O 1
ATOM 5434 N N . GLU B 1 357 ? 180.185 145.426 107.167 1.00 268.47 357 GLU B N 1
ATOM 5435 C CA . GLU B 1 357 ? 180.163 144.741 105.880 1.00 268.47 357 GLU B CA 1
ATOM 5436 C C . GLU B 1 357 ? 181.546 144.688 105.248 1.00 268.47 357 GLU B C 1
ATOM 5437 O O . GLU B 1 357 ? 181.874 143.720 104.552 1.00 268.47 357 GLU B O 1
ATOM 5443 N N . GLU B 1 358 ? 182.368 145.712 105.473 1.00 267.00 358 GLU B N 1
ATOM 5444 C CA . GLU B 1 358 ? 183.725 145.736 104.948 1.00 267.00 358 GLU B CA 1
ATOM 5445 C C . GLU B 1 358 ? 184.793 145.727 106.032 1.00 267.00 358 GLU B C 1
ATOM 5446 O O . GLU B 1 358 ? 185.896 145.229 105.782 1.00 267.00 358 GLU B O 1
ATOM 5452 N N . ASN B 1 359 ? 184.501 146.260 107.222 1.00 269.32 359 ASN B N 1
ATOM 5453 C CA . ASN B 1 359 ? 185.511 146.273 108.274 1.00 269.32 359 ASN B CA 1
ATOM 5454 C C . ASN B 1 359 ? 185.785 144.868 108.796 1.00 269.32 359 ASN B C 1
ATOM 5455 O O . ASN B 1 359 ? 186.935 144.525 109.095 1.00 269.32 359 ASN B O 1
ATOM 5460 N N . ASN B 1 360 ? 184.750 144.044 108.906 1.00 274.27 360 ASN B N 1
ATOM 5461 C CA . ASN B 1 360 ? 184.873 142.693 109.428 1.00 274.27 360 ASN B CA 1
ATOM 5462 C C . ASN B 1 360 ? 184.467 141.676 108.369 1.00 274.27 360 ASN B C 1
ATOM 5463 O O . ASN B 1 360 ? 183.626 141.943 107.506 1.00 274.27 360 ASN B O 1
ATOM 5468 N N . GLY B 1 361 ? 185.081 140.498 108.447 1.00 287.58 361 GLY B N 1
ATOM 5469 C CA . GLY B 1 361 ? 184.784 139.427 107.516 1.00 287.58 361 GLY B CA 1
ATOM 5470 C C . GLY B 1 361 ? 183.479 138.727 107.832 1.00 287.58 361 GLY B C 1
ATOM 5471 O O . GLY B 1 361 ? 183.473 137.574 108.273 1.00 287.58 361 GLY B O 1
ATOM 5472 N N . VAL B 1 362 ? 182.367 139.418 107.608 1.00 293.63 362 VAL B N 1
ATOM 5473 C CA . VAL B 1 362 ? 181.051 138.894 107.923 1.00 293.63 362 VAL B CA 1
ATOM 5474 C C . VAL B 1 362 ? 180.404 138.369 106.650 1.00 293.63 362 VAL B C 1
ATOM 5475 O O . VAL B 1 362 ? 180.821 138.676 105.530 1.00 293.63 362 VAL B O 1
ATOM 5479 N N . ASP B 1 363 ? 179.366 137.557 106.826 1.00 299.35 363 ASP B N 1
ATOM 5480 C CA . ASP B 1 363 ? 178.612 137.030 105.702 1.00 299.35 363 ASP B CA 1
ATOM 5481 C C . ASP B 1 363 ? 177.582 138.053 105.230 1.00 299.35 363 ASP B C 1
ATOM 5482 O O . ASP B 1 363 ? 177.346 139.082 105.868 1.00 299.35 363 ASP B O 1
ATOM 5487 N N . LYS B 1 364 ? 176.960 137.756 104.091 1.00 278.12 364 LYS B N 1
ATOM 5488 C CA . LYS B 1 364 ? 175.979 138.665 103.515 1.00 278.12 364 LYS B CA 1
ATOM 5489 C C . LYS B 1 364 ? 174.556 138.323 103.938 1.00 278.12 364 LYS B C 1
ATOM 5490 O O . LYS B 1 364 ? 173.755 139.228 104.198 1.00 278.12 364 LYS B O 1
ATOM 5496 N N . ARG B 1 365 ? 174.227 137.033 104.015 1.00 277.63 365 ARG B N 1
ATOM 5497 C CA . ARG B 1 365 ? 172.874 136.630 104.381 1.00 277.63 365 ARG B CA 1
ATOM 5498 C C . ARG B 1 365 ? 172.560 137.014 105.821 1.00 277.63 365 ARG B C 1
ATOM 5499 O O . ARG B 1 365 ? 171.612 137.759 106.088 1.00 277.63 365 ARG B O 1
ATOM 5507 N N . ILE B 1 366 ? 173.369 136.523 106.763 1.00 286.51 366 ILE B N 1
ATOM 5508 C CA . ILE B 1 366 ? 173.091 136.725 108.181 1.00 286.51 366 ILE B CA 1
ATOM 5509 C C . ILE B 1 366 ? 173.140 138.205 108.541 1.00 286.51 366 ILE B C 1
ATOM 5510 O O . ILE B 1 366 ? 172.442 138.651 109.461 1.00 286.51 366 ILE B O 1
ATOM 5515 N N . SER B 1 367 ? 173.945 138.991 107.822 1.00 283.97 367 SER B N 1
ATOM 5516 C CA . SER B 1 367 ? 174.061 140.415 108.110 1.00 283.97 367 SER B CA 1
ATOM 5517 C C . SER B 1 367 ? 172.736 141.151 107.958 1.00 283.97 367 SER B C 1
ATOM 5518 O O . SER B 1 367 ? 172.531 142.180 108.613 1.00 283.97 367 SER B O 1
ATOM 5521 N N . ARG B 1 368 ? 171.831 140.650 107.111 1.00 275.91 368 ARG B N 1
ATOM 5522 C CA . ARG B 1 368 ? 170.537 141.285 106.893 1.00 275.91 368 ARG B CA 1
ATOM 5523 C C . ARG B 1 368 ? 169.380 140.320 107.128 1.00 275.91 368 ARG B C 1
ATOM 5524 O O . ARG B 1 368 ? 168.286 140.536 106.597 1.00 275.91 368 ARG B O 1
ATOM 5532 N N . PHE B 1 369 ? 169.590 139.259 107.906 1.00 245.24 369 PHE B N 1
ATOM 5533 C CA . PHE B 1 369 ? 168.566 138.238 108.091 1.00 245.24 369 PHE B CA 1
ATOM 5534 C C . PHE B 1 369 ? 168.061 138.157 109.526 1.00 245.24 369 PHE B C 1
ATOM 5535 O O . PHE B 1 369 ? 166.850 138.214 109.761 1.00 245.24 369 PHE B O 1
ATOM 5543 N N . ILE B 1 370 ? 168.965 138.025 110.495 1.00 242.21 370 ILE B N 1
ATOM 5544 C CA . ILE B 1 370 ? 168.578 137.851 111.883 1.00 242.21 370 ILE B CA 1
ATOM 5545 C C . ILE B 1 370 ? 168.739 139.127 112.703 1.00 242.21 370 ILE B C 1
ATOM 5546 O O . ILE B 1 370 ? 168.107 139.251 113.759 1.00 242.21 370 ILE B O 1
ATOM 5551 N N . LEU B 1 371 ? 169.566 140.072 112.259 1.00 234.11 371 LEU B N 1
ATOM 5552 C CA . LEU B 1 371 ? 169.771 141.291 113.033 1.00 234.11 371 LEU B CA 1
ATOM 5553 C C . LEU B 1 371 ? 168.499 142.108 113.248 1.00 234.11 371 LEU B C 1
ATOM 5554 O O . LEU B 1 371 ? 168.290 142.560 114.387 1.00 234.11 371 LEU B O 1
ATOM 5559 N N . PRO B 1 372 ? 167.641 142.351 112.247 1.00 230.80 372 PRO B N 1
ATOM 5560 C CA . PRO B 1 372 ? 166.392 143.076 112.541 1.00 230.80 372 PRO B CA 1
ATOM 5561 C C . PRO B 1 372 ? 165.526 142.383 113.578 1.00 230.80 372 PRO B C 1
ATOM 5562 O O . PRO B 1 372 ? 164.884 143.057 114.394 1.00 230.80 372 PRO B O 1
ATOM 5566 N N . ILE B 1 373 ? 165.491 141.055 113.572 1.00 225.75 373 ILE B N 1
ATOM 5567 C CA . ILE B 1 373 ? 164.711 140.305 114.552 1.00 225.75 373 ILE B CA 1
ATOM 5568 C C . ILE B 1 373 ? 165.329 140.400 115.940 1.00 225.75 373 ILE B C 1
ATOM 5569 O O . ILE B 1 373 ? 164.624 140.595 116.934 1.00 225.75 373 ILE B O 1
ATOM 5574 N N . GLY B 1 374 ? 166.652 140.269 116.029 1.00 235.98 374 GLY B N 1
ATOM 5575 C CA . GLY B 1 374 ? 167.322 140.303 117.316 1.00 235.98 374 GLY B CA 1
ATOM 5576 C C . GLY B 1 374 ? 167.452 141.681 117.926 1.00 235.98 374 GLY B C 1
ATOM 5577 O O . GLY B 1 374 ? 167.749 141.783 119.122 1.00 235.98 374 GLY B O 1
ATOM 5578 N N . ALA B 1 375 ? 167.234 142.738 117.144 1.00 223.53 375 ALA B N 1
ATOM 5579 C CA . ALA B 1 375 ? 167.310 144.091 117.676 1.00 223.53 375 ALA B CA 1
ATOM 5580 C C . ALA B 1 375 ? 166.078 144.470 118.485 1.00 223.53 375 ALA B C 1
ATOM 5581 O O . ALA B 1 375 ? 166.094 145.501 119.165 1.00 223.53 375 ALA B O 1
ATOM 5583 N N . THR B 1 376 ? 165.019 143.663 118.428 1.00 239.78 376 THR B N 1
ATOM 5584 C CA . THR B 1 376 ? 163.788 143.944 119.148 1.00 239.78 376 THR B CA 1
ATOM 5585 C C . THR B 1 376 ? 163.552 143.020 120.333 1.00 239.78 376 THR B C 1
ATOM 5586 O O . THR B 1 376 ? 163.003 143.470 121.346 1.00 239.78 376 THR B O 1
ATOM 5590 N N . VAL B 1 377 ? 163.970 141.763 120.255 1.00 249.14 377 VAL B N 1
ATOM 5591 C CA . VAL B 1 377 ? 163.730 140.788 121.312 1.00 249.14 377 VAL B CA 1
ATOM 5592 C C . VAL B 1 377 ? 164.851 140.793 122.342 1.00 249.14 377 VAL B C 1
ATOM 5593 O O . VAL B 1 377 ? 164.601 140.688 123.543 1.00 249.14 377 VAL B O 1
ATOM 5597 N N . ASN B 1 378 ? 166.095 140.918 121.891 1.00 301.41 378 ASN B N 1
ATOM 5598 C CA . ASN B 1 378 ? 167.254 140.856 122.779 1.00 301.41 378 ASN B CA 1
ATOM 5599 C C . ASN B 1 378 ? 167.516 142.244 123.351 1.00 301.41 378 ASN B C 1
ATOM 5600 O O . ASN B 1 378 ? 168.025 143.129 122.661 1.00 301.41 378 ASN B O 1
ATOM 5605 N N . MET B 1 379 ? 167.157 142.440 124.618 1.00 331.43 379 MET B N 1
ATOM 5606 C CA . MET B 1 379 ? 167.501 143.652 125.361 1.00 331.43 379 MET B CA 1
ATOM 5607 C C . MET B 1 379 ? 168.456 143.251 126.484 1.00 331.43 379 MET B C 1
ATOM 5608 O O . MET B 1 379 ? 168.204 142.284 127.208 1.00 331.43 379 MET B O 1
ATOM 5613 N N . ASP B 1 380 ? 169.569 143.975 126.603 1.00 389.56 380 ASP B N 1
ATOM 5614 C CA . ASP B 1 380 ? 170.620 143.630 127.552 1.00 389.56 380 ASP B CA 1
ATOM 5615 C C . ASP B 1 380 ? 170.709 144.577 128.738 1.00 389.56 380 ASP B C 1
ATOM 5616 O O . ASP B 1 380 ? 170.533 144.138 129.880 1.00 389.56 380 ASP B O 1
ATOM 5621 N N . GLY B 1 381 ? 170.974 145.862 128.498 1.00 425.19 381 GLY B N 1
ATOM 5622 C CA . GLY B 1 381 ? 171.071 146.803 129.603 1.00 425.19 381 GLY B CA 1
ATOM 5623 C C . GLY B 1 381 ? 169.735 147.049 130.271 1.00 425.19 381 GLY B C 1
ATOM 5624 O O . GLY B 1 381 ? 169.668 147.443 131.438 1.00 425.19 381 GLY B O 1
ATOM 5625 N N . ALA B 1 382 ? 168.647 146.827 129.530 1.00 432.00 382 ALA B N 1
ATOM 5626 C CA . ALA B 1 382 ? 167.317 147.002 130.096 1.00 432.00 382 ALA B CA 1
ATOM 5627 C C . ALA B 1 382 ? 167.099 146.099 131.301 1.00 432.00 382 ALA B C 1
ATOM 5628 O O . ALA B 1 382 ? 166.627 146.567 132.344 1.00 432.00 382 ALA B O 1
ATOM 5630 N N . ALA B 1 383 ? 167.442 144.813 131.180 1.00 441.69 383 ALA B N 1
ATOM 5631 C CA . ALA B 1 383 ? 167.274 143.883 132.292 1.00 441.69 383 ALA B CA 1
ATOM 5632 C C . ALA B 1 383 ? 168.088 144.326 133.499 1.00 441.69 383 ALA B C 1
ATOM 5633 O O . ALA B 1 383 ? 167.626 144.234 134.643 1.00 441.69 383 ALA B O 1
ATOM 5635 N N . ILE B 1 384 ? 169.309 144.810 133.258 1.00 439.73 384 ILE B N 1
ATOM 5636 C CA . ILE B 1 384 ? 170.100 145.399 134.332 1.00 439.73 384 ILE B CA 1
ATOM 5637 C C . ILE B 1 384 ? 169.323 146.523 134.993 1.00 439.73 384 ILE B C 1
ATOM 5638 O O . ILE B 1 384 ? 169.308 146.650 136.224 1.00 439.73 384 ILE B O 1
ATOM 5643 N N . PHE B 1 385 ? 168.667 147.354 134.183 1.00 445.58 385 PHE B N 1
ATOM 5644 C CA . PHE B 1 385 ? 167.921 148.487 134.712 1.00 445.58 385 PHE B CA 1
ATOM 5645 C C . PHE B 1 385 ? 166.792 148.029 135.630 1.00 445.58 385 PHE B C 1
ATOM 5646 O O . PHE B 1 385 ? 166.658 148.519 136.759 1.00 445.58 385 PHE B O 1
ATOM 5654 N N . GLN B 1 386 ? 165.976 147.073 135.172 1.00 428.44 386 GLN B N 1
ATOM 5655 C CA . GLN B 1 386 ? 164.879 146.618 136.029 1.00 428.44 386 GLN B CA 1
ATOM 5656 C C . GLN B 1 386 ? 165.413 145.951 137.292 1.00 428.44 386 GLN B C 1
ATOM 5657 O O . GLN B 1 386 ? 164.852 146.124 138.378 1.00 428.44 386 GLN B O 1
ATOM 5663 N N . CYS B 1 387 ? 166.490 145.173 137.171 1.00 425.09 387 CYS B N 1
ATOM 5664 C CA . CYS B 1 387 ? 167.027 144.485 138.339 1.00 425.09 387 CYS B CA 1
ATOM 5665 C C . CYS B 1 387 ? 167.511 145.479 139.389 1.00 425.09 387 CYS B C 1
ATOM 5666 O O . CYS B 1 387 ? 167.167 145.376 140.576 1.00 425.09 387 CYS B O 1
ATOM 5669 N N . VAL B 1 388 ? 168.312 146.459 138.962 1.00 413.02 388 VAL B N 1
ATOM 5670 C CA . VAL B 1 388 ? 168.854 147.426 139.905 1.00 413.02 388 VAL B CA 1
ATOM 5671 C C . VAL B 1 388 ? 167.764 148.328 140.461 1.00 413.02 388 VAL B C 1
ATOM 5672 O O . VAL B 1 388 ? 167.893 148.823 141.584 1.00 413.02 388 VAL B O 1
ATOM 5676 N N . ALA B 1 389 ? 166.687 148.559 139.708 1.00 387.57 389 ALA B N 1
ATOM 5677 C CA . ALA B 1 389 ? 165.580 149.337 140.254 1.00 387.57 389 ALA B CA 1
ATOM 5678 C C . ALA B 1 389 ? 164.810 148.532 141.295 1.00 387.57 389 ALA B C 1
ATOM 5679 O O . ALA B 1 389 ? 164.480 149.039 142.375 1.00 387.57 389 ALA B O 1
ATOM 5681 N N . ALA B 1 390 ? 164.511 147.271 140.984 1.00 359.41 390 ALA B N 1
ATOM 5682 C CA . ALA B 1 390 ? 163.736 146.444 141.899 1.00 359.41 390 ALA B CA 1
ATOM 5683 C C . ALA B 1 390 ? 164.471 146.271 143.218 1.00 359.41 390 ALA B C 1
ATOM 5684 O O . ALA B 1 390 ? 163.891 146.442 144.297 1.00 359.41 390 ALA B O 1
ATOM 5686 N N . VAL B 1 391 ? 165.769 145.966 143.150 1.00 345.48 391 VAL B N 1
ATOM 5687 C CA . VAL B 1 391 ? 166.537 145.835 144.384 1.00 345.48 391 VAL B CA 1
ATOM 5688 C C . VAL B 1 391 ? 166.630 147.174 145.101 1.00 345.48 391 VAL B C 1
ATOM 5689 O O . VAL B 1 391 ? 166.704 147.223 146.334 1.00 345.48 391 VAL B O 1
ATOM 5693 N N . PHE B 1 392 ? 166.608 148.280 144.354 1.00 340.10 392 PHE B N 1
ATOM 5694 C CA . PHE B 1 392 ? 166.723 149.594 144.978 1.00 340.10 392 PHE B CA 1
ATOM 5695 C C . PHE B 1 392 ? 165.498 149.899 145.833 1.00 340.10 392 PHE B C 1
ATOM 5696 O O . PHE B 1 392 ? 165.618 150.265 147.007 1.00 340.10 392 PHE B O 1
ATOM 5704 N N . ILE B 1 393 ? 164.302 149.741 145.259 1.00 311.13 393 ILE B N 1
ATOM 5705 C CA . ILE B 1 393 ? 163.095 149.918 146.072 1.00 311.13 393 ILE B CA 1
ATOM 5706 C C . ILE B 1 393 ? 163.023 148.876 147.182 1.00 311.13 393 ILE B C 1
ATOM 5707 O O . ILE B 1 393 ? 162.548 149.173 148.288 1.00 311.13 393 ILE B O 1
ATOM 5712 N N . ALA B 1 394 ? 163.508 147.657 146.932 1.00 304.89 394 ALA B N 1
ATOM 5713 C CA . ALA B 1 394 ? 163.523 146.655 147.992 1.00 304.89 394 ALA B CA 1
ATOM 5714 C C . ALA B 1 394 ? 164.363 147.117 149.177 1.00 304.89 394 ALA B C 1
ATOM 5715 O O . ALA B 1 394 ? 163.966 146.943 150.336 1.00 304.89 394 ALA B O 1
ATOM 5717 N N . GLN B 1 395 ? 165.523 147.715 148.907 1.00 292.82 395 GLN B N 1
ATOM 5718 C CA . GLN B 1 395 ? 166.374 148.237 149.968 1.00 292.82 395 GLN B CA 1
ATOM 5719 C C . GLN B 1 395 ? 165.796 149.480 150.628 1.00 292.82 395 GLN B C 1
ATOM 5720 O O . GLN B 1 395 ? 166.023 149.682 151.825 1.00 292.82 395 GLN B O 1
ATOM 5726 N N . LEU B 1 396 ? 165.084 150.326 149.883 1.00 279.79 396 LEU B N 1
ATOM 5727 C CA . LEU B 1 396 ? 164.399 151.457 150.506 1.00 279.79 396 LEU B CA 1
ATOM 5728 C C . LEU B 1 396 ? 163.318 150.988 151.473 1.00 279.79 396 LEU B C 1
ATOM 5729 O O . LEU B 1 396 ? 163.161 151.547 152.564 1.00 279.79 396 LEU B O 1
ATOM 5734 N N . ASN B 1 397 ? 162.562 149.962 151.095 1.00 253.27 397 ASN B N 1
ATOM 5735 C CA . ASN B 1 397 ? 161.448 149.508 151.917 1.00 253.27 397 ASN B CA 1
ATOM 5736 C C . ASN B 1 397 ? 161.854 148.514 152.999 1.00 253.27 397 ASN B C 1
ATOM 5737 O O . ASN B 1 397 ? 161.037 148.219 153.877 1.00 253.27 397 ASN B O 1
ATOM 5742 N N . ASN B 1 398 ? 163.089 148.005 152.966 1.00 251.04 398 ASN B N 1
ATOM 5743 C CA . ASN B 1 398 ? 163.599 147.085 153.989 1.00 251.04 398 ASN B CA 1
ATOM 5744 C C . ASN B 1 398 ? 162.670 145.886 154.176 1.00 251.04 398 ASN B C 1
ATOM 5745 O O . ASN B 1 398 ? 162.280 145.544 155.294 1.00 251.04 398 ASN B O 1
ATOM 5750 N N . VAL B 1 399 ? 162.313 145.241 153.068 1.00 236.96 399 VAL B N 1
ATOM 5751 C CA . VAL B 1 399 ? 161.309 144.184 153.119 1.00 236.96 399 VAL B CA 1
ATOM 5752 C C . VAL B 1 399 ? 161.928 142.873 153.583 1.00 236.96 399 VAL B C 1
ATOM 5753 O O . VAL B 1 399 ? 161.613 142.382 154.673 1.00 236.96 399 VAL B O 1
ATOM 5757 N N . GLU B 1 400 ? 162.833 142.317 152.780 1.00 227.95 400 GLU B N 1
ATOM 5758 C CA . GLU B 1 400 ? 163.405 141.001 153.045 1.00 227.95 400 GLU B CA 1
ATOM 5759 C C . GLU B 1 400 ? 164.419 140.681 151.957 1.00 227.95 400 GLU B C 1
ATOM 5760 O O . GLU B 1 400 ? 164.454 141.324 150.904 1.00 227.95 400 GLU B O 1
ATOM 5766 N N . LEU B 1 401 ? 165.247 139.669 152.226 1.00 222.44 401 LEU B N 1
ATOM 5767 C CA . LEU B 1 401 ? 166.071 139.086 151.173 1.00 222.44 401 LEU B CA 1
ATOM 5768 C C . LEU B 1 401 ? 165.287 138.029 150.400 1.00 222.44 401 LEU B C 1
ATOM 5769 O O . LEU B 1 401 ? 165.008 138.198 149.208 1.00 222.44 401 LEU B O 1
ATOM 5774 N N . ASN B 1 402 ? 164.904 136.945 151.079 1.00 211.45 402 ASN B N 1
ATOM 5775 C CA . ASN B 1 402 ? 164.001 135.921 150.548 1.00 211.45 402 ASN B CA 1
ATOM 5776 C C . ASN B 1 402 ? 164.465 135.428 149.174 1.00 211.45 402 ASN B C 1
ATOM 5777 O O . ASN B 1 402 ? 163.872 135.731 148.139 1.00 211.45 402 ASN B O 1
ATOM 5782 N N . ALA B 1 403 ? 165.578 134.685 149.198 1.00 219.02 403 ALA B N 1
ATOM 5783 C CA . ALA B 1 403 ? 166.155 134.135 147.972 1.00 219.02 403 ALA B CA 1
ATOM 5784 C C . ALA B 1 403 ? 165.105 133.503 147.064 1.00 219.02 403 ALA B C 1
ATOM 5785 O O . ALA B 1 403 ? 165.245 133.534 145.834 1.00 219.02 403 ALA B O 1
ATOM 5787 N N . GLY B 1 404 ? 164.044 132.938 147.644 1.00 208.64 404 GLY B N 1
ATOM 5788 C CA . GLY B 1 404 ? 162.934 132.470 146.832 1.00 208.64 404 GLY B CA 1
ATOM 5789 C C . GLY B 1 404 ? 162.335 133.573 145.983 1.00 208.64 404 GLY B C 1
ATOM 5790 O O . GLY B 1 404 ? 161.996 133.360 144.817 1.00 208.64 404 GLY B O 1
ATOM 5791 N N . GLN B 1 405 ? 162.204 134.773 146.554 1.00 207.37 405 GLN B N 1
ATOM 5792 C CA . GLN B 1 405 ? 161.767 135.913 145.757 1.00 207.37 405 GLN B CA 1
ATOM 5793 C C . GLN B 1 405 ? 162.868 136.399 144.824 1.00 207.37 405 GLN B C 1
ATOM 5794 O O . GLN B 1 405 ? 162.577 136.998 143.783 1.00 207.37 405 GLN B O 1
ATOM 5800 N N . ILE B 1 406 ? 164.133 136.157 145.176 1.00 222.61 406 ILE B N 1
ATOM 5801 C CA . ILE B 1 406 ? 165.220 136.504 144.268 1.00 222.61 406 ILE B CA 1
ATOM 5802 C C . ILE B 1 406 ? 165.106 135.705 142.980 1.00 222.61 406 ILE B C 1
ATOM 5803 O O . ILE B 1 406 ? 165.358 136.228 141.888 1.00 222.61 406 ILE B O 1
ATOM 5808 N N . PHE B 1 407 ? 164.725 134.431 143.079 1.00 219.43 407 PHE B N 1
ATOM 5809 C CA . PHE B 1 407 ? 164.519 133.639 141.870 1.00 219.43 407 PHE B CA 1
ATOM 5810 C C . PHE B 1 407 ? 163.344 134.160 141.048 1.00 219.43 407 PHE B C 1
ATOM 5811 O O . PHE B 1 407 ? 163.426 134.243 139.817 1.00 219.43 407 PHE B O 1
ATOM 5819 N N . THR B 1 408 ? 162.235 134.515 141.706 1.00 221.31 408 THR B N 1
ATOM 5820 C CA . THR B 1 408 ? 161.051 134.910 140.946 1.00 221.31 408 THR B CA 1
ATOM 5821 C C . THR B 1 408 ? 161.250 136.262 140.269 1.00 221.31 408 THR B C 1
ATOM 5822 O O . THR B 1 408 ? 160.842 136.451 139.118 1.00 221.31 408 THR B O 1
ATOM 5826 N N . ILE B 1 409 ? 161.896 137.213 140.952 1.00 243.42 409 ILE B N 1
ATOM 5827 C CA . ILE B 1 409 ? 162.143 138.505 140.318 1.00 243.42 409 ILE B CA 1
ATOM 5828 C C . ILE B 1 409 ? 163.077 138.335 139.131 1.00 243.42 409 ILE B C 1
ATOM 5829 O O . ILE B 1 409 ? 162.869 138.940 138.070 1.00 243.42 409 ILE B O 1
ATOM 5834 N N . LEU B 1 410 ? 164.094 137.485 139.274 1.00 235.19 410 LEU B N 1
ATOM 5835 C CA . LEU B 1 410 ? 165.031 137.231 138.187 1.00 235.19 410 LEU B CA 1
ATOM 5836 C C . LEU B 1 410 ? 164.331 136.598 136.990 1.00 235.19 410 LEU B C 1
ATOM 5837 O O . LEU B 1 410 ? 164.541 137.009 135.842 1.00 235.19 410 LEU B O 1
ATOM 5842 N N . VAL B 1 411 ? 163.488 135.592 137.237 1.00 232.36 411 VAL B N 1
ATOM 5843 C CA . VAL B 1 411 ? 162.838 134.910 136.123 1.00 232.36 411 VAL B CA 1
ATOM 5844 C C . VAL B 1 411 ? 161.823 135.822 135.446 1.00 232.36 411 VAL B C 1
ATOM 5845 O O . VAL B 1 411 ? 161.685 135.797 134.218 1.00 232.36 411 VAL B O 1
ATOM 5849 N N . THR B 1 412 ? 161.110 136.649 136.216 1.00 242.09 412 THR B N 1
ATOM 5850 C CA . THR B 1 412 ? 160.185 137.602 135.609 1.00 242.09 412 THR B CA 1
ATOM 5851 C C . THR B 1 412 ? 160.934 138.629 134.768 1.00 242.09 412 THR B C 1
ATOM 5852 O O . THR B 1 412 ? 160.491 138.998 133.675 1.00 242.09 412 THR B O 1
ATOM 5856 N N . ALA B 1 413 ? 162.079 139.104 135.267 1.00 255.31 413 ALA B N 1
ATOM 5857 C CA . ALA B 1 413 ? 162.872 140.054 134.495 1.00 255.31 413 ALA B CA 1
ATOM 5858 C C . ALA B 1 413 ? 163.365 139.432 133.196 1.00 255.31 413 ALA B C 1
ATOM 5859 O O . ALA B 1 413 ? 163.326 140.071 132.138 1.00 255.31 413 ALA B O 1
ATOM 5861 N N . THR B 1 414 ? 163.835 138.183 133.255 1.00 245.14 414 THR B N 1
ATOM 5862 C CA . THR B 1 414 ? 164.300 137.514 132.044 1.00 245.14 414 THR B CA 1
ATOM 5863 C C . THR B 1 414 ? 163.161 137.286 131.057 1.00 245.14 414 THR B C 1
ATOM 5864 O O . THR B 1 414 ? 163.323 137.501 129.851 1.00 245.14 414 THR B O 1
ATOM 5868 N N . ALA B 1 415 ? 161.998 136.855 131.551 1.00 240.69 415 ALA B N 1
ATOM 5869 C CA . ALA B 1 415 ? 160.881 136.558 130.661 1.00 240.69 415 ALA B CA 1
ATOM 5870 C C . ALA B 1 415 ? 160.288 137.821 130.054 1.00 240.69 415 ALA B C 1
ATOM 5871 O O . ALA B 1 415 ? 159.807 137.793 128.916 1.00 240.69 415 ALA B O 1
ATOM 5873 N N . SER B 1 416 ? 160.316 138.932 130.785 1.00 247.02 416 SER B N 1
ATOM 5874 C CA . SER B 1 416 ? 159.783 140.193 130.295 1.00 247.02 416 SER B CA 1
ATOM 5875 C C . SER B 1 416 ? 160.722 140.893 129.325 1.00 247.02 416 SER B C 1
ATOM 5876 O O . SER B 1 416 ? 160.373 141.959 128.808 1.00 247.02 416 SER B O 1
ATOM 5879 N N . SER B 1 417 ? 161.898 140.318 129.066 1.00 258.76 417 SER B N 1
ATOM 5880 C CA . SER B 1 417 ? 162.829 140.897 128.106 1.00 258.76 417 SER B CA 1
ATOM 5881 C C . SER B 1 417 ? 162.329 140.779 126.672 1.00 258.76 417 SER B C 1
ATOM 5882 O O . SER B 1 417 ? 163.020 141.221 125.749 1.00 258.76 417 SER B O 1
ATOM 5885 N N . VAL B 1 418 ? 161.168 140.166 126.459 1.00 234.43 418 VAL B N 1
ATOM 5886 C CA . VAL B 1 418 ? 160.549 140.106 125.144 1.00 234.43 418 VAL B CA 1
ATOM 5887 C C . VAL B 1 418 ? 159.423 141.133 125.006 1.00 234.43 418 VAL B C 1
ATOM 5888 O O . VAL B 1 418 ? 158.641 141.070 124.058 1.00 234.43 418 VAL B O 1
ATOM 5892 N N . GLY B 1 419 ? 159.330 142.081 125.937 1.00 244.01 419 GLY B N 1
ATOM 5893 C CA . GLY B 1 419 ? 158.240 143.037 125.933 1.00 244.01 419 GLY B CA 1
ATOM 5894 C C . GLY B 1 419 ? 158.528 144.303 125.153 1.00 244.01 419 GLY B C 1
ATOM 5895 O O . GLY B 1 419 ? 158.933 144.245 123.988 1.00 244.01 419 GLY B O 1
ATOM 5896 N N . ALA B 1 420 ? 158.317 145.456 125.786 1.00 263.84 420 ALA B N 1
ATOM 5897 C CA . ALA B 1 420 ? 158.521 146.729 125.109 1.00 263.84 420 ALA B CA 1
ATOM 5898 C C . ALA B 1 420 ? 159.998 146.949 124.809 1.00 263.84 420 ALA B C 1
ATOM 5899 O O . ALA B 1 420 ? 160.866 146.674 125.640 1.00 263.84 420 ALA B O 1
ATOM 5901 N N . ALA B 1 421 ? 160.278 147.455 123.610 1.00 261.50 421 ALA B N 1
ATOM 5902 C CA . ALA B 1 421 ? 161.646 147.691 123.177 1.00 261.50 421 ALA B CA 1
ATOM 5903 C C . ALA B 1 421 ? 161.644 148.751 122.085 1.00 261.50 421 ALA B C 1
ATOM 5904 O O . ALA B 1 421 ? 160.602 149.088 121.516 1.00 261.50 421 ALA B O 1
ATOM 5906 N N . GLY B 1 422 ? 162.832 149.277 121.798 1.00 284.04 422 GLY B N 1
ATOM 5907 C CA . GLY B 1 422 ? 162.986 150.291 120.774 1.00 284.04 422 GLY B CA 1
ATOM 5908 C C . GLY B 1 422 ? 162.728 151.694 121.281 1.00 284.04 422 GLY B C 1
ATOM 5909 O O . GLY B 1 422 ? 163.607 152.558 121.210 1.00 284.04 422 GLY B O 1
ATOM 5910 N N . VAL B 1 423 ? 161.527 151.933 121.790 1.00 306.09 423 VAL B N 1
ATOM 5911 C CA . VAL B 1 423 ? 161.193 153.255 122.332 1.00 306.09 423 VAL B CA 1
ATOM 5912 C C . VAL B 1 423 ? 162.000 153.495 123.604 1.00 306.09 423 VAL B C 1
ATOM 5913 O O . VAL B 1 423 ? 162.176 152.561 124.408 1.00 306.09 423 VAL B O 1
ATOM 5917 N N . PRO B 1 424 ? 162.525 154.699 123.823 1.00 324.76 424 PRO B N 1
ATOM 5918 C CA . PRO B 1 424 ? 163.260 154.965 125.064 1.00 324.76 424 PRO B CA 1
ATOM 5919 C C . PRO B 1 424 ? 162.348 154.879 126.278 1.00 324.76 424 PRO B C 1
ATOM 5920 O O . PRO B 1 424 ? 161.157 155.190 126.212 1.00 324.76 424 PRO B O 1
ATOM 5924 N N . ALA B 1 425 ? 162.931 154.447 127.399 1.00 347.29 425 ALA B N 1
ATOM 5925 C CA . ALA B 1 425 ? 162.223 154.316 128.673 1.00 347.29 425 ALA B CA 1
ATOM 5926 C C . ALA B 1 425 ? 160.992 153.422 128.555 1.00 347.29 425 ALA B C 1
ATOM 5927 O O . ALA B 1 425 ? 159.956 153.687 129.171 1.00 347.29 425 ALA B O 1
ATOM 5929 N N . GLY B 1 426 ? 161.094 152.355 127.767 1.00 337.64 426 GLY B N 1
ATOM 5930 C CA . GLY B 1 426 ? 159.989 151.433 127.598 1.00 337.64 426 GLY B CA 1
ATOM 5931 C C . GLY B 1 426 ? 159.894 150.416 128.716 1.00 337.64 426 GLY B C 1
ATOM 5932 O O . GLY B 1 426 ? 158.889 149.710 128.842 1.00 337.64 426 GLY B O 1
ATOM 5933 N N . GLY B 1 427 ? 160.939 150.337 129.539 1.00 344.59 427 GLY B N 1
ATOM 5934 C CA . GLY B 1 427 ? 160.989 149.351 130.605 1.00 344.59 427 GLY B CA 1
ATOM 5935 C C . GLY B 1 427 ? 160.208 149.725 131.847 1.00 344.59 427 GLY B C 1
ATOM 5936 O O . GLY B 1 427 ? 160.218 148.955 132.815 1.00 344.59 427 GLY B O 1
ATOM 5937 N N . VAL B 1 428 ? 159.541 150.880 131.850 1.00 322.85 428 VAL B N 1
ATOM 5938 C CA . VAL B 1 428 ? 158.783 151.292 133.029 1.00 322.85 428 VAL B CA 1
ATOM 5939 C C . VAL B 1 428 ? 157.643 150.317 133.300 1.00 322.85 428 VAL B C 1
ATOM 5940 O O . VAL B 1 428 ? 157.353 149.983 134.456 1.00 322.85 428 VAL B O 1
ATOM 5944 N N . LEU B 1 429 ? 156.989 149.831 132.243 1.00 318.75 429 LEU B N 1
ATOM 5945 C CA . LEU B 1 429 ? 155.952 148.822 132.425 1.00 318.75 429 LEU B CA 1
ATOM 5946 C C . LEU B 1 429 ? 156.537 147.513 132.933 1.00 318.75 429 LEU B C 1
ATOM 5947 O O . LEU B 1 429 ? 155.900 146.817 133.734 1.00 318.75 429 LEU B O 1
ATOM 5952 N N . THR B 1 430 ? 157.743 147.164 132.479 1.00 332.84 430 THR B N 1
ATOM 5953 C CA . THR B 1 430 ? 158.421 145.984 133.003 1.00 332.84 430 THR B CA 1
ATOM 5954 C C . THR B 1 430 ? 158.695 146.120 134.493 1.00 332.84 430 THR B C 1
ATOM 5955 O O . THR B 1 430 ? 158.532 145.155 135.246 1.00 332.84 430 THR B O 1
ATOM 5959 N N . ILE B 1 431 ? 159.115 147.305 134.934 1.00 331.96 431 ILE B N 1
ATOM 5960 C CA . ILE B 1 431 ? 159.315 147.536 136.361 1.00 331.96 431 ILE B CA 1
ATOM 5961 C C . ILE B 1 431 ? 157.992 147.428 137.106 1.00 331.96 431 ILE B C 1
ATOM 5962 O O . ILE B 1 431 ? 157.912 146.824 138.183 1.00 331.96 431 ILE B O 1
ATOM 5967 N N . ALA B 1 432 ? 156.932 148.010 136.542 1.00 307.64 432 ALA B N 1
ATOM 5968 C CA . ALA B 1 432 ? 155.638 148.002 137.214 1.00 307.64 432 ALA B CA 1
ATOM 5969 C C . ALA B 1 432 ? 155.112 146.584 137.401 1.00 307.64 432 ALA B C 1
ATOM 5970 O O . ALA B 1 432 ? 154.629 146.230 138.483 1.00 307.64 432 ALA B O 1
ATOM 5972 N N . ILE B 1 433 ? 155.210 145.751 136.363 1.00 288.97 433 ILE B N 1
ATOM 5973 C CA . ILE B 1 433 ? 154.644 144.408 136.455 1.00 288.97 433 ILE B CA 1
ATOM 5974 C C . ILE B 1 433 ? 155.442 143.551 137.432 1.00 288.97 433 ILE B C 1
ATOM 5975 O O . ILE B 1 433 ? 154.868 142.776 138.207 1.00 288.97 433 ILE B O 1
ATOM 5980 N N . ILE B 1 434 ? 156.772 143.678 137.429 1.00 278.96 434 ILE B N 1
ATOM 5981 C CA . ILE B 1 434 ? 157.566 142.894 138.366 1.00 278.96 434 ILE B CA 1
ATOM 5982 C C . ILE B 1 434 ? 157.383 143.380 139.797 1.00 278.96 434 ILE B C 1
ATOM 5983 O O . ILE B 1 434 ? 157.461 142.573 140.731 1.00 278.96 434 ILE B O 1
ATOM 5988 N N . LEU B 1 435 ? 157.142 144.677 140.004 1.00 264.12 435 LEU B N 1
ATOM 5989 C CA . LEU B 1 435 ? 156.802 145.152 141.341 1.00 264.12 435 LEU B CA 1
ATOM 5990 C C . LEU B 1 435 ? 155.448 144.613 141.784 1.00 264.12 435 LEU B C 1
ATOM 5991 O O . LEU B 1 435 ? 155.265 144.248 142.951 1.00 264.12 435 LEU B O 1
ATOM 5996 N N . GLU B 1 436 ? 154.483 144.559 140.862 1.00 233.47 436 GLU B N 1
ATOM 5997 C CA . GLU B 1 436 ? 153.180 143.992 141.191 1.00 233.47 436 GLU B CA 1
ATOM 5998 C C . GLU B 1 436 ? 153.294 142.509 141.518 1.00 233.47 436 GLU B C 1
ATOM 5999 O O . GLU B 1 436 ? 152.537 141.986 142.344 1.00 233.47 436 GLU B O 1
ATOM 6005 N N . ALA B 1 437 ? 154.235 141.816 140.873 1.00 205.85 437 ALA B N 1
ATOM 6006 C CA . ALA B 1 437 ? 154.450 140.400 141.150 1.00 205.85 437 ALA B CA 1
ATOM 6007 C C . ALA B 1 437 ? 154.836 140.144 142.600 1.00 205.85 437 ALA B C 1
ATOM 6008 O O . ALA B 1 437 ? 154.607 139.039 143.105 1.00 205.85 437 ALA B O 1
ATOM 6010 N N . ILE B 1 438 ? 155.420 141.132 143.281 1.00 196.49 438 ILE B N 1
ATOM 6011 C CA . ILE B 1 438 ? 155.776 140.989 144.689 1.00 196.49 438 ILE B CA 1
ATOM 6012 C C . ILE B 1 438 ? 154.832 141.759 145.605 1.00 196.49 438 ILE B C 1
ATOM 6013 O O . ILE B 1 438 ? 154.880 141.566 146.831 1.00 196.49 438 ILE B O 1
ATOM 6018 N N . GLY B 1 439 ? 153.968 142.609 145.055 1.00 208.35 439 GLY B N 1
ATOM 6019 C CA . GLY B 1 439 ? 153.010 143.333 145.868 1.00 208.35 439 GLY B CA 1
ATOM 6020 C C . GLY B 1 439 ? 153.579 144.509 146.628 1.00 208.35 439 GLY B C 1
ATOM 6021 O O . GLY B 1 439 ? 153.087 144.833 147.713 1.00 208.35 439 GLY B O 1
ATOM 6022 N N . LEU B 1 440 ? 154.605 145.158 146.089 1.00 195.29 440 LEU B N 1
ATOM 6023 C CA . LEU B 1 440 ? 155.168 146.307 146.787 1.00 195.29 440 LEU B CA 1
ATOM 6024 C C . LEU B 1 440 ? 154.502 147.595 146.308 1.00 195.29 440 LEU B C 1
ATOM 6025 O O . LEU B 1 440 ? 154.063 147.674 145.157 1.00 195.29 440 LEU B O 1
ATOM 6030 N N . PRO B 1 441 ? 154.404 148.616 147.164 1.00 192.60 441 PRO B N 1
ATOM 6031 C CA . PRO B 1 441 ? 153.807 149.886 146.727 1.00 192.60 441 PRO B CA 1
ATOM 6032 C C . PRO B 1 441 ? 154.652 150.589 145.677 1.00 192.60 441 PRO B C 1
ATOM 6033 O O . PRO B 1 441 ? 155.834 150.867 145.902 1.00 192.60 441 PRO B O 1
ATOM 6037 N N . THR B 1 442 ? 154.050 150.882 144.527 1.00 225.45 442 THR B N 1
ATOM 6038 C CA . THR B 1 442 ? 154.745 151.499 143.405 1.00 225.45 442 THR B CA 1
ATOM 6039 C C . THR B 1 442 ? 154.730 153.032 143.484 1.00 225.45 442 THR B C 1
ATOM 6040 O O . THR B 1 442 ? 154.944 153.716 142.476 1.00 225.45 442 THR B O 1
ATOM 6044 N N . HIS B 1 443 ? 154.492 153.587 144.671 1.00 221.03 443 HIS B N 1
ATOM 6045 C CA . HIS B 1 443 ? 154.385 155.031 144.834 1.00 221.03 443 HIS B CA 1
ATOM 6046 C C . HIS B 1 443 ? 155.738 155.717 144.684 1.00 221.03 443 HIS B C 1
ATOM 6047 O O . HIS B 1 443 ? 155.809 156.947 144.610 1.00 221.03 443 HIS B O 1
ATOM 6054 N N . ASP B 1 444 ? 156.814 154.934 144.640 1.00 255.73 444 ASP B N 1
ATOM 6055 C CA . ASP B 1 444 ? 158.166 155.466 144.513 1.00 255.73 444 ASP B CA 1
ATOM 6056 C C . ASP B 1 444 ? 158.667 155.364 143.076 1.00 255.73 444 ASP B C 1
ATOM 6057 O O . ASP B 1 444 ? 159.862 155.512 142.814 1.00 255.73 444 ASP B O 1
ATOM 6062 N N . LEU B 1 445 ? 157.758 155.105 142.142 1.00 258.79 445 LEU B N 1
ATOM 6063 C CA . LEU B 1 445 ? 158.134 154.973 140.738 1.00 258.79 445 LEU B CA 1
ATOM 6064 C C . LEU B 1 445 ? 158.751 156.225 140.120 1.00 258.79 445 LEU B C 1
ATOM 6065 O O . LEU B 1 445 ? 159.778 156.088 139.435 1.00 258.79 445 LEU B O 1
ATOM 6070 N N . PRO B 1 446 ? 158.203 157.438 140.289 1.00 275.61 446 PRO B N 1
ATOM 6071 C CA . PRO B 1 446 ? 158.702 158.575 139.487 1.00 275.61 446 PRO B CA 1
ATOM 6072 C C . PRO B 1 446 ? 160.192 158.848 139.626 1.00 275.61 446 PRO B C 1
ATOM 6073 O O . PRO B 1 446 ? 160.864 159.141 138.626 1.00 275.61 446 PRO B O 1
ATOM 6077 N N . LEU B 1 447 ? 160.739 158.718 140.836 1.00 307.88 447 LEU B N 1
ATOM 6078 C CA . LEU B 1 447 ? 162.129 159.091 141.073 1.00 307.88 447 LEU B CA 1
ATOM 6079 C C . LEU B 1 447 ? 163.109 158.276 140.239 1.00 307.88 447 LEU B C 1
ATOM 6080 O O . LEU B 1 447 ? 164.307 158.583 140.233 1.00 307.88 447 LEU B O 1
ATOM 6085 N N . ILE B 1 448 ? 162.636 157.249 139.532 1.00 326.18 448 ILE B N 1
ATOM 6086 C CA . ILE B 1 448 ? 163.544 156.431 138.739 1.00 326.18 448 ILE B CA 1
ATOM 6087 C C . ILE B 1 448 ? 163.653 156.958 137.313 1.00 326.18 448 ILE B C 1
ATOM 6088 O O . ILE B 1 448 ? 164.687 156.785 136.659 1.00 326.18 448 ILE B O 1
ATOM 6093 N N . LEU B 1 449 ? 162.608 157.610 136.798 1.00 310.85 449 LEU B N 1
ATOM 6094 C CA . LEU B 1 449 ? 162.695 158.117 135.433 1.00 310.85 449 LEU B CA 1
ATOM 6095 C C . LEU B 1 449 ? 162.960 159.614 135.372 1.00 310.85 449 LEU B C 1
ATOM 6096 O O . LEU B 1 449 ? 162.840 160.206 134.295 1.00 310.85 449 LEU B O 1
ATOM 6101 N N . ALA B 1 450 ? 163.315 160.238 136.496 1.00 328.78 450 ALA B N 1
ATOM 6102 C CA . ALA B 1 450 ? 163.782 161.617 136.447 1.00 328.78 450 ALA B CA 1
ATOM 6103 C C . ALA B 1 450 ? 165.225 161.694 135.967 1.00 328.78 450 ALA B C 1
ATOM 6104 O O . ALA B 1 450 ? 165.704 162.777 135.612 1.00 328.78 450 ALA B O 1
ATOM 6106 N N . VAL B 1 451 ? 165.926 160.563 135.947 1.00 348.26 451 VAL B N 1
ATOM 6107 C CA . VAL B 1 451 ? 167.320 160.513 135.521 1.00 348.26 451 VAL B CA 1
ATOM 6108 C C . VAL B 1 451 ? 167.544 159.529 134.379 1.00 348.26 451 VAL B C 1
ATOM 6109 O O . VAL B 1 451 ? 168.701 159.295 133.998 1.00 348.26 451 VAL B O 1
ATOM 6113 N N . ASP B 1 452 ? 166.482 158.970 133.800 1.00 359.83 452 ASP B N 1
ATOM 6114 C CA . ASP B 1 452 ? 166.592 157.942 132.770 1.00 359.83 452 ASP B CA 1
ATOM 6115 C C . ASP B 1 452 ? 167.311 158.444 131.524 1.00 359.83 452 ASP B C 1
ATOM 6116 O O . ASP B 1 452 ? 167.794 157.644 130.715 1.00 359.83 452 ASP B O 1
ATOM 6121 N N . TRP B 1 453 ? 167.387 159.766 131.359 1.00 350.30 453 TRP B N 1
ATOM 6122 C CA . TRP B 1 453 ? 168.028 160.369 130.196 1.00 350.30 453 TRP B CA 1
ATOM 6123 C C . TRP B 1 453 ? 169.525 160.092 130.125 1.00 350.30 453 TRP B C 1
ATOM 6124 O O . TRP B 1 453 ? 170.163 160.498 129.147 1.00 350.30 453 TRP B O 1
ATOM 6135 N N . ILE B 1 454 ? 170.098 159.424 131.123 1.00 368.66 454 ILE B N 1
ATOM 6136 C CA . ILE B 1 454 ? 171.485 158.990 131.086 1.00 368.66 454 ILE B CA 1
ATOM 6137 C C . ILE B 1 454 ? 171.591 157.472 131.011 1.00 368.66 454 ILE B C 1
ATOM 6138 O O . ILE B 1 454 ? 172.423 156.935 130.271 1.00 368.66 454 ILE B O 1
ATOM 6143 N N . VAL B 1 455 ? 170.745 156.763 131.761 1.00 403.67 455 VAL B N 1
ATOM 6144 C CA . VAL B 1 455 ? 170.754 155.308 131.701 1.00 403.67 455 VAL B CA 1
ATOM 6145 C C . VAL B 1 455 ? 170.328 154.827 130.321 1.00 403.67 455 VAL B C 1
ATOM 6146 O O . VAL B 1 455 ? 170.683 153.719 129.911 1.00 403.67 455 VAL B O 1
ATOM 6150 N N . ASP B 1 456 ? 169.580 155.644 129.575 1.00 381.43 456 ASP B N 1
ATOM 6151 C CA . ASP B 1 456 ? 169.242 155.272 128.204 1.00 381.43 456 ASP B CA 1
ATOM 6152 C C . ASP B 1 456 ? 170.493 155.159 127.341 1.00 381.43 456 ASP B C 1
ATOM 6153 O O . ASP B 1 456 ? 170.682 154.158 126.638 1.00 381.43 456 ASP B O 1
ATOM 6158 N N . ARG B 1 457 ? 171.361 156.175 127.384 1.00 370.98 457 ARG B N 1
ATOM 6159 C CA . ARG B 1 457 ? 172.630 156.091 126.670 1.00 370.98 457 ARG B CA 1
ATOM 6160 C C . ARG B 1 457 ? 173.487 154.960 127.218 1.00 370.98 457 ARG B C 1
ATOM 6161 O O . ARG B 1 457 ? 174.167 154.260 126.458 1.00 370.98 457 ARG B O 1
ATOM 6169 N N . THR B 1 458 ? 173.470 154.771 128.539 1.00 405.63 458 THR B N 1
ATOM 6170 C CA . THR B 1 458 ? 174.275 153.713 129.140 1.00 405.63 458 THR B CA 1
ATOM 6171 C C . THR B 1 458 ? 173.844 152.329 128.665 1.00 405.63 458 THR B C 1
ATOM 6172 O O . THR B 1 458 ? 174.691 151.452 128.464 1.00 405.63 458 THR B O 1
ATOM 6176 N N . THR B 1 459 ? 172.543 152.118 128.467 1.00 396.70 459 THR B N 1
ATOM 6177 C CA . THR B 1 459 ? 172.017 150.790 128.184 1.00 396.70 459 THR B CA 1
ATOM 6178 C C . THR B 1 459 ? 171.904 150.482 126.698 1.00 396.70 459 THR B C 1
ATOM 6179 O O . THR B 1 459 ? 172.112 149.329 126.304 1.00 396.70 459 THR B O 1
ATOM 6183 N N . THR B 1 460 ? 171.565 151.466 125.861 1.00 366.12 460 THR B N 1
ATOM 6184 C CA . THR B 1 460 ? 171.384 151.174 124.442 1.00 366.12 460 THR B CA 1
ATOM 6185 C C . THR B 1 460 ? 172.683 150.729 123.782 1.00 366.12 460 THR B C 1
ATOM 6186 O O . THR B 1 460 ? 172.667 149.843 122.918 1.00 366.12 460 THR B O 1
ATOM 6190 N N . VAL B 1 461 ? 173.811 151.328 124.168 1.00 383.29 461 VAL B N 1
ATOM 6191 C CA . VAL B 1 461 ? 175.083 150.986 123.538 1.00 383.29 461 VAL B CA 1
ATOM 6192 C C . VAL B 1 461 ? 175.453 149.534 123.826 1.00 383.29 461 VAL B C 1
ATOM 6193 O O . VAL B 1 461 ? 175.848 148.787 122.923 1.00 383.29 461 VAL B O 1
ATOM 6197 N N . VAL B 1 462 ? 175.305 149.100 125.078 1.00 407.76 462 VAL B N 1
ATOM 6198 C CA . VAL B 1 462 ? 175.622 147.713 125.399 1.00 407.76 462 VAL B CA 1
ATOM 6199 C C . VAL B 1 462 ? 174.582 146.778 124.797 1.00 407.76 462 VAL B C 1
ATOM 6200 O O . VAL B 1 462 ? 174.906 145.662 124.373 1.00 407.76 462 VAL B O 1
ATOM 6204 N N . ASN B 1 463 ? 173.324 147.224 124.718 1.00 376.03 463 ASN B N 1
ATOM 6205 C CA . ASN B 1 463 ? 172.284 146.394 124.121 1.00 376.03 463 ASN B CA 1
ATOM 6206 C C . ASN B 1 463 ? 172.578 146.109 122.655 1.00 376.03 463 ASN B C 1
ATOM 6207 O O . ASN B 1 463 ? 172.425 144.972 122.194 1.00 376.03 463 ASN B O 1
ATOM 6212 N N . VAL B 1 464 ? 172.999 147.125 121.907 1.00 375.53 464 VAL B N 1
ATOM 6213 C CA . VAL B 1 464 ? 173.333 146.905 120.506 1.00 375.53 464 VAL B CA 1
ATOM 6214 C C . VAL B 1 464 ? 174.661 146.162 120.352 1.00 375.53 464 VAL B C 1
ATOM 6215 O O . VAL B 1 464 ? 174.796 145.319 119.457 1.00 375.53 464 VAL B O 1
ATOM 6219 N N . GLU B 1 465 ? 175.643 146.432 121.219 1.00 397.19 465 GLU B N 1
ATOM 6220 C CA . GLU B 1 465 ? 176.907 145.710 121.138 1.00 397.19 465 GLU B CA 1
ATOM 6221 C C . GLU B 1 465 ? 176.716 144.221 121.389 1.00 397.19 465 GLU B C 1
ATOM 6222 O O . GLU B 1 465 ? 177.405 143.398 120.774 1.00 397.19 465 GLU B O 1
ATOM 6228 N N . GLY B 1 466 ? 175.786 143.859 122.270 1.00 391.48 466 GLY B N 1
ATOM 6229 C CA . GLY B 1 466 ? 175.495 142.466 122.541 1.00 391.48 466 GLY B CA 1
ATOM 6230 C C . GLY B 1 466 ? 175.132 141.676 121.303 1.00 391.48 466 GLY B C 1
ATOM 6231 O O . GLY B 1 466 ? 175.846 140.740 120.927 1.00 391.48 466 GLY B O 1
ATOM 6232 N N . ASP B 1 467 ? 174.032 142.045 120.643 1.00 363.85 467 ASP B N 1
ATOM 6233 C CA . ASP B 1 467 ? 173.623 141.282 119.471 1.00 363.85 467 ASP B CA 1
ATOM 6234 C C . ASP B 1 467 ? 174.537 141.547 118.279 1.00 363.85 467 ASP B C 1
ATOM 6235 O O . ASP B 1 467 ? 174.612 140.715 117.370 1.00 363.85 467 ASP B O 1
ATOM 6240 N N . ALA B 1 468 ? 175.283 142.657 118.282 1.00 386.56 468 ALA B N 1
ATOM 6241 C CA . ALA B 1 468 ? 176.290 142.855 117.244 1.00 386.56 468 ALA B CA 1
ATOM 6242 C C . ALA B 1 468 ? 177.385 141.798 117.340 1.00 386.56 468 ALA B C 1
ATOM 6243 O O . ALA B 1 468 ? 177.721 141.132 116.352 1.00 386.56 468 ALA B O 1
ATOM 6245 N N . LEU B 1 469 ? 177.945 141.616 118.538 1.00 384.00 469 LEU B N 1
ATOM 6246 C CA . LEU B 1 469 ? 178.960 140.585 118.709 1.00 384.00 469 LEU B CA 1
ATOM 6247 C C . LEU B 1 469 ? 178.360 139.191 118.585 1.00 384.00 469 LEU B C 1
ATOM 6248 O O . LEU B 1 469 ? 179.060 138.251 118.195 1.00 384.00 469 LEU B O 1
ATOM 6253 N N . GLY B 1 470 ? 177.073 139.036 118.902 1.00 383.71 470 GLY B N 1
ATOM 6254 C CA . GLY B 1 470 ? 176.415 137.764 118.647 1.00 383.71 470 GLY B CA 1
ATOM 6255 C C . GLY B 1 470 ? 176.369 137.430 117.169 1.00 383.71 470 GLY B C 1
ATOM 6256 O O . GLY B 1 470 ? 176.668 136.305 116.760 1.00 383.71 470 GLY B O 1
ATOM 6257 N N . ALA B 1 471 ? 176.004 138.412 116.343 1.00 384.16 471 ALA B N 1
ATOM 6258 C CA . ALA B 1 471 ? 176.036 138.210 114.900 1.00 384.16 471 ALA B CA 1
ATOM 6259 C C . ALA B 1 471 ? 177.453 137.927 114.424 1.00 384.16 471 ALA B C 1
ATOM 6260 O O . ALA B 1 471 ? 177.665 137.087 113.543 1.00 384.16 471 ALA B O 1
ATOM 6262 N N . GLY B 1 472 ? 178.439 138.616 115.003 1.00 393.95 472 GLY B N 1
ATOM 6263 C CA . GLY B 1 472 ? 179.822 138.357 114.630 1.00 393.95 472 GLY B CA 1
ATOM 6264 C C . GLY B 1 472 ? 180.263 136.938 114.940 1.00 393.95 472 GLY B C 1
ATOM 6265 O O . GLY B 1 472 ? 180.896 136.277 114.111 1.00 393.95 472 GLY B O 1
ATOM 6266 N N . ILE B 1 473 ? 179.932 136.446 116.136 1.00 386.84 473 ILE B N 1
ATOM 6267 C CA . ILE B 1 473 ? 180.347 135.098 116.510 1.00 386.84 473 ILE B CA 1
ATOM 6268 C C . ILE B 1 473 ? 179.576 134.053 115.710 1.00 386.84 473 ILE B C 1
ATOM 6269 O O . ILE B 1 473 ? 180.120 132.993 115.382 1.00 386.84 473 ILE B O 1
ATOM 6274 N N . LEU B 1 474 ? 178.314 134.326 115.364 1.00 366.47 474 LEU B N 1
ATOM 6275 C CA . LEU B 1 474 ? 177.604 133.430 114.455 1.00 366.47 474 LEU B CA 1
ATOM 6276 C C . LEU B 1 474 ? 178.248 133.412 113.075 1.00 366.47 474 LEU B C 1
ATOM 6277 O O . LEU B 1 474 ? 178.330 132.354 112.441 1.00 366.47 474 LEU B O 1
ATOM 6282 N N . HIS B 1 475 ? 178.705 134.568 112.593 1.00 358.40 475 HIS B N 1
ATOM 6283 C CA . HIS B 1 475 ? 179.420 134.609 111.321 1.00 358.40 475 HIS B CA 1
ATOM 6284 C C . HIS B 1 475 ? 180.695 133.781 111.392 1.00 358.40 475 HIS B C 1
ATOM 6285 O O . HIS B 1 475 ? 181.023 133.042 110.457 1.00 358.40 475 HIS B O 1
ATOM 6292 N N . HIS B 1 476 ? 181.429 133.893 112.501 1.00 361.02 476 HIS B N 1
ATOM 6293 C CA . HIS B 1 476 ? 182.619 133.065 112.682 1.00 361.02 476 HIS B CA 1
ATOM 6294 C C . HIS B 1 476 ? 182.271 131.583 112.710 1.00 361.02 476 HIS B C 1
ATOM 6295 O O . HIS B 1 476 ? 183.005 130.763 112.146 1.00 361.02 476 HIS B O 1
ATOM 6302 N N . LEU B 1 477 ? 181.167 131.221 113.366 1.00 357.93 477 LEU B N 1
ATOM 6303 C CA . LEU B 1 477 ? 180.737 129.827 113.389 1.00 357.93 477 LEU B CA 1
ATOM 6304 C C . LEU B 1 477 ? 180.428 129.327 111.984 1.00 357.93 477 LEU B C 1
ATOM 6305 O O . LEU B 1 477 ? 180.817 128.213 111.613 1.00 357.93 477 LEU B O 1
ATOM 6310 N N . ASN B 1 478 ? 179.729 130.135 111.191 1.00 349.41 478 ASN B N 1
ATOM 6311 C CA . ASN B 1 478 ? 179.457 129.786 109.802 1.00 349.41 478 ASN B CA 1
ATOM 6312 C C . ASN B 1 478 ? 180.726 129.702 108.968 1.00 349.41 478 ASN B C 1
ATOM 6313 O O . ASN B 1 478 ? 180.775 128.930 108.004 1.00 349.41 478 ASN B O 1
ATOM 6318 N N . GLN B 1 479 ? 181.751 130.483 109.318 1.00 350.14 479 GLN B N 1
ATOM 6319 C CA . GLN B 1 479 ? 183.037 130.362 108.642 1.00 350.14 479 GLN B CA 1
ATOM 6320 C C . GLN B 1 479 ? 183.668 129.000 108.892 1.00 350.14 479 GLN B C 1
ATOM 6321 O O . GLN B 1 479 ? 184.444 128.512 108.063 1.00 350.14 479 GLN B O 1
ATOM 6327 N N . LYS B 1 480 ? 183.348 128.373 110.023 1.00 343.12 480 LYS B N 1
ATOM 6328 C CA . LYS B 1 480 ? 183.853 127.046 110.344 1.00 343.12 480 LYS B CA 1
ATOM 6329 C C . LYS B 1 480 ? 183.012 125.931 109.739 1.00 343.12 480 LYS B C 1
ATOM 6330 O O . LYS B 1 480 ? 183.360 124.757 109.911 1.00 343.12 480 LYS B O 1
ATOM 6336 N N . ALA B 1 481 ? 181.926 126.269 109.046 1.00 328.57 481 ALA B N 1
ATOM 6337 C CA . ALA B 1 481 ? 181.040 125.291 108.416 1.00 328.57 481 ALA B CA 1
ATOM 6338 C C . ALA B 1 481 ? 180.533 124.258 109.417 1.00 328.57 481 ALA B C 1
ATOM 6339 O O . ALA B 1 481 ? 180.932 123.094 109.379 1.00 328.57 481 ALA B O 1
ATOM 6341 N N . ALA C 1 36 ? 161.794 97.259 116.196 1.00 264.00 36 ALA C N 1
ATOM 6342 C CA . ALA C 1 36 ? 161.896 98.713 116.195 1.00 264.00 36 ALA C CA 1
ATOM 6343 C C . ALA C 1 36 ? 160.555 99.354 115.854 1.00 264.00 36 ALA C C 1
ATOM 6344 O O . ALA C 1 36 ? 160.194 100.391 116.410 1.00 264.00 36 ALA C O 1
ATOM 6346 N N . GLY C 1 37 ? 159.820 98.730 114.937 1.00 273.66 37 GLY C N 1
ATOM 6347 C CA . GLY C 1 37 ? 158.518 99.230 114.541 1.00 273.66 37 GLY C CA 1
ATOM 6348 C C . GLY C 1 37 ? 157.494 99.125 115.651 1.00 273.66 37 GLY C C 1
ATOM 6349 O O . GLY C 1 37 ? 156.651 100.011 115.816 1.00 273.66 37 GLY C O 1
ATOM 6350 N N . PHE C 1 38 ? 157.557 98.036 116.420 1.00 270.15 38 PHE C N 1
ATOM 6351 C CA . PHE C 1 38 ? 156.661 97.861 117.556 1.00 270.15 38 PHE C CA 1
ATOM 6352 C C . PHE C 1 38 ? 156.992 98.796 118.712 1.00 270.15 38 PHE C C 1
ATOM 6353 O O . PHE C 1 38 ? 156.161 98.962 119.612 1.00 270.15 38 PHE C O 1
ATOM 6361 N N . LEU C 1 39 ? 158.174 99.415 118.701 1.00 261.23 39 LEU C N 1
ATOM 6362 C CA . LEU C 1 39 ? 158.574 100.288 119.799 1.00 261.23 39 LEU C CA 1
ATOM 6363 C C . LEU C 1 39 ? 157.646 101.490 119.919 1.00 261.23 39 LEU C C 1
ATOM 6364 O O . LEU C 1 39 ? 157.278 101.896 121.026 1.00 261.23 39 LEU C O 1
ATOM 6369 N N . ARG C 1 40 ? 157.253 102.070 118.787 1.00 275.16 40 ARG C N 1
ATOM 6370 C CA . ARG C 1 40 ? 156.445 103.281 118.769 1.00 275.16 40 ARG C CA 1
ATOM 6371 C C . ARG C 1 40 ? 154.958 103.006 118.584 1.00 275.16 40 ARG C C 1
ATOM 6372 O O . ARG C 1 40 ? 154.185 103.951 118.399 1.00 275.16 40 ARG C O 1
ATOM 6380 N N . ARG C 1 41 ? 154.537 101.742 118.631 1.00 262.70 41 ARG C N 1
ATOM 6381 C CA . ARG C 1 41 ? 153.128 101.434 118.407 1.00 262.70 41 ARG C CA 1
ATOM 6382 C C . ARG C 1 41 ? 152.293 101.694 119.654 1.00 262.70 41 ARG C C 1
ATOM 6383 O O . ARG C 1 41 ? 151.374 102.520 119.633 1.00 262.70 41 ARG C O 1
ATOM 6391 N N . GLN C 1 42 ? 152.597 101.002 120.750 1.00 246.23 42 GLN C N 1
ATOM 6392 C CA . GLN C 1 42 ? 151.847 101.173 121.988 1.00 246.23 42 GLN C CA 1
ATOM 6393 C C . GLN C 1 42 ? 152.798 101.387 123.158 1.00 246.23 42 GLN C C 1
ATOM 6394 O O . GLN C 1 42 ? 152.657 100.753 124.209 1.00 246.23 42 GLN C O 1
ATOM 6400 N N . ALA C 1 43 ? 153.771 102.283 122.981 1.00 220.44 43 ALA C N 1
ATOM 6401 C CA . ALA C 1 43 ? 154.783 102.494 124.007 1.00 220.44 43 ALA C CA 1
ATOM 6402 C C . ALA C 1 43 ? 154.230 103.177 125.248 1.00 220.44 43 ALA C C 1
ATOM 6403 O O . ALA C 1 43 ? 154.691 102.881 126.354 1.00 220.44 43 ALA C O 1
ATOM 6405 N N . LEU C 1 44 ? 153.263 104.083 125.095 1.00 225.70 44 LEU C N 1
ATOM 6406 C CA . LEU C 1 44 ? 152.799 104.870 126.234 1.00 225.70 44 LEU C CA 1
ATOM 6407 C C . LEU C 1 44 ? 152.145 103.987 127.291 1.00 225.70 44 LEU C C 1
ATOM 6408 O O . LEU C 1 44 ? 152.390 104.153 128.492 1.00 225.70 44 LEU C O 1
ATOM 6413 N N . VAL C 1 45 ? 151.314 103.034 126.864 1.00 239.66 45 VAL C N 1
ATOM 6414 C CA . VAL C 1 45 ? 150.656 102.149 127.820 1.00 239.66 45 VAL C CA 1
ATOM 6415 C C . VAL C 1 45 ? 151.680 101.272 128.525 1.00 239.66 45 VAL C C 1
ATOM 6416 O O . VAL C 1 45 ? 151.576 101.031 129.737 1.00 239.66 45 VAL C O 1
ATOM 6420 N N . LEU C 1 46 ? 152.678 100.782 127.787 1.00 227.72 46 LEU C N 1
ATOM 6421 C CA . LEU C 1 46 ? 153.737 99.992 128.402 1.00 227.72 46 LEU C CA 1
ATOM 6422 C C . LEU C 1 46 ? 154.497 100.811 129.435 1.00 227.72 46 LEU C C 1
ATOM 6423 O O . LEU C 1 46 ? 154.814 100.314 130.521 1.00 227.72 46 LEU C O 1
ATOM 6428 N N . LEU C 1 47 ? 154.796 102.071 129.116 1.00 229.33 47 LEU C N 1
ATOM 6429 C CA . LEU C 1 47 ? 155.490 102.924 130.072 1.00 229.33 47 LEU C CA 1
ATOM 6430 C C . LEU C 1 47 ? 154.646 103.159 131.316 1.00 229.33 47 LEU C C 1
ATOM 6431 O O . LEU C 1 47 ? 155.163 103.121 132.437 1.00 229.33 47 LEU C O 1
ATOM 6436 N N . THR C 1 48 ? 153.344 103.395 131.142 1.00 231.06 48 THR C N 1
ATOM 6437 C CA . THR C 1 48 ? 152.478 103.622 132.296 1.00 231.06 48 THR C CA 1
ATOM 6438 C C . THR C 1 48 ? 152.405 102.390 133.192 1.00 231.06 48 THR C C 1
ATOM 6439 O O . THR C 1 48 ? 152.507 102.493 134.421 1.00 231.06 48 THR C O 1
ATOM 6443 N N . VAL C 1 49 ? 152.227 101.210 132.594 1.00 224.47 49 VAL C N 1
ATOM 6444 C CA . VAL C 1 49 ? 152.121 100.012 133.421 1.00 224.47 49 VAL C CA 1
ATOM 6445 C C . VAL C 1 49 ? 153.460 99.681 134.077 1.00 224.47 49 VAL C C 1
ATOM 6446 O O . VAL C 1 49 ? 153.496 99.261 135.242 1.00 224.47 49 VAL C O 1
ATOM 6450 N N . SER C 1 50 ? 154.575 99.881 133.369 1.00 222.82 50 SER C N 1
ATOM 6451 C CA . SER C 1 50 ? 155.879 99.674 133.984 1.00 222.82 50 SER C CA 1
ATOM 6452 C C . SER C 1 50 ? 156.088 100.635 135.143 1.00 222.82 50 SER C C 1
ATOM 6453 O O . SER C 1 50 ? 156.604 100.247 136.195 1.00 222.82 50 SER C O 1
ATOM 6456 N N . GLY C 1 51 ? 155.674 101.891 134.974 1.00 233.08 51 GLY C N 1
ATOM 6457 C CA . GLY C 1 51 ? 155.807 102.853 136.053 1.00 233.08 51 GLY C CA 1
ATOM 6458 C C . GLY C 1 51 ? 154.982 102.480 137.267 1.00 233.08 51 GLY C C 1
ATOM 6459 O O . GLY C 1 51 ? 155.453 102.570 138.402 1.00 233.08 51 GLY C O 1
ATOM 6460 N N . VAL C 1 52 ? 153.738 102.049 137.048 1.00 232.99 52 VAL C N 1
ATOM 6461 C CA . VAL C 1 52 ? 152.887 101.732 138.192 1.00 232.99 52 VAL C CA 1
ATOM 6462 C C . VAL C 1 52 ? 153.395 100.482 138.908 1.00 232.99 52 VAL C C 1
ATOM 6463 O O . VAL C 1 52 ? 153.384 100.416 140.145 1.00 232.99 52 VAL C O 1
ATOM 6467 N N . LEU C 1 53 ? 153.885 99.487 138.159 1.00 234.39 53 LEU C N 1
ATOM 6468 C CA . LEU C 1 53 ? 154.420 98.304 138.826 1.00 234.39 53 LEU C CA 1
ATOM 6469 C C . LEU C 1 53 ? 155.727 98.622 139.543 1.00 234.39 53 LEU C C 1
ATOM 6470 O O . LEU C 1 53 ? 156.006 98.064 140.609 1.00 234.39 53 LEU C O 1
ATOM 6475 N N . ALA C 1 54 ? 156.536 99.527 138.985 1.00 251.81 54 ALA C N 1
ATOM 6476 C CA . ALA C 1 54 ? 157.752 99.947 139.670 1.00 251.81 54 ALA C CA 1
ATOM 6477 C C . ALA C 1 54 ? 157.428 100.701 140.952 1.00 251.81 54 ALA C C 1
ATOM 6478 O O . ALA C 1 54 ? 158.109 100.530 141.969 1.00 251.81 54 ALA C O 1
ATOM 6480 N N . GLY C 1 55 ? 156.398 101.548 140.921 1.00 256.08 55 GLY C N 1
ATOM 6481 C CA . GLY C 1 55 ? 155.971 102.219 142.137 1.00 256.08 55 GLY C CA 1
ATOM 6482 C C . GLY C 1 55 ? 155.466 101.244 143.182 1.00 256.08 55 GLY C C 1
ATOM 6483 O O . GLY C 1 55 ? 155.735 101.401 144.376 1.00 256.08 55 GLY C O 1
ATOM 6484 N N . ALA C 1 56 ? 154.730 100.219 142.745 1.00 256.70 56 ALA C N 1
ATOM 6485 C CA . ALA C 1 56 ? 154.300 99.176 143.669 1.00 256.70 56 ALA C CA 1
ATOM 6486 C C . ALA C 1 56 ? 155.496 98.451 144.274 1.00 256.70 56 ALA C C 1
ATOM 6487 O O . ALA C 1 56 ? 155.517 98.166 145.477 1.00 256.70 56 ALA C O 1
ATOM 6489 N N . GLY C 1 57 ? 156.502 98.144 143.452 1.00 257.48 57 GLY C N 1
ATOM 6490 C CA . GLY C 1 57 ? 157.696 97.489 143.960 1.00 257.48 57 GLY C CA 1
ATOM 6491 C C . GLY C 1 57 ? 158.478 98.347 144.933 1.00 257.48 57 GLY C C 1
ATOM 6492 O O . GLY C 1 57 ? 159.020 97.840 145.919 1.00 257.48 57 GLY C O 1
ATOM 6493 N N . LEU C 1 58 ? 158.560 99.650 144.670 1.00 246.20 58 LEU C N 1
ATOM 6494 C CA . LEU C 1 58 ? 159.172 100.580 145.608 1.00 246.20 58 LEU C CA 1
ATOM 6495 C C . LEU C 1 58 ? 158.397 100.687 146.910 1.00 246.20 58 LEU C C 1
ATOM 6496 O O . LEU C 1 58 ? 159.013 100.809 147.975 1.00 246.20 58 LEU C O 1
ATOM 6501 N N . GLY C 1 59 ? 157.065 100.641 146.850 1.00 249.99 59 GLY C N 1
ATOM 6502 C CA . GLY C 1 59 ? 156.284 100.505 148.064 1.00 249.99 59 GLY C CA 1
ATOM 6503 C C . GLY C 1 59 ? 156.383 99.130 148.687 1.00 249.99 59 GLY C C 1
ATOM 6504 O O . GLY C 1 59 ? 156.071 98.972 149.871 1.00 249.99 59 GLY C O 1
ATOM 6505 N N . ALA C 1 60 ? 156.818 98.133 147.914 1.00 267.35 60 ALA C N 1
ATOM 6506 C CA . ALA C 1 60 ? 157.019 96.781 148.420 1.00 267.35 60 ALA C CA 1
ATOM 6507 C C . ALA C 1 60 ? 158.327 96.621 149.181 1.00 267.35 60 ALA C C 1
ATOM 6508 O O . ALA C 1 60 ? 158.712 95.484 149.478 1.00 267.35 60 ALA C O 1
ATOM 6510 N N . ALA C 1 61 ? 159.019 97.716 149.495 1.00 243.64 61 ALA C N 1
ATOM 6511 C CA . ALA C 1 61 ? 160.217 97.658 150.323 1.00 243.64 61 ALA C CA 1
ATOM 6512 C C . ALA C 1 61 ? 159.854 97.238 151.742 1.00 243.64 61 ALA C C 1
ATOM 6513 O O . ALA C 1 61 ? 158.680 96.987 152.036 1.00 243.64 61 ALA C O 1
ATOM 6515 N N . LEU C 1 62 ? 160.848 97.151 152.624 1.00 234.16 62 LEU C N 1
ATOM 6516 C CA . LEU C 1 62 ? 160.576 96.800 154.011 1.00 234.16 62 LEU C CA 1
ATOM 6517 C C . LEU C 1 62 ? 159.589 97.800 154.608 1.00 234.16 62 LEU C C 1
ATOM 6518 O O . LEU C 1 62 ? 159.488 98.947 154.162 1.00 234.16 62 LEU C O 1
ATOM 6523 N N . ARG C 1 63 ? 158.870 97.352 155.640 1.00 234.13 63 ARG C N 1
ATOM 6524 C CA . ARG C 1 63 ? 157.531 97.836 155.965 1.00 234.13 63 ARG C CA 1
ATOM 6525 C C . ARG C 1 63 ? 157.340 99.347 155.874 1.00 234.13 63 ARG C C 1
ATOM 6526 O O . ARG C 1 63 ? 156.586 99.814 155.013 1.00 234.13 63 ARG C O 1
ATOM 6534 N N . GLY C 1 64 ? 157.997 100.130 156.728 1.00 237.77 64 GLY C N 1
ATOM 6535 C CA . GLY C 1 64 ? 157.784 101.560 156.614 1.00 237.77 64 GLY C CA 1
ATOM 6536 C C . GLY C 1 64 ? 158.989 102.434 156.332 1.00 237.77 64 GLY C C 1
ATOM 6537 O O . GLY C 1 64 ? 158.889 103.364 155.526 1.00 237.77 64 GLY C O 1
ATOM 6538 N N . LEU C 1 65 ? 160.134 102.123 156.947 1.00 248.39 65 LEU C N 1
ATOM 6539 C CA . LEU C 1 65 ? 161.359 102.911 156.809 1.00 248.39 65 LEU C CA 1
ATOM 6540 C C . LEU C 1 65 ? 161.098 104.412 156.804 1.00 248.39 65 LEU C C 1
ATOM 6541 O O . LEU C 1 65 ? 161.752 105.154 156.064 1.00 248.39 65 LEU C O 1
ATOM 6546 N N . SER C 1 66 ? 160.155 104.874 157.617 1.00 259.64 66 SER C N 1
ATOM 6547 C CA . SER C 1 66 ? 159.646 106.231 157.499 1.00 259.64 66 SER C CA 1
ATOM 6548 C C . SER C 1 66 ? 159.767 106.983 158.817 1.00 259.64 66 SER C C 1
ATOM 6549 O O . SER C 1 66 ? 159.702 106.411 159.908 1.00 259.64 66 SER C O 1
ATOM 6552 N N . LEU C 1 67 ? 159.946 108.293 158.687 1.00 247.43 67 LEU C N 1
ATOM 6553 C CA . LEU C 1 67 ? 159.916 109.209 159.816 1.00 247.43 67 LEU C CA 1
ATOM 6554 C C . LEU C 1 67 ? 158.475 109.707 159.963 1.00 247.43 67 LEU C C 1
ATOM 6555 O O . LEU C 1 67 ? 157.543 109.147 159.379 1.00 247.43 67 LEU C O 1
ATOM 6560 N N . SER C 1 68 ? 158.268 110.761 160.744 1.00 237.76 68 SER C N 1
ATOM 6561 C CA . SER C 1 68 ? 156.935 111.293 160.973 1.00 237.76 68 SER C CA 1
ATOM 6562 C C . SER C 1 68 ? 156.376 111.907 159.689 1.00 237.76 68 SER C C 1
ATOM 6563 O O . SER C 1 68 ? 156.999 111.880 158.623 1.00 237.76 68 SER C O 1
ATOM 6566 N N . ARG C 1 69 ? 155.173 112.470 159.803 1.00 228.47 69 ARG C N 1
ATOM 6567 C CA . ARG C 1 69 ? 154.438 112.998 158.660 1.00 228.47 69 ARG C CA 1
ATOM 6568 C C . ARG C 1 69 ? 155.216 114.089 157.937 1.00 228.47 69 ARG C C 1
ATOM 6569 O O . ARG C 1 69 ? 154.965 114.355 156.758 1.00 228.47 69 ARG C O 1
ATOM 6577 N N . THR C 1 70 ? 156.157 114.725 158.632 1.00 242.04 70 THR C N 1
ATOM 6578 C CA . THR C 1 70 ? 156.967 115.778 158.035 1.00 242.04 70 THR C CA 1
ATOM 6579 C C . THR C 1 70 ? 157.708 115.256 156.812 1.00 242.04 70 THR C C 1
ATOM 6580 O O . THR C 1 70 ? 157.828 115.958 155.803 1.00 242.04 70 THR C O 1
ATOM 6584 N N . GLN C 1 71 ? 158.203 114.021 156.891 1.00 227.83 71 GLN C N 1
ATOM 6585 C CA . GLN C 1 71 ? 158.902 113.433 155.756 1.00 227.83 71 GLN C CA 1
ATOM 6586 C C . GLN C 1 71 ? 157.929 112.852 154.738 1.00 227.83 71 GLN C C 1
ATOM 6587 O O . GLN C 1 71 ? 158.185 112.905 153.530 1.00 227.83 71 GLN C O 1
ATOM 6593 N N . VAL C 1 72 ? 156.811 112.296 155.208 1.00 218.28 72 VAL C N 1
ATOM 6594 C CA . VAL C 1 72 ? 155.884 111.614 154.310 1.00 218.28 72 VAL C CA 1
ATOM 6595 C C . VAL C 1 72 ? 155.186 112.611 153.394 1.00 218.28 72 VAL C C 1
ATOM 6596 O O . VAL C 1 72 ? 155.012 112.359 152.195 1.00 218.28 72 VAL C O 1
ATOM 6600 N N . THR C 1 73 ? 154.781 113.759 153.941 1.00 214.21 73 THR C N 1
ATOM 6601 C CA . THR C 1 73 ? 153.955 114.703 153.196 1.00 214.21 73 THR C CA 1
ATOM 6602 C C . THR C 1 73 ? 154.678 115.236 151.965 1.00 214.21 73 THR C C 1
ATOM 6603 O O . THR C 1 73 ? 154.105 115.307 150.872 1.00 214.21 73 THR C O 1
ATOM 6607 N N . TYR C 1 74 ? 155.948 115.611 152.120 1.00 217.90 74 TYR C N 1
ATOM 6608 C CA . TYR C 1 74 ? 156.659 116.199 150.993 1.00 217.90 74 TYR C CA 1
ATOM 6609 C C . TYR C 1 74 ? 157.203 115.150 150.033 1.00 217.90 74 TYR C C 1
ATOM 6610 O O . TYR C 1 74 ? 157.771 115.518 148.999 1.00 217.90 74 TYR C O 1
ATOM 6619 N N . LEU C 1 75 ? 157.036 113.864 150.337 1.00 193.39 75 LEU C N 1
ATOM 6620 C CA . LEU C 1 75 ? 157.428 112.792 149.434 1.00 193.39 75 LEU C CA 1
ATOM 6621 C C . LEU C 1 75 ? 156.310 112.400 148.477 1.00 193.39 75 LEU C C 1
ATOM 6622 O O . LEU C 1 75 ? 156.504 111.510 147.644 1.00 193.39 75 LEU C O 1
ATOM 6627 N N . ALA C 1 76 ? 155.148 113.041 148.580 1.00 191.92 76 ALA C N 1
ATOM 6628 C CA . ALA C 1 76 ? 154.039 112.812 147.666 1.00 191.92 76 ALA C CA 1
ATOM 6629 C C . ALA C 1 76 ? 153.711 114.039 146.830 1.00 191.92 76 ALA C C 1
ATOM 6630 O O . ALA C 1 76 ? 152.583 114.158 146.340 1.00 191.92 76 ALA C O 1
ATOM 6632 N N . PHE C 1 77 ? 154.663 114.949 146.659 1.00 187.14 77 PHE C N 1
ATOM 6633 C CA . PHE C 1 77 ? 154.474 116.225 145.980 1.00 187.14 77 PHE C CA 1
ATOM 6634 C C . PHE C 1 77 ? 153.969 116.085 144.542 1.00 187.14 77 PHE C C 1
ATOM 6635 O O . PHE C 1 77 ? 153.005 116.768 144.171 1.00 187.14 77 PHE C O 1
ATOM 6643 N N . PRO C 1 78 ? 154.578 115.229 143.689 1.00 181.73 78 PRO C N 1
ATOM 6644 C CA . PRO C 1 78 ? 154.133 115.176 142.288 1.00 181.73 78 PRO C CA 1
ATOM 6645 C C . PRO C 1 78 ? 152.697 114.703 142.114 1.00 181.73 78 PRO C C 1
ATOM 6646 O O . PRO C 1 78 ? 152.052 115.042 141.116 1.00 181.73 78 PRO C O 1
ATOM 6650 N N . GLY C 1 79 ? 152.187 113.920 143.061 1.00 210.19 79 GLY C N 1
ATOM 6651 C CA . GLY C 1 79 ? 150.803 113.491 142.998 1.00 210.19 79 GLY C CA 1
ATOM 6652 C C . GLY C 1 79 ? 149.856 114.666 143.122 1.00 210.19 79 GLY C C 1
ATOM 6653 O O . GLY C 1 79 ? 148.900 114.803 142.349 1.00 210.19 79 GLY C O 1
ATOM 6654 N N . GLU C 1 80 ? 150.132 115.536 144.096 1.00 221.84 80 GLU C N 1
ATOM 6655 C CA . GLU C 1 80 ? 149.393 116.787 144.191 1.00 221.84 80 GLU C CA 1
ATOM 6656 C C . GLU C 1 80 ? 149.611 117.627 142.942 1.00 221.84 80 GLU C C 1
ATOM 6657 O O . GLU C 1 80 ? 148.683 118.277 142.449 1.00 221.84 80 GLU C O 1
ATOM 6663 N N . MET C 1 81 ? 150.832 117.606 142.403 1.00 209.89 81 MET C N 1
ATOM 6664 C CA . MET C 1 81 ? 151.097 118.282 141.139 1.00 209.89 81 MET C CA 1
ATOM 6665 C C . MET C 1 81 ? 150.268 117.722 139.991 1.00 209.89 81 MET C C 1
ATOM 6666 O O . MET C 1 81 ? 149.716 118.506 139.211 1.00 209.89 81 MET C O 1
ATOM 6671 N N . LEU C 1 82 ? 150.151 116.399 139.875 1.00 211.73 82 LEU C N 1
ATOM 6672 C CA . LEU C 1 82 ? 149.342 115.793 138.823 1.00 211.73 82 LEU C CA 1
ATOM 6673 C C . LEU C 1 82 ? 147.867 116.145 138.973 1.00 211.73 82 LEU C C 1
ATOM 6674 O O . LEU C 1 82 ? 147.194 116.454 137.984 1.00 211.73 82 LEU C O 1
ATOM 6679 N N . LEU C 1 83 ? 147.358 116.117 140.205 1.00 222.51 83 LEU C N 1
ATOM 6680 C CA . LEU C 1 83 ? 145.974 116.520 140.423 1.00 222.51 83 LEU C CA 1
ATOM 6681 C C . LEU C 1 83 ? 145.762 117.987 140.076 1.00 222.51 83 LEU C C 1
ATOM 6682 O O . LEU C 1 83 ? 144.710 118.355 139.538 1.00 222.51 83 LEU C O 1
ATOM 6687 N N . ARG C 1 84 ? 146.748 118.837 140.367 1.00 196.23 84 ARG C N 1
ATOM 6688 C CA . ARG C 1 84 ? 146.637 120.250 140.029 1.00 196.23 84 ARG C CA 1
ATOM 6689 C C . ARG C 1 84 ? 146.555 120.447 138.521 1.00 196.23 84 ARG C C 1
ATOM 6690 O O . ARG C 1 84 ? 145.724 121.215 138.022 1.00 196.23 84 ARG C O 1
ATOM 6698 N N . MET C 1 85 ? 147.414 119.756 137.774 1.00 223.94 85 MET C N 1
ATOM 6699 C CA . MET C 1 85 ? 147.375 119.857 136.322 1.00 223.94 85 MET C CA 1
ATOM 6700 C C . MET C 1 85 ? 146.113 119.249 135.730 1.00 223.94 85 MET C C 1
ATOM 6701 O O . MET C 1 85 ? 145.694 119.672 134.649 1.00 223.94 85 MET C O 1
ATOM 6706 N N . LEU C 1 86 ? 145.507 118.265 136.397 1.00 218.70 86 LEU C N 1
ATOM 6707 C CA . LEU C 1 86 ? 144.220 117.760 135.930 1.00 218.70 86 LEU C CA 1
ATOM 6708 C C . LEU C 1 86 ? 143.108 118.769 136.192 1.00 218.70 86 LEU C C 1
ATOM 6709 O O . LEU C 1 86 ? 142.196 118.928 135.373 1.00 218.70 86 LEU C O 1
ATOM 6714 N N . ARG C 1 87 ? 143.170 119.459 137.332 1.00 199.36 87 ARG C N 1
ATOM 6715 C CA . ARG C 1 87 ? 142.174 120.482 137.635 1.00 199.36 87 ARG C CA 1
ATOM 6716 C C . ARG C 1 87 ? 142.383 121.728 136.781 1.00 199.36 87 ARG C C 1
ATOM 6717 O O . ARG C 1 87 ? 141.475 122.558 136.656 1.00 199.36 87 ARG C O 1
ATOM 6725 N N . MET C 1 88 ? 143.577 121.870 136.195 1.00 208.32 88 MET C N 1
ATOM 6726 C CA . MET C 1 88 ? 143.882 122.998 135.315 1.00 208.32 88 MET C CA 1
ATOM 6727 C C . MET C 1 88 ? 142.756 123.297 134.332 1.00 208.32 88 MET C C 1
ATOM 6728 O O . MET C 1 88 ? 142.220 124.411 134.311 1.00 208.32 88 MET C O 1
ATOM 6733 N N . ILE C 1 89 ? 142.380 122.317 133.513 1.00 222.07 89 ILE C N 1
ATOM 6734 C CA . ILE C 1 89 ? 141.534 122.557 132.350 1.00 222.07 89 ILE C CA 1
ATOM 6735 C C . ILE C 1 89 ? 140.119 122.043 132.528 1.00 222.07 89 ILE C C 1
ATOM 6736 O O . ILE C 1 89 ? 139.452 121.751 131.524 1.00 222.07 89 ILE C O 1
ATOM 6741 N N . ILE C 1 90 ? 139.630 121.916 133.762 1.00 241.94 90 ILE C N 1
ATOM 6742 C CA . ILE C 1 90 ? 138.255 121.465 133.945 1.00 241.94 90 ILE C CA 1
ATOM 6743 C C . ILE C 1 90 ? 137.269 122.510 133.436 1.00 241.94 90 ILE C C 1
ATOM 6744 O O . ILE C 1 90 ? 136.247 122.165 132.831 1.00 241.94 90 ILE C O 1
ATOM 6749 N N . LEU C 1 91 ? 137.554 123.794 133.660 1.00 240.44 91 LEU C N 1
ATOM 6750 C CA . LEU C 1 91 ? 136.613 124.846 133.276 1.00 240.44 91 LEU C CA 1
ATOM 6751 C C . LEU C 1 91 ? 136.553 125.068 131.769 1.00 240.44 91 LEU C C 1
ATOM 6752 O O . LEU C 1 91 ? 135.449 124.994 131.197 1.00 240.44 91 LEU C O 1
ATOM 6757 N N . PRO C 1 92 ? 137.658 125.366 131.072 1.00 231.77 92 PRO C N 1
ATOM 6758 C CA . PRO C 1 92 ? 137.538 125.687 129.639 1.00 231.77 92 PRO C CA 1
ATOM 6759 C C . PRO C 1 92 ? 136.924 124.572 128.817 1.00 231.77 92 PRO C C 1
ATOM 6760 O O . PRO C 1 92 ? 136.114 124.849 127.923 1.00 231.77 92 PRO C O 1
ATOM 6764 N N . LEU C 1 93 ? 137.262 123.317 129.109 1.00 235.64 93 LEU C N 1
ATOM 6765 C CA . LEU C 1 93 ? 136.699 122.205 128.353 1.00 235.64 93 LEU C CA 1
ATOM 6766 C C . LEU C 1 93 ? 135.188 122.141 128.529 1.00 235.64 93 LEU C C 1
ATOM 6767 O O . LEU C 1 93 ? 134.433 122.101 127.550 1.00 235.64 93 LEU C O 1
ATOM 6772 N N . VAL C 1 94 ? 134.725 122.155 129.781 1.00 239.25 94 VAL C N 1
ATOM 6773 C CA . VAL C 1 94 ? 133.297 122.009 130.043 1.00 239.25 94 VAL C CA 1
ATOM 6774 C C . VAL C 1 94 ? 132.520 123.213 129.533 1.00 239.25 94 VAL C C 1
ATOM 6775 O O . VAL C 1 94 ? 131.333 123.099 129.203 1.00 239.25 94 VAL C O 1
ATOM 6779 N N . VAL C 1 95 ? 133.161 124.376 129.446 1.00 229.41 95 VAL C N 1
ATOM 6780 C CA . VAL C 1 95 ? 132.439 125.567 129.009 1.00 229.41 95 VAL C CA 1
ATOM 6781 C C . VAL C 1 95 ? 132.482 125.722 127.493 1.00 229.41 95 VAL C C 1
ATOM 6782 O O . VAL C 1 95 ? 131.649 126.423 126.915 1.00 229.41 95 VAL C O 1
ATOM 6786 N N . CYS C 1 96 ? 133.432 125.076 126.817 1.00 211.10 96 CYS C N 1
ATOM 6787 C CA . CYS C 1 96 ? 133.539 125.259 125.375 1.00 211.10 96 CYS C CA 1
ATOM 6788 C C . CYS C 1 96 ? 133.008 124.067 124.585 1.00 211.10 96 CYS C C 1
ATOM 6789 O O . CYS C 1 96 ? 132.203 124.243 123.663 1.00 211.10 96 CYS C O 1
ATOM 6792 N N . SER C 1 97 ? 133.469 122.856 124.914 1.00 199.62 97 SER C N 1
ATOM 6793 C CA . SER C 1 97 ? 133.075 121.685 124.141 1.00 199.62 97 SER C CA 1
ATOM 6794 C C . SER C 1 97 ? 131.579 121.427 124.236 1.00 199.62 97 SER C C 1
ATOM 6795 O O . SER C 1 97 ? 130.957 121.027 123.246 1.00 199.62 97 SER C O 1
ATOM 6798 N N . LEU C 1 98 ? 130.989 121.640 125.412 1.00 192.04 98 LEU C N 1
ATOM 6799 C CA . LEU C 1 98 ? 129.554 121.431 125.569 1.00 192.04 98 LEU C CA 1
ATOM 6800 C C . LEU C 1 98 ? 128.763 122.379 124.675 1.00 192.04 98 LEU C C 1
ATOM 6801 O O . LEU C 1 98 ? 127.808 121.966 124.008 1.00 192.04 98 LEU C O 1
ATOM 6806 N N . VAL C 1 99 ? 129.150 123.655 124.649 1.00 168.78 99 VAL C N 1
ATOM 6807 C CA . VAL C 1 99 ? 128.465 124.621 123.796 1.00 168.78 99 VAL C CA 1
ATOM 6808 C C . VAL C 1 99 ? 128.642 124.256 122.328 1.00 168.78 99 VAL C C 1
ATOM 6809 O O . VAL C 1 99 ? 127.689 124.310 121.540 1.00 168.78 99 VAL C O 1
ATOM 6813 N N . SER C 1 100 ? 129.860 123.873 121.939 1.00 172.08 100 SER C N 1
ATOM 6814 C CA . SER C 1 100 ? 130.101 123.500 120.549 1.00 172.08 100 SER C CA 1
ATOM 6815 C C . SER C 1 100 ? 129.261 122.298 120.141 1.00 172.08 100 SER C C 1
ATOM 6816 O O . SER C 1 100 ? 128.708 122.274 119.036 1.00 172.08 100 SER C O 1
ATOM 6819 N N . GLY C 1 101 ? 129.150 121.299 121.013 1.00 166.40 101 GLY C N 1
ATOM 6820 C CA . GLY C 1 101 ? 128.324 120.141 120.739 1.00 166.40 101 GLY C CA 1
ATOM 6821 C C . GLY C 1 101 ? 126.853 120.484 120.649 1.00 166.40 101 GLY C C 1
ATOM 6822 O O . GLY C 1 101 ? 126.144 119.983 119.771 1.00 166.40 101 GLY C O 1
ATOM 6823 N N . ALA C 1 102 ? 126.380 121.344 121.553 1.00 164.74 102 ALA C N 1
ATOM 6824 C CA . ALA C 1 102 ? 124.989 121.772 121.514 1.00 164.74 102 ALA C CA 1
ATOM 6825 C C . ALA C 1 102 ? 124.671 122.625 120.298 1.00 164.74 102 ALA C C 1
ATOM 6826 O O . ALA C 1 102 ? 123.503 122.691 119.901 1.00 164.74 102 ALA C O 1
ATOM 6828 N N . ALA C 1 103 ? 125.670 123.273 119.700 1.00 171.21 103 ALA C N 1
ATOM 6829 C CA . ALA C 1 103 ? 125.444 124.053 118.491 1.00 171.21 103 ALA C CA 1
ATOM 6830 C C . ALA C 1 103 ? 125.042 123.181 117.308 1.00 171.21 103 ALA C C 1
ATOM 6831 O O . ALA C 1 103 ? 124.181 123.575 116.514 1.00 171.21 103 ALA C O 1
ATOM 6833 N N . SER C 1 104 ? 125.644 122.001 117.176 1.00 163.78 104 SER C N 1
ATOM 6834 C CA . SER C 1 104 ? 125.339 121.099 116.073 1.00 163.78 104 SER C CA 1
ATOM 6835 C C . SER C 1 104 ? 124.113 120.235 116.332 1.00 163.78 104 SER C C 1
ATOM 6836 O O . SER C 1 104 ? 123.677 119.519 115.425 1.00 163.78 104 SER C O 1
ATOM 6839 N N . LEU C 1 105 ? 123.550 120.285 117.535 1.00 168.89 105 LEU C N 1
ATOM 6840 C CA . LEU C 1 105 ? 122.384 119.486 117.869 1.00 168.89 105 LEU C CA 1
ATOM 6841 C C . LEU C 1 105 ? 121.144 120.047 117.177 1.00 168.89 105 LEU C C 1
ATOM 6842 O O . LEU C 1 105 ? 121.095 121.217 116.789 1.00 168.89 105 LEU C O 1
ATOM 6847 N N . ASP C 1 106 ? 120.139 119.183 117.015 1.00 161.76 106 ASP C N 1
ATOM 6848 C CA . ASP C 1 106 ? 118.858 119.541 116.405 1.00 161.76 106 ASP C CA 1
ATOM 6849 C C . ASP C 1 106 ? 119.061 120.046 114.972 1.00 161.76 106 ASP C C 1
ATOM 6850 O O . ASP C 1 106 ? 118.841 121.214 114.645 1.00 161.76 106 ASP C O 1
ATOM 6855 N N . ALA C 1 107 ? 119.497 119.118 114.122 1.00 153.47 107 ALA C N 1
ATOM 6856 C CA . ALA C 1 107 ? 119.783 119.439 112.730 1.00 153.47 107 ALA C CA 1
ATOM 6857 C C . ALA C 1 107 ? 118.494 119.664 111.951 1.00 153.47 107 ALA C C 1
ATOM 6858 O O . ALA C 1 107 ? 118.115 118.843 111.108 1.00 153.47 107 ALA C O 1
ATOM 6860 N N . SER C 1 108 ? 117.809 120.771 112.246 1.00 154.61 108 SER C N 1
ATOM 6861 C CA . SER C 1 108 ? 116.589 121.201 111.561 1.00 154.61 108 SER C CA 1
ATOM 6862 C C . SER C 1 108 ? 115.443 120.207 111.713 1.00 154.61 108 SER C C 1
ATOM 6863 O O . SER C 1 108 ? 114.407 120.356 111.055 1.00 154.61 108 SER C O 1
ATOM 6866 N N . CYS C 1 109 ? 115.602 119.205 112.578 1.00 169.10 109 CYS C N 1
ATOM 6867 C CA . CYS C 1 109 ? 114.595 118.165 112.784 1.00 169.10 109 CYS C CA 1
ATOM 6868 C C . CYS C 1 109 ? 114.172 117.545 111.453 1.00 169.10 109 CYS C C 1
ATOM 6869 O O . CYS C 1 109 ? 112.985 117.372 111.165 1.00 169.10 109 CYS C O 1
ATOM 6872 N N . LEU C 1 110 ? 115.171 117.221 110.627 1.00 178.34 110 LEU C N 1
ATOM 6873 C CA . LEU C 1 110 ? 114.892 116.660 109.309 1.00 178.34 110 LEU C CA 1
ATOM 6874 C C . LEU C 1 110 ? 114.140 115.340 109.410 1.00 178.34 110 LEU C C 1
ATOM 6875 O O . LEU C 1 110 ? 113.349 115.007 108.521 1.00 178.34 110 LEU C O 1
ATOM 6880 N N . GLY C 1 111 ? 114.369 114.581 110.477 1.00 175.09 111 GLY C N 1
ATOM 6881 C CA . GLY C 1 111 ? 113.569 113.407 110.750 1.00 175.09 111 GLY C CA 1
ATOM 6882 C C . GLY C 1 111 ? 112.600 113.664 111.884 1.00 175.09 111 GLY C C 1
ATOM 6883 O O . GLY C 1 111 ? 113.002 113.703 113.051 1.00 175.09 111 GLY C O 1
ATOM 6884 N N . ARG C 1 112 ? 111.319 113.851 111.554 1.00 188.37 112 ARG C N 1
ATOM 6885 C CA . ARG C 1 112 ? 110.328 114.153 112.582 1.00 188.37 112 ARG C CA 1
ATOM 6886 C C . ARG C 1 112 ? 110.181 113.006 113.572 1.00 188.37 112 ARG C C 1
ATOM 6887 O O . ARG C 1 112 ? 109.787 113.224 114.723 1.00 188.37 112 ARG C O 1
ATOM 6895 N N . LEU C 1 113 ? 110.502 111.784 113.151 1.00 203.80 113 LEU C N 1
ATOM 6896 C CA . LEU C 1 113 ? 110.514 110.630 114.035 1.00 203.80 113 LEU C CA 1
ATOM 6897 C C . LEU C 1 113 ? 111.878 110.408 114.679 1.00 203.80 113 LEU C C 1
ATOM 6898 O O . LEU C 1 113 ? 112.073 109.402 115.371 1.00 203.80 113 LEU C O 1
ATOM 6903 N N . GLY C 1 114 ? 112.819 111.327 114.472 1.00 204.34 114 GLY C N 1
ATOM 6904 C CA . GLY C 1 114 ? 114.158 111.186 115.007 1.00 204.34 114 GLY C CA 1
ATOM 6905 C C . GLY C 1 114 ? 114.285 111.621 116.451 1.00 204.34 114 GLY C C 1
ATOM 6906 O O . GLY C 1 114 ? 115.090 111.063 117.203 1.00 204.34 114 GLY C O 1
ATOM 6907 N N . GLY C 1 115 ? 113.497 112.620 116.854 1.00 214.05 115 GLY C N 1
ATOM 6908 C CA . GLY C 1 115 ? 113.510 113.040 118.244 1.00 214.05 115 GLY C CA 1
ATOM 6909 C C . GLY C 1 115 ? 113.046 111.949 119.186 1.00 214.05 115 GLY C C 1
ATOM 6910 O O . GLY C 1 115 ? 113.430 111.927 120.361 1.00 214.05 115 GLY C O 1
ATOM 6911 N N . ILE C 1 116 ? 112.216 111.031 118.687 1.00 218.02 116 ILE C N 1
ATOM 6912 C CA . ILE C 1 116 ? 111.829 109.866 119.475 1.00 218.02 116 ILE C CA 1
ATOM 6913 C C . ILE C 1 116 ? 113.060 109.050 119.843 1.00 218.02 116 ILE C C 1
ATOM 6914 O O . ILE C 1 116 ? 113.180 108.554 120.968 1.00 218.02 116 ILE C O 1
ATOM 6919 N N . ALA C 1 117 ? 113.997 108.906 118.904 1.00 243.42 117 ALA C N 1
ATOM 6920 C CA . ALA C 1 117 ? 115.243 108.206 119.202 1.00 243.42 117 ALA C CA 1
ATOM 6921 C C . ALA C 1 117 ? 116.070 108.946 120.246 1.00 243.42 117 ALA C C 1
ATOM 6922 O O . ALA C 1 117 ? 116.700 108.310 121.098 1.00 243.42 117 ALA C O 1
ATOM 6924 N N . VAL C 1 118 ? 116.091 110.279 120.191 1.00 249.47 118 VAL C N 1
ATOM 6925 C CA . VAL C 1 118 ? 116.821 111.052 121.192 1.00 249.47 118 VAL C CA 1
ATOM 6926 C C . VAL C 1 118 ? 116.218 110.837 122.574 1.00 249.47 118 VAL C C 1
ATOM 6927 O O . VAL C 1 118 ? 116.940 110.626 123.559 1.00 249.47 118 VAL C O 1
ATOM 6931 N N . ALA C 1 119 ? 114.887 110.885 122.670 1.00 254.82 119 ALA C N 1
ATOM 6932 C CA . ALA C 1 119 ? 114.229 110.616 123.943 1.00 254.82 119 ALA C CA 1
ATOM 6933 C C . ALA C 1 119 ? 114.489 109.191 124.411 1.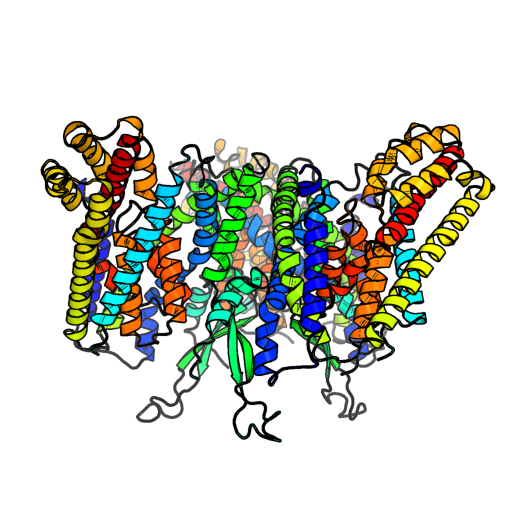00 254.82 119 ALA C C 1
ATOM 6934 O O . ALA C 1 119 ? 114.661 108.953 125.611 1.00 254.82 119 ALA C O 1
ATOM 6936 N N . TYR C 1 120 ? 114.515 108.235 123.479 1.00 265.55 120 TYR C N 1
ATOM 6937 C CA . TYR C 1 120 ? 114.825 106.854 123.828 1.00 265.55 120 TYR C CA 1
ATOM 6938 C C . TYR C 1 120 ? 116.224 106.735 124.416 1.00 265.55 120 TYR C C 1
ATOM 6939 O O . TYR C 1 120 ? 116.425 106.054 125.428 1.00 265.55 120 TYR C O 1
ATOM 6948 N N . PHE C 1 121 ? 117.203 107.390 123.790 1.00 279.99 121 PHE C N 1
ATOM 6949 C CA . PHE C 1 121 ? 118.565 107.366 124.312 1.00 279.99 121 PHE C CA 1
ATOM 6950 C C . PHE C 1 121 ? 118.625 107.992 125.698 1.00 279.99 121 PHE C C 1
ATOM 6951 O O . PHE C 1 121 ? 119.261 107.449 126.612 1.00 279.99 121 PHE C O 1
ATOM 6959 N N . GLY C 1 122 ? 117.958 109.134 125.875 1.00 288.92 122 GLY C N 1
ATOM 6960 C CA . GLY C 1 122 ? 117.946 109.771 127.181 1.00 288.92 122 GLY C CA 1
ATOM 6961 C C . GLY C 1 122 ? 117.353 108.881 128.254 1.00 288.92 122 GLY C C 1
ATOM 6962 O O . GLY C 1 122 ? 117.926 108.719 129.335 1.00 288.92 122 GLY C O 1
ATOM 6963 N N . LEU C 1 123 ? 116.205 108.266 127.959 1.00 294.60 123 LEU C N 1
ATOM 6964 C CA . LEU C 1 123 ? 115.536 107.449 128.964 1.00 294.60 123 LEU C CA 1
ATOM 6965 C C . LEU C 1 123 ? 116.321 106.177 129.262 1.00 294.60 123 LEU C C 1
ATOM 6966 O O . LEU C 1 123 ? 116.375 105.738 130.416 1.00 294.60 123 LEU C O 1
ATOM 6971 N N . THR C 1 124 ? 116.939 105.566 128.246 1.00 312.14 124 THR C N 1
ATOM 6972 C CA . THR C 1 124 ? 117.701 104.352 128.513 1.00 312.14 124 THR C CA 1
ATOM 6973 C C . THR C 1 124 ? 118.961 104.665 129.311 1.00 312.14 124 THR C C 1
ATOM 6974 O O . THR C 1 124 ? 119.342 103.895 130.199 1.00 312.14 124 THR C O 1
ATOM 6978 N N . THR C 1 125 ? 119.602 105.807 129.041 1.00 310.79 125 THR C N 1
ATOM 6979 C CA . THR C 1 125 ? 120.743 106.211 129.856 1.00 310.79 125 THR C CA 1
ATOM 6980 C C . THR C 1 125 ? 120.313 106.485 131.292 1.00 310.79 125 THR C C 1
ATOM 6981 O O . THR C 1 125 ? 121.003 106.104 132.248 1.00 310.79 125 THR C O 1
ATOM 6985 N N . LEU C 1 126 ? 119.163 107.142 131.461 1.00 320.94 126 LEU C N 1
ATOM 6986 C CA . LEU C 1 126 ? 118.646 107.417 132.797 1.00 320.94 126 LEU C CA 1
ATOM 6987 C C . LEU C 1 126 ? 118.384 106.125 133.560 1.00 320.94 126 LEU C C 1
ATOM 6988 O O . LEU C 1 126 ? 118.788 105.978 134.721 1.00 320.94 126 LEU C O 1
ATOM 6993 N N . SER C 1 127 ? 117.710 105.172 132.913 1.00 310.23 127 SER C N 1
ATOM 6994 C CA . SER C 1 127 ? 117.406 103.898 133.555 1.00 310.23 127 SER C CA 1
ATOM 6995 C C . SER C 1 127 ? 118.682 103.137 133.884 1.00 310.23 127 SER C C 1
ATOM 6996 O O . SER C 1 127 ? 118.791 102.515 134.948 1.00 310.23 127 SER C O 1
ATOM 6999 N N . ALA C 1 128 ? 119.655 103.166 132.971 1.00 317.41 128 ALA C N 1
ATOM 7000 C CA . ALA C 1 128 ? 120.931 102.507 133.215 1.00 317.41 128 ALA C CA 1
ATOM 7001 C C . ALA C 1 128 ? 121.606 103.072 134.455 1.00 317.41 128 ALA C C 1
ATOM 7002 O O . ALA C 1 128 ? 122.042 102.324 135.337 1.00 317.41 128 ALA C O 1
ATOM 7004 N N . SER C 1 129 ? 121.689 104.402 134.542 1.00 326.22 129 SER C N 1
ATOM 7005 C CA . SER C 1 129 ? 122.317 105.027 135.700 1.00 326.22 129 SER C CA 1
ATOM 7006 C C . SER C 1 129 ? 121.571 104.683 136.982 1.00 326.22 129 SER C C 1
ATOM 7007 O O . SER C 1 129 ? 122.191 104.380 138.011 1.00 326.22 129 SER C O 1
ATOM 7010 N N . ALA C 1 130 ? 120.238 104.716 136.936 1.00 306.18 130 ALA C N 1
ATOM 7011 C CA . ALA C 1 130 ? 119.444 104.432 138.126 1.00 306.18 130 ALA C CA 1
ATOM 7012 C C . ALA C 1 130 ? 119.674 103.007 138.613 1.00 306.18 130 ALA C C 1
ATOM 7013 O O . ALA C 1 130 ? 119.933 102.774 139.801 1.00 306.18 130 ALA C O 1
ATOM 7015 N N . LEU C 1 131 ? 119.586 102.033 137.704 1.00 284.67 131 LEU C N 1
ATOM 7016 C CA . LEU C 1 131 ? 119.784 100.647 138.113 1.00 284.67 131 LEU C CA 1
ATOM 7017 C C . LEU C 1 131 ? 121.208 100.412 138.591 1.00 284.67 131 LEU C C 1
ATOM 7018 O O . LEU C 1 131 ? 121.423 99.666 139.554 1.00 284.67 131 LEU C O 1
ATOM 7023 N N . ALA C 1 132 ? 122.191 101.047 137.948 1.00 299.95 132 ALA C N 1
ATOM 7024 C CA . ALA C 1 132 ? 123.577 100.874 138.361 1.00 299.95 132 ALA C CA 1
ATOM 7025 C C . ALA C 1 132 ? 123.791 101.382 139.780 1.00 299.95 132 ALA C C 1
ATOM 7026 O O . ALA C 1 132 ? 124.374 100.688 140.621 1.00 299.95 132 ALA C O 1
ATOM 7028 N N . VAL C 1 133 ? 123.314 102.596 140.070 1.00 274.82 133 VAL C N 1
ATOM 7029 C CA . VAL C 1 133 ? 123.528 103.146 141.404 1.00 274.82 133 VAL C CA 1
ATOM 7030 C C . VAL C 1 133 ? 122.744 102.355 142.443 1.00 274.82 133 VAL C C 1
ATOM 7031 O O . VAL C 1 133 ? 123.232 102.134 143.559 1.00 274.82 133 VAL C O 1
ATOM 7035 N N . ALA C 1 134 ? 121.540 101.891 142.097 1.00 270.04 134 ALA C N 1
ATOM 7036 C CA . ALA C 1 134 ? 120.761 101.097 143.042 1.00 270.04 134 ALA C CA 1
ATOM 7037 C C . ALA C 1 134 ? 121.469 99.790 143.375 1.00 270.04 134 ALA C C 1
ATOM 7038 O O . ALA C 1 134 ? 121.591 99.416 144.549 1.00 270.04 134 ALA C O 1
ATOM 7040 N N . LEU C 1 135 ? 121.956 99.083 142.352 1.00 258.91 135 LEU C N 1
ATOM 7041 C CA . LEU C 1 135 ? 122.660 97.830 142.597 1.00 258.91 135 LEU C CA 1
ATOM 7042 C C . LEU C 1 135 ? 123.950 98.055 143.372 1.00 258.91 135 LEU C C 1
ATOM 7043 O O . LEU C 1 135 ? 124.290 97.254 144.251 1.00 258.91 135 LEU C O 1
ATOM 7048 N N . ALA C 1 136 ? 124.679 99.129 143.063 1.00 261.31 136 ALA C N 1
ATOM 7049 C CA . ALA C 1 136 ? 125.906 99.422 143.795 1.00 261.31 136 ALA C CA 1
ATOM 7050 C C . ALA C 1 136 ? 125.613 99.699 145.263 1.00 261.31 136 ALA C C 1
ATOM 7051 O O . ALA C 1 136 ? 126.332 99.227 146.152 1.00 261.31 136 ALA C O 1
ATOM 7053 N N . PHE C 1 137 ? 124.553 100.462 145.539 1.00 250.13 137 PHE C N 1
ATOM 7054 C CA . PHE C 1 137 ? 124.172 100.709 146.924 1.00 250.13 137 PHE C CA 1
ATOM 7055 C C . PHE C 1 137 ? 123.728 99.427 147.614 1.00 250.13 137 PHE C C 1
ATOM 7056 O O . PHE C 1 137 ? 123.938 99.266 148.821 1.00 250.13 137 PHE C O 1
ATOM 7064 N N . ILE C 1 138 ? 123.104 98.513 146.871 1.00 255.06 138 ILE C N 1
ATOM 7065 C CA . ILE C 1 138 ? 122.690 97.240 147.451 1.00 255.06 138 ILE C CA 1
ATOM 7066 C C . ILE C 1 138 ? 123.902 96.402 147.839 1.00 255.06 138 ILE C C 1
ATOM 7067 O O . ILE C 1 138 ? 123.977 95.868 148.951 1.00 255.06 138 ILE C O 1
ATOM 7072 N N . ILE C 1 139 ? 124.874 96.282 146.932 1.00 255.15 139 ILE C N 1
ATOM 7073 C CA . ILE C 1 139 ? 126.036 95.437 147.192 1.00 255.15 139 ILE C CA 1
ATOM 7074 C C . ILE C 1 139 ? 127.018 96.084 148.162 1.00 255.15 139 ILE C C 1
ATOM 7075 O O . ILE C 1 139 ? 127.704 95.369 148.905 1.00 255.15 139 ILE C O 1
ATOM 7080 N N . LYS C 1 140 ? 127.089 97.416 148.190 1.00 261.91 140 LYS C N 1
ATOM 7081 C CA . LYS C 1 140 ? 127.962 98.180 149.079 1.00 261.91 140 LYS C CA 1
ATOM 7082 C C . LYS C 1 140 ? 129.430 97.805 148.900 1.00 261.91 140 LYS C C 1
ATOM 7083 O O . LYS C 1 140 ? 130.030 97.211 149.805 1.00 261.91 140 LYS C O 1
ATOM 7089 N N . PRO C 1 141 ? 130.048 98.129 147.758 1.00 273.04 141 PRO C N 1
ATOM 7090 C CA . PRO C 1 141 ? 131.479 97.846 147.595 1.00 273.04 141 PRO C CA 1
ATOM 7091 C C . PRO C 1 141 ? 132.353 98.901 148.252 1.00 273.04 141 PRO C C 1
ATOM 7092 O O . PRO C 1 141 ? 132.075 100.099 148.144 1.00 273.04 141 PRO C O 1
ATOM 7096 N N . GLY C 1 142 ? 133.417 98.470 148.931 1.00 262.81 142 GLY C N 1
ATOM 7097 C CA . GLY C 1 142 ? 134.371 99.359 149.545 1.00 262.81 142 GLY C CA 1
ATOM 7098 C C . GLY C 1 142 ? 134.008 99.789 150.953 1.00 262.81 142 GLY C C 1
ATOM 7099 O O . GLY C 1 142 ? 134.782 100.512 151.589 1.00 262.81 142 GLY C O 1
ATOM 7100 N N . SER C 1 143 ? 132.849 99.365 151.451 1.00 255.48 143 SER C N 1
ATOM 7101 C CA . SER C 1 143 ? 132.397 99.723 152.788 1.00 255.48 143 SER C CA 1
ATOM 7102 C C . SER C 1 143 ? 132.836 98.723 153.850 1.00 255.48 143 SER C C 1
ATOM 7103 O O . SER C 1 143 ? 132.448 98.867 155.015 1.00 255.48 143 SER C O 1
ATOM 7106 N N . GLY C 1 144 ? 133.627 97.721 153.477 1.00 244.40 144 GLY C N 1
ATOM 7107 C CA . GLY C 1 144 ? 134.078 96.716 154.420 1.00 244.40 144 GLY C CA 1
ATOM 7108 C C . GLY C 1 144 ? 134.932 97.275 155.539 1.00 244.40 144 GLY C C 1
ATOM 7109 O O . GLY C 1 144 ? 134.747 96.921 156.707 1.00 244.40 144 GLY C O 1
ATOM 7110 N N . ALA C 1 145 ? 135.871 98.151 155.195 1.00 226.76 145 ALA C N 1
ATOM 7111 C CA . ALA C 1 145 ? 136.750 98.758 156.189 1.00 226.76 145 ALA C CA 1
ATOM 7112 C C . ALA C 1 145 ? 136.602 100.275 156.193 1.00 226.76 145 ALA C C 1
ATOM 7113 O O . ALA C 1 145 ? 137.447 100.991 155.656 1.00 226.76 145 ALA C O 1
ATOM 7115 N N . PRO C 1 164 ? 124.107 119.782 162.627 1.00 222.65 164 PRO C N 1
ATOM 7116 C CA . PRO C 1 164 ? 124.877 119.635 161.389 1.00 222.65 164 PRO C CA 1
ATOM 7117 C C . PRO C 1 164 ? 124.135 118.848 160.310 1.00 222.65 164 PRO C C 1
ATOM 7118 O O . PRO C 1 164 ? 124.472 118.958 159.132 1.00 222.65 164 PRO C O 1
ATOM 7122 N N . LYS C 1 165 ? 123.138 118.067 160.712 1.00 217.40 165 LYS C N 1
ATOM 7123 C CA . LYS C 1 165 ? 122.355 117.293 159.764 1.00 217.40 165 LYS C CA 1
ATOM 7124 C C . LYS C 1 165 ? 121.417 118.201 158.978 1.00 217.40 165 LYS C C 1
ATOM 7125 O O . LYS C 1 165 ? 121.063 119.298 159.419 1.00 217.40 165 LYS C O 1
ATOM 7131 N N . GLU C 1 166 ? 121.016 117.730 157.802 1.00 214.11 166 GLU C N 1
ATOM 7132 C CA . GLU C 1 166 ? 120.163 118.487 156.898 1.00 214.11 166 GLU C CA 1
ATOM 7133 C C . GLU C 1 166 ? 118.818 117.792 156.737 1.00 214.11 166 GLU C C 1
ATOM 7134 O O . GLU C 1 166 ? 118.751 116.563 156.633 1.00 214.11 166 GLU C O 1
ATOM 7140 N N . THR C 1 167 ? 117.751 118.584 156.717 1.00 206.21 167 THR C N 1
ATOM 7141 C CA . THR C 1 167 ? 116.409 118.062 156.521 1.00 206.21 167 THR C CA 1
ATOM 7142 C C . THR C 1 167 ? 116.182 117.725 155.053 1.00 206.21 167 THR C C 1
ATOM 7143 O O . THR C 1 167 ? 116.964 118.106 154.178 1.00 206.21 167 THR C O 1
ATOM 7147 N N . VAL C 1 168 ? 115.087 117.003 154.790 1.00 177.32 168 VAL C N 1
ATOM 7148 C CA . VAL C 1 168 ? 114.766 116.572 153.430 1.00 177.32 168 VAL C CA 1
ATOM 7149 C C . VAL C 1 168 ? 114.315 117.711 152.534 1.00 177.32 168 VAL C C 1
ATOM 7150 O O . VAL C 1 168 ? 114.074 117.487 151.341 1.00 177.32 168 VAL C O 1
ATOM 7154 N N . ASP C 1 169 ? 114.192 118.925 153.063 1.00 177.53 169 ASP C N 1
ATOM 7155 C CA . ASP C 1 169 ? 113.744 120.071 152.288 1.00 177.53 169 ASP C CA 1
ATOM 7156 C C . ASP C 1 169 ? 114.887 120.794 151.587 1.00 177.53 169 ASP C C 1
ATOM 7157 O O . ASP C 1 169 ? 114.724 121.953 151.195 1.00 177.53 169 ASP C O 1
ATOM 7162 N N . SER C 1 170 ? 116.034 120.139 151.420 1.00 165.61 170 SER C N 1
ATOM 7163 C CA . SER C 1 170 ? 117.181 120.771 150.781 1.00 165.61 170 SER C CA 1
ATOM 7164 C C . SER C 1 170 ? 117.094 120.773 149.263 1.00 165.61 170 SER C C 1
ATOM 7165 O O . SER C 1 170 ? 117.953 121.386 148.618 1.00 165.61 170 SER C O 1
ATOM 7168 N N . PHE C 1 171 ? 116.086 120.116 148.682 1.00 179.34 171 PHE C N 1
ATOM 7169 C CA . PHE C 1 171 ? 115.997 120.023 147.228 1.00 179.34 171 PHE C CA 1
ATOM 7170 C C . PHE C 1 171 ? 115.941 121.402 146.587 1.00 179.34 171 PHE C C 1
ATOM 7171 O O . PHE C 1 171 ? 116.587 121.643 145.559 1.00 179.34 171 PHE C O 1
ATOM 7179 N N . LEU C 1 172 ? 115.180 122.322 147.184 1.00 169.36 172 LEU C N 1
ATOM 7180 C CA . LEU C 1 172 ? 115.089 123.672 146.641 1.00 169.36 172 LEU C CA 1
ATOM 7181 C C . LEU C 1 172 ? 116.459 124.326 146.540 1.00 169.36 172 LEU C C 1
ATOM 7182 O O . LEU C 1 172 ? 116.705 125.109 145.614 1.00 169.36 172 LEU C O 1
ATOM 7187 N N . ASP C 1 173 ? 117.370 124.000 147.462 1.00 179.97 173 ASP C N 1
ATOM 7188 C CA . ASP C 1 173 ? 118.723 124.535 147.380 1.00 179.97 173 ASP C CA 1
ATOM 7189 C C . ASP C 1 173 ? 119.368 124.171 146.052 1.00 179.97 173 ASP C C 1
ATOM 7190 O O . ASP C 1 173 ? 119.989 125.019 145.400 1.00 179.97 173 ASP C O 1
ATOM 7195 N N . LEU C 1 174 ? 119.208 122.916 145.626 1.00 174.80 174 LEU C N 1
ATOM 7196 C CA . LEU C 1 174 ? 119.666 122.521 144.301 1.00 174.80 174 LEU C CA 1
ATOM 7197 C C . LEU C 1 174 ? 119.069 123.431 143.238 1.00 174.80 174 LEU C C 1
ATOM 7198 O O . LEU C 1 174 ? 119.787 123.965 142.384 1.00 174.80 174 LEU C O 1
ATOM 7203 N N . ALA C 1 175 ? 117.753 123.650 143.302 1.00 162.99 175 ALA C N 1
ATOM 7204 C CA . ALA C 1 175 ? 117.115 124.555 142.356 1.00 162.99 175 ALA C CA 1
ATOM 7205 C C . ALA C 1 175 ? 117.701 125.954 142.449 1.00 162.99 175 ALA C C 1
ATOM 7206 O O . ALA C 1 175 ? 117.828 126.644 141.432 1.00 162.99 175 ALA C O 1
ATOM 7208 N N . ARG C 1 176 ? 118.078 126.387 143.652 1.00 170.63 176 ARG C N 1
ATOM 7209 C CA . ARG C 1 176 ? 118.711 127.692 143.785 1.00 170.63 176 ARG C CA 1
ATOM 7210 C C . ARG C 1 176 ? 120.107 127.676 143.180 1.00 170.63 176 ARG C C 1
ATOM 7211 O O . ARG C 1 176 ? 120.551 128.666 142.587 1.00 170.63 176 ARG C O 1
ATOM 7219 N N . ASN C 1 177 ? 120.814 126.551 143.310 1.00 160.15 177 ASN C N 1
ATOM 7220 C CA . ASN C 1 177 ? 122.115 126.428 142.667 1.00 160.15 177 ASN C CA 1
ATOM 7221 C C . ASN C 1 177 ? 121.980 126.154 141.178 1.00 160.15 177 ASN C C 1
ATOM 7222 O O . ASN C 1 177 ? 122.966 126.273 140.443 1.00 160.15 177 ASN C O 1
ATOM 7227 N N . LEU C 1 178 ? 120.781 125.785 140.722 1.00 149.20 178 LEU C N 1
ATOM 7228 C CA . LEU C 1 178 ? 120.538 125.641 139.291 1.00 149.20 178 LEU C CA 1
ATOM 7229 C C . LEU C 1 178 ? 120.727 126.958 138.554 1.00 149.20 178 LEU C C 1
ATOM 7230 O O . LEU C 1 178 ? 121.077 126.960 137.369 1.00 149.20 178 LEU C O 1
ATOM 7235 N N . PHE C 1 179 ? 120.504 128.084 139.227 1.00 151.17 179 PHE C N 1
ATOM 7236 C CA . PHE C 1 179 ? 120.600 129.394 138.598 1.00 151.17 179 PHE C CA 1
ATOM 7237 C C . PHE C 1 179 ? 121.458 130.315 139.453 1.00 151.17 179 PHE C C 1
ATOM 7238 O O . PHE C 1 179 ? 120.970 130.844 140.466 1.00 151.17 179 PHE C O 1
ATOM 7246 N N . PRO C 1 180 ? 122.722 130.535 139.104 1.00 142.51 180 PRO C N 1
ATOM 7247 C CA . PRO C 1 180 ? 123.569 131.438 139.886 1.00 142.51 180 PRO C CA 1
ATOM 7248 C C . PRO C 1 180 ? 123.164 132.893 139.723 1.00 142.51 180 PRO C C 1
ATOM 7249 O O . PRO C 1 180 ? 122.530 133.290 138.746 1.00 142.51 180 PRO C O 1
ATOM 7253 N N . SER C 1 181 ? 123.537 133.695 140.721 1.00 134.65 181 SER C N 1
ATOM 7254 C CA . SER C 1 181 ? 123.257 135.126 140.663 1.00 134.65 181 SER C CA 1
ATOM 7255 C C . SER C 1 181 ? 123.996 135.778 139.500 1.00 134.65 181 SER C C 1
ATOM 7256 O O . SER C 1 181 ? 123.409 136.527 138.711 1.00 134.65 181 SER C O 1
ATOM 7259 N N . ASN C 1 182 ? 125.291 135.497 139.377 1.00 123.13 182 ASN C N 1
ATOM 7260 C CA . ASN C 1 182 ? 126.089 135.991 138.266 1.00 123.13 182 ASN C CA 1
ATOM 7261 C C . ASN C 1 182 ? 127.150 134.954 137.933 1.00 123.13 182 ASN C C 1
ATOM 7262 O O . ASN C 1 182 ? 127.508 134.130 138.779 1.00 123.13 182 ASN C O 1
ATOM 7267 N N . LEU C 1 183 ? 127.647 135.002 136.697 1.00 126.99 183 LEU C N 1
ATOM 7268 C CA . LEU C 1 183 ? 128.552 133.963 136.216 1.00 126.99 183 LEU C CA 1
ATOM 7269 C C . LEU C 1 183 ? 129.864 133.958 136.992 1.00 126.99 183 LEU C C 1
ATOM 7270 O O . LEU C 1 183 ? 130.399 132.893 137.320 1.00 126.99 183 LEU C O 1
ATOM 7275 N N . VAL C 1 184 ? 130.401 135.143 137.293 1.00 128.80 184 VAL C N 1
ATOM 7276 C CA . VAL C 1 184 ? 131.702 135.231 137.945 1.00 128.80 184 VAL C CA 1
ATOM 7277 C C . VAL C 1 184 ? 131.692 134.592 139.325 1.00 128.80 184 VAL C C 1
ATOM 7278 O O . VAL C 1 184 ? 132.638 133.883 139.684 1.00 128.80 184 VAL C O 1
ATOM 7282 N N . VAL C 1 185 ? 130.643 134.825 140.115 1.00 119.11 185 VAL C N 1
ATOM 7283 C CA . VAL C 1 185 ? 130.570 134.218 141.439 1.00 119.11 185 VAL C CA 1
ATOM 7284 C C . VAL C 1 185 ? 130.482 132.699 141.339 1.00 119.11 185 VAL C C 1
ATOM 7285 O O . VAL C 1 185 ? 131.072 131.983 142.158 1.00 119.11 185 VAL C O 1
ATOM 7289 N N . ALA C 1 186 ? 129.787 132.182 140.332 1.00 140.93 186 ALA C N 1
ATOM 7290 C CA . ALA C 1 186 ? 129.583 130.745 140.169 1.00 140.93 186 ALA C CA 1
ATOM 7291 C C . ALA C 1 186 ? 130.843 129.997 139.780 1.00 140.93 186 ALA C C 1
ATOM 7292 O O . ALA C 1 186 ? 130.748 128.800 139.486 1.00 140.93 186 ALA C O 1
ATOM 7294 N N . ALA C 1 187 ? 132.015 130.628 139.759 1.00 132.10 187 ALA C N 1
ATOM 7295 C CA . ALA C 1 187 ? 133.243 129.953 139.372 1.00 132.10 187 ALA C CA 1
ATOM 7296 C C . ALA C 1 187 ? 133.982 129.322 140.544 1.00 132.10 187 ALA C C 1
ATOM 7297 O O . ALA C 1 187 ? 134.772 128.397 140.327 1.00 132.10 187 ALA C O 1
ATOM 7299 N N . PHE C 1 188 ? 133.759 129.794 141.771 1.00 126.19 188 PHE C N 1
ATOM 7300 C CA . PHE C 1 188 ? 134.491 129.260 142.916 1.00 126.19 188 PHE C CA 1
ATOM 7301 C C . PHE C 1 188 ? 133.643 128.968 144.145 1.00 126.19 188 PHE C C 1
ATOM 7302 O O . PHE C 1 188 ? 134.069 128.151 144.969 1.00 126.19 188 PHE C O 1
ATOM 7310 N N . ARG C 1 189 ? 132.478 129.585 144.319 1.00 120.35 189 ARG C N 1
ATOM 7311 C CA . ARG C 1 189 ? 131.671 129.340 145.506 1.00 120.35 189 ARG C CA 1
ATOM 7312 C C . ARG C 1 189 ? 130.197 129.427 145.142 1.00 120.35 189 ARG C C 1
ATOM 7313 O O . ARG C 1 189 ? 129.819 130.085 144.169 1.00 120.35 189 ARG C O 1
ATOM 7321 N N . THR C 1 190 ? 129.368 128.746 145.933 1.00 151.60 190 THR C N 1
ATOM 7322 C CA . THR C 1 190 ? 127.944 128.621 145.658 1.00 151.60 190 THR C CA 1
ATOM 7323 C C . THR C 1 190 ? 127.150 128.830 146.941 1.00 151.60 190 THR C C 1
ATOM 7324 O O . THR C 1 190 ? 127.690 129.210 147.986 1.00 151.60 190 THR C O 1
ATOM 7328 N N . TYR C 1 191 ? 125.855 128.545 146.846 1.00 147.16 191 TYR C N 1
ATOM 7329 C CA . TYR C 1 191 ? 124.868 128.803 147.882 1.00 147.16 191 TYR C CA 1
ATOM 7330 C C . TYR C 1 191 ? 124.511 127.519 148.619 1.00 147.16 191 TYR C C 1
ATOM 7331 O O . TYR C 1 191 ? 124.398 126.449 148.015 1.00 147.16 191 TYR C O 1
ATOM 7340 N N . ALA C 1 192 ? 124.326 127.634 149.935 1.00 173.53 192 ALA C N 1
ATOM 7341 C CA . ALA C 1 192 ? 123.829 126.504 150.714 1.00 173.53 192 ALA C CA 1
ATOM 7342 C C . ALA C 1 192 ? 123.171 126.981 152.001 1.00 173.53 192 ALA C C 1
ATOM 7343 O O . ALA C 1 192 ? 123.711 127.846 152.694 1.00 173.53 192 ALA C O 1
ATOM 7345 N N . THR C 1 193 ? 122.010 126.428 152.329 1.00 190.75 193 THR C N 1
ATOM 7346 C CA . THR C 1 193 ? 121.268 126.859 153.502 1.00 190.75 193 THR C CA 1
ATOM 7347 C C . THR C 1 193 ? 121.776 126.159 154.760 1.00 190.75 193 THR C C 1
ATOM 7348 O O . THR C 1 193 ? 122.392 125.093 154.711 1.00 190.75 193 THR C O 1
ATOM 7352 N N . ASP C 1 194 ? 121.505 126.784 155.904 1.00 221.48 194 ASP C N 1
ATOM 7353 C CA . ASP C 1 194 ? 121.835 126.220 157.204 1.00 221.48 194 ASP C CA 1
ATOM 7354 C C . ASP C 1 194 ? 120.766 126.653 158.194 1.00 221.48 194 ASP C C 1
ATOM 7355 O O . ASP C 1 194 ? 120.207 127.748 158.067 1.00 221.48 194 ASP C O 1
ATOM 7360 N N . TYR C 1 195 ? 120.487 125.796 159.170 1.00 247.59 195 TYR C N 1
ATOM 7361 C CA . TYR C 1 195 ? 119.465 126.071 160.167 1.00 247.59 195 TYR C CA 1
ATOM 7362 C C . TYR C 1 195 ? 120.102 126.649 161.421 1.00 247.59 195 TYR C C 1
ATOM 7363 O O . TYR C 1 195 ? 121.072 126.098 161.950 1.00 247.59 195 TYR C O 1
ATOM 7372 N N . LYS C 1 196 ? 119.555 127.765 161.893 1.00 278.46 196 LYS C N 1
ATOM 7373 C CA . LYS C 1 196 ? 119.980 128.342 163.159 1.00 278.46 196 LYS C CA 1
ATOM 7374 C C . LYS C 1 196 ? 118.750 128.750 163.953 1.00 278.46 196 LYS C C 1
ATOM 7375 O O . LYS C 1 196 ? 117.664 128.948 163.402 1.00 278.46 196 LYS C O 1
ATOM 7381 N N . VAL C 1 197 ? 118.934 128.882 165.262 1.00 350.20 197 VAL C N 1
ATOM 7382 C CA . VAL C 1 197 ? 117.860 129.239 166.180 1.00 350.20 197 VAL C CA 1
ATOM 7383 C C . VAL C 1 197 ? 117.952 130.728 166.482 1.00 350.20 197 VAL C C 1
ATOM 7384 O O . VAL C 1 197 ? 119.041 131.263 166.724 1.00 350.20 197 VAL C O 1
ATOM 7388 N N . VAL C 1 198 ? 116.807 131.403 166.423 1.00 408.00 198 VAL C N 1
ATOM 7389 C CA . VAL C 1 198 ? 116.740 132.830 166.704 1.00 408.00 198 VAL C CA 1
ATOM 7390 C C . VAL C 1 198 ? 116.038 133.116 168.028 1.00 408.00 198 VAL C C 1
ATOM 7391 O O . VAL C 1 198 ? 116.252 134.193 168.608 1.00 408.00 198 VAL C O 1
ATOM 7395 N N . THR C 1 199 ? 115.249 132.171 168.544 1.00 445.87 199 THR C N 1
ATOM 7396 C CA . THR C 1 199 ? 114.449 132.361 169.756 1.00 445.87 199 THR C CA 1
ATOM 7397 C C . THR C 1 199 ? 113.537 133.579 169.628 1.00 445.87 199 THR C C 1
ATOM 7398 O O . THR C 1 199 ? 113.336 134.333 170.581 1.00 445.87 199 THR C O 1
ATOM 7402 N N . GLN C 1 200 ? 112.979 133.768 168.435 1.00 440.94 200 GLN C N 1
ATOM 7403 C CA . GLN C 1 200 ? 112.001 134.818 168.179 1.00 440.94 200 GLN C CA 1
ATOM 7404 C C . GLN C 1 200 ? 110.580 134.395 168.509 1.00 440.94 200 GLN C C 1
ATOM 7405 O O . GLN C 1 200 ? 109.837 135.167 169.118 1.00 440.94 200 GLN C O 1
ATOM 7411 N N . ASN C 1 201 ? 110.184 133.184 168.120 1.00 472.53 201 ASN C N 1
ATOM 7412 C CA . ASN C 1 201 ? 108.922 132.602 168.547 1.00 472.53 201 ASN C CA 1
ATOM 7413 C C . ASN C 1 201 ? 109.064 131.763 169.808 1.00 472.53 201 ASN C C 1
ATOM 7414 O O . ASN C 1 201 ? 108.054 131.275 170.328 1.00 472.53 201 ASN C O 1
ATOM 7419 N N . SER C 1 202 ? 110.290 131.584 170.307 1.00 476.11 202 SER C N 1
ATOM 7420 C CA . SER C 1 202 ? 110.489 130.843 171.547 1.00 476.11 202 SER C CA 1
ATOM 7421 C C . SER C 1 202 ? 109.945 131.603 172.747 1.00 476.11 202 SER C C 1
ATOM 7422 O O . SER C 1 202 ? 109.738 131.013 173.814 1.00 476.11 202 SER C O 1
ATOM 7425 N N . SER C 1 203 ? 109.714 132.908 172.597 1.00 474.72 203 SER C N 1
ATOM 7426 C CA . SER C 1 203 ? 109.188 133.699 173.704 1.00 474.72 203 SER C CA 1
ATOM 7427 C C . SER C 1 203 ? 107.771 133.276 174.069 1.00 474.72 203 SER C C 1
ATOM 7428 O O . SER C 1 203 ? 107.340 133.449 175.215 1.00 474.72 203 SER C O 1
ATOM 7431 N N . SER C 1 204 ? 107.029 132.720 173.111 1.00 487.92 204 SER C N 1
ATOM 7432 C CA . SER C 1 204 ? 105.629 132.379 173.326 1.00 487.92 204 SER C CA 1
ATOM 7433 C C . SER C 1 204 ? 105.373 130.877 173.300 1.00 487.92 204 SER C C 1
ATOM 7434 O O . SER C 1 204 ? 104.876 130.321 174.283 1.00 487.92 204 SER C O 1
ATOM 7437 N N . GLY C 1 205 ? 105.699 130.196 172.202 1.00 502.54 205 GLY C N 1
ATOM 7438 C CA . GLY C 1 205 ? 105.354 128.791 172.093 1.00 502.54 205 GLY C CA 1
ATOM 7439 C C . GLY C 1 205 ? 106.351 127.902 171.377 1.00 502.54 205 GLY C C 1
ATOM 7440 O O . GLY C 1 205 ? 106.106 126.703 171.218 1.00 502.54 205 GLY C O 1
ATOM 7441 N N . ASN C 1 206 ? 107.477 128.464 170.942 1.00 490.88 206 ASN C N 1
ATOM 7442 C CA . ASN C 1 206 ? 108.472 127.723 170.167 1.00 490.88 206 ASN C CA 1
ATOM 7443 C C . ASN C 1 206 ? 109.795 127.608 170.912 1.00 490.88 206 ASN C C 1
ATOM 7444 O O . ASN C 1 206 ? 110.864 127.823 170.334 1.00 490.88 206 ASN C O 1
ATOM 7449 N N . VAL C 1 207 ? 109.738 127.272 172.203 1.00 514.03 207 VAL C N 1
ATOM 7450 C CA . VAL C 1 207 ? 110.925 127.308 173.048 1.00 514.03 207 VAL C CA 1
ATOM 7451 C C . VAL C 1 207 ? 111.984 126.340 172.538 1.00 514.03 207 VAL C C 1
ATOM 7452 O O . VAL C 1 207 ? 111.677 125.266 172.004 1.00 514.03 207 VAL C O 1
ATOM 7456 N N . THR C 1 208 ? 113.248 126.738 172.689 1.00 513.10 208 THR C N 1
ATOM 7457 C CA . THR C 1 208 ? 114.447 125.932 172.467 1.00 513.10 208 THR C CA 1
ATOM 7458 C C . THR C 1 208 ? 114.630 125.476 171.024 1.00 513.10 208 THR C C 1
ATOM 7459 O O . THR C 1 208 ? 115.572 124.723 170.750 1.00 513.10 208 THR C O 1
ATOM 7463 N N . HIS C 1 209 ? 113.778 125.900 170.092 1.00 449.93 209 HIS C N 1
ATOM 7464 C CA . HIS C 1 209 ? 113.902 125.430 168.718 1.00 449.93 209 HIS C CA 1
ATOM 7465 C C . HIS C 1 209 ? 113.232 126.369 167.724 1.00 449.93 209 HIS C C 1
ATOM 7466 O O . HIS C 1 209 ? 112.026 126.617 167.810 1.00 449.93 209 HIS C O 1
ATOM 7473 N N . GLU C 1 210 ? 114.009 126.897 166.777 1.00 407.05 210 GLU C N 1
ATOM 7474 C CA . GLU C 1 210 ? 113.430 127.689 165.699 1.00 407.05 210 GLU C CA 1
ATOM 7475 C C . GLU C 1 210 ? 113.622 127.039 164.336 1.00 407.05 210 GLU C C 1
ATOM 7476 O O . GLU C 1 210 ? 112.708 127.094 163.506 1.00 407.05 210 GLU C O 1
ATOM 7482 N N . LYS C 1 211 ? 114.782 126.424 164.094 1.00 328.15 211 LYS C N 1
ATOM 7483 C CA . LYS C 1 211 ? 115.129 125.839 162.797 1.00 328.15 211 LYS C CA 1
ATOM 7484 C C . LYS C 1 211 ? 114.942 126.844 161.662 1.00 328.15 211 LYS C C 1
ATOM 7485 O O . LYS C 1 211 ? 114.397 126.515 160.605 1.00 328.15 211 LYS C O 1
ATOM 7491 N N . ILE C 1 212 ? 115.372 128.083 161.873 1.00 287.89 212 ILE C N 1
ATOM 7492 C CA . ILE C 1 212 ? 115.256 129.116 160.848 1.00 287.89 212 ILE C CA 1
ATOM 7493 C C . ILE C 1 212 ? 116.317 128.858 159.786 1.00 287.89 212 ILE C C 1
ATOM 7494 O O . ILE C 1 212 ? 117.514 128.813 160.105 1.00 287.89 212 ILE C O 1
ATOM 7499 N N . PRO C 1 213 ? 115.928 128.659 158.529 1.00 233.02 213 PRO C N 1
ATOM 7500 C CA . PRO C 1 213 ? 116.924 128.417 157.478 1.00 233.02 213 PRO C CA 1
ATOM 7501 C C . PRO C 1 213 ? 117.402 129.700 156.817 1.00 233.02 213 PRO C C 1
ATOM 7502 O O . PRO C 1 213 ? 116.592 130.515 156.366 1.00 233.02 213 PRO C O 1
ATOM 7506 N N . ILE C 1 214 ? 118.717 129.891 156.759 1.00 210.82 214 ILE C N 1
ATOM 7507 C CA . ILE C 1 214 ? 119.323 131.019 156.061 1.00 210.82 214 ILE C CA 1
ATOM 7508 C C . ILE C 1 214 ? 120.504 130.502 155.253 1.00 210.82 214 ILE C C 1
ATOM 7509 O O . ILE C 1 214 ? 121.257 129.643 155.722 1.00 210.82 214 ILE C O 1
ATOM 7514 N N . GLY C 1 215 ? 120.647 131.001 154.028 1.00 181.07 215 GLY C N 1
ATOM 7515 C CA . GLY C 1 215 ? 121.661 130.526 153.117 1.00 181.07 215 GLY C CA 1
ATOM 7516 C C . GLY C 1 215 ? 122.932 131.347 153.181 1.00 181.07 215 GLY C C 1
ATOM 7517 O O . GLY C 1 215 ? 122.888 132.575 153.268 1.00 181.07 215 GLY C O 1
ATOM 7518 N N . THR C 1 216 ? 124.066 130.656 153.140 1.00 176.57 216 THR C N 1
ATOM 7519 C CA . THR C 1 216 ? 125.381 131.271 153.130 1.00 176.57 216 THR C CA 1
ATOM 7520 C C . THR C 1 216 ? 126.172 130.799 151.917 1.00 176.57 216 THR C C 1
ATOM 7521 O O . THR C 1 216 ? 125.731 129.925 151.160 1.00 176.57 216 THR C O 1
ATOM 7525 N N . GLU C 1 217 ? 127.343 131.400 151.734 1.00 161.49 217 GLU C N 1
ATOM 7526 C CA . GLU C 1 217 ? 128.209 131.059 150.617 1.00 161.49 217 GLU C CA 1
ATOM 7527 C C . GLU C 1 217 ? 129.307 130.101 151.061 1.00 161.49 217 GLU C C 1
ATOM 7528 O O . GLU C 1 217 ? 129.982 130.318 152.071 1.00 161.49 217 GLU C O 1
ATOM 7534 N N . ILE C 1 218 ? 129.477 129.028 150.290 1.00 156.89 218 ILE C N 1
ATOM 7535 C CA . ILE C 1 218 ? 130.468 127.999 150.581 1.00 156.89 218 ILE C CA 1
ATOM 7536 C C . ILE C 1 218 ? 131.266 127.716 149.316 1.00 156.89 218 ILE C C 1
ATOM 7537 O O . ILE C 1 218 ? 130.720 127.628 148.216 1.00 156.89 218 ILE C O 1
ATOM 7542 N N . GLU C 1 219 ? 132.580 127.580 149.490 1.00 158.58 219 GLU C N 1
ATOM 7543 C CA . GLU C 1 219 ? 133.493 127.415 148.369 1.00 158.58 219 GLU C CA 1
ATOM 7544 C C . GLU C 1 219 ? 133.159 126.156 147.569 1.00 158.58 219 GLU C C 1
ATOM 7545 O O . GLU C 1 219 ? 132.436 125.264 148.020 1.00 158.58 219 GLU C O 1
ATOM 7551 N N . GLY C 1 220 ? 133.713 126.094 146.361 1.00 146.78 220 GLY C N 1
ATOM 7552 C CA . GLY C 1 220 ? 133.400 125.029 145.430 1.00 146.78 220 GLY C CA 1
ATOM 7553 C C . GLY C 1 220 ? 132.438 125.497 144.359 1.00 146.78 220 GLY C C 1
ATOM 7554 O O . GLY C 1 220 ? 131.372 126.034 144.669 1.00 146.78 220 GLY C O 1
ATOM 7555 N N . MET C 1 221 ? 132.802 125.304 143.094 1.00 159.01 221 MET C N 1
ATOM 7556 C CA . MET C 1 221 ? 131.981 125.787 141.996 1.00 159.01 221 MET C CA 1
ATOM 7557 C C . MET C 1 221 ? 130.772 124.875 141.797 1.00 159.01 221 MET C C 1
ATOM 7558 O O . MET C 1 221 ? 130.611 123.847 142.460 1.00 159.01 221 MET C O 1
ATOM 7563 N N . ASN C 1 222 ? 129.904 125.267 140.865 1.00 152.23 222 ASN C N 1
ATOM 7564 C CA . ASN C 1 222 ? 128.705 124.502 140.519 1.00 152.23 222 ASN C CA 1
ATOM 7565 C C . ASN C 1 222 ? 128.711 124.231 139.017 1.00 152.23 222 ASN C C 1
ATOM 7566 O O . ASN C 1 222 ? 128.217 125.036 138.222 1.00 152.23 222 ASN C O 1
ATOM 7571 N N . ILE C 1 223 ? 129.272 123.084 138.630 1.00 180.29 223 ILE C N 1
ATOM 7572 C CA . ILE C 1 223 ? 129.182 122.647 137.245 1.00 180.29 223 ILE C CA 1
ATOM 7573 C C . ILE C 1 223 ? 127.728 122.467 136.842 1.00 180.29 223 ILE C C 1
ATOM 7574 O O . ILE C 1 223 ? 127.353 122.773 135.705 1.00 180.29 223 ILE C O 1
ATOM 7579 N N . LEU C 1 224 ? 126.891 121.988 137.764 1.00 170.02 224 LEU C N 1
ATOM 7580 C CA . LEU C 1 224 ? 125.454 121.934 137.523 1.00 170.02 224 LEU C CA 1
ATOM 7581 C C . LEU C 1 224 ? 124.895 123.324 137.247 1.00 170.02 224 LEU C C 1
ATOM 7582 O O . LEU C 1 224 ? 124.003 123.496 136.410 1.00 170.02 224 LEU C O 1
ATOM 7587 N N . GLY C 1 225 ? 125.414 124.333 137.940 1.00 160.70 225 GLY C N 1
ATOM 7588 C CA . GLY C 1 225 ? 124.915 125.684 137.779 1.00 160.70 225 GLY C CA 1
ATOM 7589 C C . GLY C 1 225 ? 125.414 126.365 136.521 1.00 160.70 225 GLY C C 1
ATOM 7590 O O . GLY C 1 225 ? 125.120 127.540 136.287 1.00 160.70 225 GLY C O 1
ATOM 7591 N N . LEU C 1 226 ? 126.170 125.638 135.703 1.00 146.36 226 LEU C N 1
ATOM 7592 C CA . LEU C 1 226 ? 126.773 126.189 134.497 1.00 146.36 226 LEU C CA 1
ATOM 7593 C C . LEU C 1 226 ? 126.349 125.477 133.223 1.00 146.36 226 LEU C C 1
ATOM 7594 O O . LEU C 1 226 ? 126.291 126.105 132.161 1.00 146.36 226 LEU C O 1
ATOM 7599 N N . VAL C 1 227 ? 126.053 124.178 133.301 1.00 166.36 227 VAL C N 1
ATOM 7600 C CA . VAL C 1 227 ? 125.788 123.396 132.096 1.00 166.36 227 VAL C CA 1
ATOM 7601 C C . VAL C 1 227 ? 124.490 123.843 131.434 1.00 166.36 227 VAL C C 1
ATOM 7602 O O . VAL C 1 227 ? 124.395 123.915 130.202 1.00 166.36 227 VAL C O 1
ATOM 7606 N N . LEU C 1 228 ? 123.465 124.141 132.236 1.00 153.62 228 LEU C N 1
ATOM 7607 C CA . LEU C 1 228 ? 122.201 124.590 131.660 1.00 153.62 228 LEU C CA 1
ATOM 7608 C C . LEU C 1 228 ? 122.358 125.935 130.965 1.00 153.62 228 LEU C C 1
ATOM 7609 O O . LEU C 1 228 ? 121.807 126.141 129.877 1.00 153.62 228 LEU C O 1
ATOM 7614 N N . PHE C 1 229 ? 123.113 126.855 131.569 1.00 155.00 229 PHE C N 1
ATOM 7615 C CA . PHE C 1 229 ? 123.371 128.136 130.925 1.00 155.00 229 PHE C CA 1
ATOM 7616 C C . PHE C 1 229 ? 124.153 127.945 129.635 1.00 155.00 229 PHE C C 1
ATOM 7617 O O . PHE C 1 229 ? 123.881 128.610 128.627 1.00 155.00 229 PHE C O 1
ATOM 7625 N N . ALA C 1 230 ? 125.127 127.032 129.647 1.00 159.16 230 ALA C N 1
ATOM 7626 C CA . ALA C 1 230 ? 125.888 126.752 128.436 1.00 159.16 230 ALA C CA 1
ATOM 7627 C C . ALA C 1 230 ? 124.987 126.210 127.334 1.00 159.16 230 ALA C C 1
ATOM 7628 O O . ALA C 1 230 ? 125.103 126.618 126.174 1.00 159.16 230 ALA C O 1
ATOM 7630 N N . LEU C 1 231 ? 124.076 125.299 127.678 1.00 153.78 231 LEU C N 1
ATOM 7631 C CA . LEU C 1 231 ? 123.161 124.745 126.683 1.00 153.78 231 LEU C CA 1
ATOM 7632 C C . LEU C 1 231 ? 122.224 125.815 126.134 1.00 153.78 231 LEU C C 1
ATOM 7633 O O . LEU C 1 231 ? 121.937 125.851 124.929 1.00 153.78 231 LEU C O 1
ATOM 7638 N N . VAL C 1 232 ? 121.720 126.687 127.012 1.00 153.74 232 VAL C N 1
ATOM 7639 C CA . VAL C 1 232 ? 120.828 127.754 126.566 1.00 153.74 232 VAL C CA 1
ATOM 7640 C C . VAL C 1 232 ? 121.558 128.676 125.600 1.00 153.74 232 VAL C C 1
ATOM 7641 O O . VAL C 1 232 ? 121.042 129.022 124.531 1.00 153.74 232 VAL C O 1
ATOM 7645 N N . LEU C 1 233 ? 122.784 129.065 125.951 1.00 166.16 233 LEU C N 1
ATOM 7646 C CA . LEU C 1 233 ? 123.567 129.903 125.051 1.00 166.16 233 LEU C CA 1
ATOM 7647 C C . LEU C 1 233 ? 123.853 129.181 123.740 1.00 166.16 233 LEU C C 1
ATOM 7648 O O . LEU C 1 233 ? 123.862 129.804 122.670 1.00 166.16 233 LEU C O 1
ATOM 7653 N N . GLY C 1 234 ? 124.089 127.869 123.808 1.00 166.52 234 GLY C N 1
ATOM 7654 C CA . GLY C 1 234 ? 124.382 127.109 122.606 1.00 166.52 234 GLY C CA 1
ATOM 7655 C C . GLY C 1 234 ? 123.220 127.070 121.635 1.00 166.52 234 GLY C C 1
ATOM 7656 O O . GLY C 1 234 ? 123.405 127.230 120.426 1.00 166.52 234 GLY C O 1
ATOM 7657 N N . VAL C 1 235 ? 122.009 126.849 122.143 1.00 158.56 235 VAL C N 1
ATOM 7658 C CA . VAL C 1 235 ? 120.849 126.891 121.258 1.00 158.56 235 VAL C CA 1
ATOM 7659 C C . VAL C 1 235 ? 120.582 128.323 120.805 1.00 158.56 235 VAL C C 1
ATOM 7660 O O . VAL C 1 235 ? 120.081 128.557 119.697 1.00 158.56 235 VAL C O 1
ATOM 7664 N N . ALA C 1 236 ? 120.940 129.303 121.640 1.00 169.75 236 ALA C N 1
ATOM 7665 C CA . ALA C 1 236 ? 120.658 130.695 121.313 1.00 169.75 236 ALA C CA 1
ATOM 7666 C C . ALA C 1 236 ? 121.496 131.175 120.135 1.00 169.75 236 ALA C C 1
ATOM 7667 O O . ALA C 1 236 ? 120.967 131.782 119.197 1.00 169.75 236 ALA C O 1
ATOM 7669 N N . LEU C 1 237 ? 122.806 130.911 120.154 1.00 167.89 237 LEU C N 1
ATOM 7670 C CA . LEU C 1 237 ? 123.599 131.504 119.079 1.00 167.89 237 LEU C CA 1
ATOM 7671 C C . LEU C 1 237 ? 123.415 130.771 117.761 1.00 167.89 237 LEU C C 1
ATOM 7672 O O . LEU C 1 237 ? 123.974 131.203 116.747 1.00 167.89 237 LEU C O 1
ATOM 7677 N N . LYS C 1 238 ? 122.671 129.668 117.755 1.00 135.34 238 LYS C N 1
ATOM 7678 C CA . LYS C 1 238 ? 122.327 128.957 116.532 1.00 135.34 238 LYS C CA 1
ATOM 7679 C C . LYS C 1 238 ? 120.929 129.290 116.034 1.00 135.34 238 LYS C C 1
ATOM 7680 O O . LYS C 1 238 ? 120.692 129.278 114.822 1.00 135.34 238 LYS C O 1
ATOM 7686 N N . LYS C 1 239 ? 119.996 129.594 116.939 1.00 153.26 239 LYS C N 1
ATOM 7687 C CA . LYS C 1 239 ? 118.617 129.810 116.514 1.00 153.26 239 LYS C CA 1
ATOM 7688 C C . LYS C 1 239 ? 118.455 131.089 115.700 1.00 153.26 239 LYS C C 1
ATOM 7689 O O . LYS C 1 239 ? 117.642 131.126 114.770 1.00 153.26 239 LYS C O 1
ATOM 7695 N N . LEU C 1 240 ? 119.210 132.143 116.023 1.00 158.88 240 LEU C N 1
ATOM 7696 C CA . LEU C 1 240 ? 118.962 133.435 115.389 1.00 158.88 240 LEU C CA 1
ATOM 7697 C C . LEU C 1 240 ? 119.350 133.452 113.916 1.00 158.88 240 LEU C C 1
ATOM 7698 O O . LEU C 1 240 ? 118.870 134.315 113.175 1.00 158.88 240 LEU C O 1
ATOM 7703 N N . GLY C 1 241 ? 120.199 132.535 113.475 1.00 179.66 241 GLY C N 1
ATOM 7704 C CA . GLY C 1 241 ? 120.568 132.442 112.077 1.00 179.66 241 GLY C CA 1
ATOM 7705 C C . GLY C 1 241 ? 122.074 132.481 111.879 1.00 179.66 241 GLY C C 1
ATOM 7706 O O . GLY C 1 241 ? 122.864 132.488 112.824 1.00 179.66 241 GLY C O 1
ATOM 7707 N N . SER C 1 242 ? 122.454 132.516 110.599 1.00 200.34 242 SER C N 1
ATOM 7708 C CA . SER C 1 242 ? 123.862 132.459 110.223 1.00 200.34 242 SER C CA 1
ATOM 7709 C C . SER C 1 242 ? 124.617 133.735 110.569 1.00 200.34 242 SER C C 1
ATOM 7710 O O . SER C 1 242 ? 125.851 133.743 110.505 1.00 200.34 242 SER C O 1
ATOM 7713 N N . GLU C 1 243 ? 123.912 134.811 110.919 1.00 223.64 243 GLU C N 1
ATOM 7714 C CA . GLU C 1 243 ? 124.573 136.063 111.263 1.00 223.64 243 GLU C CA 1
ATOM 7715 C C . GLU C 1 243 ? 125.427 135.951 112.517 1.00 223.64 243 GLU C C 1
ATOM 7716 O O . GLU C 1 243 ? 126.403 136.696 112.649 1.00 223.64 243 GLU C O 1
ATOM 7722 N N . GLY C 1 244 ? 125.086 135.049 113.432 1.00 210.81 244 GLY C N 1
ATOM 7723 C CA . GLY C 1 244 ? 125.922 134.783 114.585 1.00 210.81 244 GLY C CA 1
ATOM 7724 C C . GLY C 1 244 ? 126.723 133.513 114.396 1.00 210.81 244 GLY C C 1
ATOM 7725 O O . GLY C 1 244 ? 127.247 132.943 115.357 1.00 210.81 244 GLY C O 1
ATOM 7726 N N . GLU C 1 245 ? 126.820 133.065 113.143 1.00 199.69 245 GLU C N 1
ATOM 7727 C CA . GLU C 1 245 ? 127.489 131.803 112.844 1.00 199.69 245 GLU C CA 1
ATOM 7728 C C . GLU C 1 245 ? 128.967 131.862 113.208 1.00 199.69 245 GLU C C 1
ATOM 7729 O O . GLU C 1 245 ? 129.543 130.871 113.671 1.00 199.69 245 GLU C O 1
ATOM 7735 N N . ASP C 1 246 ? 129.597 133.023 113.002 1.00 197.48 246 ASP C N 1
ATOM 7736 C CA . ASP C 1 246 ? 131.032 133.149 113.241 1.00 197.48 246 ASP C CA 1
ATOM 7737 C C . ASP C 1 246 ? 131.397 132.745 114.663 1.00 197.48 246 ASP C C 1
ATOM 7738 O O . ASP C 1 246 ? 132.434 132.108 114.888 1.00 197.48 246 ASP C O 1
ATOM 7743 N N . LEU C 1 247 ? 130.547 133.090 115.633 1.00 186.62 247 LEU C N 1
ATOM 7744 C CA . LEU C 1 247 ? 130.816 132.728 117.019 1.00 186.62 247 LEU C CA 1
ATOM 7745 C C . LEU C 1 247 ? 130.988 131.223 117.171 1.00 186.62 247 LEU C C 1
ATOM 7746 O O . LEU C 1 247 ? 131.881 130.763 117.893 1.00 186.62 247 LEU C O 1
ATOM 7751 N N . ILE C 1 248 ? 130.150 130.439 116.486 1.00 184.63 248 ILE C N 1
ATOM 7752 C CA . ILE C 1 248 ? 130.317 128.987 116.497 1.00 184.63 248 ILE C CA 1
ATOM 7753 C C . ILE C 1 248 ? 131.702 128.625 115.981 1.00 184.63 248 ILE C C 1
ATOM 7754 O O . ILE C 1 248 ? 132.451 127.877 116.620 1.00 184.63 248 ILE C O 1
ATOM 7759 N N . ARG C 1 249 ? 132.079 129.203 114.835 1.00 182.88 249 ARG C N 1
ATOM 7760 C CA . ARG C 1 249 ? 133.399 128.944 114.272 1.00 182.88 249 ARG C CA 1
ATOM 7761 C C . ARG C 1 249 ? 134.497 129.356 115.239 1.00 182.88 249 ARG C C 1
ATOM 7762 O O . ARG C 1 249 ? 135.629 128.869 115.146 1.00 182.88 249 ARG C O 1
ATOM 7770 N N . PHE C 1 250 ? 134.180 130.251 116.171 1.00 168.54 250 PHE C N 1
ATOM 7771 C CA . PHE C 1 250 ? 135.092 130.540 117.268 1.00 168.54 250 PHE C CA 1
ATOM 7772 C C . PHE C 1 250 ? 135.161 129.361 118.232 1.00 168.54 250 PHE C C 1
ATOM 7773 O O . PHE C 1 250 ? 136.221 128.750 118.415 1.00 168.54 250 PHE C O 1
ATOM 7781 N N . PHE C 1 251 ? 134.020 129.002 118.826 1.00 176.47 251 PHE C N 1
ATOM 7782 C CA . PHE C 1 251 ? 134.020 128.032 119.917 1.00 176.47 251 PHE C CA 1
ATOM 7783 C C . PHE C 1 251 ? 134.524 126.672 119.455 1.00 176.47 251 PHE C C 1
ATOM 7784 O O . PHE C 1 251 ? 135.361 126.049 120.119 1.00 176.47 251 PHE C O 1
ATOM 7792 N N . ASN C 1 252 ? 134.056 126.210 118.295 1.00 193.19 252 ASN C N 1
ATOM 7793 C CA . ASN C 1 252 ? 134.430 124.888 117.805 1.00 193.19 252 ASN C CA 1
ATOM 7794 C C . ASN C 1 252 ? 135.912 124.828 117.460 1.00 193.19 252 ASN C C 1
ATOM 7795 O O . ASN C 1 252 ? 136.420 123.775 117.064 1.00 193.19 252 ASN C O 1
ATOM 7800 N N . SER C 1 253 ? 136.608 125.957 117.583 1.00 175.54 253 SER C N 1
ATOM 7801 C CA . SER C 1 253 ? 138.058 125.958 117.458 1.00 175.54 253 SER C CA 1
ATOM 7802 C C . SER C 1 253 ? 138.732 125.742 118.808 1.00 175.54 253 SER C C 1
ATOM 7803 O O . SER C 1 253 ? 139.657 124.929 118.921 1.00 175.54 253 SER C O 1
ATOM 7806 N N . LEU C 1 254 ? 138.250 126.435 119.844 1.00 178.24 254 LEU C N 1
ATOM 7807 C CA . LEU C 1 254 ? 138.956 126.450 121.122 1.00 178.24 254 LEU C CA 1
ATOM 7808 C C . LEU C 1 254 ? 139.086 125.052 121.706 1.00 178.24 254 LEU C C 1
ATOM 7809 O O . LEU C 1 254 ? 140.130 124.705 122.272 1.00 178.24 254 LEU C O 1
ATOM 7814 N N . ASN C 1 255 ? 138.039 124.234 121.584 1.00 185.59 255 ASN C N 1
ATOM 7815 C CA . ASN C 1 255 ? 138.124 122.858 122.057 1.00 185.59 255 ASN C CA 1
ATOM 7816 C C . ASN C 1 255 ? 139.281 122.130 121.383 1.00 185.59 255 ASN C C 1
ATOM 7817 O O . ASN C 1 255 ? 140.121 121.515 122.051 1.00 185.59 255 ASN C O 1
ATOM 7822 N N . GLU C 1 256 ? 139.367 122.232 120.053 1.00 188.26 256 GLU C N 1
ATOM 7823 C CA . GLU C 1 256 ? 140.492 121.629 119.348 1.00 188.26 256 GLU C CA 1
ATOM 7824 C C . GLU C 1 256 ? 141.808 122.250 119.784 1.00 188.26 256 GLU C C 1
ATOM 7825 O O . GLU C 1 256 ? 142.850 121.585 119.759 1.00 188.26 256 GLU C O 1
ATOM 7831 N N . ALA C 1 257 ? 141.781 123.518 120.191 1.00 174.09 257 ALA C N 1
ATOM 7832 C CA . ALA C 1 257 ? 142.970 124.158 120.729 1.00 174.09 257 ALA C CA 1
ATOM 7833 C C . ALA C 1 257 ? 143.273 123.724 122.155 1.00 174.09 257 ALA C C 1
ATOM 7834 O O . ALA C 1 257 ? 144.441 123.743 122.556 1.00 174.09 257 ALA C O 1
ATOM 7836 N N . THR C 1 258 ? 142.261 123.329 122.928 1.00 171.78 258 THR C N 1
ATOM 7837 C CA . THR C 1 258 ? 142.497 123.019 124.332 1.00 171.78 258 THR C CA 1
ATOM 7838 C C . THR C 1 258 ? 142.591 121.527 124.602 1.00 171.78 258 THR C C 1
ATOM 7839 O O . THR C 1 258 ? 143.084 121.130 125.664 1.00 171.78 258 THR C O 1
ATOM 7843 N N . MET C 1 259 ? 142.127 120.686 123.679 1.00 175.05 259 MET C N 1
ATOM 7844 C CA . MET C 1 259 ? 142.230 119.250 123.904 1.00 175.05 259 MET C CA 1
ATOM 7845 C C . MET C 1 259 ? 143.655 118.761 123.674 1.00 175.05 259 MET C C 1
ATOM 7846 O O . MET C 1 259 ? 144.158 117.925 124.431 1.00 175.05 259 MET C O 1
ATOM 7851 N N . VAL C 1 260 ? 144.344 119.315 122.674 1.00 171.27 260 VAL C N 1
ATOM 7852 C CA . VAL C 1 260 ? 145.656 118.792 122.304 1.00 171.27 260 VAL C CA 1
ATOM 7853 C C . VAL C 1 260 ? 146.603 118.803 123.496 1.00 171.27 260 VAL C C 1
ATOM 7854 O O . VAL C 1 260 ? 147.333 117.830 123.728 1.00 171.27 260 VAL C O 1
ATOM 7858 N N . LEU C 1 261 ? 146.567 119.865 124.301 1.00 165.43 261 LEU C N 1
ATOM 7859 C CA . LEU C 1 261 ? 147.517 119.986 125.397 1.00 165.43 261 LEU C CA 1
ATOM 7860 C C . LEU C 1 261 ? 147.377 118.847 126.401 1.00 165.43 261 LEU C C 1
ATOM 7861 O O . LEU C 1 261 ? 148.379 118.427 126.992 1.00 165.43 261 LEU C O 1
ATOM 7866 N N . VAL C 1 262 ? 146.164 118.316 126.606 1.00 165.59 262 VAL C N 1
ATOM 7867 C CA . VAL C 1 262 ? 146.047 117.295 127.644 1.00 165.59 262 VAL C CA 1
ATOM 7868 C C . VAL C 1 262 ? 146.788 116.041 127.208 1.00 165.59 262 VAL C C 1
ATOM 7869 O O . VAL C 1 262 ? 147.227 115.244 128.048 1.00 165.59 262 VAL C O 1
ATOM 7873 N N . SER C 1 263 ? 146.975 115.861 125.897 1.00 167.18 263 SER C N 1
ATOM 7874 C CA . SER C 1 263 ? 147.787 114.748 125.424 1.00 167.18 263 SER C CA 1
ATOM 7875 C C . SER C 1 263 ? 149.199 114.850 125.982 1.00 167.18 263 SER C C 1
ATOM 7876 O O . SER C 1 263 ? 149.776 113.854 126.435 1.00 167.18 263 SER C O 1
ATOM 7879 N N . TRP C 1 264 ? 149.760 116.062 125.982 1.00 159.32 264 TRP C N 1
ATOM 7880 C CA . TRP C 1 264 ? 151.053 116.276 126.621 1.00 159.32 264 TRP C CA 1
ATOM 7881 C C . TRP C 1 264 ? 151.006 115.914 128.096 1.00 159.32 264 TRP C C 1
ATOM 7882 O O . TRP C 1 264 ? 151.974 115.360 128.630 1.00 159.32 264 TRP C O 1
ATOM 7893 N N . ILE C 1 265 ? 149.887 116.201 128.764 1.00 162.50 265 ILE C N 1
ATOM 7894 C CA . ILE C 1 265 ? 149.734 115.809 130.161 1.00 162.50 265 ILE C CA 1
ATOM 7895 C C . ILE C 1 265 ? 149.862 114.299 130.294 1.00 162.50 265 ILE C C 1
ATOM 7896 O O . ILE C 1 265 ? 150.443 113.788 131.260 1.00 162.50 265 ILE C O 1
ATOM 7901 N N . MET C 1 266 ? 149.337 113.564 129.310 1.00 188.83 266 MET C N 1
ATOM 7902 C CA . MET C 1 266 ? 149.481 112.114 129.310 1.00 188.83 266 MET C CA 1
ATOM 7903 C C . MET C 1 266 ? 150.946 111.710 129.398 1.00 188.83 266 MET C C 1
ATOM 7904 O O . MET C 1 266 ? 151.298 110.768 130.118 1.00 188.83 266 MET C O 1
ATOM 7909 N N . TRP C 1 267 ? 151.822 112.446 128.706 1.00 182.80 267 TRP C N 1
ATOM 7910 C CA . TRP C 1 267 ? 153.243 112.120 128.710 1.00 182.80 267 TRP C CA 1
ATOM 7911 C C . TRP C 1 267 ? 153.855 112.195 130.100 1.00 182.80 267 TRP C C 1
ATOM 7912 O O . TRP C 1 267 ? 154.923 111.616 130.328 1.00 182.80 267 TRP C O 1
ATOM 7923 N N . TYR C 1 268 ? 153.210 112.890 131.034 1.00 216.73 268 TYR C N 1
ATOM 7924 C CA . TYR C 1 268 ? 153.686 112.964 132.409 1.00 216.73 268 TYR C CA 1
ATOM 7925 C C . TYR C 1 268 ? 153.028 111.956 133.336 1.00 216.73 268 TYR C C 1
ATOM 7926 O O . TYR C 1 268 ? 153.550 111.711 134.426 1.00 216.73 268 TYR C O 1
ATOM 7935 N N . VAL C 1 269 ? 151.915 111.355 132.927 1.00 224.82 269 VAL C N 1
ATOM 7936 C CA . VAL C 1 269 ? 151.137 110.478 133.803 1.00 224.82 269 VAL C CA 1
ATOM 7937 C C . VAL C 1 269 ? 151.959 109.304 134.334 1.00 224.82 269 VAL C C 1
ATOM 7938 O O . VAL C 1 269 ? 151.912 109.041 135.544 1.00 224.82 269 VAL C O 1
ATOM 7942 N N . PRO C 1 270 ? 152.711 108.567 133.505 1.00 246.12 270 PRO C N 1
ATOM 7943 C CA . PRO C 1 270 ? 153.472 107.433 134.059 1.00 246.12 270 PRO C CA 1
ATOM 7944 C C . PRO C 1 270 ? 154.476 107.833 135.124 1.00 246.12 270 PRO C C 1
ATOM 7945 O O . PRO C 1 270 ? 154.739 107.044 136.040 1.00 246.12 270 PRO C O 1
ATOM 7949 N N . VAL C 1 271 ? 155.049 109.034 135.034 1.00 261.96 271 VAL C N 1
ATOM 7950 C CA . VAL C 1 271 ? 156.028 109.457 136.030 1.00 261.96 271 VAL C CA 1
ATOM 7951 C C . VAL C 1 271 ? 155.361 109.684 137.381 1.00 261.96 271 VAL C C 1
ATOM 7952 O O . VAL C 1 271 ? 155.849 109.216 138.416 1.00 261.96 271 VAL C O 1
ATOM 7956 N N . GLY C 1 272 ? 154.241 110.400 137.395 1.00 262.29 272 GLY C N 1
ATOM 7957 C CA . GLY C 1 272 ? 153.593 110.770 138.638 1.00 262.29 272 GLY C CA 1
ATOM 7958 C C . GLY C 1 272 ? 152.982 109.623 139.416 1.00 262.29 272 GLY C C 1
ATOM 7959 O O . GLY C 1 272 ? 153.095 109.575 140.646 1.00 262.29 272 GLY C O 1
ATOM 7960 N N . ILE C 1 273 ? 152.348 108.683 138.709 1.00 258.99 273 ILE C N 1
ATOM 7961 C CA . ILE C 1 273 ? 151.550 107.658 139.377 1.00 258.99 273 ILE C CA 1
ATOM 7962 C C . ILE C 1 273 ? 152.393 106.852 140.355 1.00 258.99 273 ILE C C 1
ATOM 7963 O O . ILE C 1 273 ? 152.002 106.668 141.518 1.00 258.99 273 ILE C O 1
ATOM 7968 N N . MET C 1 274 ? 153.583 106.418 139.932 1.00 274.94 274 MET C N 1
ATOM 7969 C CA . MET C 1 274 ? 154.416 105.579 140.786 1.00 274.94 274 MET C CA 1
ATOM 7970 C C . MET C 1 274 ? 154.762 106.277 142.091 1.00 274.94 274 MET C C 1
ATOM 7971 O O . MET C 1 274 ? 155.098 105.615 143.079 1.00 274.94 274 MET C O 1
ATOM 7976 N N . PHE C 1 275 ? 154.684 107.607 142.118 1.00 281.58 275 PHE C N 1
ATOM 7977 C CA . PHE C 1 275 ? 154.956 108.320 143.356 1.00 281.58 275 PHE C CA 1
ATOM 7978 C C . PHE C 1 275 ? 153.848 108.142 144.383 1.00 281.58 275 PHE C C 1
ATOM 7979 O O . PHE C 1 275 ? 154.141 107.914 145.562 1.00 281.58 275 PHE C O 1
ATOM 7987 N N . LEU C 1 276 ? 152.581 108.227 143.976 1.00 270.00 276 LEU C N 1
ATOM 7988 C CA . LEU C 1 276 ? 151.526 108.257 144.980 1.00 270.00 276 LEU C CA 1
ATOM 7989 C C . LEU C 1 276 ? 150.884 106.901 145.226 1.00 270.00 276 LEU C C 1
ATOM 7990 O O . LEU C 1 276 ? 150.231 106.728 146.261 1.00 270.00 276 LEU C O 1
ATOM 7995 N N . VAL C 1 277 ? 151.045 105.939 144.317 1.00 281.32 277 VAL C N 1
ATOM 7996 C CA . VAL C 1 277 ? 150.543 104.597 144.592 1.00 281.32 277 VAL C CA 1
ATOM 7997 C C . VAL C 1 277 ? 151.295 103.981 145.769 1.00 281.32 277 VAL C C 1
ATOM 7998 O O . VAL C 1 277 ? 150.685 103.540 146.751 1.00 281.32 277 VAL C O 1
ATOM 8002 N N . GLY C 1 278 ? 152.629 104.004 145.722 1.00 274.24 278 GLY C N 1
ATOM 8003 C CA . GLY C 1 278 ? 153.403 103.537 146.858 1.00 274.24 278 GLY C CA 1
ATOM 8004 C C . GLY C 1 278 ? 153.159 104.383 148.090 1.00 274.24 278 GLY C C 1
ATOM 8005 O O . GLY C 1 278 ? 153.025 103.861 149.201 1.00 274.24 278 GLY C O 1
ATOM 8006 N N . SER C 1 279 ? 153.052 105.700 147.901 1.00 269.06 279 SER C N 1
ATOM 8007 C CA . SER C 1 279 ? 152.754 106.591 149.013 1.00 269.06 279 SER C CA 1
ATOM 8008 C C . SER C 1 279 ? 151.407 106.267 149.638 1.00 269.06 279 SER C C 1
ATOM 8009 O O . SER C 1 279 ? 151.132 106.686 150.767 1.00 269.06 279 SER C O 1
ATOM 8012 N N . LYS C 1 280 ? 150.552 105.533 148.923 1.00 261.22 280 LYS C N 1
ATOM 8013 C CA . LYS C 1 280 ? 149.283 105.12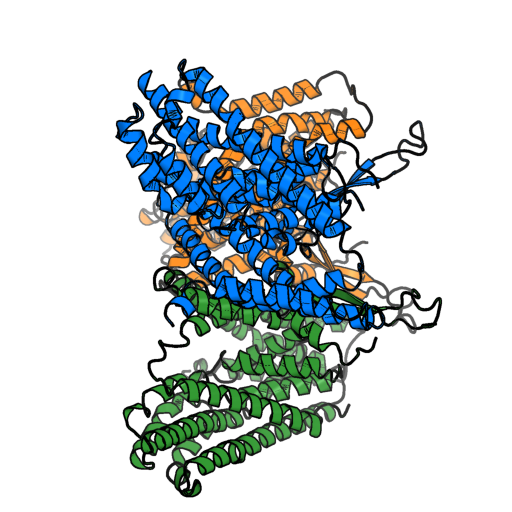9 149.512 1.00 261.22 280 LYS C CA 1
ATOM 8014 C C . LYS C 1 280 ? 149.399 103.805 150.255 1.00 261.22 280 LYS C C 1
ATOM 8015 O O . LYS C 1 280 ? 148.662 103.577 151.221 1.00 261.22 280 LYS C O 1
ATOM 8021 N N . ILE C 1 281 ? 150.323 102.934 149.845 1.00 262.89 281 ILE C N 1
ATOM 8022 C CA . ILE C 1 281 ? 150.361 101.585 150.398 1.00 262.89 281 ILE C CA 1
ATOM 8023 C C . ILE C 1 281 ? 151.349 101.428 151.547 1.00 262.89 281 ILE C C 1
ATOM 8024 O O . ILE C 1 281 ? 151.285 100.424 152.271 1.00 262.89 281 ILE C O 1
ATOM 8029 N N . VAL C 1 282 ? 152.261 102.382 151.734 1.00 243.83 282 VAL C N 1
ATOM 8030 C CA . VAL C 1 282 ? 153.256 102.250 152.793 1.00 243.83 282 VAL C CA 1
ATOM 8031 C C . VAL C 1 282 ? 152.595 102.313 154.165 1.00 243.83 282 VAL C C 1
ATOM 8032 O O . VAL C 1 282 ? 152.906 101.514 155.056 1.00 243.83 282 VAL C O 1
ATOM 8036 N N . GLU C 1 283 ? 151.665 103.247 154.352 1.00 242.75 283 GLU C N 1
ATOM 8037 C CA . GLU C 1 283 ? 151.080 103.503 155.662 1.00 242.75 283 GLU C CA 1
ATOM 8038 C C . GLU C 1 283 ? 149.870 102.629 155.971 1.00 242.75 283 GLU C C 1
ATOM 8039 O O . GLU C 1 283 ? 149.519 102.486 157.147 1.00 242.75 283 GLU C O 1
ATOM 8045 N N . MET C 1 284 ? 149.224 102.046 154.962 1.00 262.05 284 MET C N 1
ATOM 8046 C CA . MET C 1 284 ? 148.097 101.148 155.189 1.00 262.05 284 MET C CA 1
ATOM 8047 C C . MET C 1 284 ? 148.500 99.807 155.782 1.00 262.05 284 MET C C 1
ATOM 8048 O O . MET C 1 284 ? 147.809 99.310 156.677 1.00 262.05 284 MET C O 1
ATOM 8053 N N . LYS C 1 285 ? 149.589 99.208 155.299 1.00 275.81 285 LYS C N 1
ATOM 8054 C CA . LYS C 1 285 ? 150.123 97.920 155.737 1.00 275.81 285 LYS C CA 1
ATOM 8055 C C . LYS C 1 285 ? 149.158 96.764 155.498 1.00 275.81 285 LYS C C 1
ATOM 8056 O O . LYS C 1 285 ? 149.451 95.638 155.919 1.00 275.81 285 LYS C O 1
ATOM 8062 N N . ASP C 1 286 ? 148.025 96.995 154.842 1.00 297.49 286 ASP C N 1
ATOM 8063 C CA . ASP C 1 286 ? 147.039 95.960 154.567 1.00 297.49 286 ASP C CA 1
ATOM 8064 C C . ASP C 1 286 ? 146.844 95.847 153.064 1.00 297.49 286 ASP C C 1
ATOM 8065 O O . ASP C 1 286 ? 146.707 96.862 152.374 1.00 297.49 286 ASP C O 1
ATOM 8070 N N . ILE C 1 287 ? 146.832 94.615 152.561 1.00 327.72 287 ILE C N 1
ATOM 8071 C CA . ILE C 1 287 ? 146.710 94.352 151.137 1.00 327.72 287 ILE C CA 1
ATOM 8072 C C . ILE C 1 287 ? 145.417 93.614 150.808 1.00 327.72 287 ILE C C 1
ATOM 8073 O O . ILE C 1 287 ? 144.883 93.756 149.706 1.00 327.72 287 ILE C O 1
ATOM 8078 N N . ILE C 1 288 ? 144.891 92.836 151.757 1.00 345.66 288 ILE C N 1
ATOM 8079 C CA . ILE C 1 288 ? 143.688 92.051 151.499 1.00 345.66 288 ILE C CA 1
ATOM 8080 C C . ILE C 1 288 ? 142.483 92.954 151.281 1.00 345.66 288 ILE C C 1
ATOM 8081 O O . ILE C 1 288 ? 141.659 92.702 150.392 1.00 345.66 288 ILE C O 1
ATOM 8086 N N . VAL C 1 289 ? 142.358 94.014 152.081 1.00 348.70 289 VAL C N 1
ATOM 8087 C CA . VAL C 1 289 ? 141.181 94.875 152.005 1.00 348.70 289 VAL C CA 1
ATOM 8088 C C . VAL C 1 289 ? 141.072 95.509 150.625 1.00 348.70 289 VAL C C 1
ATOM 8089 O O . VAL C 1 289 ? 140.002 95.510 150.004 1.00 348.70 289 VAL C O 1
ATOM 8093 N N . LEU C 1 290 ? 142.184 96.047 150.120 1.00 350.00 290 LEU C N 1
ATOM 8094 C CA . LEU C 1 290 ? 142.160 96.749 148.842 1.00 350.00 290 LEU C CA 1
ATOM 8095 C C . LEU C 1 290 ? 141.784 95.811 147.703 1.00 350.00 290 LEU C C 1
ATOM 8096 O O . LEU C 1 290 ? 140.928 96.134 146.870 1.00 350.00 290 LEU C O 1
ATOM 8101 N N . VAL C 1 291 ? 142.410 94.633 147.655 1.00 363.40 291 VAL C N 1
ATOM 8102 C CA . VAL C 1 291 ? 142.155 93.715 146.549 1.00 363.40 291 VAL C CA 1
ATOM 8103 C C . VAL C 1 291 ? 140.737 93.162 146.628 1.00 363.40 291 VAL C C 1
ATOM 8104 O O . VAL C 1 291 ? 140.065 93.000 145.603 1.00 363.40 291 VAL C O 1
ATOM 8108 N N . THR C 1 292 ? 140.252 92.879 147.840 1.00 368.99 292 THR C N 1
ATOM 8109 C CA . THR C 1 292 ? 138.884 92.391 147.984 1.00 368.99 292 THR C CA 1
ATOM 8110 C C . THR C 1 292 ? 137.878 93.449 147.547 1.00 368.99 292 THR C C 1
ATOM 8111 O O . THR C 1 292 ? 136.907 93.146 146.842 1.00 368.99 292 THR C O 1
ATOM 8115 N N . SER C 1 293 ? 138.103 94.703 147.947 1.00 352.21 293 SER C N 1
ATOM 8116 C CA . SER C 1 293 ? 137.206 95.780 147.547 1.00 352.21 293 SER C CA 1
ATOM 8117 C C . SER C 1 293 ? 137.216 95.967 146.036 1.00 352.21 293 SER C C 1
ATOM 8118 O O . SER C 1 293 ? 136.163 96.142 145.412 1.00 352.21 293 SER C O 1
ATOM 8121 N N . LEU C 1 294 ? 138.404 95.927 145.429 1.00 350.36 294 LEU C N 1
ATOM 8122 C CA . LEU C 1 294 ? 138.500 96.097 143.983 1.00 350.36 294 LEU C CA 1
ATOM 8123 C C . LEU C 1 294 ? 137.802 94.959 143.250 1.00 350.36 294 LEU C C 1
ATOM 8124 O O . LEU C 1 294 ? 137.092 95.184 142.262 1.00 350.36 294 LEU C O 1
ATOM 8129 N N . GLY C 1 295 ? 137.993 93.725 143.720 1.00 334.26 295 GLY C N 1
ATOM 8130 C CA . GLY C 1 295 ? 137.328 92.596 143.091 1.00 334.26 295 GLY C CA 1
ATOM 8131 C C . GLY C 1 295 ? 135.819 92.681 143.207 1.00 334.26 295 GLY C C 1
ATOM 8132 O O . GLY C 1 295 ? 135.093 92.397 142.251 1.00 334.26 295 GLY C O 1
ATOM 8133 N N . LYS C 1 296 ? 135.329 93.084 144.381 1.00 316.63 296 LYS C N 1
ATOM 8134 C CA . LYS C 1 296 ? 133.892 93.260 144.561 1.00 316.63 296 LYS C CA 1
ATOM 8135 C C . LYS C 1 296 ? 133.359 94.341 143.631 1.00 316.63 296 LYS C C 1
ATOM 8136 O O . LYS C 1 296 ? 132.289 94.192 143.030 1.00 316.63 296 LYS C O 1
ATOM 8142 N N . TYR C 1 297 ? 134.104 95.440 143.497 1.00 326.80 297 TYR C N 1
ATOM 8143 C CA . TYR C 1 297 ? 133.696 96.524 142.610 1.00 326.80 297 TYR C CA 1
ATOM 8144 C C . TYR C 1 297 ? 133.614 96.053 141.163 1.00 326.80 297 TYR C C 1
ATOM 8145 O O . TYR C 1 297 ? 132.640 96.340 140.454 1.00 326.80 297 TYR C O 1
ATOM 8154 N N . ILE C 1 298 ? 134.632 95.320 140.709 1.00 319.43 298 ILE C N 1
ATOM 8155 C CA . ILE C 1 298 ? 134.638 94.831 139.334 1.00 319.43 298 ILE C CA 1
ATOM 8156 C C . ILE C 1 298 ? 133.490 93.856 139.106 1.00 319.43 298 ILE C C 1
ATOM 8157 O O . ILE C 1 298 ? 132.806 93.910 138.075 1.00 319.43 298 ILE C O 1
ATOM 8162 N N . PHE C 1 299 ? 133.263 92.948 140.059 1.00 307.52 299 PHE C N 1
ATOM 8163 C CA . PHE C 1 299 ? 132.179 91.983 139.918 1.00 307.52 299 PHE C CA 1
ATOM 8164 C C . PHE C 1 299 ? 130.831 92.688 139.851 1.00 307.52 299 PHE C C 1
ATOM 8165 O O . PHE C 1 299 ? 129.980 92.351 139.019 1.00 307.52 299 PHE C O 1
ATOM 8173 N N . ALA C 1 300 ? 130.624 93.685 140.713 1.00 330.71 300 ALA C N 1
ATOM 8174 C CA . ALA C 1 300 ? 129.369 94.426 140.692 1.00 330.71 300 ALA C CA 1
ATOM 8175 C C . ALA C 1 300 ? 129.182 95.154 139.369 1.00 330.71 300 ALA C C 1
ATOM 8176 O O . ALA C 1 300 ? 128.086 95.142 138.795 1.00 330.71 300 ALA C O 1
ATOM 8178 N N . SER C 1 301 ? 130.243 95.787 138.863 1.00 337.22 301 SER C N 1
ATOM 8179 C CA . SER C 1 301 ? 130.129 96.528 137.612 1.00 337.22 301 SER C CA 1
ATOM 8180 C C . SER C 1 301 ? 129.792 95.602 136.450 1.00 337.22 301 SER C C 1
ATOM 8181 O O . SER C 1 301 ? 128.913 95.906 135.633 1.00 337.22 301 SER C O 1
ATOM 8184 N N . ILE C 1 302 ? 130.478 94.459 136.360 1.00 329.40 302 ILE C N 1
ATOM 8185 C CA . ILE C 1 302 ? 130.229 93.557 135.238 1.00 329.40 302 ILE C CA 1
ATOM 8186 C C . ILE C 1 302 ? 128.843 92.934 135.351 1.00 329.40 302 ILE C C 1
ATOM 8187 O O . ILE C 1 302 ? 128.148 92.749 134.343 1.00 329.40 302 ILE C O 1
ATOM 8192 N N . LEU C 1 303 ? 128.410 92.614 136.575 1.00 314.83 303 LEU C N 1
ATOM 8193 C CA . LEU C 1 303 ? 127.064 92.087 136.762 1.00 314.83 303 LEU C CA 1
ATOM 8194 C C . LEU C 1 303 ? 126.018 93.107 136.336 1.00 314.83 303 LEU C C 1
ATOM 8195 O O . LEU C 1 303 ? 125.035 92.763 135.673 1.00 314.83 303 LEU C O 1
ATOM 8200 N N . GLY C 1 304 ? 126.219 94.374 136.704 1.00 316.79 304 GLY C N 1
ATOM 8201 C CA . GLY C 1 304 ? 125.288 95.406 136.282 1.00 316.79 304 GLY C CA 1
ATOM 8202 C C . GLY C 1 304 ? 125.247 95.569 134.775 1.00 316.79 304 GLY C C 1
ATOM 8203 O O . GLY C 1 304 ? 124.171 95.696 134.184 1.00 316.79 304 GLY C O 1
ATOM 8204 N N . HIS C 1 305 ? 126.418 95.556 134.133 1.00 336.25 305 HIS C N 1
ATOM 8205 C CA . HIS C 1 305 ? 126.463 95.674 132.679 1.00 336.25 305 HIS C CA 1
ATOM 8206 C C . HIS C 1 305 ? 125.711 94.528 132.015 1.00 336.25 305 HIS C C 1
ATOM 8207 O O . HIS C 1 305 ? 124.904 94.744 131.101 1.00 336.25 305 HIS C O 1
ATOM 8214 N N . VAL C 1 306 ? 125.959 93.299 132.471 1.00 286.29 306 VAL C N 1
ATOM 8215 C CA . VAL C 1 306 ? 125.308 92.137 131.872 1.00 286.29 306 VAL C CA 1
ATOM 8216 C C . VAL C 1 306 ? 123.802 92.197 132.096 1.00 286.29 30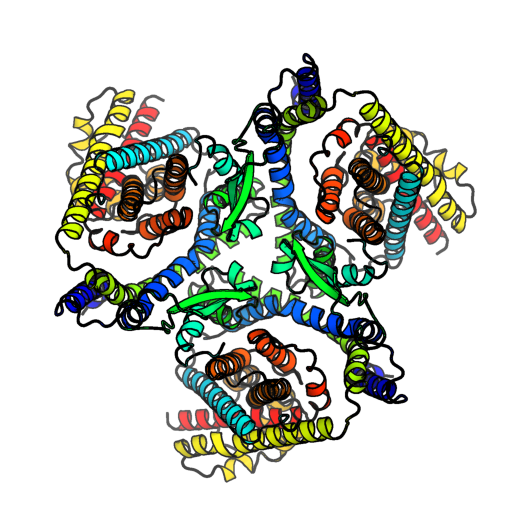6 VAL C C 1
ATOM 8217 O O . VAL C 1 306 ? 123.008 91.929 131.185 1.00 286.29 306 VAL C O 1
ATOM 8221 N N . ILE C 1 307 ? 123.387 92.553 133.315 1.00 277.65 307 ILE C N 1
ATOM 8222 C CA . ILE C 1 307 ? 121.964 92.589 133.641 1.00 277.65 307 ILE C CA 1
ATOM 8223 C C . ILE C 1 307 ? 121.253 93.627 132.786 1.00 277.65 307 ILE C C 1
ATOM 8224 O O . ILE C 1 307 ? 120.164 93.380 132.256 1.00 277.65 307 ILE C O 1
ATOM 8229 N N . HIS C 1 308 ? 121.860 94.805 132.634 1.00 270.54 308 HIS C N 1
ATOM 8230 C CA . HIS C 1 308 ? 121.275 95.817 131.764 1.00 270.54 308 HIS C CA 1
ATOM 8231 C C . HIS C 1 308 ? 121.171 95.308 130.332 1.00 270.54 308 HIS C C 1
ATOM 8232 O O . HIS C 1 308 ? 120.078 95.267 129.751 1.00 270.54 308 HIS C O 1
ATOM 8239 N N . GLY C 1 309 ? 122.295 94.851 129.774 1.00 273.42 309 GLY C N 1
ATOM 8240 C CA . GLY C 1 309 ? 122.332 94.522 128.358 1.00 273.42 309 GLY C CA 1
ATOM 8241 C C . GLY C 1 309 ? 121.400 93.384 127.989 1.00 273.42 309 GLY C C 1
ATOM 8242 O O . GLY C 1 309 ? 120.719 93.432 126.962 1.00 273.42 309 GLY C O 1
ATOM 8243 N N . GLY C 1 310 ? 121.357 92.344 128.818 1.00 267.96 310 GLY C N 1
ATOM 8244 C CA . GLY C 1 310 ? 120.536 91.198 128.487 1.00 267.96 310 GLY C CA 1
ATOM 8245 C C . GLY C 1 310 ? 119.070 91.323 128.829 1.00 267.96 310 GLY C C 1
ATOM 8246 O O . GLY C 1 310 ? 118.300 90.414 128.504 1.00 267.96 310 GLY C O 1
ATOM 8247 N N . ILE C 1 311 ? 118.655 92.414 129.473 1.00 247.37 311 ILE C N 1
ATOM 8248 C CA . ILE C 1 311 ? 117.285 92.500 129.967 1.00 247.37 311 ILE C CA 1
ATOM 8249 C C . ILE C 1 311 ? 116.563 93.754 129.489 1.00 247.37 311 ILE C C 1
ATOM 8250 O O . ILE C 1 311 ? 115.489 93.659 128.887 1.00 247.37 311 ILE C O 1
ATOM 8255 N N . VAL C 1 312 ? 117.133 94.935 129.751 1.00 239.95 312 VAL C N 1
ATOM 8256 C CA . VAL C 1 312 ? 116.313 96.148 129.756 1.00 239.95 312 VAL C CA 1
ATOM 8257 C C . VAL C 1 312 ? 115.769 96.454 128.360 1.00 239.95 312 VAL C C 1
ATOM 8258 O O . VAL C 1 312 ? 114.572 96.710 128.190 1.00 239.95 312 VAL C O 1
ATOM 8262 N N . LEU C 1 313 ? 116.627 96.430 127.347 1.00 238.64 313 LEU C N 1
ATOM 8263 C CA . LEU C 1 313 ? 116.209 96.759 125.989 1.00 238.64 313 LEU C CA 1
ATOM 8264 C C . LEU C 1 313 ? 115.502 95.619 125.248 1.00 238.64 313 LEU C C 1
ATOM 8265 O O . LEU C 1 313 ? 114.617 95.904 124.429 1.00 238.64 313 LEU C O 1
ATOM 8270 N N . PRO C 1 314 ? 115.853 94.336 125.458 1.00 240.04 314 PRO C N 1
ATOM 8271 C CA . PRO C 1 314 ? 115.092 93.275 124.773 1.00 240.04 314 PRO C CA 1
ATOM 8272 C C . PRO C 1 314 ? 113.599 93.303 125.052 1.00 240.04 314 PRO C C 1
ATOM 8273 O O . PRO C 1 314 ? 112.808 92.989 124.156 1.00 240.04 314 PRO C O 1
ATOM 8277 N N . LEU C 1 315 ? 113.186 93.660 126.270 1.00 220.84 315 LEU C N 1
ATOM 8278 C CA . LEU C 1 315 ? 111.758 93.747 126.565 1.00 220.84 315 LEU C CA 1
ATOM 8279 C C . LEU C 1 315 ? 111.091 94.829 125.724 1.00 220.84 315 LEU C C 1
ATOM 8280 O O . LEU C 1 315 ? 110.005 94.623 125.170 1.00 220.84 315 LEU C O 1
ATOM 8285 N N . ILE C 1 316 ? 111.735 95.993 125.614 1.00 213.93 316 ILE C N 1
ATOM 8286 C CA . ILE C 1 316 ? 111.188 97.068 124.792 1.00 213.93 316 ILE C CA 1
ATOM 8287 C C . ILE C 1 316 ? 111.125 96.639 123.334 1.00 213.93 316 ILE C C 1
ATOM 8288 O O . ILE C 1 316 ? 110.165 96.954 122.618 1.00 213.93 316 ILE C O 1
ATOM 8293 N N . TYR C 1 317 ? 112.147 95.918 122.869 1.00 229.13 317 TYR C N 1
ATOM 8294 C CA . TYR C 1 317 ? 112.145 95.419 121.498 1.00 229.13 317 TYR C CA 1
ATOM 8295 C C . TYR C 1 317 ? 110.986 94.457 121.266 1.00 229.13 317 TYR C C 1
ATOM 8296 O O . TYR C 1 317 ? 110.300 94.526 120.241 1.00 229.13 317 TYR C O 1
ATOM 8305 N N . PHE C 1 318 ? 110.753 93.552 122.219 1.00 211.71 318 PHE C N 1
ATOM 8306 C CA . PHE C 1 318 ? 109.665 92.589 122.084 1.00 211.71 318 PHE C CA 1
ATOM 8307 C C . PHE C 1 318 ? 108.303 93.261 122.176 1.00 211.71 318 PHE C C 1
ATOM 8308 O O . PHE C 1 318 ? 107.322 92.754 121.621 1.00 211.71 318 PHE C O 1
ATOM 8316 N N . VAL C 1 319 ? 108.222 94.393 122.879 1.00 196.86 319 VAL C N 1
ATOM 8317 C CA . VAL C 1 319 ? 106.945 95.090 123.021 1.00 196.86 319 VAL C CA 1
ATOM 8318 C C . VAL C 1 319 ? 106.407 95.509 121.660 1.00 196.86 319 VAL C C 1
ATOM 8319 O O . VAL C 1 319 ? 105.222 95.322 121.358 1.00 196.86 319 VAL C O 1
ATOM 8323 N N . PHE C 1 320 ? 107.268 96.068 120.811 1.00 207.68 320 PHE C N 1
ATOM 8324 C CA . PHE C 1 320 ? 106.831 96.593 119.526 1.00 207.68 320 PHE C CA 1
ATOM 8325 C C . PHE C 1 320 ? 107.172 95.690 118.348 1.00 207.68 320 PHE C C 1
ATOM 8326 O O . PHE C 1 320 ? 106.719 95.963 117.232 1.00 207.68 320 PHE C O 1
ATOM 8334 N N . THR C 1 321 ? 107.949 94.629 118.563 1.00 224.16 321 THR C N 1
ATOM 8335 C CA . THR C 1 321 ? 108.329 93.759 117.456 1.00 224.16 321 THR C CA 1
ATOM 8336 C C . THR C 1 321 ? 107.350 92.605 117.285 1.00 224.16 321 THR C C 1
ATOM 8337 O O . THR C 1 321 ? 107.063 92.197 116.154 1.00 224.16 321 THR C O 1
ATOM 8341 N N . ARG C 1 322 ? 106.830 92.075 118.394 1.00 228.07 322 ARG C N 1
ATOM 8342 C CA . ARG C 1 322 ? 105.893 90.950 118.374 1.00 228.07 322 ARG C CA 1
ATOM 8343 C C . ARG C 1 322 ? 106.494 89.739 117.663 1.00 228.07 322 ARG C C 1
ATOM 8344 O O . ARG C 1 322 ? 105.801 89.003 116.958 1.00 228.07 322 ARG C O 1
ATOM 8352 N N . LYS C 1 323 ? 107.793 89.529 117.851 1.00 230.26 323 LYS C N 1
ATOM 8353 C CA . LYS C 1 323 ? 108.497 88.424 117.213 1.00 230.26 323 LYS C CA 1
ATOM 8354 C C . LYS C 1 323 ? 109.553 87.901 118.180 1.00 230.26 323 LYS C C 1
ATOM 8355 O O . LYS C 1 323 ? 109.584 88.275 119.356 1.00 230.26 323 LYS C O 1
ATOM 8361 N N . ASN C 1 324 ? 110.429 87.030 117.678 1.00 245.51 324 ASN C N 1
ATOM 8362 C CA . ASN C 1 324 ? 111.422 86.374 118.514 1.00 245.51 324 ASN C CA 1
ATOM 8363 C C . ASN C 1 324 ? 112.718 87.165 118.503 1.00 245.51 324 ASN C C 1
ATOM 8364 O O . ASN C 1 324 ? 113.346 87.289 117.439 1.00 245.51 324 ASN C O 1
ATOM 8369 N N . PRO C 1 325 ? 113.158 87.714 119.639 1.00 241.73 325 PRO C N 1
ATOM 8370 C CA . PRO C 1 325 ? 114.489 88.338 119.681 1.00 241.73 325 PRO C CA 1
ATOM 8371 C C . PRO C 1 325 ? 115.623 87.341 119.536 1.00 241.73 325 PRO C C 1
ATOM 8372 O O . PRO C 1 325 ? 116.744 87.749 119.212 1.00 241.73 325 PRO C O 1
ATOM 8376 N N . PHE C 1 326 ? 115.369 86.051 119.774 1.00 241.19 326 PHE C N 1
ATOM 8377 C CA . PHE C 1 326 ? 116.413 85.046 119.603 1.00 241.19 326 PHE C CA 1
ATOM 8378 C C . PHE C 1 326 ? 116.855 84.956 118.149 1.00 241.19 326 PHE C C 1
ATOM 8379 O O . PHE C 1 326 ? 118.049 84.812 117.863 1.00 241.19 326 PHE C O 1
ATOM 8387 N N . ARG C 1 327 ? 115.906 85.046 117.214 1.00 248.93 327 ARG C N 1
ATOM 8388 C CA . ARG C 1 327 ? 116.240 85.005 115.796 1.00 248.93 327 ARG C CA 1
ATOM 8389 C C . ARG C 1 327 ? 117.095 86.191 115.372 1.00 248.93 327 ARG C C 1
ATOM 8390 O O . ARG C 1 327 ? 117.751 86.126 114.327 1.00 248.93 327 ARG C O 1
ATOM 8398 N N . PHE C 1 328 ? 117.099 87.269 116.158 1.00 259.29 328 PHE C N 1
ATOM 8399 C CA . PHE C 1 328 ? 117.789 88.491 115.758 1.00 259.29 328 PHE C CA 1
ATOM 8400 C C . PHE C 1 328 ? 119.303 88.317 115.790 1.00 259.29 328 PHE C C 1
ATOM 8401 O O . PHE C 1 328 ? 119.997 88.668 114.830 1.00 259.29 328 PHE C O 1
ATOM 8409 N N . LEU C 1 329 ? 119.833 87.768 116.881 1.00 263.33 329 LEU C N 1
ATOM 8410 C CA . LEU C 1 329 ? 121.272 87.758 117.113 1.00 263.33 329 LEU C CA 1
ATOM 8411 C C . LEU C 1 329 ? 121.956 86.468 116.669 1.00 263.33 329 LEU C C 1
ATOM 8412 O O . LEU C 1 329 ? 123.172 86.346 116.852 1.00 263.33 329 LEU C O 1
ATOM 8417 N N . LEU C 1 330 ? 121.226 85.508 116.098 1.00 277.00 330 LEU C N 1
ATOM 8418 C CA . LEU C 1 330 ? 121.861 84.262 115.682 1.00 277.00 330 LEU C CA 1
ATOM 8419 C C . LEU C 1 330 ? 122.826 84.458 114.521 1.00 277.00 330 LEU C C 1
ATOM 8420 O O . LEU C 1 330 ? 123.848 83.766 114.457 1.00 277.00 330 LEU C O 1
ATOM 8425 N N . GLY C 1 331 ? 122.530 85.378 113.608 1.00 295.92 331 GLY C N 1
ATOM 8426 C CA . GLY C 1 331 ? 123.422 85.642 112.497 1.00 295.92 331 GLY C CA 1
ATOM 8427 C C . GLY C 1 331 ? 124.458 86.695 112.827 1.00 295.92 331 GLY C C 1
ATOM 8428 O O . GLY C 1 331 ? 125.328 87.002 112.008 1.00 295.92 331 GLY C O 1
ATOM 8429 N N . LEU C 1 332 ? 124.368 87.258 114.032 1.00 294.56 332 LEU C N 1
ATOM 8430 C CA . LEU C 1 332 ? 125.267 88.316 114.467 1.00 294.56 332 LEU C CA 1
ATOM 8431 C C . LEU C 1 332 ? 126.326 87.844 115.455 1.00 294.56 332 LEU C C 1
ATOM 8432 O O . LEU C 1 332 ? 126.974 88.685 116.085 1.00 294.56 332 LEU C O 1
ATOM 8437 N N . LEU C 1 333 ? 126.520 86.532 115.604 1.00 287.33 333 LEU C N 1
ATOM 8438 C CA . LEU C 1 333 ? 127.423 86.025 116.634 1.00 287.33 333 LEU C CA 1
ATOM 8439 C C . LEU C 1 333 ? 128.868 86.444 116.382 1.00 287.33 333 LEU C C 1
ATOM 8440 O O . LEU C 1 333 ? 129.608 86.742 117.327 1.00 287.33 333 LEU C O 1
ATOM 8445 N N . ALA C 1 334 ? 129.290 86.474 115.118 1.00 283.83 334 ALA C N 1
ATOM 8446 C CA . ALA C 1 334 ? 130.680 86.795 114.807 1.00 283.83 334 ALA C CA 1
ATOM 8447 C C . ALA C 1 334 ? 130.958 88.294 114.915 1.00 283.83 334 ALA C C 1
ATOM 8448 O O . ALA C 1 334 ? 132.025 88.678 115.416 1.00 283.83 334 ALA C O 1
ATOM 8450 N N . PRO C 1 335 ? 130.064 89.185 114.432 1.00 299.97 335 PRO C N 1
ATOM 8451 C CA . PRO C 1 335 ? 130.283 90.616 114.679 1.00 299.97 335 PRO C CA 1
ATOM 8452 C C . PRO C 1 335 ? 130.340 90.956 116.160 1.00 299.97 335 PRO C C 1
ATOM 8453 O O . PRO C 1 335 ? 131.137 91.802 116.574 1.00 299.97 335 PRO C O 1
ATOM 8457 N N . PHE C 1 336 ? 129.509 90.300 116.974 1.00 309.17 336 PHE C N 1
ATOM 8458 C CA . PHE C 1 336 ? 129.571 90.526 118.415 1.00 309.17 336 PHE C CA 1
ATOM 8459 C C . PHE C 1 336 ? 130.913 90.083 118.983 1.00 309.17 336 PHE C C 1
ATOM 8460 O O . PHE C 1 336 ? 131.506 90.779 119.816 1.00 309.17 336 PHE C O 1
ATOM 8468 N N . ALA C 1 337 ? 131.413 88.929 118.536 1.00 310.09 337 ALA C N 1
ATOM 8469 C CA . ALA C 1 337 ? 132.701 88.447 119.020 1.00 310.09 337 ALA C CA 1
ATOM 8470 C C . ALA C 1 337 ? 133.832 89.386 118.619 1.00 310.09 337 ALA C C 1
ATOM 8471 O O . ALA C 1 337 ? 134.723 89.676 119.428 1.00 310.09 337 ALA C O 1
ATOM 8473 N N . THR C 1 338 ? 133.816 89.876 117.377 1.00 304.59 338 THR C N 1
ATOM 8474 C CA . THR C 1 338 ? 134.886 90.769 116.946 1.00 304.59 338 THR C CA 1
ATOM 8475 C C . THR C 1 338 ? 134.778 92.133 117.618 1.00 304.59 338 THR C C 1
ATOM 8476 O O . THR C 1 338 ? 135.801 92.791 117.840 1.00 304.59 338 THR C O 1
ATOM 8480 N N . ALA C 1 339 ? 133.565 92.566 117.969 1.00 314.13 339 ALA C N 1
ATOM 8481 C CA . ALA C 1 339 ? 133.415 93.791 118.745 1.00 314.13 339 ALA C CA 1
ATOM 8482 C C . ALA C 1 339 ? 133.944 93.607 120.162 1.00 314.13 339 ALA C C 1
ATOM 8483 O O . ALA C 1 339 ? 134.560 94.517 120.728 1.00 314.13 339 ALA C O 1
ATOM 8485 N N . PHE C 1 340 ? 133.705 92.432 120.752 1.00 328.99 340 PHE C N 1
ATOM 8486 C CA . PHE C 1 340 ? 134.266 92.130 122.064 1.00 328.99 340 PHE C CA 1
ATOM 8487 C C . PHE C 1 340 ? 135.787 92.099 122.028 1.00 328.99 340 PHE C C 1
ATOM 8488 O O . PHE C 1 340 ? 136.443 92.598 122.949 1.00 328.99 340 PHE C O 1
ATOM 8496 N N . ALA C 1 341 ? 136.363 91.522 120.976 1.00 309.67 341 ALA C N 1
ATOM 8497 C CA . ALA C 1 341 ? 137.811 91.386 120.877 1.00 309.67 341 ALA C CA 1
ATOM 8498 C C . ALA C 1 341 ? 138.507 92.695 120.519 1.00 309.67 341 ALA C C 1
ATOM 8499 O O . ALA C 1 341 ? 139.639 92.929 120.954 1.00 309.67 341 ALA C O 1
ATOM 8501 N N . THR C 1 342 ? 137.854 93.558 119.735 1.00 284.80 342 THR C N 1
ATOM 8502 C CA . THR C 1 342 ? 138.532 94.746 119.226 1.00 284.80 342 THR C CA 1
ATOM 8503 C C . THR C 1 342 ? 138.715 95.813 120.298 1.00 284.80 342 THR C C 1
ATOM 8504 O O . THR C 1 342 ? 139.564 96.699 120.142 1.00 284.80 342 THR C O 1
ATOM 8508 N N . CYS C 1 343 ? 137.933 95.759 121.375 1.00 290.67 343 CYS C N 1
ATOM 8509 C CA . CYS C 1 343 ? 137.962 96.730 122.466 1.00 290.67 343 CYS C CA 1
ATOM 8510 C C . CYS C 1 343 ? 137.641 98.147 122.006 1.00 290.67 343 CYS C C 1
ATOM 8511 O O . CYS C 1 343 ? 137.878 99.104 122.753 1.00 290.67 343 CYS C O 1
ATOM 8514 N N . SER C 1 344 ? 137.109 98.311 120.793 1.00 260.98 344 SER C N 1
ATOM 8515 C CA . SER C 1 344 ? 136.780 99.638 120.276 1.00 260.98 344 SER C CA 1
ATOM 8516 C C . SER C 1 344 ? 135.633 99.466 119.280 1.00 260.98 344 SER C C 1
ATOM 8517 O O . SER C 1 344 ? 135.862 99.060 118.137 1.00 260.98 344 SER C O 1
ATOM 8520 N N . SER C 1 345 ? 134.415 99.780 119.725 1.00 266.19 345 SER C N 1
ATOM 8521 C CA . SER C 1 345 ? 133.237 99.603 118.883 1.00 266.19 345 SER C CA 1
ATOM 8522 C C . SER C 1 345 ? 133.275 100.470 117.632 1.00 266.19 345 SER C C 1
ATOM 8523 O O . SER C 1 345 ? 132.646 100.115 116.630 1.00 266.19 345 SER C O 1
ATOM 8526 N N . SER C 1 346 ? 133.993 101.595 117.667 1.00 245.29 346 SER C N 1
ATOM 8527 C CA . SER C 1 346 ? 134.070 102.459 116.494 1.00 245.29 346 SER C CA 1
ATOM 8528 C C . SER C 1 346 ? 134.749 101.759 115.325 1.00 245.29 346 SER C C 1
ATOM 8529 O O . SER C 1 346 ? 134.340 101.940 114.172 1.00 245.29 346 SER C O 1
ATOM 8532 N N . ALA C 1 347 ? 135.785 100.964 115.598 1.00 250.93 347 ALA C N 1
ATOM 8533 C CA . ALA C 1 347 ? 136.490 100.254 114.536 1.00 250.93 347 ALA C CA 1
ATOM 8534 C C . ALA C 1 347 ? 135.586 99.239 113.844 1.00 250.93 347 ALA C C 1
ATOM 8535 O O . ALA C 1 347 ? 135.614 99.110 112.615 1.00 250.93 347 ALA C O 1
ATOM 8537 N N . THR C 1 348 ? 134.778 98.515 114.614 1.00 260.63 348 THR C N 1
ATOM 8538 C CA . THR C 1 348 ? 133.902 97.484 114.069 1.00 260.63 348 THR C CA 1
ATOM 8539 C C . THR C 1 348 ? 132.545 98.024 113.634 1.00 260.63 348 THR C C 1
ATOM 8540 O O . THR C 1 348 ? 131.585 97.250 113.559 1.00 260.63 348 THR C O 1
ATOM 8544 N N . LEU C 1 349 ? 132.445 99.323 113.356 1.00 266.48 349 LEU C N 1
ATOM 8545 C CA . LEU C 1 349 ? 131.187 99.910 112.897 1.00 266.48 349 LEU C CA 1
ATOM 8546 C C . LEU C 1 349 ? 130.651 99.285 111.613 1.00 266.48 349 LEU C C 1
ATOM 8547 O O . LEU C 1 349 ? 129.460 98.937 111.579 1.00 266.48 349 LEU C O 1
ATOM 8552 N N . PRO C 1 350 ? 131.440 99.109 110.543 1.00 283.83 350 PRO C N 1
ATOM 8553 C CA . PRO C 1 350 ? 130.862 98.523 109.320 1.00 283.83 350 PRO C CA 1
ATOM 8554 C C . PRO C 1 350 ? 130.344 97.107 109.499 1.00 283.83 350 PRO C C 1
ATOM 8555 O O . PRO C 1 350 ? 129.498 96.667 108.712 1.00 283.83 350 PRO C O 1
ATOM 8559 N N . SER C 1 351 ? 130.835 96.373 110.502 1.00 312.33 351 SER C N 1
ATOM 8560 C CA . SER C 1 351 ? 130.418 94.984 110.668 1.00 312.33 351 SER C CA 1
ATOM 8561 C C . SER C 1 351 ? 128.935 94.884 111.000 1.00 312.33 351 SER C C 1
ATOM 8562 O O . SER C 1 351 ? 128.240 93.985 110.505 1.00 312.33 351 SER C O 1
ATOM 8565 N N . MET C 1 352 ? 128.433 95.801 111.831 1.00 331.56 352 MET C N 1
ATOM 8566 C CA . MET C 1 352 ? 127.026 95.774 112.215 1.00 331.56 352 MET C CA 1
ATOM 8567 C C . MET C 1 352 ? 126.133 95.862 110.987 1.00 331.56 352 MET C C 1
ATOM 8568 O O . MET C 1 352 ? 125.237 95.035 110.782 1.00 331.56 352 MET C O 1
ATOM 8573 N N . MET C 1 353 ? 126.370 96.879 110.158 1.00 321.41 353 MET C N 1
ATOM 8574 C CA . MET C 1 353 ? 125.560 97.056 108.960 1.00 321.41 353 MET C CA 1
ATOM 8575 C C . MET C 1 353 ? 125.779 95.920 107.970 1.00 321.41 353 MET C C 1
ATOM 8576 O O . MET C 1 353 ? 124.816 95.422 107.375 1.00 321.41 353 MET C O 1
ATOM 8581 N N . LYS C 1 354 ? 127.030 95.468 107.811 1.00 322.09 354 LYS C N 1
ATOM 8582 C CA . LYS C 1 354 ? 127.311 94.375 106.888 1.00 322.09 354 LYS C CA 1
ATOM 8583 C C . LYS C 1 354 ? 126.537 93.118 107.244 1.00 322.09 354 LYS C C 1
ATOM 8584 O O . LYS C 1 354 ? 126.109 92.382 106.349 1.00 322.09 354 LYS C O 1
ATOM 8590 N N . CYS C 1 355 ? 126.346 92.845 108.535 1.00 343.49 355 CYS C N 1
ATOM 8591 C CA . CYS C 1 355 ? 125.605 91.637 108.885 1.00 343.49 355 CYS C CA 1
ATOM 8592 C C . CYS C 1 355 ? 124.096 91.876 108.842 1.00 343.49 355 CYS C C 1
ATOM 8593 O O . CYS C 1 355 ? 123.353 91.089 108.242 1.00 343.49 355 CYS C O 1
ATOM 8596 N N . ILE C 1 356 ? 123.630 92.969 109.455 1.00 346.17 356 ILE C N 1
ATOM 8597 C CA . ILE C 1 356 ? 122.189 93.163 109.590 1.00 346.17 356 ILE C CA 1
ATOM 8598 C C . ILE C 1 356 ? 121.551 93.591 108.273 1.00 346.17 356 ILE C C 1
ATOM 8599 O O . ILE C 1 356 ? 120.319 93.644 108.171 1.00 346.17 356 ILE C O 1
ATOM 8604 N N . GLU C 1 357 ? 122.351 93.899 107.247 1.00 348.42 357 GLU C N 1
ATOM 8605 C CA . GLU C 1 357 ? 121.765 94.262 105.962 1.00 348.42 357 GLU C CA 1
ATOM 8606 C C . GLU C 1 357 ? 121.026 93.091 105.330 1.00 348.42 357 GLU C C 1
ATOM 8607 O O . GLU C 1 357 ? 120.022 93.292 104.637 1.00 348.42 357 GLU C O 1
ATOM 8613 N N . GLU C 1 358 ? 121.503 91.868 105.552 1.00 333.11 358 GLU C N 1
ATOM 8614 C CA . GLU C 1 358 ? 120.844 90.681 105.027 1.00 333.11 358 GLU C CA 1
ATOM 8615 C C . GLU C 1 358 ? 120.306 89.759 106.111 1.00 333.11 358 GLU C C 1
ATOM 8616 O O . GLU C 1 358 ? 119.323 89.053 105.863 1.00 333.11 358 GLU C O 1
ATOM 8622 N N . ASN C 1 359 ? 120.916 89.743 107.299 1.00 333.41 359 ASN C N 1
ATOM 8623 C CA . ASN C 1 359 ? 120.426 88.860 108.352 1.00 333.41 359 ASN C CA 1
ATOM 8624 C C . ASN C 1 359 ? 119.074 89.324 108.878 1.00 333.41 359 ASN C C 1
ATOM 8625 O O . ASN C 1 359 ? 118.203 88.499 109.178 1.00 333.41 359 ASN C O 1
ATOM 8630 N N . ASN C 1 360 ? 118.877 90.632 108.990 1.00 328.37 360 ASN C N 1
ATOM 8631 C CA . ASN C 1 360 ? 117.647 91.200 109.516 1.00 328.37 360 ASN C CA 1
ATOM 8632 C C . ASN C 1 360 ? 116.966 92.061 108.460 1.00 328.37 360 ASN C C 1
ATOM 8633 O O . ASN C 1 360 ? 117.615 92.658 107.596 1.00 328.37 360 ASN C O 1
ATOM 8638 N N . GLY C 1 361 ? 115.639 92.118 108.542 1.00 338.49 361 GLY C N 1
ATOM 8639 C CA . GLY C 1 361 ? 114.857 92.911 107.615 1.00 338.49 361 GLY C CA 1
ATOM 8640 C C . GLY C 1 361 ? 114.904 94.391 107.932 1.00 338.49 361 GLY C C 1
ATOM 8641 O O . GLY C 1 361 ? 113.909 94.972 108.377 1.00 338.49 361 GLY C O 1
ATOM 8642 N N . VAL C 1 362 ? 116.057 95.010 107.706 1.00 336.64 362 VAL C N 1
ATOM 8643 C CA . VAL C 1 362 ? 116.262 96.411 108.024 1.00 336.64 362 VAL C CA 1
ATOM 8644 C C . VAL C 1 362 ? 116.126 97.236 106.752 1.00 336.64 362 VAL C C 1
ATOM 8645 O O . VAL C 1 362 ? 116.181 96.723 105.630 1.00 336.64 362 VAL C O 1
ATOM 8649 N N . ASP C 1 363 ? 115.942 98.540 106.930 1.00 316.36 363 ASP C N 1
ATOM 8650 C CA . ASP C 1 363 ? 115.860 99.458 105.808 1.00 316.36 363 ASP C CA 1
ATOM 8651 C C . ASP C 1 363 ? 117.259 99.840 105.333 1.00 316.36 363 ASP C C 1
ATOM 8652 O O . ASP C 1 363 ? 118.270 99.530 105.967 1.00 316.36 363 ASP C O 1
ATOM 8657 N N . LYS C 1 364 ? 117.309 100.529 104.194 1.00 318.12 364 LYS C N 1
ATOM 8658 C CA . LYS C 1 364 ? 118.585 100.926 103.616 1.00 318.12 364 LYS C CA 1
ATOM 8659 C C . LYS C 1 364 ? 119.001 102.328 104.040 1.00 318.12 364 LYS C C 1
ATOM 8660 O O . LYS C 1 364 ? 120.186 102.570 104.297 1.00 318.12 364 LYS C O 1
ATOM 8666 N N . ARG C 1 365 ? 118.048 103.258 104.121 1.00 311.75 365 ARG C N 1
ATOM 8667 C CA . ARG C 1 365 ? 118.376 104.631 104.488 1.00 311.75 365 ARG C CA 1
ATOM 8668 C C . ARG C 1 365 ? 118.869 104.708 105.926 1.00 311.75 365 ARG C C 1
ATOM 8669 O O . ARG C 1 365 ? 119.990 105.157 106.192 1.00 311.75 365 ARG C O 1
ATOM 8677 N N . ILE C 1 366 ? 118.043 104.252 106.870 1.00 303.56 366 ILE C N 1
ATOM 8678 C CA . ILE C 1 366 ? 118.361 104.390 108.288 1.00 303.56 366 ILE C CA 1
ATOM 8679 C C . ILE C 1 366 ? 119.618 103.607 108.643 1.00 303.56 366 ILE C C 1
ATOM 8680 O O . ILE C 1 366 ? 120.356 103.987 109.562 1.00 303.56 366 ILE C O 1
ATOM 8685 N N . SER C 1 367 ? 119.895 102.518 107.922 1.00 317.75 367 SER C N 1
ATOM 8686 C CA . SER C 1 367 ? 121.072 101.706 108.206 1.00 317.75 367 SER C CA 1
ATOM 8687 C C . SER C 1 367 ? 122.371 102.486 108.051 1.00 317.75 367 SER C C 1
ATOM 8688 O O . SER C 1 367 ? 123.366 102.149 108.703 1.00 317.75 367 SER C O 1
ATOM 8691 N N . ARG C 1 368 ? 122.386 103.522 107.205 1.00 314.07 368 ARG C N 1
ATOM 8692 C CA . ARG C 1 368 ? 123.583 104.326 106.985 1.00 314.07 368 ARG C CA 1
ATOM 8693 C C . ARG C 1 368 ? 123.326 105.810 107.224 1.00 314.07 368 ARG C C 1
ATOM 8694 O O . ARG C 1 368 ? 124.058 106.650 106.692 1.00 314.07 368 ARG C O 1
ATOM 8702 N N . PHE C 1 369 ? 122.304 106.157 108.005 1.00 252.60 369 PHE C N 1
ATOM 8703 C CA . PHE C 1 369 ? 121.931 107.554 108.193 1.00 252.60 369 PHE C CA 1
ATOM 8704 C C . PHE C 1 369 ? 122.117 108.030 109.628 1.00 252.60 369 PHE C C 1
ATOM 8705 O O . PHE C 1 369 ? 122.772 109.049 109.863 1.00 252.60 369 PHE C O 1
ATOM 8713 N N . ILE C 1 370 ? 121.553 107.311 110.597 1.00 247.53 370 ILE C N 1
ATOM 8714 C CA . ILE C 1 370 ? 121.601 107.731 111.986 1.00 247.53 370 ILE C CA 1
ATOM 8715 C C . ILE C 1 370 ? 122.628 106.952 112.802 1.00 247.53 370 ILE C C 1
ATOM 8716 O O . ILE C 1 370 ? 123.053 107.437 113.857 1.00 247.53 370 ILE C O 1
ATOM 8721 N N . LEU C 1 371 ? 123.032 105.764 112.355 1.00 243.97 371 LEU C N 1
ATOM 8722 C CA . LEU C 1 371 ? 123.987 104.977 113.126 1.00 243.97 371 LEU C CA 1
ATOM 8723 C C . LEU C 1 371 ? 125.331 105.670 113.338 1.00 243.97 371 LEU C C 1
ATOM 8724 O O . LEU C 1 371 ? 125.830 105.623 114.476 1.00 243.97 371 LEU C O 1
ATOM 8729 N N . PRO C 1 372 ? 125.968 106.293 112.336 1.00 241.42 372 PRO C N 1
ATOM 8730 C CA . PRO C 1 372 ? 127.220 107.013 112.628 1.00 241.42 372 PRO C CA 1
ATOM 8731 C C . PRO C 1 372 ? 127.056 108.107 113.667 1.00 241.42 372 PRO C C 1
ATOM 8732 O O . PRO C 1 372 ? 127.962 108.326 114.481 1.00 241.42 372 PRO C O 1
ATOM 8736 N N . ILE C 1 373 ? 125.922 108.801 113.665 1.00 237.28 373 ILE C N 1
ATOM 8737 C CA . ILE C 1 373 ? 125.665 109.850 114.647 1.00 237.28 373 ILE C CA 1
ATOM 8738 C C . ILE C 1 373 ? 125.443 109.266 116.035 1.00 237.28 373 ILE C C 1
ATOM 8739 O O . ILE C 1 373 ? 125.966 109.777 117.028 1.00 237.28 373 ILE C O 1
ATOM 8744 N N . GLY C 1 374 ? 124.668 108.185 116.125 1.00 248.52 374 GLY C N 1
ATOM 8745 C CA . GLY C 1 374 ? 124.366 107.585 117.412 1.00 248.52 374 GLY C CA 1
ATOM 8746 C C . GLY C 1 374 ? 125.497 106.784 118.018 1.00 248.52 374 GLY C C 1
ATOM 8747 O O . GLY C 1 374 ? 125.439 106.473 119.212 1.00 248.52 374 GLY C O 1
ATOM 8748 N N . ALA C 1 375 ? 126.519 106.445 117.232 1.00 249.59 375 ALA C N 1
ATOM 8749 C CA . ALA C 1 375 ? 127.655 105.703 117.760 1.00 249.59 375 ALA C CA 1
ATOM 8750 C C . ALA C 1 375 ? 128.600 106.579 118.567 1.00 249.59 375 ALA C C 1
ATOM 8751 O O . ALA C 1 375 ? 129.488 106.050 119.245 1.00 249.59 375 ALA C O 1
ATOM 8753 N N . THR C 1 376 ? 128.431 107.900 118.513 1.00 259.64 376 THR C N 1
ATOM 8754 C CA . THR C 1 376 ? 129.291 108.825 119.232 1.00 259.64 376 THR C CA 1
ATOM 8755 C C . THR C 1 376 ? 128.611 109.489 120.420 1.00 259.64 376 THR C C 1
ATOM 8756 O O . THR C 1 376 ? 129.278 109.738 121.431 1.00 259.64 376 THR C O 1
ATOM 8760 N N . VAL C 1 377 ? 127.313 109.755 120.346 1.00 273.64 377 VAL C N 1
ATOM 8761 C CA . VAL C 1 377 ? 126.592 110.448 121.406 1.00 273.64 377 VAL C CA 1
ATOM 8762 C C . VAL C 1 377 ? 126.039 109.474 122.436 1.00 273.64 377 VAL C C 1
ATOM 8763 O O . VAL C 1 377 ? 126.075 109.740 123.637 1.00 273.64 377 VAL C O 1
ATOM 8767 N N . ASN C 1 378 ? 125.524 108.334 121.984 1.00 318.61 378 ASN C N 1
ATOM 8768 C CA . ASN C 1 378 ? 124.894 107.360 122.872 1.00 318.61 378 ASN C CA 1
ATOM 8769 C C . ASN C 1 378 ? 125.967 106.439 123.440 1.00 318.61 378 ASN C C 1
ATOM 8770 O O . ASN C 1 378 ? 126.477 105.556 122.748 1.00 318.61 378 ASN C O 1
ATOM 8775 N N . MET C 1 379 ? 126.320 106.650 124.707 1.00 359.30 379 MET C N 1
ATOM 8776 C CA . MET C 1 379 ? 127.199 105.745 125.446 1.00 359.30 379 MET C CA 1
ATOM 8777 C C . MET C 1 379 ? 126.378 105.116 126.570 1.00 359.30 379 MET C C 1
ATOM 8778 O O . MET C 1 379 ? 125.668 105.816 127.298 1.00 359.30 379 MET C O 1
ATOM 8783 N N . ASP C 1 380 ? 126.449 103.790 126.687 1.00 399.50 380 ASP C N 1
ATOM 8784 C CA . ASP C 1 380 ? 125.627 103.050 127.637 1.00 399.50 380 ASP C CA 1
ATOM 8785 C C . ASP C 1 380 ? 126.407 102.499 128.820 1.00 399.50 380 ASP C C 1
ATOM 8786 O O . ASP C 1 380 ? 126.117 102.868 129.963 1.00 399.50 380 ASP C O 1
ATOM 8791 N N . GLY C 1 381 ? 127.387 101.627 128.577 1.00 420.48 381 GLY C N 1
ATOM 8792 C CA . GLY C 1 381 ? 128.157 101.071 129.678 1.00 420.48 381 GLY C CA 1
ATOM 8793 C C . GLY C 1 381 ? 129.039 102.105 130.345 1.00 420.48 381 GLY C C 1
ATOM 8794 O O . GLY C 1 381 ? 129.417 101.964 131.512 1.00 420.48 381 GLY C O 1
ATOM 8795 N N . ALA C 1 382 ? 129.388 103.159 129.605 1.00 438.43 382 ALA C N 1
ATOM 8796 C CA . ALA C 1 382 ? 130.206 104.224 130.171 1.00 438.43 382 ALA C CA 1
ATOM 8797 C C . ALA C 1 382 ? 129.536 104.861 131.379 1.00 438.43 382 ALA C C 1
ATOM 8798 O O . ALA C 1 382 ? 130.180 105.035 132.420 1.00 438.43 382 ALA C O 1
ATOM 8800 N N . ALA C 1 383 ? 128.250 105.206 131.262 1.00 442.87 383 ALA C N 1
ATOM 8801 C CA . ALA C 1 383 ? 127.531 105.815 132.376 1.00 442.87 383 ALA C CA 1
ATOM 8802 C C . ALA C 1 383 ? 127.512 104.887 133.582 1.00 442.87 383 ALA C C 1
ATOM 8803 O O . ALA C 1 383 ? 127.666 105.331 134.726 1.00 442.87 383 ALA C O 1
ATOM 8805 N N . ILE C 1 384 ? 127.320 103.588 133.339 1.00 411.84 384 ILE C N 1
ATOM 8806 C CA . ILE C 1 384 ? 127.438 102.607 134.412 1.00 411.84 384 ILE C CA 1
ATOM 8807 C C . ILE C 1 384 ? 128.802 102.717 135.070 1.00 411.84 384 ILE C C 1
ATOM 8808 O O . ILE C 1 384 ? 128.923 102.665 136.300 1.00 411.84 384 ILE C O 1
ATOM 8813 N N . PHE C 1 385 ? 129.847 102.872 134.257 1.00 417.34 385 PHE C N 1
ATOM 8814 C CA . PHE C 1 385 ? 131.203 102.951 134.783 1.00 417.34 385 PHE C CA 1
ATOM 8815 C C . PHE C 1 385 ? 131.373 104.157 135.701 1.00 417.34 385 PHE C C 1
ATOM 8816 O O . PHE C 1 385 ? 131.867 104.026 136.829 1.00 417.34 385 PHE C O 1
ATOM 8824 N N . GLN C 1 386 ? 130.952 105.342 135.246 1.00 421.13 386 GLN C N 1
ATOM 8825 C CA . GLN C 1 386 ? 131.107 106.518 136.105 1.00 421.13 386 GLN C CA 1
ATOM 8826 C C . GLN C 1 386 ? 130.266 106.387 137.369 1.00 421.13 386 GLN C C 1
ATOM 8827 O O . GLN C 1 386 ? 130.698 106.784 138.455 1.00 421.13 386 GLN C O 1
ATOM 8833 N N . CYS C 1 387 ? 129.054 105.843 137.251 1.00 403.89 387 CYS C N 1
ATOM 8834 C CA . CYS C 1 387 ? 128.192 105.720 138.422 1.00 403.89 387 CYS C CA 1
ATOM 8835 C C . CYS C 1 387 ? 128.815 104.802 139.469 1.00 403.89 387 CYS C C 1
ATOM 8836 O O . CYS C 1 387 ? 128.900 105.149 140.656 1.00 403.89 387 CYS C O 1
ATOM 8839 N N . VAL C 1 388 ? 129.262 103.619 139.038 1.00 369.93 388 VAL C N 1
ATOM 8840 C CA . VAL C 1 388 ? 129.832 102.665 139.979 1.00 369.93 388 VAL C CA 1
ATOM 8841 C C . VAL C 1 388 ? 131.158 103.158 140.532 1.00 369.93 388 VAL C C 1
ATOM 8842 O O . VAL C 1 388 ? 131.526 102.797 141.654 1.00 369.93 388 VAL C O 1
ATOM 8846 N N . ALA C 1 389 ? 131.895 103.976 139.778 1.00 357.12 389 ALA C N 1
ATOM 8847 C CA . ALA C 1 389 ? 133.123 104.546 140.321 1.00 357.12 389 ALA C CA 1
ATOM 8848 C C . ALA C 1 389 ? 132.814 105.613 141.365 1.00 357.12 389 ALA C C 1
ATOM 8849 O O . ALA C 1 389 ? 133.421 105.645 142.443 1.00 357.12 389 ALA C O 1
ATOM 8851 N N . ALA C 1 390 ? 131.870 106.503 141.057 1.00 341.38 390 ALA C N 1
ATOM 8852 C CA . ALA C 1 390 ? 131.543 107.586 141.975 1.00 341.38 390 ALA C CA 1
ATOM 8853 C C . ALA C 1 390 ? 131.030 107.033 143.295 1.00 341.38 390 ALA C C 1
ATOM 8854 O O . ALA C 1 390 ? 131.470 107.449 144.373 1.00 341.38 390 ALA C O 1
ATOM 8856 N N . VAL C 1 391 ? 130.116 106.062 143.228 1.00 318.06 391 VAL C N 1
ATOM 8857 C CA . VAL C 1 391 ? 129.623 105.460 144.463 1.00 318.06 391 VAL C CA 1
ATOM 8858 C C . VAL C 1 391 ? 130.738 104.709 145.175 1.00 318.06 391 VAL C C 1
ATOM 8859 O O . VAL C 1 391 ? 130.747 104.619 146.408 1.00 318.06 391 VAL C O 1
ATOM 8863 N N . PHE C 1 392 ? 131.706 104.177 144.425 1.00 313.40 392 PHE C N 1
ATOM 8864 C CA . PHE C 1 392 ? 132.788 103.420 145.045 1.00 313.40 392 PHE C CA 1
ATOM 8865 C C . PHE C 1 392 ? 133.666 104.328 145.899 1.00 313.40 392 PHE C C 1
ATOM 8866 O O . PHE C 1 392 ? 133.927 104.039 147.072 1.00 313.40 392 PHE C O 1
ATOM 8874 N N . ILE C 1 393 ? 134.125 105.444 145.326 1.00 298.76 393 ILE C N 1
ATOM 8875 C CA . ILE C 1 393 ? 134.884 106.400 146.138 1.00 298.76 393 ILE C CA 1
ATOM 8876 C C . ILE C 1 393 ? 134.020 106.981 147.251 1.00 298.76 393 ILE C C 1
ATOM 8877 O O . ILE C 1 393 ? 134.518 107.242 148.356 1.00 298.76 393 ILE C O 1
ATOM 8882 N N . ALA C 1 394 ? 132.722 107.169 147.005 1.00 287.55 394 ALA C N 1
ATOM 8883 C CA . ALA C 1 394 ? 131.848 107.656 148.068 1.00 287.55 394 ALA C CA 1
ATOM 8884 C C . ALA C 1 394 ? 131.832 106.696 149.252 1.00 287.55 394 ALA C C 1
ATOM 8885 O O . ALA C 1 394 ? 131.883 107.124 150.410 1.00 287.55 394 ALA C O 1
ATOM 8887 N N . GLN C 1 395 ? 131.770 105.392 148.979 1.00 278.25 395 GLN C N 1
ATOM 8888 C CA . GLN C 1 395 ? 131.800 104.393 150.039 1.00 278.25 395 GLN C CA 1
ATOM 8889 C C . GLN C 1 395 ? 133.167 104.271 150.696 1.00 278.25 395 GLN C C 1
ATOM 8890 O O . GLN C 1 395 ? 133.232 103.972 151.891 1.00 278.25 395 GLN C O 1
ATOM 8896 N N . LEU C 1 396 ? 134.254 104.466 149.947 1.00 276.22 396 LEU C N 1
ATOM 8897 C CA . LEU C 1 396 ? 135.577 104.494 150.567 1.00 276.22 396 LEU C CA 1
ATOM 8898 C C . LEU C 1 396 ? 135.714 105.663 151.535 1.00 276.22 396 LEU C C 1
ATOM 8899 O O . LEU C 1 396 ? 136.280 105.518 152.625 1.00 276.22 396 LEU C O 1
ATOM 8904 N N . ASN C 1 397 ? 135.202 106.831 151.160 1.00 270.31 397 ASN C N 1
ATOM 8905 C CA . ASN C 1 397 ? 135.368 108.022 151.984 1.00 270.31 397 ASN C CA 1
ATOM 8906 C C . ASN C 1 397 ? 134.306 108.165 153.069 1.00 270.31 397 ASN C C 1
ATOM 8907 O O . ASN C 1 397 ? 134.461 109.019 153.948 1.00 270.31 397 ASN C O 1
ATOM 8912 N N . ASN C 1 398 ? 133.248 107.350 153.038 1.00 270.72 398 ASN C N 1
ATOM 8913 C CA . ASN C 1 398 ? 132.200 107.366 154.063 1.00 270.72 398 ASN C CA 1
ATOM 8914 C C . ASN C 1 398 ? 131.625 108.769 154.254 1.00 270.72 398 ASN C C 1
ATOM 8915 O O . ASN C 1 398 ? 131.526 109.277 155.373 1.00 270.72 398 ASN C O 1
ATOM 8920 N N . VAL C 1 399 ? 131.241 109.403 153.148 1.00 275.37 399 VAL C N 1
ATOM 8921 C CA . VAL C 1 399 ? 130.828 110.800 153.203 1.00 275.37 399 VAL C CA 1
ATOM 8922 C C . VAL C 1 399 ? 129.384 110.918 153.671 1.00 275.37 399 VAL C C 1
ATOM 8923 O O . VAL C 1 399 ? 129.119 111.435 154.762 1.00 275.37 399 VAL C O 1
ATOM 8927 N N . GLU C 1 400 ? 128.448 110.414 152.869 1.00 297.92 400 GLU C N 1
ATOM 8928 C CA . GLU C 1 400 ? 127.023 110.575 153.139 1.00 297.92 400 GLU C CA 1
ATOM 8929 C C . GLU C 1 400 ? 126.236 109.859 152.051 1.00 297.92 400 GLU C C 1
ATOM 8930 O O . GLU C 1 400 ? 126.773 109.508 150.997 1.00 297.92 400 GLU C O 1
ATOM 8936 N N . LEU C 1 401 ? 124.947 109.646 152.323 1.00 302.61 401 LEU C N 1
ATOM 8937 C CA . LEU C 1 401 ? 124.027 109.226 151.272 1.00 302.61 401 LEU C CA 1
ATOM 8938 C C . LEU C 1 401 ? 123.502 110.434 150.503 1.00 302.61 401 LEU C C 1
ATOM 8939 O O . LEU C 1 401 ? 123.784 110.593 149.310 1.00 302.61 401 LEU C O 1
ATOM 8944 N N . ASN C 1 402 ? 122.756 111.306 151.184 1.00 291.74 402 ASN C N 1
ATOM 8945 C CA . ASN C 1 402 ? 122.319 112.601 150.657 1.00 291.74 402 ASN C CA 1
ATOM 8946 C C . ASN C 1 402 ? 121.656 112.447 149.284 1.00 291.74 402 ASN C C 1
ATOM 8947 O O . ASN C 1 402 ? 122.212 112.811 148.249 1.00 291.74 402 ASN C O 1
ATOM 8952 N N . ALA C 1 403 ? 120.456 111.854 149.311 1.00 294.31 403 ALA C N 1
ATOM 8953 C CA . ALA C 1 403 ? 119.688 111.631 148.086 1.00 294.31 403 ALA C CA 1
ATOM 8954 C C . ALA C 1 403 ? 119.663 112.858 147.180 1.00 294.31 403 ALA C C 1
ATOM 8955 O O . ALA C 1 403 ? 119.616 112.722 145.950 1.00 294.31 403 ALA C O 1
ATOM 8957 N N . GLY C 1 404 ? 119.705 114.058 147.762 1.00 290.17 404 GLY C N 1
ATOM 8958 C CA . GLY C 1 404 ? 119.852 115.254 146.951 1.00 290.17 404 GLY C CA 1
ATOM 8959 C C . GLY C 1 404 ? 121.104 115.223 146.099 1.00 290.17 404 GLY C C 1
ATOM 8960 O O . GLY C 1 404 ? 121.086 115.626 144.934 1.00 290.17 404 GLY C O 1
ATOM 8961 N N . GLN C 1 405 ? 122.211 114.737 146.666 1.00 294.79 405 GLN C N 1
ATOM 8962 C CA . GLN C 1 405 ? 123.415 114.547 145.866 1.00 294.79 405 GLN C CA 1
ATOM 8963 C C . GLN C 1 405 ? 123.283 113.352 144.931 1.00 294.79 405 GLN C C 1
ATOM 8964 O O . GLN C 1 405 ? 123.945 113.307 143.888 1.00 294.79 405 GLN C O 1
ATOM 8970 N N . ILE C 1 406 ? 122.443 112.377 145.284 1.00 311.48 406 ILE C N 1
ATOM 8971 C CA . ILE C 1 406 ? 122.198 111.263 144.375 1.00 311.48 406 ILE C CA 1
ATOM 8972 C C . ILE C 1 406 ? 121.559 111.763 143.090 1.00 311.48 406 ILE C C 1
ATOM 8973 O O . ILE C 1 406 ? 121.883 111.284 141.996 1.00 311.48 406 ILE C O 1
ATOM 8978 N N . PHE C 1 407 ? 120.646 112.730 143.192 1.00 308.95 407 PHE C N 1
ATOM 8979 C CA . PHE C 1 407 ? 120.059 113.306 141.986 1.00 308.95 407 PHE C CA 1
ATOM 8980 C C . PHE C 1 407 ? 121.096 114.064 141.163 1.00 308.95 407 PHE C C 1
ATOM 8981 O O . PHE C 1 407 ? 121.123 113.953 139.931 1.00 308.95 407 PHE C O 1
ATOM 8989 N N . THR C 1 408 ? 121.959 114.847 141.819 1.00 322.57 408 THR C N 1
ATOM 8990 C CA . THR C 1 408 ? 122.891 115.676 141.058 1.00 322.57 408 THR C CA 1
ATOM 8991 C C . THR C 1 408 ? 123.961 114.829 140.377 1.00 322.57 408 THR C C 1
ATOM 8992 O O . THR C 1 408 ? 124.325 115.089 139.225 1.00 322.57 408 THR C O 1
ATOM 8996 N N . ILE C 1 409 ? 124.463 113.793 141.056 1.00 349.10 409 ILE C N 1
ATOM 8997 C CA . ILE C 1 409 ? 125.457 112.935 140.419 1.00 349.10 409 ILE C CA 1
ATOM 8998 C C . ILE C 1 409 ? 124.841 112.212 139.232 1.00 349.10 409 ILE C C 1
ATOM 8999 O O . ILE C 1 409 ? 125.465 112.092 138.170 1.00 349.10 409 ILE C O 1
ATOM 9004 N N . LEU C 1 410 ? 123.597 111.756 139.378 1.00 332.34 410 LEU C N 1
ATOM 9005 C CA . LEU C 1 410 ? 122.905 111.073 138.292 1.00 332.34 410 LEU C CA 1
ATOM 9006 C C . LEU C 1 410 ? 122.703 111.997 137.097 1.00 332.34 410 LEU C C 1
ATOM 9007 O O . LEU C 1 410 ? 122.952 111.612 135.948 1.00 332.34 410 LEU C O 1
ATOM 9012 N N . VAL C 1 411 ? 122.255 113.230 137.347 1.00 329.22 411 VAL C N 1
ATOM 9013 C CA . VAL C 1 411 ? 121.985 114.135 136.235 1.00 329.22 411 VAL C CA 1
ATOM 9014 C C . VAL C 1 411 ? 123.281 114.560 135.556 1.00 329.22 411 VAL C C 1
ATOM 9015 O O . VAL C 1 411 ? 123.325 114.693 134.328 1.00 329.22 411 VAL C O 1
ATOM 9019 N N . THR C 1 412 ? 124.356 114.763 136.322 1.00 340.63 412 THR C N 1
ATOM 9020 C CA . THR C 1 412 ? 125.641 115.089 135.712 1.00 340.63 412 THR C CA 1
ATOM 9021 C C . THR C 1 412 ? 126.154 113.929 134.869 1.00 340.63 412 THR C C 1
ATOM 9022 O O . THR C 1 412 ? 126.692 114.129 133.775 1.00 340.63 412 THR C O 1
ATOM 9026 N N . ALA C 1 413 ? 125.996 112.699 135.366 1.00 345.75 413 ALA C N 1
ATOM 9027 C CA . ALA C 1 413 ? 126.420 111.538 134.591 1.00 345.75 413 ALA C CA 1
ATOM 9028 C C . ALA C 1 413 ? 125.631 111.424 133.294 1.00 345.75 413 ALA C C 1
ATOM 9029 O O . ALA C 1 413 ? 126.201 111.141 132.234 1.00 345.75 413 ALA C O 1
ATOM 9031 N N . THR C 1 414 ? 124.315 111.640 133.357 1.00 333.28 414 THR C N 1
ATOM 9032 C CA . THR C 1 414 ? 123.499 111.574 132.148 1.00 333.28 414 THR C CA 1
ATOM 9033 C C . THR C 1 414 ? 123.869 112.676 131.162 1.00 333.28 414 THR C C 1
ATOM 9034 O O . THR C 1 414 ? 123.971 112.431 129.955 1.00 333.28 414 THR C O 1
ATOM 9038 N N . ALA C 1 415 ? 124.078 113.899 131.657 1.00 322.04 415 ALA C N 1
ATOM 9039 C CA . ALA C 1 415 ? 124.376 115.016 130.767 1.00 322.04 415 ALA C CA 1
ATOM 9040 C C . ALA C 1 415 ? 125.765 114.899 130.157 1.00 322.04 415 ALA C C 1
ATOM 9041 O O . ALA C 1 415 ? 125.977 115.332 129.019 1.00 322.04 415 ALA C O 1
ATOM 9043 N N . SER C 1 416 ? 126.715 114.318 130.885 1.00 312.96 416 SER C N 1
ATOM 9044 C CA . SER C 1 416 ? 128.072 114.151 130.391 1.00 312.96 416 SER C CA 1
ATOM 9045 C C . SER C 1 416 ? 128.207 112.990 129.418 1.00 312.96 416 SER C C 1
ATOM 9046 O O . SER C 1 416 ? 129.303 112.760 128.898 1.00 312.96 416 SER C O 1
ATOM 9049 N N . SER C 1 417 ? 127.120 112.258 129.162 1.00 310.49 417 SER C N 1
ATOM 9050 C CA . SER C 1 417 ? 127.155 111.164 128.200 1.00 310.49 417 SER C CA 1
ATOM 9051 C C . SER C 1 417 ? 127.298 111.659 126.766 1.00 310.49 417 SER C C 1
ATOM 9052 O O . SER C 1 417 ? 127.334 110.840 125.842 1.00 310.49 417 SER C O 1
ATOM 9055 N N . VAL C 1 418 ? 127.346 112.970 126.555 1.00 278.12 418 VAL C N 1
ATOM 9056 C CA . VAL C 1 418 ? 127.600 113.539 125.240 1.00 278.12 418 VAL C CA 1
ATOM 9057 C C . VAL C 1 418 ? 129.052 114.001 125.099 1.00 278.12 418 VAL C C 1
ATOM 9058 O O . VAL C 1 418 ? 129.386 114.711 124.151 1.00 278.12 418 VAL C O 1
ATOM 9062 N N . GLY C 1 419 ? 129.922 113.607 126.027 1.00 264.87 419 GLY C N 1
ATOM 9063 C CA . GLY C 1 419 ? 131.295 114.073 126.020 1.00 264.87 419 GLY C CA 1
ATOM 9064 C C . GLY C 1 419 ? 132.246 113.193 125.236 1.00 264.87 419 GLY C C 1
ATOM 9065 O O . GLY C 1 419 ? 131.990 112.873 124.072 1.00 264.87 419 GLY C O 1
ATOM 9066 N N . ALA C 1 420 ? 133.351 112.799 125.865 1.00 270.48 420 ALA C N 1
ATOM 9067 C CA . ALA C 1 420 ? 134.350 111.987 125.184 1.00 270.48 420 ALA C CA 1
ATOM 9068 C C . ALA C 1 420 ? 133.802 110.598 124.884 1.00 270.48 420 ALA C C 1
ATOM 9069 O O . ALA C 1 420 ? 133.133 109.982 125.716 1.00 270.48 420 ALA C O 1
ATOM 9071 N N . ALA C 1 421 ? 134.098 110.105 123.683 1.00 257.96 421 ALA C N 1
ATOM 9072 C CA . ALA C 1 421 ? 133.618 108.802 123.249 1.00 257.96 421 ALA C CA 1
ATOM 9073 C C . ALA C 1 421 ? 134.534 108.276 122.154 1.00 257.96 421 ALA C C 1
ATOM 9074 O O . ALA C 1 421 ? 135.345 109.011 121.585 1.00 257.96 421 ALA C O 1
ATOM 9076 N N . GLY C 1 422 ? 134.395 106.984 121.866 1.00 256.91 422 GLY C N 1
ATOM 9077 C CA . GLY C 1 422 ? 135.193 106.346 120.839 1.00 256.91 422 GLY C CA 1
ATOM 9078 C C . GLY C 1 422 ? 136.539 105.868 121.342 1.00 256.91 422 GLY C C 1
ATOM 9079 O O . GLY C 1 422 ? 136.848 104.675 121.267 1.00 256.91 422 GLY C O 1
ATOM 9080 N N . VAL C 1 423 ? 137.348 106.788 121.850 1.00 270.52 423 VAL C N 1
ATOM 9081 C CA . VAL C 1 423 ? 138.661 106.416 122.388 1.00 270.52 423 VAL C CA 1
ATOM 9082 C C . VAL C 1 423 ? 138.469 105.595 123.659 1.00 270.52 423 VAL C C 1
ATOM 9083 O O . VAL C 1 423 ? 137.575 105.908 124.466 1.00 270.52 423 VAL C O 1
ATOM 9087 N N . PRO C 1 424 ? 139.251 104.538 123.874 1.00 282.04 424 PRO C N 1
ATOM 9088 C CA . PRO C 1 424 ? 139.117 103.767 125.114 1.00 282.04 424 PRO C CA 1
ATOM 9089 C C . PRO C 1 424 ? 139.502 104.598 126.329 1.00 282.04 424 PRO C C 1
ATOM 9090 O O . PRO C 1 424 ? 140.366 105.475 126.261 1.00 282.04 424 PRO C O 1
ATOM 9094 N N . ALA C 1 425 ? 138.839 104.307 127.450 1.00 314.51 425 ALA C N 1
ATOM 9095 C CA . ALA C 1 425 ? 139.082 104.984 128.726 1.00 314.51 425 ALA C CA 1
ATOM 9096 C C . ALA C 1 425 ? 138.923 106.497 128.610 1.00 314.51 425 ALA C C 1
ATOM 9097 O O . ALA C 1 425 ? 139.672 107.261 129.225 1.00 314.51 425 ALA C O 1
ATOM 9099 N N . GLY C 1 426 ? 137.946 106.943 127.825 1.00 315.38 426 GLY C N 1
ATOM 9100 C CA . GLY C 1 426 ? 137.698 108.361 127.659 1.00 315.38 426 GLY C CA 1
ATOM 9101 C C . GLY C 1 426 ? 136.869 108.950 128.780 1.00 315.38 426 GLY C C 1
ATOM 9102 O O . GLY C 1 426 ? 136.760 110.173 128.909 1.00 315.38 426 GLY C O 1
ATOM 9103 N N . GLY C 1 427 ? 136.280 108.083 129.604 1.00 338.55 427 GLY C N 1
ATOM 9104 C CA . GLY C 1 427 ? 135.403 108.530 130.672 1.00 338.55 427 GLY C CA 1
ATOM 9105 C C . GLY C 1 427 ? 136.121 109.019 131.913 1.00 338.55 427 GLY C C 1
ATOM 9106 O O . GLY C 1 427 ? 135.452 109.393 132.884 1.00 338.55 427 GLY C O 1
ATOM 9107 N N . VAL C 1 428 ? 137.455 109.019 131.913 1.00 320.29 428 VAL C N 1
ATOM 9108 C CA . VAL C 1 428 ? 138.193 109.468 133.090 1.00 320.29 428 VAL C CA 1
ATOM 9109 C C . VAL C 1 428 ? 137.919 110.942 133.364 1.00 320.29 428 VAL C C 1
ATOM 9110 O O . VAL C 1 428 ? 137.778 111.358 134.521 1.00 320.29 428 VAL C O 1
ATOM 9114 N N . LEU C 1 429 ? 137.823 111.753 132.309 1.00 327.27 429 LEU C N 1
ATOM 9115 C CA . LEU C 1 429 ? 137.467 113.155 132.494 1.00 327.27 429 LEU C CA 1
ATOM 9116 C C . LEU C 1 429 ? 136.042 113.302 133.006 1.00 327.27 429 LEU C C 1
ATOM 9117 O O . LEU C 1 429 ? 135.759 114.200 133.810 1.00 327.27 429 LEU C O 1
ATOM 9122 N N . THR C 1 430 ? 135.135 112.432 132.553 1.00 354.46 430 THR C N 1
ATOM 9123 C CA . THR C 1 430 ? 133.776 112.433 133.080 1.00 354.46 430 THR C CA 1
ATOM 9124 C C . THR C 1 430 ? 133.761 112.126 134.570 1.00 354.46 430 THR C C 1
ATOM 9125 O O . THR C 1 430 ? 133.009 112.748 135.326 1.00 354.46 430 THR C O 1
ATOM 9129 N N . ILE C 1 431 ? 134.579 111.170 135.008 1.00 356.75 431 ILE C N 1
ATOM 9130 C CA . ILE C 1 431 ? 134.683 110.878 136.434 1.00 356.75 431 ILE C CA 1
ATOM 9131 C C . ILE C 1 431 ? 135.252 112.078 137.180 1.00 356.75 431 ILE C C 1
ATOM 9132 O O . ILE C 1 431 ? 134.772 112.447 138.258 1.00 356.75 431 ILE C O 1
ATOM 9137 N N . ALA C 1 432 ? 136.285 112.705 136.614 1.00 353.27 432 ALA C N 1
ATOM 9138 C CA . ALA C 1 432 ? 136.926 113.830 137.286 1.00 353.27 432 ALA C CA 1
ATOM 9139 C C . ALA C 1 432 ? 135.961 114.993 137.477 1.00 353.27 432 ALA C C 1
ATOM 9140 O O . ALA C 1 432 ? 135.899 115.587 138.560 1.00 353.27 432 ALA C O 1
ATOM 9142 N N . ILE C 1 433 ? 135.188 115.326 136.442 1.00 338.18 433 ILE C N 1
ATOM 9143 C CA . ILE C 1 433 ? 134.308 116.487 136.538 1.00 338.18 433 ILE C CA 1
ATOM 9144 C C . ILE C 1 433 ? 133.169 116.223 137.517 1.00 338.18 433 ILE C C 1
ATOM 9145 O O . ILE C 1 433 ? 132.787 117.106 138.295 1.00 338.18 433 ILE C O 1
ATOM 9150 N N . ILE C 1 434 ? 132.614 115.008 137.514 1.00 343.48 434 ILE C N 1
ATOM 9151 C CA . ILE C 1 434 ? 131.541 114.710 138.453 1.00 343.48 434 ILE C CA 1
ATOM 9152 C C . ILE C 1 434 ? 132.057 114.624 139.883 1.00 343.48 434 ILE C C 1
ATOM 9153 O O . ILE C 1 434 ? 131.322 114.958 140.820 1.00 343.48 434 ILE C O 1
ATOM 9158 N N . LEU C 1 435 ? 133.302 114.184 140.086 1.00 327.05 435 LEU C N 1
ATOM 9159 C CA . LEU C 1 435 ? 133.887 114.239 141.421 1.00 327.05 435 LEU C CA 1
ATOM 9160 C C . LEU C 1 435 ? 134.098 115.680 141.866 1.00 327.05 435 LEU C C 1
ATOM 9161 O O . LEU C 1 435 ? 133.876 116.020 143.034 1.00 327.05 435 LEU C O 1
ATOM 9166 N N . GLU C 1 436 ? 134.530 116.544 140.944 1.00 301.08 436 GLU C N 1
ATOM 9167 C CA . GLU C 1 436 ? 134.691 117.957 141.275 1.00 301.08 436 GLU C CA 1
ATOM 9168 C C . GLU C 1 436 ? 133.350 118.597 141.607 1.00 301.08 436 GLU C C 1
ATOM 9169 O O . GLU C 1 436 ? 133.277 119.514 142.434 1.00 301.08 436 GLU C O 1
ATOM 9175 N N . ALA C 1 437 ? 132.278 118.130 140.964 1.00 275.72 437 ALA C N 1
ATOM 9176 C CA . ALA C 1 437 ? 130.945 118.651 141.245 1.00 275.72 437 ALA C CA 1
ATOM 9177 C C . ALA C 1 437 ? 130.534 118.442 142.696 1.00 275.72 437 ALA C C 1
ATOM 9178 O O . ALA C 1 437 ? 129.693 119.192 143.204 1.00 275.72 437 ALA C O 1
ATOM 9180 N N . ILE C 1 438 ? 131.100 117.441 143.373 1.00 259.47 438 ILE C N 1
ATOM 9181 C CA . ILE C 1 438 ? 130.802 117.202 144.782 1.00 259.47 438 ILE C CA 1
ATOM 9182 C C . ILE C 1 438 ? 131.943 117.634 145.695 1.00 259.47 438 ILE C C 1
ATOM 9183 O O . ILE C 1 438 ? 131.755 117.687 146.922 1.00 259.47 438 ILE C O 1
ATOM 9188 N N . GLY C 1 439 ? 133.109 117.959 145.143 1.00 256.66 439 GLY C N 1
ATOM 9189 C CA . GLY C 1 439 ? 134.218 118.426 145.954 1.00 256.66 439 GLY C CA 1
ATOM 9190 C C . GLY C 1 439 ? 134.954 117.344 146.710 1.00 256.66 439 GLY C C 1
ATOM 9191 O O . GLY C 1 439 ? 135.484 117.607 147.794 1.00 256.66 439 GLY C O 1
ATOM 9192 N N . LEU C 1 440 ? 135.002 116.131 146.169 1.00 231.32 440 LEU C N 1
ATOM 9193 C CA . LEU C 1 440 ? 135.718 115.069 146.864 1.00 231.32 440 LEU C CA 1
ATOM 9194 C C . LEU C 1 440 ? 137.165 115.003 146.381 1.00 231.32 440 LEU C C 1
ATOM 9195 O O . LEU C 1 440 ? 137.450 115.346 145.229 1.00 231.32 440 LEU C O 1
ATOM 9200 N N . PRO C 1 441 ? 138.101 114.576 147.234 1.00 237.22 441 PRO C N 1
ATOM 9201 C CA . PRO C 1 441 ? 139.498 114.460 146.793 1.00 237.22 441 PRO C CA 1
ATOM 9202 C C . PRO C 1 441 ? 139.682 113.378 145.741 1.00 237.22 441 PRO C C 1
ATOM 9203 O O . PRO C 1 441 ? 139.334 112.215 145.964 1.00 237.22 441 PRO C O 1
ATOM 9207 N N . THR C 1 442 ? 140.234 113.755 144.589 1.00 260.25 442 THR C N 1
ATOM 9208 C CA . THR C 1 442 ? 140.418 112.847 143.466 1.00 260.25 442 THR C CA 1
ATOM 9209 C C . THR C 1 442 ? 141.753 112.094 143.540 1.00 260.25 442 THR C C 1
ATOM 9210 O O . THR C 1 442 ? 142.237 111.568 142.530 1.00 260.25 442 THR C O 1
ATOM 9214 N N . HIS C 1 443 ? 142.356 112.020 144.725 1.00 257.13 443 HIS C N 1
ATOM 9215 C CA . HIS C 1 443 ? 143.662 111.392 144.884 1.00 257.13 443 HIS C CA 1
ATOM 9216 C C . HIS C 1 443 ? 143.579 109.878 144.732 1.00 257.13 443 HIS C C 1
ATOM 9217 O O . HIS C 1 443 ? 144.609 109.201 144.654 1.00 257.13 443 HIS C O 1
ATOM 9224 N N . ASP C 1 444 ? 142.363 109.336 144.690 1.00 273.90 444 ASP C N 1
ATOM 9225 C CA . ASP C 1 444 ? 142.148 107.900 144.561 1.00 273.90 444 ASP C CA 1
ATOM 9226 C C . ASP C 1 444 ? 141.806 107.518 143.125 1.00 273.90 444 ASP C C 1
ATOM 9227 O O . ASP C 1 444 ? 141.336 106.410 142.862 1.00 273.90 444 ASP C O 1
ATOM 9232 N N . LEU C 1 445 ? 142.033 108.437 142.192 1.00 262.83 445 LEU C N 1
ATOM 9233 C CA . LEU C 1 445 ? 141.727 108.180 140.788 1.00 262.83 445 LEU C CA 1
ATOM 9234 C C . LEU C 1 445 ? 142.502 107.020 140.166 1.00 262.83 445 LEU C C 1
ATOM 9235 O O . LEU C 1 445 ? 141.868 106.200 139.481 1.00 262.83 445 LEU C O 1
ATOM 9240 N N . PRO C 1 446 ? 143.827 106.889 140.331 1.00 272.77 446 PRO C N 1
ATOM 9241 C CA . PRO C 1 446 ? 144.560 105.889 139.526 1.00 272.77 446 PRO C CA 1
ATOM 9242 C C . PRO C 1 446 ? 144.052 104.462 139.664 1.00 272.77 446 PRO C C 1
ATOM 9243 O O . PRO C 1 446 ? 143.968 103.735 138.663 1.00 272.77 446 PRO C O 1
ATOM 9247 N N . LEU C 1 447 ? 143.670 104.052 140.875 1.00 280.05 447 LEU C N 1
ATOM 9248 C CA . LEU C 1 447 ? 143.299 102.661 141.110 1.00 280.05 447 LEU C CA 1
ATOM 9249 C C . LEU C 1 447 ? 142.101 102.220 140.279 1.00 280.05 447 LEU C C 1
ATOM 9250 O O . LEU C 1 447 ? 141.769 101.029 140.273 1.00 280.05 447 LEU C O 1
ATOM 9255 N N . ILE C 1 448 ? 141.446 103.144 139.576 1.00 302.58 448 ILE C N 1
ATOM 9256 C CA . ILE C 1 448 ? 140.281 102.768 138.785 1.00 302.58 448 ILE C CA 1
ATOM 9257 C C . ILE C 1 448 ? 140.680 102.412 137.357 1.00 302.58 448 ILE C C 1
ATOM 9258 O O . ILE C 1 448 ? 140.012 101.604 136.704 1.00 302.58 448 ILE C O 1
ATOM 9263 N N . LEU C 1 449 ? 141.766 102.993 136.840 1.00 287.27 449 LEU C N 1
ATOM 9264 C CA . LEU C 1 449 ? 142.158 102.665 135.473 1.00 287.27 449 LEU C CA 1
ATOM 9265 C C . LEU C 1 449 ? 143.321 101.688 135.408 1.00 287.27 449 LEU C C 1
ATOM 9266 O O . LEU C 1 449 ? 143.892 101.498 134.329 1.00 287.27 449 LEU C O 1
ATOM 9271 N N . ALA C 1 450 ? 143.688 101.068 136.530 1.00 301.61 450 ALA C N 1
ATOM 9272 C CA . ALA C 1 450 ? 144.649 99.974 136.476 1.00 301.61 450 ALA C CA 1
ATOM 9273 C C . ALA C 1 450 ? 143.994 98.686 135.996 1.00 301.61 450 ALA C C 1
ATOM 9274 O O . ALA C 1 450 ? 144.692 97.731 135.638 1.00 301.61 450 ALA C O 1
ATOM 9276 N N . VAL C 1 451 ? 142.664 98.644 135.980 1.00 330.60 451 VAL C N 1
ATOM 9277 C CA . VAL C 1 451 ? 141.923 97.463 135.554 1.00 330.60 451 VAL C CA 1
ATOM 9278 C C . VAL C 1 451 ? 140.956 97.761 134.415 1.00 330.60 451 VAL C C 1
ATOM 9279 O O . VAL C 1 451 ? 140.173 96.877 134.034 1.00 330.60 451 VAL C O 1
ATOM 9283 N N . ASP C 1 452 ? 141.000 98.962 133.838 1.00 354.72 452 ASP C N 1
ATOM 9284 C CA . ASP C 1 452 ? 140.052 99.381 132.811 1.00 354.72 452 ASP C CA 1
ATOM 9285 C C . ASP C 1 452 ? 140.124 98.509 131.563 1.00 354.72 452 ASP C C 1
ATOM 9286 O O . ASP C 1 452 ? 139.188 98.492 130.757 1.00 354.72 452 ASP C O 1
ATOM 9291 N N . TRP C 1 453 ? 141.231 97.784 131.395 1.00 362.39 453 TRP C N 1
ATOM 9292 C CA . TRP C 1 453 ? 141.430 96.929 130.230 1.00 362.39 453 TRP C CA 1
ATOM 9293 C C . TRP C 1 453 ? 140.442 95.771 130.159 1.00 362.39 453 TRP C C 1
ATOM 9294 O O . TRP C 1 453 ? 140.473 95.017 129.180 1.00 362.39 453 TRP C O 1
ATOM 9305 N N . ILE C 1 454 ? 139.580 95.606 131.159 1.00 366.06 454 ILE C N 1
ATOM 9306 C CA . ILE C 1 454 ? 138.510 94.622 131.124 1.00 366.06 454 ILE C CA 1
ATOM 9307 C C . ILE C 1 454 ? 137.142 95.289 131.053 1.00 366.06 454 ILE C C 1
ATOM 9308 O O . ILE C 1 454 ? 136.260 94.837 130.315 1.00 366.06 454 ILE C O 1
ATOM 9313 N N . VAL C 1 455 ? 136.953 96.375 131.806 1.00 397.81 455 VAL C N 1
ATOM 9314 C CA . VAL C 1 455 ? 135.688 97.094 131.750 1.00 397.81 455 VAL C CA 1
ATOM 9315 C C . VAL C 1 455 ? 135.481 97.705 130.372 1.00 397.81 455 VAL C C 1
ATOM 9316 O O . VAL C 1 455 ? 134.342 97.952 129.965 1.00 397.81 455 VAL C O 1
ATOM 9320 N N . ASP C 1 456 ? 136.560 97.946 129.623 1.00 392.07 456 ASP C N 1
ATOM 9321 C CA . ASP C 1 456 ? 136.403 98.427 128.254 1.00 392.07 456 ASP C CA 1
ATOM 9322 C C . ASP C 1 456 ? 135.678 97.400 127.391 1.00 392.07 456 ASP C C 1
ATOM 9323 O O . ASP C 1 456 ? 134.715 97.738 126.691 1.00 392.07 456 ASP C O 1
ATOM 9328 N N . ARG C 1 457 ? 136.125 96.141 127.430 1.00 381.04 457 ARG C N 1
ATOM 9329 C CA . ARG C 1 457 ? 135.416 95.085 126.717 1.00 381.04 457 ARG C CA 1
ATOM 9330 C C . ARG C 1 457 ? 134.009 94.907 127.268 1.00 381.04 457 ARG C C 1
ATOM 9331 O O . ARG C 1 457 ? 133.061 94.669 126.511 1.00 381.04 457 ARG C O 1
ATOM 9339 N N . THR C 1 458 ? 133.858 95.014 128.590 1.00 391.87 458 THR C N 1
ATOM 9340 C CA . THR C 1 458 ? 132.540 94.844 129.194 1.00 391.87 458 THR C CA 1
ATOM 9341 C C . THR C 1 458 ? 131.556 95.910 128.723 1.00 391.87 458 THR C C 1
ATOM 9342 O O . THR C 1 458 ? 130.372 95.614 128.525 1.00 391.87 458 THR C O 1
ATOM 9346 N N . THR C 1 459 ? 132.022 97.142 128.526 1.00 393.58 459 THR C N 1
ATOM 9347 C CA . THR C 1 459 ? 131.134 98.262 128.247 1.00 393.58 459 THR C CA 1
ATOM 9348 C C . THR C 1 459 ? 130.919 98.516 126.762 1.00 393.58 459 THR C C 1
ATOM 9349 O O . THR C 1 459 ? 129.816 98.912 126.372 1.00 393.58 459 THR C O 1
ATOM 9353 N N . THR C 1 460 ? 131.939 98.319 125.922 1.00 379.36 460 THR C N 1
ATOM 9354 C CA . THR C 1 460 ? 131.773 98.625 124.504 1.00 379.36 460 THR C CA 1
ATOM 9355 C C . THR C 1 460 ? 130.737 97.723 123.846 1.00 379.36 460 THR C C 1
ATOM 9356 O O . THR C 1 460 ? 129.975 98.180 122.984 1.00 379.36 460 THR C O 1
ATOM 9360 N N . VAL C 1 461 ? 130.693 96.446 124.230 1.00 384.96 461 VAL C N 1
ATOM 9361 C CA . VAL C 1 461 ? 129.759 95.515 123.601 1.00 384.96 461 VAL C CA 1
ATOM 9362 C C . VAL C 1 461 ? 128.318 95.920 123.893 1.00 384.96 461 VAL C C 1
ATOM 9363 O O . VAL C 1 461 ? 127.471 95.953 122.992 1.00 384.96 461 VAL C O 1
ATOM 9367 N N . VAL C 1 462 ? 128.019 96.263 125.147 1.00 397.45 462 VAL C N 1
ATOM 9368 C CA . VAL C 1 462 ? 126.660 96.681 125.472 1.00 397.45 462 VAL C CA 1
ATOM 9369 C C . VAL C 1 462 ? 126.368 98.050 124.872 1.00 397.45 462 VAL C C 1
ATOM 9370 O O . VAL C 1 462 ? 125.238 98.328 124.452 1.00 397.45 462 VAL C O 1
ATOM 9374 N N . ASN C 1 463 ? 127.383 98.917 124.792 1.00 378.70 463 ASN C N 1
ATOM 9375 C CA . ASN C 1 463 ? 127.182 100.234 124.198 1.00 378.70 463 ASN C CA 1
ATOM 9376 C C . ASN C 1 463 ? 126.784 100.124 122.733 1.00 378.70 463 ASN C C 1
ATOM 9377 O O . ASN C 1 463 ? 125.874 100.825 122.275 1.00 378.70 463 ASN C O 1
ATOM 9382 N N . VAL C 1 464 ? 127.452 99.253 121.982 1.00 367.00 464 VAL C N 1
ATOM 9383 C CA . VAL C 1 464 ? 127.090 99.075 120.581 1.00 367.00 464 VAL C CA 1
ATOM 9384 C C . VAL C 1 464 ? 125.783 98.296 120.430 1.00 367.00 464 VAL C C 1
ATOM 9385 O O . VAL C 1 464 ? 124.983 98.601 119.537 1.00 367.00 464 VAL C O 1
ATOM 9389 N N . GLU C 1 465 ? 125.528 97.309 121.296 1.00 366.12 465 GLU C N 1
ATOM 9390 C CA . GLU C 1 465 ? 124.271 96.575 121.217 1.00 366.12 465 GLU C CA 1
ATOM 9391 C C . GLU C 1 465 ? 123.078 97.484 121.472 1.00 366.12 465 GLU C C 1
ATOM 9392 O O . GLU C 1 465 ? 122.018 97.299 120.860 1.00 366.12 465 GLU C O 1
ATOM 9398 N N . GLY C 1 466 ? 123.231 98.470 122.355 1.00 367.11 466 GLY C N 1
ATOM 9399 C CA . GLY C 1 466 ? 122.171 99.417 122.630 1.00 367.11 466 GLY C CA 1
ATOM 9400 C C . GLY C 1 466 ? 121.664 100.128 121.394 1.00 367.11 466 GLY C C 1
ATOM 9401 O O . GLY C 1 466 ? 120.496 99.978 121.022 1.00 367.11 466 GLY C O 1
ATOM 9402 N N . ASP C 1 467 ? 122.532 100.897 120.733 1.00 345.11 467 ASP C N 1
ATOM 9403 C CA . ASP C 1 467 ? 122.072 101.634 119.564 1.00 345.11 467 ASP C CA 1
ATOM 9404 C C . ASP C 1 467 ? 121.842 100.713 118.371 1.00 345.11 467 ASP C C 1
ATOM 9405 O O . ASP C 1 467 ? 121.081 101.065 117.464 1.00 345.11 467 ASP C O 1
ATOM 9410 N N . ALA C 1 468 ? 122.430 99.512 118.371 1.00 351.67 468 ALA C N 1
ATOM 9411 C CA . ALA C 1 468 ? 122.096 98.542 117.332 1.00 351.67 468 ALA C CA 1
ATOM 9412 C C . ALA C 1 468 ? 120.634 98.122 117.431 1.00 351.67 468 ALA C C 1
ATOM 9413 O O . ALA C 1 468 ? 119.886 98.165 116.445 1.00 351.67 468 ALA C O 1
ATOM 9415 N N . LEU C 1 469 ? 120.200 97.725 118.629 1.00 329.00 469 LEU C N 1
ATOM 9416 C CA . LEU C 1 469 ? 118.799 97.361 118.804 1.00 329.00 469 LEU C CA 1
ATOM 9417 C C . LEU C 1 469 ? 117.891 98.577 118.684 1.00 329.00 469 LEU C C 1
ATOM 9418 O O . LEU C 1 469 ? 116.727 98.442 118.297 1.00 329.00 469 LEU C O 1
ATOM 9423 N N . GLY C 1 470 ? 118.402 99.769 119.002 1.00 329.74 470 GLY C N 1
ATOM 9424 C CA . GLY C 1 470 ? 117.628 100.975 118.751 1.00 329.74 470 GLY C CA 1
ATOM 9425 C C . GLY C 1 470 ? 117.357 101.184 117.273 1.00 329.74 470 GLY C C 1
ATOM 9426 O O . GLY C 1 470 ? 116.233 101.488 116.867 1.00 329.74 470 GLY C O 1
ATOM 9427 N N . ALA C 1 471 ? 118.388 101.011 116.444 1.00 330.49 471 ALA C N 1
ATOM 9428 C CA . ALA C 1 471 ? 118.193 101.086 115.002 1.00 330.49 471 ALA C CA 1
ATOM 9429 C C . ALA C 1 471 ? 117.239 100.000 114.527 1.00 330.49 471 ALA C C 1
ATOM 9430 O O . ALA C 1 471 ? 116.403 100.238 113.648 1.00 330.49 471 ALA C O 1
ATOM 9432 N N . GLY C 1 472 ? 117.344 98.802 115.103 1.00 331.54 472 GLY C N 1
ATOM 9433 C CA . GLY C 1 472 ? 116.429 97.734 114.731 1.00 331.54 472 GLY C CA 1
ATOM 9434 C C . GLY C 1 472 ? 114.979 98.060 115.046 1.00 331.54 472 GLY C C 1
ATOM 9435 O O . GLY C 1 472 ? 114.088 97.843 114.219 1.00 331.54 472 GLY C O 1
ATOM 9436 N N . ILE C 1 473 ? 114.722 98.591 116.243 1.00 316.54 473 ILE C N 1
ATOM 9437 C CA . ILE C 1 473 ? 113.348 98.904 116.621 1.00 316.54 473 ILE C CA 1
ATOM 9438 C C . ILE C 1 473 ? 112.826 100.095 115.824 1.00 316.54 473 ILE C C 1
ATOM 9439 O O . ILE C 1 473 ? 111.635 100.154 115.500 1.00 316.54 473 ILE C O 1
ATOM 9444 N N . LEU C 1 474 ? 113.692 101.053 115.478 1.00 312.22 474 LEU C N 1
ATOM 9445 C CA . LEU C 1 474 ? 113.268 102.117 114.572 1.00 312.22 474 LEU C CA 1
ATOM 9446 C C . LEU C 1 474 ? 112.927 101.570 113.192 1.00 312.22 474 LEU C C 1
ATOM 9447 O O . LEU C 1 474 ? 111.968 102.029 112.561 1.00 312.22 474 LEU C O 1
ATOM 9452 N N . HIS C 1 475 ? 113.699 100.597 112.706 1.00 327.16 475 HIS C N 1
ATOM 9453 C CA . HIS C 1 475 ? 113.373 99.960 111.434 1.00 327.16 475 HIS C CA 1
ATOM 9454 C C . HIS C 1 475 ? 112.019 99.268 111.507 1.00 327.16 475 HIS C C 1
ATOM 9455 O O . HIS C 1 475 ? 111.212 99.355 110.575 1.00 327.16 475 HIS C O 1
ATOM 9462 N N . HIS C 1 476 ? 111.753 98.575 112.617 1.00 307.24 476 HIS C N 1
ATOM 9463 C CA . HIS C 1 476 ? 110.442 97.957 112.800 1.00 307.24 476 HIS C CA 1
ATOM 9464 C C . HIS C 1 476 ? 109.331 98.999 112.832 1.00 307.24 476 HIS C C 1
ATOM 9465 O O . HIS C 1 476 ? 108.253 98.775 112.271 1.00 307.24 476 HIS C O 1
ATOM 9472 N N . LEU C 1 477 ? 109.572 100.136 113.490 1.00 307.04 477 LEU C N 1
ATOM 9473 C CA . LEU C 1 477 ? 108.579 101.205 113.516 1.00 307.04 477 LEU C CA 1
ATOM 9474 C C . LEU C 1 477 ? 108.296 101.724 112.113 1.00 307.04 477 LEU C C 1
ATOM 9475 O O . LEU C 1 477 ? 107.136 101.944 111.746 1.00 307.04 477 LEU C O 1
ATOM 9480 N N . ASN C 1 478 ? 109.343 101.928 111.318 1.00 313.33 478 ASN C N 1
ATOM 9481 C CA . ASN C 1 478 ? 109.173 102.339 109.930 1.00 313.33 478 ASN C CA 1
ATOM 9482 C C . ASN C 1 478 ? 108.465 101.283 109.096 1.00 313.33 478 ASN C C 1
ATOM 9483 O O . ASN C 1 478 ? 107.768 101.628 108.134 1.00 313.33 478 ASN C O 1
ATOM 9488 N N . GLN C 1 479 ? 108.629 100.005 109.444 1.00 314.04 479 GLN C N 1
ATOM 9489 C CA . GLN C 1 479 ? 107.880 98.952 108.768 1.00 314.04 479 GLN C CA 1
ATOM 9490 C C . GLN C 1 479 ? 106.386 99.085 109.023 1.00 314.04 479 GLN C C 1
ATOM 9491 O O . GLN C 1 479 ? 105.573 98.658 108.195 1.00 314.04 479 GLN C O 1
ATOM 9497 N N . LYS C 1 480 ? 106.006 99.674 110.155 1.00 297.27 480 LYS C N 1
ATOM 9498 C CA . LYS C 1 480 ? 104.604 99.899 110.480 1.00 297.27 480 LYS C CA 1
ATOM 9499 C C . LYS C 1 480 ? 104.057 101.186 109.879 1.00 297.27 480 LYS C C 1
ATOM 9500 O O . LYS C 1 480 ? 102.867 101.470 110.055 1.00 297.27 480 LYS C O 1
ATOM 9506 N N . ALA C 1 481 ? 104.891 101.959 109.185 1.00 277.74 481 ALA C N 1
ATOM 9507 C CA . ALA C 1 481 ? 104.485 103.216 108.557 1.00 277.74 481 ALA C CA 1
ATOM 9508 C C . ALA C 1 481 ? 103.846 104.170 109.562 1.00 277.74 481 ALA C C 1
ATOM 9509 O O . ALA C 1 481 ? 102.638 104.406 109.528 1.00 277.74 481 ALA C O 1
#

Organism: Homo sapiens (NCBI:txid9606)